Protein AF-A0A2U3KFC3-F1 (afdb_monomer_lite)

Secondary structure (DSSP, 8-state):
-B-TTT--B--S-SB-TTT--B---PPPPP----------------------------------------------HHHHHHHHHHHHHHHHHHHHHHHHHHHTT-TTHHHHHHHHHHHHHHHHHHHHH-HHHHTTS-HHHHHHHHHHHHHHHHHHHTTSTTTTTSS--BTTB-HHHHHHHHHHHHHHHHHHHHHH-TTS-HHHHHHHHHHHHHHHHHHHHHHHTT--TTGGGTT-SS-TTS-GGGSHHHIIIIIIHHHHHHHHHHHHHTT--TTTHHHHHHHHHHHHHHHHHHHHHHHS-GGGTS-GGGGTS-GGGGS--PPP-TTHHHHHHHHHHHHHHHHHHHHHHTTS-GGGT-HHHHHHHH-S-HHHHHHHHHHHSEE---SSBSSHHHHHHHHTEE-HHHHHHHHHHHHHHTT--EEEEEEEPPHHHHHHHHHHTTSPPPPPP-SS--HHHHHHHHHHHHT--HHHHHHHHHHHHHHHHHHHHHHHHHHHHHHHHHHHHHHHHT--------HHHHHHHHHEEEEEEEE-TTS-EEEE-TTSTT--TTB-SS--SEEE-TT---GGGB-EEEEEEEEEEEEEETTEEEEEEEEEEEEEEEEGGGGTT--EEEEEEEESPP-TTSTT--HHHHHTT--EEEEEEEETTEEEEEEEEETT--EESSTTGGGHHHHGGG--GGGGGGTTTSS-TTS--PPPP-PPPEEEEEEEEEEEEEE--STTSPPEEEEEEEEEE-SEEEEEEETTTEEEEEE----HHHHHHHHS-EEEEEEE-S-PPTTHHHHHHHHHHHHTHHHHHHHHHHHTTPPPSS--PPPPP--HHHHHHHHHHHHHHHHHHTTT-TTEEEE-SS-EEEEEEES--S-TT-----EEEEEEE--PEEEESSSS--HHHHHHHHHHHHHHHHHHHHHHHHHHHHSSTT-STT---EEHHHHHHHHHHTT--EEEE-SSHHHHHHGGGSBS-HHHHHHHHHHHHTT-EEEEESB-EEETTEEE--EEEE-TTT--EEEE-TTS-SEE--S---S-TTHHHHHHHHHHHHHHHTT-HHHHHHHHHHHHHHHHHTT--SSSS-S---HHHHHHHHHHHHHHHHTT--

Radius of gyration: 38.44 Å; chains: 1; bounding box: 122×110×101 Å

Sequence (1106 aa):
MRCPSCGREVSDQSFCEWCGKPLKAEKAPPAELKAVAPSGDKALSPAPSSEGSGAAPQATPSARTKEKPDNASSQPRWYGVVWAALAIVLYLAIADAAVETFLRESPLRWWISGAAVLYLALCAAVWRLMPKLWQRLNWANQAALSLLVLLALMSSTAWMPGGLEQGLNLLGQPTSIVLAVLSAVVVALSGIFLARLHFVPLAGKIVAGLLALYGVAGFLLAVSAGTPYPSLFHGASQWTRLPFWLQGATVGGLFLVPLALLLEIVTGLRRITRDKISDFAFRVIALGMSLVITVAAVRIPADTGYDSGAIGTLPWFSENHEKPLEGEAGYKRASRRLSRIMAGVDVLQSKIDRSLFEIDALAERLGSDPATLFHFVRDEIRYEPYTGVLRGALGTLLCRGGNSLDRSLLLATLLQKAGFSTRIASGQLSPQQAQVLVSRLFEPVKPMPEGLPSFAELAPELGRAIGVDPAKLLQAADEAQKSGDEQQKDLANYVDDETGLLSNLLNKAGVDAGAITPNDQLLAEAAEHYWVQYQDSAGQWVDLDSAFVDAEPGKAVVQATNTLAPDSVPEELYHHLHITMALRVAQISDGKDGPTTDTALLDQELRVADQQNVDIILANQATPMPDLTKPGTSFSKALAAVRGFQAILQVGDRSTTGKYFDLTGQVSDKLGGPVGDVVTNAGGVGGAMGGLGGGIGNALGGAPSQGAASRIVGEWVDYSLTSPRPKGQSPTGHTYHRDIIPPVTVTSWSASGTAQTTLTKVSEDALRQRLMWYAELYPVSGSIIPGYAGYLQMQSLRAGASHLDSLLKSAYGLLPDQPVSMPPRRPIANTLLASEAAYLTNKLTDGRFAEVRNYFGTPGLISYETGGMGPPETSGFPQGYDIVTYAPRVAASQSSSSAIARQQAASLHIAYGTLATRLEWQLMASSGAAQGDDAPVVNATKVFAVAQQLSIPISVLKPGARSVQEVAGISVADPVKSELAEGLLAQQVLVVPSKSIRIDGQLQTAWWRLDRSSGELIGVGPGGRGQNLTEYIEAAENVNAVICVLGAGKEIANDHLTVGLLSGLMCVMSRVVGANGEPGERGMTWLGIMIHMVMVVADIANQGDE

InterPro domains:
  IPR038765 Papain-like cysteine peptidase superfamily [SSF54001] (372-548)

Organism: NCBI:txid2042962

Structure (mmCIF, N/CA/C/O backbone):
data_AF-A0A2U3KFC3-F1
#
_entry.id   AF-A0A2U3KFC3-F1
#
loop_
_atom_site.group_PDB
_atom_site.id
_atom_site.type_symbol
_atom_site.label_atom_id
_atom_site.label_alt_id
_atom_site.label_comp_id
_atom_site.label_asym_id
_atom_site.label_entity_id
_atom_site.label_seq_id
_atom_site.pdbx_PDB_ins_code
_atom_site.Cartn_x
_atom_site.Cartn_y
_atom_site.Cartn_z
_atom_site.occupancy
_atom_site.B_iso_or_equiv
_atom_site.auth_seq_id
_atom_site.auth_comp_id
_atom_site.auth_asym_id
_atom_site.auth_atom_id
_atom_site.pdbx_PDB_model_num
ATOM 1 N N . MET A 1 1 ? 20.402 -38.870 16.017 1.00 68.94 1 MET A N 1
ATOM 2 C CA . MET A 1 1 ? 19.992 -40.134 16.695 1.00 68.94 1 MET A CA 1
ATOM 3 C C . MET A 1 1 ? 18.851 -40.801 15.916 1.00 68.94 1 MET A C 1
ATOM 5 O O . MET A 1 1 ? 18.410 -40.220 14.934 1.00 68.94 1 MET A O 1
ATOM 9 N N . ARG A 1 2 ? 18.350 -41.983 16.322 1.00 66.31 2 ARG A N 1
ATOM 10 C CA . ARG A 1 2 ? 17.022 -42.488 15.899 1.00 66.31 2 ARG A CA 1
ATOM 11 C C . ARG A 1 2 ? 16.026 -42.350 17.045 1.00 66.31 2 ARG A C 1
ATOM 13 O O . ARG A 1 2 ? 16.358 -42.683 18.179 1.00 66.31 2 ARG A O 1
ATOM 20 N N . CYS A 1 3 ? 14.820 -41.863 16.764 1.00 72.81 3 CYS A N 1
ATOM 21 C CA . CYS A 1 3 ? 13.795 -41.691 17.789 1.00 72.81 3 CYS A CA 1
ATOM 22 C C . CYS A 1 3 ? 13.189 -43.050 18.198 1.00 72.81 3 CYS A C 1
ATOM 24 O O . CYS A 1 3 ? 12.638 -43.741 17.337 1.00 72.81 3 CYS A O 1
ATOM 26 N N . PRO A 1 4 ? 13.174 -43.419 19.494 1.00 67.56 4 PRO A N 1
ATOM 27 C CA . PRO A 1 4 ? 12.594 -44.686 19.946 1.00 67.56 4 PRO A CA 1
ATOM 28 C C . PRO A 1 4 ? 11.058 -44.750 19.833 1.00 67.56 4 PRO A C 1
ATOM 30 O O . PRO A 1 4 ? 10.491 -45.823 19.996 1.00 67.56 4 PRO A O 1
ATOM 33 N N . SER A 1 5 ? 10.369 -43.631 19.559 1.00 75.75 5 SER A N 1
ATOM 34 C CA . SER A 1 5 ? 8.906 -43.603 19.365 1.00 75.75 5 SER A CA 1
ATOM 35 C C . SER A 1 5 ? 8.447 -43.738 17.908 1.00 75.75 5 SER A C 1
ATOM 37 O O . SER A 1 5 ? 7.306 -44.133 17.693 1.00 75.75 5 SER A O 1
ATOM 39 N N . CYS A 1 6 ? 9.280 -43.398 16.916 1.00 80.38 6 CYS A N 1
ATOM 40 C CA . CYS A 1 6 ? 8.883 -43.407 15.496 1.00 80.38 6 CYS A CA 1
ATOM 41 C C . CYS A 1 6 ? 9.934 -43.994 14.534 1.00 80.38 6 CYS A C 1
ATOM 43 O O . CYS A 1 6 ? 9.710 -44.028 13.327 1.00 80.38 6 CYS A O 1
ATOM 45 N N . GLY A 1 7 ? 11.095 -44.431 15.035 1.00 68.69 7 GLY A N 1
ATOM 46 C CA . GLY A 1 7 ? 12.163 -45.075 14.259 1.00 68.69 7 GLY A CA 1
ATOM 47 C C . GLY A 1 7 ? 12.959 -44.161 13.316 1.00 68.69 7 GLY A C 1
ATOM 48 O O . GLY A 1 7 ? 14.044 -44.553 12.886 1.00 68.69 7 GLY A O 1
ATOM 49 N N . ARG A 1 8 ? 12.460 -42.954 13.012 1.00 75.38 8 ARG A N 1
ATOM 50 C CA . ARG A 1 8 ? 13.114 -41.981 12.123 1.00 75.38 8 ARG A CA 1
ATOM 51 C C . ARG A 1 8 ? 14.395 -41.411 12.723 1.00 75.38 8 ARG A C 1
ATOM 53 O O . ARG A 1 8 ? 14.553 -41.325 13.944 1.00 75.38 8 ARG A O 1
ATOM 60 N N . GLU A 1 9 ? 15.294 -41.000 11.838 1.00 78.38 9 GLU A N 1
ATOM 61 C CA . GLU A 1 9 ? 16.495 -40.250 12.193 1.00 78.38 9 GLU A CA 1
ATOM 62 C C . GLU A 1 9 ? 16.145 -38.788 12.502 1.00 78.38 9 GLU A C 1
ATOM 64 O O . GLU A 1 9 ? 15.212 -38.218 11.934 1.00 78.38 9 GLU A O 1
ATOM 69 N N . VAL A 1 10 ? 16.854 -38.233 13.483 1.00 78.88 10 VAL A N 1
ATOM 70 C CA . VAL A 1 10 ? 16.615 -36.925 14.111 1.00 78.88 10 VAL A CA 1
ATOM 71 C C . VAL A 1 10 ? 17.942 -36.253 14.445 1.00 78.88 10 VAL A C 1
ATOM 73 O O . VAL A 1 10 ? 18.934 -36.943 14.728 1.00 78.88 10 VAL A O 1
ATOM 76 N N . SER A 1 11 ? 17.942 -34.921 14.445 1.00 64.12 11 SER A N 1
ATOM 77 C CA . SER A 1 11 ? 19.076 -34.099 14.880 1.00 64.12 11 SER A CA 1
ATOM 78 C C . SER A 1 11 ? 19.319 -34.206 16.401 1.00 64.12 11 SER A C 1
ATOM 80 O O . SER A 1 11 ? 18.657 -34.984 17.093 1.00 64.12 11 SER A O 1
ATOM 82 N N . ASP A 1 12 ? 20.312 -33.487 16.935 1.00 58.81 12 ASP A N 1
ATOM 83 C CA . ASP A 1 12 ? 20.675 -33.518 18.365 1.00 58.81 12 ASP A CA 1
ATOM 84 C C . ASP A 1 12 ? 19.799 -32.567 19.210 1.00 58.81 12 ASP A C 1
ATOM 86 O O . ASP A 1 12 ? 20.279 -31.727 19.969 1.00 58.81 12 ASP A O 1
ATOM 90 N N . GLN A 1 13 ? 18.480 -32.658 19.013 1.00 66.38 13 GLN A N 1
ATOM 91 C CA . GLN A 1 13 ? 17.469 -31.881 19.734 1.00 66.38 13 GLN A CA 1
ATOM 92 C C . GLN A 1 13 ? 16.899 -32.666 20.925 1.00 66.38 13 GLN A C 1
ATOM 94 O O . GLN A 1 13 ? 16.961 -33.893 20.991 1.00 66.38 13 GLN A O 1
ATOM 99 N N . SER A 1 14 ? 16.291 -31.957 21.878 1.00 72.06 14 SER A N 1
ATOM 100 C CA . SER A 1 14 ? 15.671 -32.556 23.072 1.00 72.06 14 SER A CA 1
ATOM 101 C C . SER A 1 14 ? 14.324 -33.247 22.797 1.00 72.06 14 SER A C 1
ATOM 103 O O . SER A 1 14 ? 13.810 -33.973 23.654 1.00 72.06 14 SER A O 1
ATOM 105 N N . PHE A 1 15 ? 13.759 -33.073 21.601 1.00 72.94 15 PHE A N 1
ATOM 106 C CA . PHE A 1 15 ? 12.494 -33.653 21.152 1.00 72.94 15 PHE A CA 1
ATOM 107 C C . PHE A 1 15 ? 12.588 -34.151 19.707 1.00 72.94 15 PHE A C 1
ATOM 109 O O . PHE A 1 15 ? 13.416 -33.704 18.919 1.00 72.94 15 PHE A O 1
ATOM 116 N N . CYS A 1 16 ? 11.738 -35.115 19.355 1.00 72.00 16 CYS A N 1
ATOM 117 C CA . CYS A 1 16 ? 11.663 -35.647 18.003 1.00 72.00 16 CYS A CA 1
ATOM 118 C C . CYS A 1 16 ? 10.783 -34.762 17.117 1.00 72.00 16 CYS A C 1
ATOM 120 O O . CYS A 1 16 ? 9.558 -34.797 17.225 1.00 72.00 16 CYS A O 1
ATOM 122 N N . GLU A 1 17 ? 11.434 -34.061 16.192 1.00 76.31 17 GLU A N 1
ATOM 123 C CA . GLU A 1 17 ? 10.857 -33.241 15.115 1.00 76.31 17 GLU A CA 1
ATOM 124 C C . GLU A 1 17 ? 9.649 -33.923 14.426 1.00 76.31 17 GLU A C 1
ATOM 126 O O . GLU A 1 17 ? 8.624 -33.297 14.186 1.00 76.31 17 GLU A O 1
ATOM 131 N N . TRP A 1 18 ? 9.719 -35.242 14.200 1.00 71.06 18 TRP A N 1
ATOM 132 C CA . TRP A 1 18 ? 8.685 -36.027 13.510 1.00 71.06 18 TRP A CA 1
ATOM 133 C C . TRP A 1 18 ? 7.470 -36.453 14.352 1.00 71.06 18 TRP A C 1
ATOM 135 O O . TRP A 1 18 ? 6.530 -37.017 13.790 1.00 71.06 18 TRP A O 1
ATOM 145 N N . CYS A 1 19 ? 7.491 -36.317 15.684 1.00 80.56 19 CYS A N 1
ATOM 146 C CA . CYS A 1 19 ? 6.382 -36.803 16.526 1.00 80.56 19 CYS A CA 1
ATOM 147 C C . CYS A 1 19 ? 6.212 -36.103 17.889 1.00 80.56 19 CYS A C 1
ATOM 149 O O . CYS A 1 19 ? 5.536 -36.645 18.765 1.00 80.56 19 CYS A O 1
ATOM 151 N N . GLY A 1 20 ? 6.876 -34.966 18.124 1.00 70.38 20 GLY A N 1
ATOM 152 C CA . GLY A 1 20 ? 6.760 -34.136 19.333 1.00 70.38 20 GLY A CA 1
ATOM 153 C C . GLY A 1 20 ? 7.243 -34.764 20.652 1.00 70.38 20 GLY A C 1
ATOM 154 O O . GLY A 1 20 ? 7.189 -34.121 21.696 1.00 70.38 20 GLY A O 1
ATOM 155 N N . LYS A 1 21 ? 7.709 -36.021 20.653 1.00 75.44 21 LYS A N 1
ATOM 156 C CA . LYS A 1 21 ? 8.067 -36.743 21.887 1.00 75.44 21 LYS A CA 1
ATOM 157 C C . LYS A 1 21 ? 9.511 -36.461 22.327 1.00 75.44 21 LYS A C 1
ATOM 159 O O . LYS A 1 21 ? 10.402 -36.469 21.475 1.00 75.44 21 LYS A O 1
ATOM 164 N N . PRO A 1 22 ? 9.770 -36.267 23.636 1.00 70.88 22 PRO A N 1
ATOM 165 C CA . PRO A 1 22 ? 11.103 -35.962 24.151 1.00 70.88 22 PRO A CA 1
ATOM 166 C C . PRO A 1 22 ? 12.075 -37.134 23.968 1.00 70.88 22 PRO A C 1
ATOM 168 O O . PRO A 1 22 ? 11.739 -38.295 24.223 1.00 70.88 22 PRO A O 1
ATOM 171 N N . LEU A 1 23 ? 13.302 -36.820 23.561 1.00 70.62 23 LEU A N 1
ATOM 172 C CA . LEU A 1 23 ? 14.376 -37.783 23.334 1.00 70.62 23 LEU A CA 1
ATOM 173 C C . LEU A 1 23 ? 15.154 -37.995 24.641 1.00 70.62 23 LEU A C 1
ATOM 175 O O . LEU A 1 23 ? 16.080 -37.258 24.970 1.00 70.62 23 LEU A O 1
ATOM 179 N N . LYS A 1 24 ? 14.753 -39.005 25.424 1.00 54.47 24 LYS A N 1
ATOM 180 C CA . LYS A 1 24 ? 15.451 -39.373 26.667 1.00 54.47 24 LYS A CA 1
ATOM 181 C C . LYS A 1 24 ? 16.846 -39.931 26.362 1.00 54.47 24 LYS A C 1
ATOM 183 O O . LYS A 1 24 ? 16.966 -41.048 25.868 1.00 54.47 24 LYS A O 1
ATOM 188 N N . ALA A 1 25 ? 17.882 -39.173 26.709 1.00 45.22 25 ALA A N 1
ATOM 189 C CA . ALA A 1 25 ? 19.268 -39.618 26.626 1.00 45.22 25 ALA A CA 1
ATOM 190 C C . ALA A 1 25 ? 19.633 -40.537 27.809 1.00 45.22 25 ALA A C 1
ATOM 192 O O . ALA A 1 25 ? 19.763 -40.077 28.945 1.00 45.22 25 ALA A O 1
ATOM 193 N N . GLU A 1 26 ? 19.841 -41.829 27.545 1.00 36.47 26 GLU A N 1
ATOM 194 C CA . GLU A 1 26 ? 20.514 -42.735 28.484 1.00 36.47 26 GLU A CA 1
ATOM 195 C C . GLU A 1 26 ? 22.034 -42.706 28.262 1.00 36.47 26 GLU A C 1
ATOM 197 O O . GLU A 1 26 ? 22.520 -42.693 27.131 1.00 36.47 26 GLU A O 1
ATOM 202 N N . LYS A 1 27 ? 22.806 -42.672 29.356 1.00 33.81 27 LYS A N 1
ATOM 203 C CA . LYS A 1 27 ? 24.273 -42.604 29.304 1.00 33.81 27 LYS A CA 1
ATOM 204 C C . LYS A 1 27 ? 24.888 -43.977 29.029 1.00 33.81 27 LYS A C 1
ATOM 206 O O . LYS A 1 27 ? 24.773 -44.874 29.860 1.00 33.81 27 LYS A O 1
ATOM 211 N N . ALA A 1 28 ? 25.654 -44.089 27.947 1.00 29.72 28 ALA A N 1
ATOM 212 C CA . ALA A 1 28 ? 26.642 -45.156 27.791 1.00 29.72 28 ALA A CA 1
ATOM 213 C C . ALA A 1 28 ? 27.926 -44.846 28.607 1.00 29.72 28 ALA A C 1
ATOM 215 O O . ALA A 1 28 ? 28.291 -43.673 28.741 1.00 29.72 28 ALA A O 1
ATOM 216 N N . PRO A 1 29 ? 28.619 -45.859 29.165 1.00 32.91 29 PRO A N 1
ATOM 217 C CA . PRO A 1 29 ? 29.875 -45.679 29.898 1.00 32.91 29 PRO A CA 1
ATOM 218 C C . PRO A 1 29 ? 31.091 -45.487 28.959 1.00 32.91 29 PRO A C 1
ATOM 220 O O . PRO A 1 29 ? 31.032 -45.878 27.793 1.00 32.91 29 PRO A O 1
ATOM 223 N N . PRO A 1 30 ? 32.206 -44.904 29.445 1.00 39.75 30 PRO A N 1
ATOM 224 C CA . PRO A 1 30 ? 33.361 -44.560 28.613 1.00 39.75 30 PRO A CA 1
ATOM 225 C C . PRO A 1 30 ? 34.338 -45.729 28.399 1.00 39.75 30 PRO A C 1
ATOM 227 O O . PRO A 1 30 ? 34.595 -46.505 29.318 1.00 39.75 30 PRO A O 1
ATOM 230 N N . ALA A 1 31 ? 34.967 -45.784 27.217 1.00 30.14 31 ALA A N 1
ATOM 231 C CA . ALA A 1 31 ? 36.112 -46.652 26.937 1.00 30.14 31 ALA A CA 1
ATOM 232 C C . ALA A 1 31 ? 37.169 -45.957 26.047 1.00 30.14 31 ALA A C 1
ATOM 234 O O . ALA A 1 31 ? 36.885 -45.477 24.957 1.00 30.14 31 ALA A O 1
ATOM 235 N N . GLU A 1 32 ? 38.379 -45.923 26.599 1.00 31.17 32 GLU A N 1
ATOM 236 C CA . GLU A 1 32 ? 39.693 -45.425 26.162 1.00 31.17 32 GLU A CA 1
ATOM 237 C C . GLU A 1 32 ? 40.042 -45.222 24.667 1.00 31.17 32 GLU A C 1
ATOM 239 O O . GLU A 1 32 ? 39.784 -46.048 23.794 1.00 31.17 32 GLU A O 1
ATOM 244 N N . LEU A 1 33 ? 40.843 -44.173 24.430 1.00 36.62 33 LEU A N 1
ATOM 245 C CA . LEU A 1 33 ? 41.668 -43.961 23.233 1.00 36.62 33 LEU A CA 1
ATOM 246 C C . LEU A 1 33 ? 42.930 -44.842 23.243 1.00 36.62 33 LEU A C 1
ATOM 248 O O . LEU A 1 33 ? 43.727 -44.745 24.177 1.00 36.62 33 LEU A O 1
ATOM 252 N N . LYS A 1 34 ? 43.212 -45.556 22.142 1.00 29.58 34 LYS A N 1
ATOM 253 C CA . LYS A 1 34 ? 44.583 -45.960 21.762 1.00 29.58 34 LYS A CA 1
ATOM 254 C C . LYS A 1 34 ? 44.810 -45.797 20.259 1.00 29.58 34 LYS A C 1
ATOM 256 O O . LYS A 1 34 ? 44.041 -46.303 19.450 1.00 29.58 34 LYS A O 1
ATOM 261 N N . ALA A 1 35 ? 45.892 -45.111 19.904 1.00 39.41 35 ALA A N 1
ATOM 262 C CA . ALA A 1 35 ? 46.439 -45.069 18.549 1.00 39.41 35 ALA A CA 1
ATOM 263 C C . ALA A 1 35 ? 47.561 -46.111 18.397 1.00 39.41 35 ALA A C 1
ATOM 265 O O . ALA A 1 35 ? 48.182 -46.463 19.397 1.00 39.41 35 ALA A O 1
ATOM 266 N N . VAL A 1 36 ? 47.855 -46.547 17.164 1.00 29.88 36 VAL A N 1
ATOM 267 C CA . VAL A 1 36 ? 49.178 -47.028 16.702 1.00 29.88 36 VAL A CA 1
ATOM 268 C C . VAL A 1 36 ? 49.143 -47.279 15.184 1.00 29.88 36 VAL A C 1
ATOM 270 O O . VAL A 1 36 ? 48.094 -47.567 14.614 1.00 29.88 36 VAL A O 1
ATOM 273 N N . ALA A 1 37 ? 50.306 -47.178 14.542 1.00 30.58 37 ALA A N 1
ATOM 274 C CA . ALA A 1 37 ? 50.600 -47.557 13.156 1.00 30.58 37 ALA A CA 1
ATOM 275 C C . ALA A 1 37 ? 52.092 -47.979 13.078 1.00 30.58 37 ALA A C 1
ATOM 277 O O . ALA A 1 37 ? 52.815 -47.717 14.043 1.00 30.58 37 ALA A O 1
ATOM 278 N N . PRO A 1 38 ? 52.636 -48.478 11.948 1.00 58.97 38 PRO A N 1
ATOM 279 C CA . PRO A 1 38 ? 52.072 -49.369 10.923 1.00 58.97 38 PRO A CA 1
ATOM 280 C C . PRO A 1 38 ? 52.957 -50.623 10.654 1.00 58.97 38 PRO A C 1
ATOM 282 O O . PRO A 1 38 ? 54.147 -50.633 10.960 1.00 58.97 38 PRO A O 1
ATOM 285 N N . SER A 1 39 ? 52.417 -51.641 9.973 1.00 28.00 39 SER A N 1
ATOM 286 C CA . SER A 1 39 ? 53.164 -52.719 9.277 1.00 28.00 39 SER A CA 1
ATOM 287 C C . SER A 1 39 ? 52.203 -53.541 8.388 1.00 28.00 39 SER A C 1
ATOM 289 O O . SER A 1 39 ? 50.993 -53.460 8.576 1.00 28.00 39 SER A O 1
ATOM 291 N N . GLY A 1 40 ? 52.625 -54.321 7.383 1.00 28.77 40 GLY A N 1
ATOM 292 C CA . GLY A 1 40 ? 53.956 -54.469 6.774 1.00 28.77 40 GLY A CA 1
ATOM 293 C C . GLY A 1 40 ? 54.347 -55.937 6.531 1.00 28.77 40 GLY A C 1
ATOM 294 O O . GLY A 1 40 ? 54.509 -56.659 7.507 1.00 28.77 40 GLY A O 1
ATOM 295 N N . ASP A 1 41 ? 54.594 -56.318 5.261 1.00 32.25 41 ASP A N 1
ATOM 296 C CA . ASP A 1 41 ? 55.198 -57.604 4.820 1.00 32.25 41 ASP A CA 1
ATOM 297 C C . ASP A 1 41 ? 54.405 -58.902 5.155 1.00 32.25 41 ASP A C 1
ATOM 299 O O . ASP A 1 41 ? 53.462 -58.866 5.934 1.00 32.25 41 ASP A O 1
ATOM 303 N N . LYS A 1 42 ? 54.657 -60.117 4.625 1.00 32.41 42 LYS A N 1
ATOM 304 C CA . LYS A 1 42 ? 55.403 -60.722 3.476 1.00 32.41 42 LYS A CA 1
ATOM 305 C C . LYS A 1 42 ? 54.817 -62.154 3.308 1.00 32.41 42 LYS A C 1
ATOM 307 O O . LYS A 1 42 ? 54.224 -62.651 4.257 1.00 32.41 42 LYS A O 1
ATOM 312 N N . ALA A 1 43 ? 55.018 -62.970 2.268 1.00 30.34 43 ALA A N 1
ATOM 313 C CA . ALA A 1 43 ? 55.322 -62.903 0.821 1.00 30.34 43 ALA A CA 1
ATOM 314 C C . ALA A 1 43 ? 55.506 -64.381 0.352 1.00 30.34 43 ALA A C 1
ATOM 316 O O . ALA A 1 43 ? 55.404 -65.260 1.205 1.00 30.34 43 ALA A O 1
ATOM 317 N N . LEU A 1 44 ? 55.819 -64.679 -0.928 1.00 28.81 44 LEU A N 1
ATOM 318 C CA . LEU A 1 44 ? 56.791 -65.735 -1.332 1.00 28.81 44 LEU A CA 1
ATOM 319 C C . LEU A 1 44 ? 57.025 -65.825 -2.862 1.00 28.81 44 LEU A C 1
ATOM 321 O O . LEU A 1 44 ? 56.202 -65.381 -3.658 1.00 28.81 44 LEU A O 1
ATOM 325 N N . SER A 1 45 ? 58.187 -66.375 -3.236 1.00 30.25 45 SER A N 1
ATOM 326 C CA . SER A 1 45 ? 58.800 -66.401 -4.590 1.00 30.25 45 SER A CA 1
ATOM 327 C C . SER A 1 45 ? 58.894 -67.871 -5.122 1.00 30.25 45 SER A C 1
ATOM 329 O O . SER A 1 45 ? 58.131 -68.667 -4.570 1.00 30.25 45 SER A O 1
ATOM 331 N N . PRO A 1 46 ? 59.738 -68.329 -6.107 1.00 47.38 46 PRO A N 1
ATOM 332 C CA . PRO A 1 46 ? 61.028 -67.816 -6.634 1.00 47.38 46 PRO A CA 1
ATOM 333 C C . PRO A 1 46 ? 61.242 -67.856 -8.183 1.00 47.38 46 PRO A C 1
ATOM 335 O O . PRO A 1 46 ? 60.323 -68.107 -8.952 1.00 47.38 46 PRO A O 1
ATOM 338 N N . ALA A 1 47 ? 62.482 -67.545 -8.609 1.00 29.64 47 ALA A N 1
ATOM 339 C CA . ALA A 1 47 ? 62.999 -67.440 -9.995 1.00 29.64 47 ALA A CA 1
ATOM 340 C C . ALA A 1 47 ? 63.804 -68.718 -10.422 1.00 29.64 47 ALA A C 1
ATOM 342 O O . ALA A 1 47 ? 63.463 -69.759 -9.852 1.00 29.64 47 ALA A O 1
ATOM 343 N N . PRO A 1 48 ? 64.821 -68.761 -11.345 1.00 47.78 48 PRO A N 1
ATOM 344 C CA . PRO A 1 48 ? 65.706 -67.743 -11.983 1.00 47.78 48 PRO A CA 1
ATOM 345 C C . PRO A 1 48 ? 65.225 -67.387 -13.429 1.00 47.78 48 PRO A C 1
ATOM 347 O O . PRO A 1 48 ? 64.013 -67.271 -13.574 1.00 47.78 48 PRO A O 1
ATOM 350 N N . SER A 1 49 ? 65.964 -67.112 -14.530 1.00 29.39 49 SER A N 1
ATOM 351 C CA . SER A 1 49 ? 67.401 -67.119 -14.953 1.00 29.39 49 SER A CA 1
ATOM 352 C C . SER A 1 49 ? 67.542 -66.337 -16.299 1.00 29.39 49 SER A C 1
ATOM 354 O O . SER A 1 49 ? 66.520 -66.107 -16.939 1.00 29.39 49 SER A O 1
ATOM 356 N N . SER A 1 50 ? 68.700 -65.974 -16.888 1.00 28.98 50 SER A N 1
ATOM 357 C CA . SER A 1 50 ? 70.069 -65.646 -16.410 1.00 28.98 50 SER A CA 1
ATOM 358 C C . SER A 1 50 ? 70.995 -65.246 -17.597 1.00 28.98 50 SER A C 1
ATOM 360 O O . SER A 1 50 ? 71.128 -66.043 -18.519 1.00 28.98 50 SER A O 1
ATOM 362 N N . GLU A 1 51 ? 71.701 -64.103 -17.508 1.00 29.42 51 GLU A N 1
ATOM 363 C CA . GLU A 1 51 ? 72.891 -63.692 -18.319 1.00 29.42 51 GLU A CA 1
ATOM 364 C C . GLU A 1 51 ? 72.760 -63.520 -19.864 1.00 29.42 51 GLU A C 1
ATOM 366 O O . GLU A 1 51 ? 71.768 -63.909 -20.470 1.00 29.42 51 GLU A O 1
ATOM 371 N N . GLY A 1 52 ? 73.779 -62.914 -20.515 1.00 28.00 52 GLY A N 1
ATOM 372 C CA . GLY A 1 52 ? 73.981 -62.984 -21.984 1.00 28.00 52 GLY A CA 1
ATOM 373 C C . GLY A 1 52 ? 74.419 -61.695 -22.714 1.00 28.00 52 GLY A C 1
ATOM 374 O O . GLY A 1 52 ? 73.587 -60.933 -23.195 1.00 28.00 52 GLY A O 1
ATOM 375 N N . SER A 1 53 ? 75.728 -61.468 -22.861 1.00 27.66 53 SER A N 1
ATOM 376 C CA . SER A 1 53 ? 76.350 -60.381 -23.650 1.00 27.66 53 SER A CA 1
ATOM 377 C C . SER A 1 53 ? 76.342 -60.617 -25.180 1.00 27.66 53 SER A C 1
ATOM 379 O O . SER A 1 53 ? 76.225 -61.753 -25.630 1.00 27.66 53 SER A O 1
ATOM 381 N N . GLY A 1 54 ? 76.544 -59.572 -26.009 1.00 27.14 54 GLY A N 1
ATOM 382 C CA . GLY A 1 54 ? 76.721 -59.743 -27.469 1.00 27.14 54 GLY A CA 1
ATOM 383 C C . GLY A 1 54 ? 77.083 -58.471 -28.262 1.00 27.14 54 GLY A C 1
ATOM 384 O O . GLY A 1 54 ? 76.294 -57.538 -28.341 1.00 27.14 54 GLY A O 1
ATOM 385 N N . ALA A 1 55 ? 78.283 -58.437 -28.847 1.00 28.83 55 ALA A N 1
ATOM 386 C CA . ALA A 1 55 ? 78.916 -57.279 -29.496 1.00 28.83 55 ALA A CA 1
ATOM 387 C C . ALA A 1 55 ? 78.400 -56.886 -30.909 1.00 28.83 55 ALA A C 1
ATOM 389 O O . ALA A 1 55 ? 77.723 -57.647 -31.594 1.00 28.83 55 ALA A O 1
ATOM 390 N N . ALA A 1 56 ? 78.816 -55.695 -31.363 1.00 32.62 56 ALA A N 1
ATOM 391 C CA . ALA A 1 56 ? 78.879 -55.253 -32.773 1.00 32.62 56 ALA A CA 1
ATOM 392 C C . ALA A 1 56 ? 80.202 -55.770 -33.442 1.00 32.62 56 ALA A C 1
ATOM 394 O O . ALA A 1 56 ? 80.938 -56.459 -32.730 1.00 32.62 56 ALA A O 1
ATOM 395 N N . PRO A 1 57 ? 80.607 -55.442 -34.707 1.00 48.25 57 PRO A N 1
ATOM 396 C CA . PRO A 1 57 ? 80.062 -54.454 -35.660 1.00 48.25 57 PRO A CA 1
ATOM 397 C C . PRO A 1 57 ? 80.084 -54.845 -37.177 1.00 48.25 57 PRO A C 1
ATOM 399 O O . PRO A 1 57 ? 80.439 -55.953 -37.542 1.00 48.25 57 PRO A O 1
ATOM 402 N N . GLN A 1 58 ? 79.741 -53.869 -38.043 1.00 30.67 58 GLN A N 1
ATOM 403 C CA . GLN A 1 58 ? 80.171 -53.655 -39.454 1.00 30.67 58 GLN A CA 1
ATOM 404 C C . GLN A 1 58 ? 80.214 -54.822 -40.478 1.00 30.67 58 GLN A C 1
ATOM 406 O O . GLN A 1 58 ? 81.071 -55.690 -40.392 1.00 30.67 58 GLN A O 1
ATOM 411 N N . ALA A 1 59 ? 79.476 -54.674 -41.596 1.00 28.84 59 ALA A N 1
ATOM 412 C CA . ALA A 1 59 ? 80.055 -54.551 -42.957 1.00 28.84 59 ALA A CA 1
ATOM 413 C C . ALA A 1 59 ? 78.990 -54.324 -44.063 1.00 28.84 59 ALA A C 1
ATOM 415 O O . ALA A 1 59 ? 77.928 -54.939 -44.069 1.00 28.84 59 ALA A O 1
ATOM 416 N N . THR A 1 60 ? 79.318 -53.486 -45.049 1.00 34.94 60 THR A N 1
ATOM 417 C CA . THR A 1 60 ? 78.691 -53.379 -46.388 1.00 34.94 60 THR A CA 1
ATOM 418 C C . THR A 1 60 ? 79.745 -53.806 -47.430 1.00 34.94 60 THR A C 1
ATOM 420 O O . THR A 1 60 ? 80.925 -53.572 -47.160 1.00 34.94 60 THR A O 1
ATOM 423 N N . PRO A 1 61 ? 79.400 -54.419 -48.596 1.00 38.84 61 PRO A N 1
ATOM 424 C CA . PRO A 1 61 ? 78.723 -53.668 -49.668 1.00 38.84 61 PRO A CA 1
ATOM 425 C C . PRO A 1 61 ? 77.816 -54.430 -50.676 1.00 38.84 61 PRO A C 1
ATOM 427 O O . PRO A 1 61 ? 77.962 -55.612 -50.950 1.00 38.84 61 PRO A O 1
ATOM 430 N N . SER A 1 62 ? 76.935 -53.648 -51.313 1.00 29.06 62 SER A N 1
ATOM 431 C CA . SER A 1 62 ? 76.484 -53.710 -52.722 1.00 29.06 62 SER A CA 1
ATOM 432 C C . SER A 1 62 ? 76.502 -55.040 -53.511 1.00 29.06 62 SER A C 1
ATOM 434 O O . SER A 1 62 ? 77.523 -55.417 -54.084 1.00 29.06 62 SER A O 1
ATOM 436 N N . ALA A 1 63 ? 75.303 -55.547 -53.826 1.00 29.22 63 ALA A N 1
ATOM 437 C CA . ALA A 1 63 ? 74.999 -56.187 -55.114 1.00 29.22 63 ALA A CA 1
ATOM 438 C C . ALA A 1 63 ? 73.574 -55.810 -55.579 1.00 29.22 63 ALA A C 1
ATOM 440 O O . ALA A 1 63 ? 72.709 -55.517 -54.756 1.00 29.22 63 ALA A O 1
ATOM 441 N N . ARG A 1 64 ? 73.325 -55.783 -56.898 1.00 31.80 64 ARG A N 1
ATOM 442 C CA . ARG A 1 64 ? 71.997 -55.511 -57.487 1.00 31.80 64 ARG A CA 1
ATOM 443 C C . ARG A 1 64 ? 71.307 -56.806 -57.915 1.00 31.80 64 ARG A C 1
ATOM 445 O O . ARG A 1 64 ? 71.874 -57.540 -58.718 1.00 31.80 64 ARG A O 1
ATOM 452 N N . THR A 1 65 ? 70.021 -56.922 -57.601 1.00 29.67 65 THR A N 1
ATOM 453 C CA . THR A 1 65 ? 69.052 -57.665 -58.425 1.00 29.67 65 THR A CA 1
ATOM 454 C C . THR A 1 65 ? 67.701 -56.946 -58.385 1.00 29.67 65 THR A C 1
ATOM 456 O O . THR A 1 65 ? 67.368 -56.298 -57.393 1.00 29.67 65 THR A O 1
ATOM 459 N N . LYS A 1 66 ? 66.949 -56.987 -59.490 1.00 34.75 66 LYS A N 1
ATOM 460 C CA . LYS A 1 66 ? 65.613 -56.383 -59.625 1.00 34.75 66 LYS A CA 1
ATOM 461 C C . LYS A 1 66 ? 64.588 -57.489 -59.834 1.00 34.75 66 LYS A C 1
ATOM 463 O O . LYS A 1 66 ? 64.741 -58.218 -60.800 1.00 34.75 66 LYS A O 1
ATOM 468 N N . GLU A 1 67 ? 63.570 -57.512 -58.978 1.00 30.80 67 GLU A N 1
ATOM 469 C CA . GLU A 1 67 ? 62.213 -58.094 -59.092 1.00 30.80 67 GLU A CA 1
ATOM 470 C C . GLU A 1 67 ? 61.725 -58.322 -57.646 1.00 30.80 67 GLU A C 1
ATOM 472 O O . GLU A 1 67 ? 62.541 -58.599 -56.774 1.00 30.80 67 GLU A O 1
ATOM 477 N N . LYS A 1 68 ? 60.457 -58.150 -57.263 1.00 25.33 68 LYS A N 1
ATOM 478 C CA . LYS A 1 68 ? 59.213 -57.755 -57.954 1.00 25.33 68 LYS A CA 1
ATOM 479 C C . LYS A 1 68 ? 58.329 -57.029 -56.904 1.00 25.33 68 LYS A C 1
ATOM 481 O O . LYS A 1 68 ? 58.463 -57.345 -55.724 1.00 25.33 68 LYS A O 1
ATOM 486 N N . PRO A 1 69 ? 57.481 -56.041 -57.255 1.00 34.16 69 PRO A N 1
ATOM 487 C CA . PRO A 1 69 ? 56.748 -55.265 -56.249 1.00 34.16 69 PRO A CA 1
ATOM 488 C C . PRO A 1 69 ? 55.446 -55.953 -55.814 1.00 34.16 69 PRO A C 1
ATOM 490 O O . PRO A 1 69 ? 54.510 -56.032 -56.605 1.00 34.16 69 PRO A O 1
ATOM 493 N N . ASP A 1 70 ? 55.360 -56.351 -54.544 1.00 31.89 70 ASP A N 1
ATOM 494 C CA . ASP A 1 70 ? 54.115 -56.797 -53.907 1.00 31.89 70 ASP A CA 1
ATOM 495 C C . ASP A 1 70 ? 53.675 -55.834 -52.788 1.00 31.89 70 ASP A C 1
ATOM 497 O O . ASP A 1 70 ? 54.491 -55.248 -52.077 1.00 31.89 70 ASP A O 1
ATOM 501 N N . ASN A 1 71 ? 52.355 -55.710 -52.622 1.00 32.12 71 ASN A N 1
ATOM 502 C CA . ASN A 1 71 ? 51.662 -55.119 -51.470 1.00 32.12 71 ASN A CA 1
ATOM 503 C C . ASN A 1 71 ? 51.956 -53.643 -51.133 1.00 32.12 71 ASN A C 1
ATOM 505 O O . ASN A 1 71 ? 52.302 -53.286 -50.006 1.00 32.12 71 ASN A O 1
ATOM 509 N N . ALA A 1 72 ? 51.623 -52.752 -52.073 1.00 36.19 72 ALA A N 1
ATOM 510 C CA . ALA A 1 72 ? 51.085 -51.449 -51.679 1.00 36.19 72 ALA A CA 1
ATOM 511 C C . ALA A 1 72 ? 49.784 -51.652 -50.872 1.00 36.19 72 ALA A C 1
ATOM 513 O O . ALA A 1 72 ? 48.937 -52.462 -51.253 1.00 36.19 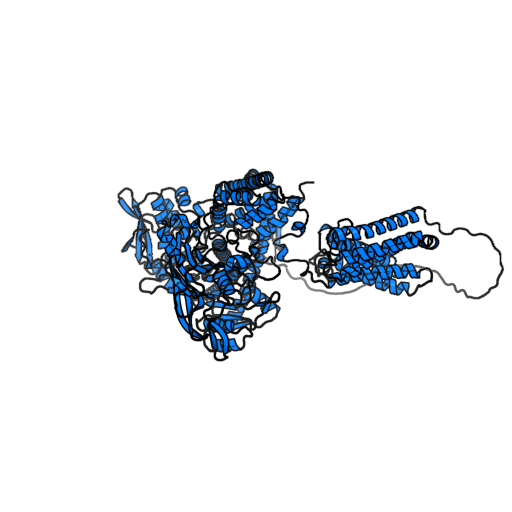72 ALA A O 1
ATOM 514 N N . SER A 1 73 ? 49.602 -50.920 -49.770 1.00 39.53 73 SER A N 1
ATOM 515 C CA . SER A 1 73 ? 48.432 -51.053 -48.895 1.00 39.53 73 SER A CA 1
ATOM 516 C C . SER A 1 73 ? 47.161 -50.513 -49.562 1.00 39.53 73 SER A C 1
ATOM 518 O O . SER A 1 73 ? 46.860 -49.319 -49.522 1.00 39.53 73 SER A O 1
ATOM 520 N N . SER A 1 74 ? 46.390 -51.409 -50.179 1.00 42.09 74 SER A N 1
ATOM 521 C CA . SER A 1 74 ? 45.136 -51.082 -50.857 1.00 42.09 74 SER A CA 1
ATOM 522 C C . SER A 1 74 ? 44.079 -50.580 -49.866 1.00 42.09 74 SER A C 1
ATOM 524 O O . SER A 1 74 ? 43.408 -51.378 -49.205 1.00 42.09 74 SER A O 1
ATOM 526 N N . GLN A 1 75 ? 43.896 -49.260 -49.777 1.00 56.06 75 GLN A N 1
ATOM 527 C CA . GLN A 1 75 ? 42.740 -48.695 -49.082 1.00 56.06 75 GLN A CA 1
ATOM 528 C C . GLN A 1 75 ? 41.442 -49.198 -49.748 1.00 56.06 75 GLN A C 1
ATOM 530 O O . GLN A 1 75 ? 41.364 -49.214 -50.981 1.00 56.06 75 GLN A O 1
ATOM 535 N N . PRO A 1 76 ? 40.420 -49.617 -48.976 1.00 61.25 76 PRO A N 1
ATOM 536 C CA . PRO A 1 76 ? 39.178 -50.135 -49.542 1.00 61.25 76 PRO A CA 1
ATOM 537 C C . PRO A 1 76 ? 38.492 -49.128 -50.469 1.00 61.25 76 PRO A C 1
ATOM 539 O O . PRO A 1 76 ? 38.458 -47.935 -50.176 1.00 61.25 76 PRO A O 1
ATOM 542 N N . ARG A 1 77 ? 37.857 -49.600 -51.552 1.00 59.56 77 ARG A N 1
ATOM 543 C CA . ARG A 1 77 ? 37.173 -48.716 -52.522 1.00 59.56 77 ARG A CA 1
ATOM 544 C C . ARG A 1 77 ? 36.076 -47.848 -51.883 1.00 59.56 77 ARG A C 1
ATOM 546 O O . ARG A 1 77 ? 35.836 -46.749 -52.371 1.00 59.56 77 ARG A O 1
ATOM 553 N N . TRP A 1 78 ? 35.472 -48.289 -50.772 1.00 67.75 78 TRP A N 1
ATOM 554 C CA . TRP A 1 78 ? 34.504 -47.489 -50.009 1.00 67.75 78 TRP A CA 1
ATOM 555 C C . TRP A 1 78 ? 35.119 -46.236 -49.367 1.00 67.75 78 TRP A C 1
ATOM 557 O O . TRP A 1 78 ? 34.428 -45.232 -49.236 1.00 67.75 78 TRP A O 1
ATOM 567 N N . TYR A 1 79 ? 36.413 -46.242 -49.027 1.00 71.88 79 TYR A N 1
ATOM 568 C CA . TYR A 1 79 ? 37.087 -45.110 -48.381 1.00 71.88 79 TYR A CA 1
ATOM 569 C C . TYR A 1 79 ? 37.050 -43.859 -49.271 1.00 71.88 79 TYR A C 1
ATOM 571 O O . TYR A 1 79 ? 36.671 -42.782 -48.820 1.00 71.88 79 TYR A O 1
ATOM 579 N N . GLY A 1 80 ? 37.350 -44.014 -50.566 1.00 70.88 80 GLY A N 1
ATOM 580 C CA . GLY A 1 80 ? 37.254 -42.921 -51.539 1.00 70.88 80 GLY A CA 1
ATOM 581 C C . GLY A 1 80 ? 35.825 -42.406 -51.745 1.00 70.88 80 GLY A C 1
ATOM 582 O O . GLY A 1 80 ? 35.642 -41.212 -51.958 1.00 70.88 80 GLY A O 1
ATOM 583 N N . VAL A 1 81 ? 34.817 -43.280 -51.631 1.00 76.38 81 VAL A N 1
ATOM 584 C CA . VAL A 1 81 ? 33.394 -42.907 -51.738 1.00 76.38 81 VAL A CA 1
ATOM 585 C C . VAL A 1 81 ? 32.942 -42.104 -50.516 1.00 76.38 81 VAL A C 1
ATOM 587 O O . VAL A 1 81 ? 32.294 -41.077 -50.684 1.00 76.38 81 VAL A O 1
ATOM 590 N N . VAL A 1 82 ? 33.335 -42.510 -49.303 1.00 75.62 82 VAL A N 1
ATOM 591 C CA . VAL A 1 82 ? 33.017 -41.781 -48.060 1.00 75.62 82 VAL A CA 1
ATOM 592 C C . VAL A 1 82 ? 33.613 -40.370 -48.073 1.00 75.62 82 VAL A C 1
ATOM 594 O O . VAL A 1 82 ? 32.908 -39.410 -47.772 1.00 75.62 82 VAL A O 1
ATOM 597 N N . TRP A 1 83 ? 34.875 -40.210 -48.486 1.00 78.31 83 TRP A N 1
ATOM 598 C CA . TRP A 1 83 ? 35.483 -38.876 -48.588 1.00 78.31 83 TRP A CA 1
ATOM 599 C C . TRP A 1 83 ? 34.890 -38.021 -49.715 1.00 78.31 83 TRP A C 1
ATOM 601 O O . TRP A 1 83 ? 34.806 -36.806 -49.553 1.00 78.31 83 TRP A O 1
ATOM 611 N N . ALA A 1 84 ? 34.452 -38.624 -50.826 1.00 78.00 84 ALA A N 1
ATOM 612 C CA . ALA A 1 84 ? 33.740 -37.900 -51.880 1.00 78.00 84 ALA A CA 1
ATOM 613 C C . ALA A 1 84 ? 32.368 -37.404 -51.396 1.00 78.00 84 ALA A C 1
ATOM 615 O O . ALA A 1 84 ? 32.041 -36.235 -51.583 1.00 78.00 84 ALA A O 1
ATOM 616 N N . ALA A 1 85 ? 31.603 -38.260 -50.710 1.00 78.38 85 ALA A N 1
ATOM 617 C CA . ALA A 1 85 ? 30.327 -37.886 -50.107 1.00 78.38 85 ALA A CA 1
ATOM 618 C C . ALA A 1 85 ? 30.497 -36.762 -49.071 1.00 78.38 85 ALA A C 1
ATOM 620 O O . ALA A 1 85 ? 29.776 -35.771 -49.132 1.00 78.38 85 ALA A O 1
ATOM 621 N N . LEU A 1 86 ? 31.494 -36.857 -48.182 1.00 81.44 86 LEU A N 1
ATOM 622 C CA . LEU A 1 86 ? 31.772 -35.814 -47.189 1.00 81.44 86 LEU A CA 1
ATOM 623 C C . LEU A 1 86 ? 32.193 -34.482 -47.831 1.00 81.44 86 LEU A C 1
ATOM 625 O O . LEU A 1 86 ? 31.751 -33.429 -47.381 1.00 81.44 86 LEU A O 1
ATOM 629 N N . ALA A 1 87 ? 33.005 -34.505 -48.894 1.00 80.94 87 ALA A N 1
ATOM 630 C CA . ALA A 1 87 ? 33.351 -33.291 -49.636 1.00 80.94 87 ALA A CA 1
ATOM 631 C C . ALA A 1 87 ? 32.108 -32.644 -50.273 1.00 80.94 87 ALA A C 1
ATOM 633 O O . ALA A 1 87 ? 31.923 -31.438 -50.155 1.00 80.94 87 ALA A O 1
ATOM 634 N N . ILE A 1 88 ? 31.227 -33.441 -50.891 1.00 83.00 88 ILE A N 1
ATOM 635 C CA . ILE A 1 88 ? 29.967 -32.959 -51.480 1.00 83.00 88 ILE A CA 1
ATOM 636 C C . ILE A 1 88 ? 29.049 -32.363 -50.403 1.00 83.00 88 ILE A C 1
ATOM 638 O O . ILE A 1 88 ? 28.537 -31.265 -50.598 1.00 83.00 88 ILE A O 1
ATOM 642 N N . VAL A 1 89 ? 28.893 -33.027 -49.252 1.00 84.69 89 VAL A N 1
ATOM 643 C CA . VAL A 1 89 ? 28.110 -32.507 -48.116 1.00 84.69 89 VAL A CA 1
ATOM 644 C C . VAL A 1 89 ? 28.687 -31.189 -47.595 1.00 84.69 89 VAL A C 1
ATOM 646 O O . VAL A 1 89 ? 27.923 -30.269 -47.332 1.00 84.69 89 VAL A O 1
ATOM 649 N N . LEU A 1 90 ? 30.013 -31.043 -47.504 1.00 84.44 90 LEU A N 1
ATOM 650 C CA . LEU A 1 90 ? 30.640 -29.787 -47.073 1.00 84.44 90 LEU A CA 1
ATOM 651 C C . LEU A 1 90 ? 30.521 -28.664 -48.120 1.00 84.44 90 LEU A C 1
ATOM 653 O O . LEU A 1 90 ? 30.349 -27.509 -47.739 1.00 84.44 90 LEU A O 1
ATOM 657 N N . TYR A 1 91 ? 30.552 -28.972 -49.421 1.00 85.62 91 TYR A N 1
ATOM 658 C CA . TYR A 1 91 ? 30.256 -27.982 -50.465 1.00 85.62 91 TYR A CA 1
ATOM 659 C C . TYR A 1 91 ? 28.794 -27.528 -50.429 1.00 85.62 91 TYR A C 1
ATOM 661 O O . TYR A 1 91 ? 28.532 -26.332 -50.557 1.00 85.62 91 TYR A O 1
ATOM 669 N N . LEU A 1 92 ? 27.858 -28.459 -50.216 1.00 86.12 92 LEU A N 1
ATOM 670 C CA . LEU A 1 92 ? 26.445 -28.138 -50.023 1.00 86.12 92 LEU A CA 1
ATOM 671 C C . LEU A 1 92 ? 26.243 -27.310 -48.751 1.00 86.12 92 LEU A C 1
ATOM 673 O O . LEU A 1 92 ? 25.578 -26.291 -48.830 1.00 86.12 92 LEU A O 1
ATOM 677 N N . ALA A 1 93 ? 26.888 -27.655 -47.634 1.00 83.31 93 ALA A N 1
ATOM 678 C CA . ALA A 1 93 ? 26.825 -26.885 -46.391 1.00 83.31 93 ALA A CA 1
ATOM 679 C C . ALA A 1 93 ? 27.358 -25.447 -46.545 1.00 83.31 93 ALA A C 1
ATOM 681 O O . ALA A 1 93 ? 26.767 -24.518 -46.013 1.00 83.31 93 ALA A O 1
ATOM 682 N N . ILE A 1 94 ? 28.442 -25.224 -47.298 1.00 85.88 94 ILE A N 1
ATOM 683 C CA . ILE A 1 94 ? 28.960 -23.863 -47.545 1.00 85.88 94 ILE A CA 1
ATOM 684 C C . ILE A 1 94 ? 28.020 -23.054 -48.458 1.00 85.88 94 ILE A C 1
ATOM 686 O O . ILE A 1 94 ? 27.891 -21.844 -48.282 1.00 85.88 94 ILE A O 1
ATOM 690 N N . ALA A 1 95 ? 27.359 -23.701 -49.424 1.00 84.56 95 ALA A N 1
ATOM 691 C CA . ALA A 1 95 ? 26.371 -23.049 -50.286 1.00 84.56 95 ALA A CA 1
ATOM 692 C C . ALA A 1 95 ? 25.060 -22.744 -49.537 1.00 84.56 95 ALA A C 1
ATOM 694 O O . ALA A 1 95 ? 24.545 -21.633 -49.632 1.00 84.56 95 ALA A O 1
ATOM 695 N N . ASP A 1 96 ? 24.564 -23.710 -48.767 1.00 87.12 96 ASP A N 1
ATOM 696 C CA . ASP A 1 96 ? 23.394 -23.610 -47.895 1.00 87.12 96 ASP A CA 1
ATOM 697 C C . ASP A 1 96 ? 23.589 -22.517 -46.841 1.00 87.12 96 ASP A C 1
ATOM 699 O O . ASP A 1 96 ? 22.780 -21.600 -46.771 1.00 87.12 96 ASP A O 1
ATOM 703 N N . ALA A 1 97 ? 24.728 -22.504 -46.140 1.00 82.75 97 ALA A N 1
ATOM 704 C CA . ALA A 1 97 ? 25.037 -21.462 -45.166 1.00 82.75 97 ALA A CA 1
ATOM 705 C C . ALA A 1 97 ? 25.071 -20.054 -45.778 1.00 82.75 97 ALA A C 1
ATOM 707 O O . ALA A 1 97 ? 24.661 -19.094 -45.128 1.00 82.75 97 ALA A O 1
ATOM 708 N N . ALA A 1 98 ? 25.527 -19.906 -47.027 1.00 83.94 98 ALA A N 1
ATOM 709 C CA . ALA A 1 98 ? 25.469 -18.627 -47.730 1.00 83.94 98 ALA A CA 1
ATOM 710 C C . ALA A 1 98 ? 24.024 -18.214 -48.059 1.00 83.94 98 ALA A C 1
ATOM 712 O O . ALA A 1 98 ? 23.669 -17.053 -47.871 1.00 83.94 98 ALA A O 1
ATOM 713 N N . VAL A 1 99 ? 23.190 -19.153 -48.517 1.00 83.38 99 VAL A N 1
ATOM 714 C CA . VAL A 1 99 ? 21.779 -18.900 -48.850 1.00 83.38 99 VAL A CA 1
ATOM 715 C C . VAL A 1 99 ? 20.956 -18.613 -47.592 1.00 83.38 99 VAL A C 1
ATOM 717 O O . VAL A 1 99 ? 20.319 -17.568 -47.522 1.00 83.38 99 VAL A O 1
ATOM 720 N N . GLU A 1 100 ? 21.013 -19.473 -46.579 1.00 80.56 100 GLU A N 1
ATOM 721 C CA . GLU A 1 100 ? 20.220 -19.366 -45.348 1.00 80.56 100 GLU A CA 1
ATOM 722 C C . GLU A 1 100 ? 20.597 -18.124 -44.530 1.00 80.56 100 GLU A C 1
ATOM 724 O O . GLU A 1 100 ? 19.730 -17.398 -44.045 1.00 80.56 100 GLU A O 1
ATOM 729 N N . THR A 1 101 ? 21.891 -17.799 -44.444 1.00 80.25 101 THR A N 1
ATOM 730 C CA . THR A 1 101 ? 22.353 -16.563 -43.788 1.00 80.25 101 THR A CA 1
ATOM 731 C C . THR A 1 101 ? 21.922 -15.302 -44.554 1.00 80.25 101 THR A C 1
ATOM 733 O O . THR A 1 101 ? 21.736 -14.245 -43.948 1.00 80.25 101 THR A O 1
ATOM 736 N N . PHE A 1 102 ? 21.731 -15.389 -45.877 1.00 81.12 102 PHE A N 1
ATOM 737 C CA . PHE A 1 102 ? 21.208 -14.286 -46.687 1.00 81.12 102 PHE A CA 1
ATOM 738 C C . PHE A 1 102 ? 19.681 -14.154 -46.580 1.00 81.12 102 PHE A C 1
ATOM 740 O O . PHE A 1 102 ? 19.187 -13.036 -46.448 1.00 81.12 102 PHE A O 1
ATOM 747 N N . LEU A 1 103 ? 18.947 -15.273 -46.591 1.00 81.25 103 LEU A N 1
ATOM 748 C CA . LEU A 1 103 ? 17.488 -15.317 -46.439 1.00 81.25 103 LEU A CA 1
ATOM 749 C C . LEU A 1 103 ? 17.034 -14.878 -45.040 1.00 81.25 103 LEU A C 1
ATOM 751 O O . LEU A 1 103 ? 16.060 -14.140 -44.932 1.00 81.25 103 LEU A O 1
ATOM 755 N N . ARG A 1 104 ? 17.770 -15.248 -43.983 1.00 71.69 104 ARG A N 1
ATOM 756 C CA . ARG A 1 104 ? 17.538 -14.785 -42.599 1.00 71.69 104 ARG A CA 1
ATOM 757 C C . ARG A 1 104 ? 18.118 -13.393 -42.298 1.00 71.69 104 ARG A C 1
ATOM 759 O O . ARG A 1 104 ? 18.326 -13.059 -41.139 1.00 71.69 104 ARG A O 1
ATOM 766 N N . GLU A 1 105 ? 18.424 -12.593 -43.323 1.00 76.75 105 GLU A N 1
ATOM 767 C CA . GLU A 1 105 ? 18.820 -11.179 -43.200 1.00 76.75 105 GLU A CA 1
ATOM 768 C C . GLU A 1 105 ? 19.993 -10.872 -42.229 1.00 76.75 105 GLU A C 1
ATOM 770 O O . GLU A 1 105 ? 20.164 -9.723 -41.824 1.00 76.75 105 GLU A O 1
ATOM 775 N N . SER A 1 106 ? 20.881 -11.830 -41.924 1.00 76.62 106 SER A N 1
ATOM 776 C CA . SER A 1 106 ? 21.991 -11.645 -40.966 1.00 76.62 106 SER A CA 1
ATOM 777 C C . SER A 1 106 ? 22.811 -10.364 -41.218 1.00 76.62 106 SER A C 1
ATOM 779 O O . SER A 1 106 ? 23.156 -10.083 -42.372 1.00 76.62 106 SER A O 1
ATOM 781 N N . PRO A 1 107 ? 23.248 -9.620 -40.180 1.00 77.06 107 PRO A N 1
ATOM 782 C CA . PRO A 1 107 ? 24.143 -8.470 -40.359 1.00 77.06 107 PRO A CA 1
ATOM 783 C C . PRO A 1 107 ? 25.469 -8.836 -41.057 1.00 77.06 107 PRO A C 1
ATOM 785 O O . PRO A 1 107 ? 26.114 -7.978 -41.663 1.00 77.06 107 PRO A O 1
ATOM 788 N N . LEU A 1 108 ? 25.864 -10.115 -41.040 1.00 80.62 108 LEU A N 1
ATOM 789 C CA . LEU A 1 108 ? 27.079 -10.628 -41.681 1.00 80.62 108 LEU A CA 1
ATOM 790 C C . LEU A 1 108 ? 26.826 -11.251 -43.070 1.00 80.62 108 LEU A C 1
ATOM 792 O O . LEU A 1 108 ? 27.770 -11.739 -43.703 1.00 80.62 108 LEU A O 1
ATOM 796 N N . ARG A 1 109 ? 25.588 -11.187 -43.592 1.00 82.44 109 ARG A N 1
ATOM 797 C CA . ARG A 1 109 ? 25.153 -11.843 -44.843 1.00 82.44 109 ARG A CA 1
ATOM 798 C C . ARG A 1 109 ? 26.056 -11.582 -46.044 1.00 82.44 109 ARG A C 1
ATOM 800 O O . ARG A 1 109 ? 26.373 -12.516 -46.779 1.00 82.44 109 ARG A O 1
ATOM 807 N N . TRP A 1 110 ? 26.531 -10.349 -46.219 1.00 82.81 110 TRP A N 1
ATOM 808 C CA . TRP A 1 110 ? 27.418 -9.979 -47.329 1.00 82.81 110 TRP A CA 1
ATOM 809 C C . TRP A 1 110 ? 28.833 -10.558 -47.202 1.00 82.81 110 TRP A C 1
ATOM 811 O O . TRP A 1 110 ? 29.416 -10.958 -48.211 1.00 82.81 110 TRP A O 1
ATOM 821 N N . TRP A 1 111 ? 29.371 -10.658 -45.982 1.00 82.62 111 TRP A N 1
ATOM 822 C CA . TRP A 1 111 ? 30.694 -11.239 -45.727 1.00 82.62 111 TRP A CA 1
ATOM 823 C C . TRP A 1 111 ? 30.689 -12.752 -45.951 1.00 82.62 111 TRP A C 1
ATOM 825 O O . TRP A 1 111 ? 31.522 -13.269 -46.699 1.00 82.62 111 TRP A O 1
ATOM 835 N N . ILE A 1 112 ? 29.714 -13.448 -45.356 1.00 84.19 112 ILE A N 1
ATOM 836 C CA . ILE A 1 112 ? 29.575 -14.906 -45.459 1.00 84.19 112 ILE A CA 1
ATOM 837 C C . ILE A 1 112 ? 29.271 -15.307 -46.910 1.00 84.19 112 ILE A C 1
ATOM 839 O O . ILE A 1 112 ? 29.984 -16.140 -47.473 1.00 84.19 112 ILE A O 1
ATOM 843 N N . SER A 1 113 ? 28.303 -14.648 -47.562 1.00 83.38 113 SER A N 1
ATOM 844 C CA . SER A 1 113 ? 27.964 -14.924 -48.968 1.00 83.38 113 SER A CA 1
ATOM 845 C C . SER A 1 113 ? 29.126 -14.622 -49.914 1.00 83.38 113 SER A C 1
ATOM 847 O O . SER A 1 113 ? 29.443 -15.439 -50.776 1.00 83.38 113 SER A O 1
ATOM 849 N N . GLY A 1 114 ? 29.800 -13.477 -49.749 1.00 83.12 114 GLY A N 1
ATOM 850 C CA . GLY A 1 114 ? 30.922 -13.085 -50.605 1.00 83.12 114 GLY A CA 1
ATOM 851 C C . GLY A 1 114 ? 32.090 -14.072 -50.534 1.00 83.12 114 GLY A C 1
ATOM 852 O O . GLY A 1 114 ? 32.625 -14.477 -51.568 1.00 83.12 114 GLY A O 1
ATOM 853 N N . ALA A 1 115 ? 32.448 -14.517 -49.327 1.00 85.06 115 ALA A N 1
ATOM 854 C CA . ALA A 1 115 ? 33.520 -15.487 -49.121 1.00 85.06 115 ALA A CA 1
ATOM 855 C C . ALA A 1 115 ? 33.144 -16.905 -49.600 1.00 85.06 115 ALA A C 1
ATOM 857 O O . ALA A 1 115 ? 33.967 -17.569 -50.237 1.00 85.06 115 ALA A O 1
ATOM 858 N N . ALA A 1 116 ? 31.904 -17.352 -49.372 1.00 86.50 116 ALA A N 1
ATOM 859 C CA . ALA A 1 116 ? 31.410 -18.640 -49.862 1.00 86.50 116 ALA A CA 1
ATOM 860 C C . ALA A 1 116 ? 31.352 -18.692 -51.401 1.00 86.50 116 ALA A C 1
ATOM 862 O O . ALA A 1 116 ? 31.869 -19.633 -52.009 1.00 86.50 116 ALA A O 1
ATOM 863 N N . VAL A 1 117 ? 30.809 -17.652 -52.047 1.00 86.75 117 VAL A N 1
ATOM 864 C CA . VAL A 1 117 ? 30.772 -17.532 -53.516 1.00 86.75 117 VAL A CA 1
ATOM 865 C C . VAL A 1 117 ? 32.187 -17.499 -54.097 1.00 86.75 117 VAL A C 1
ATOM 867 O O . VAL A 1 117 ? 32.457 -18.210 -55.066 1.00 86.75 117 VAL A O 1
ATOM 870 N N . LEU A 1 118 ? 33.116 -16.752 -53.488 1.00 89.38 118 LEU A N 1
ATOM 871 C CA . LEU A 1 118 ? 34.521 -16.723 -53.909 1.00 89.38 118 LEU A CA 1
ATOM 872 C C . LEU A 1 118 ? 35.181 -18.110 -53.812 1.00 89.38 118 LEU A C 1
ATOM 874 O O . LEU A 1 118 ? 35.873 -18.526 -54.743 1.00 89.38 118 LEU A O 1
ATOM 878 N N . TYR A 1 119 ? 34.945 -18.850 -52.724 1.00 90.25 119 TYR A N 1
ATOM 879 C CA . TYR A 1 119 ? 35.483 -20.200 -52.541 1.00 90.25 119 TYR A CA 1
ATOM 880 C C . TYR A 1 119 ? 34.930 -21.205 -53.563 1.00 90.25 119 TYR A C 1
ATOM 882 O O . TYR A 1 119 ? 35.697 -21.944 -54.190 1.00 90.25 119 TYR A O 1
ATOM 890 N N . LEU A 1 120 ? 33.611 -21.214 -53.773 1.00 87.31 120 LEU A N 1
ATOM 891 C CA . LEU A 1 120 ? 32.957 -22.112 -54.727 1.00 87.31 120 LEU A CA 1
ATOM 892 C C . LEU A 1 120 ? 33.350 -21.773 -56.177 1.00 87.31 120 LEU A C 1
ATOM 894 O O . LEU A 1 120 ? 33.629 -22.681 -56.964 1.00 87.31 120 LEU A O 1
ATOM 898 N N . ALA A 1 121 ? 33.486 -20.485 -56.513 1.00 85.25 121 ALA A N 1
ATOM 899 C CA . ALA A 1 121 ? 34.002 -20.034 -57.806 1.00 85.25 121 ALA A CA 1
ATOM 900 C C . ALA A 1 121 ? 35.466 -20.456 -58.029 1.00 85.25 121 ALA A C 1
ATOM 902 O O . ALA A 1 121 ? 35.804 -20.928 -59.117 1.00 85.25 121 ALA A O 1
ATOM 903 N N . LEU A 1 122 ? 36.325 -20.362 -57.006 1.00 85.19 122 LEU A N 1
ATOM 904 C CA . LEU A 1 122 ? 37.703 -20.865 -57.060 1.00 85.19 122 LEU A CA 1
ATOM 905 C C . LEU A 1 122 ? 37.745 -22.386 -57.266 1.00 85.19 122 LEU A C 1
ATOM 907 O O . LEU A 1 122 ? 38.503 -22.860 -58.114 1.00 85.19 122 LEU A O 1
ATOM 911 N N . CYS A 1 123 ? 36.905 -23.155 -56.566 1.00 84.44 123 CYS A N 1
ATOM 912 C CA . CYS A 1 123 ? 36.808 -24.603 -56.771 1.00 84.44 123 CYS A CA 1
ATOM 913 C C . CYS A 1 123 ? 36.373 -24.945 -58.206 1.00 84.44 123 CYS A C 1
ATOM 915 O O . CYS A 1 123 ? 37.045 -25.728 -58.881 1.00 84.44 123 CYS A O 1
ATOM 917 N N . ALA A 1 124 ? 35.320 -24.298 -58.717 1.00 83.44 124 ALA A N 1
ATOM 918 C CA . ALA A 1 124 ? 34.854 -24.478 -60.092 1.00 83.44 124 ALA A CA 1
ATOM 919 C C . ALA A 1 124 ? 35.919 -24.078 -61.135 1.00 83.44 124 ALA A C 1
ATOM 921 O O . ALA A 1 124 ? 36.089 -24.767 -62.146 1.00 83.44 124 ALA A O 1
ATOM 922 N N . ALA A 1 125 ? 36.679 -23.007 -60.883 1.00 83.69 125 ALA A N 1
ATOM 923 C CA . ALA A 1 125 ? 37.773 -22.567 -61.746 1.00 83.69 125 ALA A CA 1
ATOM 924 C C . ALA A 1 125 ? 38.940 -23.569 -61.762 1.00 83.69 125 ALA A C 1
ATOM 926 O O . ALA A 1 125 ? 39.419 -23.919 -62.840 1.00 83.69 125 ALA A O 1
ATOM 927 N N . VAL A 1 126 ? 39.374 -24.092 -60.607 1.00 83.38 126 VAL A N 1
ATOM 928 C CA . VAL A 1 126 ? 40.438 -25.115 -60.542 1.00 83.38 126 VAL A CA 1
ATOM 929 C C . VAL A 1 126 ? 39.987 -26.419 -61.206 1.00 83.38 126 VAL A C 1
ATOM 931 O O . VAL A 1 126 ? 40.759 -27.008 -61.964 1.00 83.38 126 VAL A O 1
ATOM 934 N N . TRP A 1 127 ? 38.738 -26.844 -60.991 1.00 82.31 127 TRP A N 1
ATOM 935 C CA . TRP A 1 127 ? 38.154 -28.019 -61.647 1.00 82.31 127 TRP A CA 1
ATOM 936 C C . TRP A 1 127 ? 38.147 -27.885 -63.178 1.00 82.31 127 TRP A C 1
ATOM 938 O O . TRP A 1 127 ? 38.603 -28.791 -63.880 1.00 82.31 127 TRP A O 1
ATOM 948 N N . ARG A 1 128 ? 37.696 -26.734 -63.698 1.00 82.69 128 ARG A N 1
ATOM 949 C CA . ARG A 1 128 ? 37.532 -26.479 -65.139 1.00 82.69 128 ARG A CA 1
ATOM 950 C C . ARG A 1 128 ? 38.837 -26.148 -65.871 1.00 82.69 128 ARG A C 1
ATOM 952 O O . ARG A 1 128 ? 39.003 -26.564 -67.014 1.00 82.69 128 ARG A O 1
ATOM 959 N N . LEU A 1 129 ? 39.745 -25.393 -65.248 1.00 80.44 129 LEU A N 1
ATOM 960 C CA . LEU A 1 129 ? 40.977 -24.895 -65.882 1.00 80.44 129 LEU A CA 1
ATOM 961 C C . LEU A 1 129 ? 42.206 -25.765 -65.577 1.00 80.44 129 LEU A C 1
ATOM 963 O O . LEU A 1 129 ? 43.154 -25.783 -66.360 1.00 80.44 129 LEU A O 1
ATOM 967 N N . MET A 1 130 ? 42.212 -26.495 -64.457 1.00 80.44 130 MET A N 1
ATOM 968 C CA . MET A 1 130 ? 43.361 -27.286 -64.000 1.00 80.44 130 MET A CA 1
ATOM 969 C C . MET A 1 130 ? 42.965 -28.714 -63.566 1.00 80.44 130 MET A C 1
ATOM 971 O O . MET A 1 130 ? 43.286 -29.134 -62.451 1.00 80.44 130 MET A O 1
ATOM 975 N N . PRO A 1 131 ? 42.352 -29.537 -64.443 1.00 74.31 131 PRO A N 1
ATOM 976 C CA . PRO A 1 131 ? 41.878 -30.879 -64.080 1.00 74.31 131 PRO A CA 1
ATOM 977 C C . PRO A 1 131 ? 42.991 -31.811 -63.564 1.00 74.31 131 PRO A C 1
ATOM 979 O O . PRO A 1 131 ? 42.752 -32.622 -62.673 1.00 74.31 131 PRO A O 1
ATOM 982 N N . LYS A 1 132 ? 44.238 -31.654 -64.039 1.00 73.31 132 LYS A N 1
ATOM 983 C CA . LYS A 1 132 ? 45.414 -32.393 -63.523 1.00 73.31 132 LYS A CA 1
ATOM 984 C C . LYS A 1 132 ? 45.820 -31.990 -62.095 1.00 73.31 132 LYS A C 1
ATOM 986 O O . LYS A 1 132 ? 46.523 -32.751 -61.433 1.00 73.31 132 LYS A O 1
ATOM 991 N N . LEU A 1 133 ? 45.415 -30.806 -61.630 1.00 74.81 133 LEU A N 1
ATOM 992 C CA . LEU A 1 133 ? 45.590 -30.353 -60.248 1.00 74.81 133 LEU A CA 1
ATOM 993 C C . LEU A 1 133 ? 44.411 -30.819 -59.384 1.00 74.81 133 LEU A C 1
ATOM 995 O O . LEU A 1 133 ? 44.634 -31.367 -58.307 1.00 74.81 133 LEU A O 1
ATOM 999 N N . TRP A 1 134 ? 43.180 -30.714 -59.899 1.00 76.25 134 TRP A N 1
ATOM 1000 C CA . TRP A 1 134 ? 41.976 -31.246 -59.247 1.00 76.25 134 TRP A CA 1
ATOM 1001 C C . TRP A 1 134 ? 42.093 -32.750 -58.950 1.00 76.25 134 TRP A C 1
ATOM 1003 O O . TRP A 1 134 ? 41.824 -33.184 -57.839 1.00 76.25 134 TRP A O 1
ATOM 1013 N N . GLN A 1 135 ? 42.613 -33.544 -59.894 1.00 67.94 135 GLN A N 1
ATOM 1014 C CA . GLN A 1 135 ? 42.878 -34.979 -59.696 1.00 67.94 135 GLN A CA 1
ATOM 1015 C C . GLN A 1 135 ? 44.003 -35.289 -58.687 1.00 67.94 135 GLN A C 1
ATOM 1017 O O . GLN A 1 135 ? 44.091 -36.419 -58.210 1.00 67.94 135 GLN A O 1
ATOM 1022 N N . ARG A 1 136 ? 44.868 -34.321 -58.346 1.00 67.06 136 ARG A N 1
ATOM 1023 C CA . ARG A 1 136 ? 45.871 -34.456 -57.267 1.00 67.06 136 ARG A CA 1
ATOM 1024 C C . ARG A 1 136 ? 45.303 -34.076 -55.898 1.00 67.06 136 ARG A C 1
ATOM 1026 O O . ARG A 1 136 ? 45.751 -34.607 -54.884 1.00 67.06 136 ARG A O 1
ATOM 1033 N N . LEU A 1 137 ? 44.301 -33.201 -55.865 1.00 65.50 137 LEU A N 1
ATOM 1034 C CA . LEU A 1 137 ? 43.452 -32.954 -54.702 1.00 65.50 137 LEU A CA 1
ATOM 1035 C C . LEU A 1 137 ? 42.474 -34.127 -54.535 1.00 65.50 137 LEU A C 1
ATOM 1037 O O . LEU A 1 137 ? 41.300 -34.028 -54.874 1.00 65.50 137 LEU A O 1
ATOM 1041 N N . ASN A 1 138 ? 42.971 -35.255 -54.016 1.00 74.19 138 ASN A N 1
ATOM 1042 C CA . ASN A 1 138 ? 42.137 -36.402 -53.643 1.00 74.19 138 ASN A CA 1
ATOM 1043 C C . ASN A 1 138 ? 41.003 -35.960 -52.693 1.00 74.19 138 ASN A C 1
ATOM 1045 O O . ASN A 1 138 ? 41.200 -35.043 -51.896 1.00 74.19 138 ASN A O 1
ATOM 1049 N N . TRP A 1 139 ? 39.842 -36.619 -52.736 1.00 77.62 139 TRP A N 1
ATOM 1050 C CA . TRP A 1 139 ? 38.609 -36.182 -52.061 1.00 77.62 139 TRP A CA 1
ATOM 1051 C C . TRP A 1 139 ? 38.769 -35.864 -50.566 1.00 77.62 139 TRP A C 1
ATOM 1053 O O . TRP A 1 139 ? 38.178 -34.903 -50.085 1.00 77.62 139 TRP A O 1
ATOM 1063 N N . ALA A 1 140 ? 39.628 -36.592 -49.844 1.00 75.00 140 ALA A N 1
ATOM 1064 C CA . ALA A 1 140 ? 39.939 -36.295 -48.443 1.00 75.00 140 ALA A CA 1
ATOM 1065 C C . ALA A 1 140 ? 40.543 -34.888 -48.245 1.00 75.00 140 ALA A C 1
ATOM 1067 O O . ALA A 1 140 ? 40.194 -34.194 -47.295 1.00 75.00 140 ALA A O 1
ATOM 1068 N N . ASN A 1 141 ? 41.388 -34.427 -49.175 1.00 77.75 141 ASN A N 1
ATOM 1069 C CA . ASN A 1 141 ? 41.957 -33.077 -49.155 1.00 77.75 141 ASN A CA 1
ATOM 1070 C C . ASN A 1 141 ? 40.910 -32.014 -49.533 1.00 77.75 141 ASN A C 1
ATOM 1072 O O . ASN A 1 141 ? 41.000 -30.887 -49.056 1.00 77.75 141 ASN A O 1
ATOM 1076 N N . GLN A 1 142 ? 39.924 -32.357 -50.372 1.00 79.81 142 GLN A N 1
ATOM 1077 C CA . GLN A 1 142 ? 38.819 -31.456 -50.729 1.00 79.81 142 GLN A CA 1
ATOM 1078 C C . GLN A 1 142 ? 37.866 -31.256 -49.542 1.00 79.81 142 GLN A C 1
ATOM 1080 O O . GLN A 1 142 ? 37.555 -30.119 -49.189 1.00 79.81 142 GLN A O 1
ATOM 1085 N N . ALA A 1 143 ? 37.491 -32.344 -48.858 1.00 78.75 143 ALA A N 1
ATOM 1086 C CA . ALA A 1 143 ? 36.730 -32.295 -47.609 1.00 78.75 143 ALA A CA 1
ATOM 1087 C C . ALA A 1 143 ? 37.484 -31.518 -46.513 1.00 78.75 143 ALA A C 1
ATOM 1089 O O . ALA A 1 143 ? 36.917 -30.621 -45.896 1.00 78.75 143 ALA A O 1
ATOM 1090 N N . ALA A 1 144 ? 38.780 -31.794 -46.317 1.00 78.31 144 ALA A N 1
ATOM 1091 C CA . ALA A 1 144 ? 39.614 -31.078 -45.351 1.00 78.31 144 ALA A CA 1
ATOM 1092 C C . ALA A 1 144 ? 39.700 -29.567 -45.645 1.00 78.31 144 ALA A C 1
ATOM 1094 O O . ALA A 1 144 ? 39.557 -28.757 -44.732 1.00 78.31 144 ALA A O 1
ATOM 1095 N N . LEU A 1 145 ? 39.880 -29.175 -46.913 1.00 81.94 145 LEU A N 1
ATOM 1096 C CA . LEU A 1 145 ? 39.900 -27.765 -47.312 1.00 81.94 145 LEU A CA 1
ATOM 1097 C C . LEU A 1 145 ? 38.538 -27.088 -47.091 1.00 81.94 145 LEU A C 1
ATOM 1099 O O . LEU A 1 145 ? 38.500 -25.963 -46.604 1.00 81.94 145 LEU A O 1
ATOM 1103 N N . SER A 1 146 ? 37.438 -27.777 -47.405 1.00 82.31 146 SER A N 1
ATOM 1104 C CA . SER A 1 146 ? 36.077 -27.258 -47.203 1.00 82.31 146 SER A CA 1
ATOM 1105 C C . SER A 1 146 ? 35.778 -27.054 -45.714 1.00 82.31 146 SER A C 1
ATOM 1107 O O . SER A 1 146 ? 35.293 -25.998 -45.319 1.00 82.31 146 SER A O 1
ATOM 1109 N N . LEU A 1 147 ? 36.158 -28.015 -44.863 1.00 82.62 147 LEU A N 1
ATOM 1110 C CA . LEU A 1 147 ? 36.021 -27.893 -43.410 1.00 82.62 147 LEU A CA 1
ATOM 1111 C C . LEU A 1 147 ? 36.878 -26.749 -42.842 1.00 82.62 147 LEU A C 1
ATOM 1113 O O . LEU A 1 147 ? 36.403 -26.018 -41.978 1.00 82.62 147 LEU A O 1
ATOM 1117 N N . LEU A 1 148 ? 38.104 -26.542 -43.344 1.00 82.81 148 LEU A N 1
ATOM 1118 C CA . LEU A 1 148 ? 38.911 -25.376 -42.961 1.00 82.81 148 LEU A CA 1
ATOM 1119 C C . LEU A 1 148 ? 38.270 -24.050 -43.385 1.00 82.81 148 LEU A C 1
ATOM 1121 O O . LEU A 1 148 ? 38.383 -23.083 -42.640 1.00 82.81 148 LEU A O 1
ATOM 1125 N N . VAL A 1 149 ? 37.600 -23.987 -44.540 1.00 84.88 149 VAL A N 1
ATOM 1126 C CA . VAL A 1 149 ? 36.883 -22.776 -44.973 1.00 84.88 149 VAL A CA 1
ATOM 1127 C C . VAL A 1 149 ? 35.662 -22.516 -44.094 1.00 84.88 149 VAL A C 1
ATOM 1129 O O . VAL A 1 149 ? 35.490 -21.386 -43.651 1.00 84.88 149 VAL A O 1
ATOM 1132 N N . LEU A 1 150 ? 34.874 -23.541 -43.755 1.00 82.75 150 LEU A N 1
ATOM 1133 C CA . LEU A 1 150 ? 33.752 -23.397 -42.819 1.00 82.75 150 LEU A CA 1
ATOM 1134 C C . LEU A 1 150 ? 34.230 -22.928 -41.430 1.00 82.75 150 LEU A C 1
ATOM 1136 O O . LEU A 1 150 ? 33.702 -21.959 -40.891 1.00 82.75 150 LEU A O 1
ATOM 1140 N N . LEU A 1 151 ? 35.295 -23.537 -40.895 1.00 83.38 151 LEU A N 1
ATOM 1141 C CA . LEU A 1 151 ? 35.936 -23.110 -39.643 1.00 83.38 151 LEU A CA 1
ATOM 1142 C C . LEU A 1 151 ? 36.495 -21.680 -39.721 1.00 83.38 151 LEU A C 1
ATOM 1144 O O . LEU A 1 151 ? 36.396 -20.930 -38.750 1.00 83.38 151 LEU A O 1
ATOM 1148 N N . ALA A 1 152 ? 37.080 -21.282 -40.854 1.00 84.31 152 ALA A N 1
ATOM 1149 C CA . ALA A 1 152 ? 37.599 -19.931 -41.059 1.00 84.31 152 ALA A CA 1
ATOM 1150 C C . ALA A 1 152 ? 36.476 -18.888 -41.123 1.00 84.31 152 ALA A C 1
ATOM 1152 O O . ALA A 1 152 ? 36.609 -17.831 -40.512 1.00 84.31 152 ALA A O 1
ATOM 1153 N N . LEU A 1 153 ? 35.358 -19.197 -41.792 1.00 84.44 153 LEU A N 1
ATOM 1154 C CA . LEU A 1 153 ? 34.161 -18.356 -41.783 1.00 84.44 153 LEU A CA 1
ATOM 1155 C C . LEU A 1 153 ? 33.679 -18.163 -40.342 1.00 84.44 153 LEU A C 1
ATOM 1157 O O . LEU A 1 153 ? 33.738 -17.042 -39.844 1.00 84.44 153 LEU A O 1
ATOM 1161 N N . MET A 1 154 ? 33.335 -19.250 -39.644 1.00 82.44 154 MET A N 1
ATOM 1162 C CA . MET A 1 154 ? 32.784 -19.189 -38.283 1.00 82.44 154 MET A CA 1
ATOM 1163 C C . MET A 1 154 ? 33.729 -18.521 -37.271 1.00 82.44 154 MET A C 1
ATOM 1165 O O . MET A 1 154 ? 33.277 -17.740 -36.440 1.00 82.44 154 MET A O 1
ATOM 1169 N N . SER A 1 155 ? 35.043 -18.766 -37.346 1.00 85.25 155 SER A N 1
ATOM 1170 C CA . SER A 1 155 ? 36.020 -18.101 -36.465 1.00 85.25 155 SER A CA 1
ATOM 1171 C C . SER A 1 155 ? 36.243 -16.627 -36.805 1.00 85.25 155 SER A C 1
ATOM 1173 O O . SER A 1 155 ? 36.501 -15.841 -35.897 1.00 85.25 155 SER A O 1
ATOM 1175 N N . SER A 1 156 ? 36.110 -16.223 -38.075 1.00 81.62 156 SER A N 1
ATOM 1176 C CA . SER A 1 156 ? 36.173 -14.808 -38.458 1.00 81.62 156 SER A CA 1
ATOM 1177 C C . SER A 1 156 ? 34.920 -14.038 -38.037 1.00 81.62 156 SER A C 1
ATOM 1179 O O . SER A 1 156 ? 35.034 -12.906 -37.571 1.00 81.62 156 SER A O 1
ATOM 1181 N N . THR A 1 157 ? 33.736 -14.653 -38.135 1.00 82.38 157 THR A N 1
ATOM 1182 C CA . THR A 1 157 ? 32.469 -14.022 -37.744 1.00 82.38 157 THR A CA 1
ATOM 1183 C C . THR A 1 157 ? 32.275 -13.992 -36.235 1.00 82.38 157 THR A C 1
ATOM 1185 O O . THR A 1 157 ? 31.772 -12.998 -35.732 1.00 82.38 157 THR A O 1
ATOM 1188 N N . ALA A 1 158 ? 32.755 -15.000 -35.499 1.00 81.44 158 ALA A N 1
ATOM 1189 C CA . ALA A 1 158 ? 32.686 -15.070 -34.035 1.00 81.44 158 ALA A CA 1
ATOM 1190 C C . ALA A 1 158 ? 33.279 -13.850 -33.294 1.00 81.44 158 ALA A C 1
ATOM 1192 O O . ALA A 1 158 ? 32.950 -13.625 -32.135 1.00 81.44 158 ALA A O 1
ATOM 1193 N N . TRP A 1 159 ? 34.150 -13.070 -33.944 1.00 79.62 159 TRP A N 1
ATOM 1194 C CA . TRP A 1 159 ? 34.764 -11.855 -33.385 1.00 79.62 159 TRP A CA 1
ATOM 1195 C C . TRP A 1 159 ? 34.103 -10.548 -33.867 1.00 79.62 159 TRP A C 1
ATOM 1197 O O . TRP A 1 159 ? 34.600 -9.462 -33.561 1.00 79.62 159 TRP A O 1
ATOM 1207 N N . MET A 1 160 ? 32.997 -10.633 -34.613 1.00 80.38 160 MET A N 1
ATOM 1208 C CA . MET A 1 160 ? 32.185 -9.497 -35.064 1.00 80.38 160 MET A CA 1
ATOM 1209 C C . MET A 1 160 ? 30.915 -9.358 -34.198 1.00 80.38 160 MET A C 1
ATOM 1211 O O . MET A 1 160 ? 30.430 -10.367 -33.682 1.00 80.38 160 MET A O 1
ATOM 1215 N N . PRO A 1 161 ? 30.334 -8.148 -34.051 1.00 68.19 161 PRO A N 1
ATOM 1216 C CA . PRO A 1 161 ? 29.065 -7.958 -33.341 1.00 68.19 161 PRO A CA 1
ATOM 1217 C C . PRO A 1 161 ? 27.958 -8.886 -33.867 1.00 68.19 161 PRO A C 1
ATOM 1219 O O . PRO A 1 161 ? 27.808 -9.045 -35.079 1.00 68.19 161 PRO A O 1
ATOM 1222 N N . GLY A 1 162 ? 27.225 -9.535 -32.956 1.00 65.06 162 GLY A N 1
ATOM 1223 C CA . GLY A 1 162 ? 26.188 -10.532 -33.266 1.00 65.06 162 GLY A CA 1
ATOM 1224 C C . GLY A 1 162 ? 26.694 -11.867 -33.843 1.00 65.06 162 GLY A C 1
ATOM 1225 O O . GLY A 1 162 ? 25.912 -12.799 -34.005 1.00 65.06 162 GLY A O 1
ATOM 1226 N N . GLY A 1 163 ? 27.987 -12.019 -34.144 1.00 75.25 163 GLY A N 1
ATOM 1227 C CA . GLY A 1 163 ? 28.498 -13.113 -34.979 1.00 75.25 163 GLY A CA 1
ATOM 1228 C C . GLY A 1 163 ? 28.577 -14.515 -34.353 1.00 75.25 163 GLY A C 1
ATOM 1229 O O . GLY A 1 163 ? 28.943 -15.456 -35.060 1.00 75.25 163 GLY A O 1
ATOM 1230 N N . LEU A 1 164 ? 28.227 -14.670 -33.069 1.00 78.50 164 LEU A N 1
ATOM 1231 C CA . LEU A 1 164 ? 28.052 -15.965 -32.383 1.00 78.50 164 LEU A CA 1
ATOM 1232 C C . LEU A 1 164 ? 26.575 -16.414 -32.291 1.00 78.50 164 LEU A C 1
ATOM 1234 O O . LEU A 1 164 ? 26.295 -17.560 -31.933 1.00 78.50 164 LEU A O 1
ATOM 1238 N N . GLU A 1 165 ? 25.630 -15.537 -32.634 1.00 69.44 165 GLU A N 1
ATOM 1239 C CA . GLU A 1 165 ? 24.189 -15.733 -32.400 1.00 69.44 165 GLU A CA 1
ATOM 1240 C C . GLU A 1 165 ? 23.383 -15.499 -33.686 1.00 69.44 165 GLU A C 1
ATOM 1242 O O . GLU A 1 165 ? 22.655 -16.383 -34.130 1.00 69.44 165 GLU A O 1
ATOM 1247 N N . GLN A 1 166 ? 23.624 -14.367 -34.351 1.00 67.19 166 GLN A N 1
ATOM 1248 C CA . GLN A 1 166 ? 23.058 -13.954 -35.644 1.00 67.19 166 GLN A CA 1
ATOM 1249 C C . GLN A 1 166 ? 24.067 -14.118 -36.807 1.00 67.19 166 GLN A C 1
ATOM 1251 O O . GLN A 1 166 ? 23.970 -13.444 -37.836 1.00 67.19 166 GLN A O 1
ATOM 1256 N N . GLY A 1 167 ? 25.092 -14.955 -36.622 1.00 72.38 167 GLY A N 1
ATOM 1257 C CA . GLY A 1 167 ? 26.240 -15.115 -37.519 1.00 72.38 167 GLY A CA 1
ATOM 1258 C C . GLY A 1 167 ? 25.985 -16.019 -38.730 1.00 72.38 167 GLY A C 1
ATOM 1259 O O . GLY A 1 167 ? 25.312 -15.625 -39.678 1.00 72.38 167 GLY A O 1
ATOM 1260 N N . LEU A 1 168 ? 26.611 -17.201 -38.738 1.00 79.81 168 LEU A N 1
ATOM 1261 C CA . LEU A 1 168 ? 26.492 -18.198 -39.806 1.00 79.81 168 LEU A CA 1
ATOM 1262 C C . LEU A 1 168 ? 25.431 -19.240 -39.435 1.00 79.81 168 LEU A C 1
ATOM 1264 O O . LEU A 1 168 ? 25.665 -20.091 -38.575 1.00 79.81 168 LEU A O 1
ATOM 1268 N N . ASN A 1 169 ? 24.296 -19.192 -40.129 1.00 79.81 169 ASN A N 1
ATOM 1269 C CA . ASN A 1 169 ? 23.233 -20.192 -40.028 1.00 79.81 169 ASN A CA 1
ATOM 1270 C C . ASN A 1 169 ? 23.467 -21.307 -41.062 1.00 79.81 169 ASN A C 1
ATOM 1272 O O . ASN A 1 169 ? 24.097 -21.068 -42.094 1.00 79.81 169 ASN A O 1
ATOM 1276 N N . LEU A 1 170 ? 23.011 -22.529 -40.778 1.00 78.94 170 LEU A N 1
ATOM 1277 C CA . LEU A 1 170 ? 23.266 -23.717 -41.608 1.00 78.94 170 LEU A CA 1
ATOM 1278 C C . LEU A 1 170 ? 22.159 -24.761 -41.403 1.00 78.94 170 LEU A C 1
ATOM 1280 O O . LEU A 1 170 ? 21.833 -25.081 -40.263 1.00 78.94 170 LEU A O 1
ATOM 1284 N N . LEU A 1 171 ? 21.617 -25.328 -42.485 1.00 78.75 171 LEU A N 1
ATOM 1285 C CA . LEU A 1 171 ? 20.549 -26.340 -42.484 1.00 78.75 171 LEU A CA 1
ATOM 1286 C C . LEU A 1 171 ? 19.318 -25.915 -41.658 1.00 78.75 171 LEU A C 1
ATOM 1288 O O . LEU A 1 171 ? 18.749 -26.706 -40.904 1.00 78.75 171 LEU A O 1
ATOM 1292 N N . GLY A 1 172 ? 18.948 -24.635 -41.753 1.00 72.44 172 GLY A N 1
ATOM 1293 C CA . GLY A 1 172 ? 17.864 -24.031 -40.974 1.00 72.44 172 GLY A CA 1
ATOM 1294 C C . GLY A 1 172 ? 18.157 -23.835 -39.481 1.00 72.44 172 GLY A C 1
ATOM 1295 O O . GLY A 1 172 ? 17.280 -23.370 -38.762 1.00 72.44 172 GLY A O 1
ATOM 1296 N N . GLN A 1 173 ? 19.355 -24.182 -38.996 1.00 82.38 173 GLN A N 1
ATOM 1297 C CA . GLN A 1 173 ? 19.725 -24.073 -37.582 1.00 82.38 173 GLN A CA 1
ATOM 1298 C C . GLN A 1 173 ? 20.408 -22.730 -37.260 1.00 82.38 173 GLN A C 1
ATOM 1300 O O . GLN A 1 173 ? 21.229 -22.254 -38.057 1.00 82.38 173 GLN A O 1
ATOM 1305 N N . PRO A 1 174 ? 20.126 -22.139 -36.080 1.00 80.75 174 PRO A N 1
ATOM 1306 C CA . PRO A 1 174 ? 20.740 -20.894 -35.633 1.00 80.75 174 PRO A CA 1
ATOM 1307 C C . PRO A 1 174 ? 22.224 -21.075 -35.296 1.00 80.75 174 PRO A C 1
ATOM 1309 O O . PRO A 1 174 ? 22.665 -22.142 -34.856 1.00 80.75 174 PRO A O 1
ATOM 1312 N N . THR A 1 175 ? 22.992 -19.993 -35.439 1.00 82.31 175 THR A N 1
ATOM 1313 C CA . THR A 1 175 ? 24.462 -19.981 -35.320 1.00 82.31 175 THR A CA 1
ATOM 1314 C C . THR A 1 175 ? 24.977 -20.671 -34.045 1.00 82.31 175 THR A C 1
ATOM 1316 O O . THR A 1 175 ? 25.915 -21.466 -34.120 1.00 82.31 175 THR A O 1
ATOM 1319 N N . SER A 1 176 ? 24.340 -20.453 -32.887 1.00 81.81 176 SER A N 1
ATOM 1320 C CA . SER A 1 176 ? 24.739 -21.090 -31.618 1.00 81.81 176 SER A CA 1
ATOM 1321 C C . SER A 1 176 ? 24.636 -22.625 -31.627 1.00 81.81 176 SER A C 1
ATOM 1323 O O . SER A 1 176 ? 25.534 -23.290 -31.106 1.00 81.81 176 SER A O 1
ATOM 1325 N N . ILE A 1 177 ? 23.619 -23.211 -32.274 1.00 83.25 177 ILE A N 1
ATOM 1326 C CA . ILE A 1 177 ? 23.499 -24.675 -32.413 1.00 83.25 177 ILE A CA 1
ATOM 1327 C C . ILE A 1 177 ? 24.604 -25.213 -33.330 1.00 83.25 177 ILE A C 1
ATOM 1329 O O . ILE A 1 177 ? 25.264 -26.199 -32.991 1.00 83.25 177 ILE A O 1
ATOM 1333 N N . VAL A 1 178 ? 24.875 -24.534 -34.451 1.00 84.50 178 VAL A N 1
ATOM 1334 C CA . VAL A 1 178 ? 25.943 -24.926 -35.388 1.00 84.50 178 VAL A CA 1
ATOM 1335 C C . VAL A 1 178 ? 27.317 -24.894 -34.697 1.00 84.50 178 VAL A C 1
ATOM 1337 O O . VAL A 1 178 ? 28.108 -25.830 -34.837 1.00 84.50 178 VAL A O 1
ATOM 1340 N N . LEU A 1 179 ? 27.584 -23.858 -33.892 1.00 86.88 179 LEU A N 1
ATOM 1341 C CA . LEU A 1 179 ? 28.805 -23.716 -33.089 1.00 86.88 179 LEU A CA 1
ATOM 1342 C C . LEU A 1 179 ? 28.933 -24.798 -32.005 1.00 86.88 179 LEU A C 1
ATOM 1344 O O . LEU A 1 179 ? 30.023 -25.354 -31.824 1.00 86.88 179 LEU A O 1
ATOM 1348 N N . ALA A 1 180 ? 27.842 -25.125 -31.307 1.00 87.88 180 ALA A N 1
ATOM 1349 C CA . ALA A 1 180 ? 27.823 -26.159 -30.275 1.00 87.88 180 ALA A CA 1
ATOM 1350 C C . ALA A 1 180 ? 28.090 -27.555 -30.865 1.00 87.88 180 ALA A C 1
ATOM 1352 O O . ALA A 1 180 ? 29.015 -28.238 -30.417 1.00 87.88 180 ALA A O 1
ATOM 1353 N N . VAL A 1 181 ? 27.374 -27.953 -31.926 1.00 86.88 181 VAL A N 1
ATOM 1354 C CA . VAL A 1 181 ? 27.595 -29.241 -32.616 1.00 86.88 181 VAL A CA 1
ATOM 1355 C C . VAL A 1 181 ? 29.032 -29.351 -33.137 1.00 86.88 181 VAL A C 1
ATOM 1357 O O . VAL A 1 181 ? 29.694 -30.373 -32.932 1.00 86.88 181 VAL A O 1
ATOM 1360 N N . LEU A 1 182 ? 29.559 -28.291 -33.758 1.00 85.19 182 LEU A N 1
ATOM 1361 C CA . LEU A 1 182 ? 30.934 -28.272 -34.255 1.00 85.19 182 LEU A CA 1
ATOM 1362 C C . LEU A 1 182 ? 31.962 -28.376 -33.113 1.00 85.19 182 LEU A C 1
ATOM 1364 O O . LEU A 1 182 ? 32.927 -29.136 -33.222 1.00 85.19 182 LEU A O 1
ATOM 1368 N N . SER A 1 183 ? 31.731 -27.691 -31.991 1.00 88.50 183 SER A N 1
ATOM 1369 C CA . SER A 1 183 ? 32.595 -27.775 -30.805 1.00 88.50 183 SER A CA 1
ATOM 1370 C C . SER A 1 183 ? 32.565 -29.166 -30.170 1.00 88.50 183 SER A C 1
ATOM 1372 O O . SER A 1 183 ? 33.622 -29.691 -29.814 1.00 88.50 183 SER A O 1
ATOM 1374 N N . ALA A 1 184 ? 31.401 -29.825 -30.118 1.00 89.12 184 ALA A N 1
ATOM 1375 C CA . ALA A 1 184 ? 31.284 -31.218 -29.685 1.00 89.12 184 ALA A CA 1
ATOM 1376 C C . ALA A 1 184 ? 32.170 -32.146 -30.538 1.00 89.12 184 ALA A C 1
ATOM 1378 O O . ALA A 1 184 ? 32.935 -32.952 -30.000 1.00 89.12 184 ALA A O 1
ATOM 1379 N N . VAL A 1 185 ? 32.137 -31.993 -31.868 1.00 87.00 185 VAL A N 1
ATOM 1380 C CA . VAL A 1 185 ? 32.982 -32.771 -32.793 1.00 87.00 185 VAL A CA 1
ATOM 1381 C C . VAL A 1 185 ? 34.473 -32.514 -32.543 1.00 87.00 185 VAL A C 1
ATOM 1383 O O . VAL A 1 185 ? 35.257 -33.466 -32.500 1.00 87.00 185 VAL A O 1
ATOM 1386 N N . VAL A 1 186 ? 34.889 -31.263 -32.320 1.00 87.00 186 VAL A N 1
ATOM 1387 C CA . VAL A 1 186 ? 36.304 -30.939 -32.054 1.00 87.00 186 VAL A CA 1
ATOM 1388 C C . VAL A 1 186 ? 36.776 -31.474 -30.694 1.00 87.00 186 VAL A C 1
ATOM 1390 O O . VAL A 1 186 ? 37.888 -32.006 -30.603 1.00 87.00 186 VAL A O 1
ATOM 1393 N N . VAL A 1 187 ? 35.940 -31.424 -29.652 1.00 89.75 187 VAL A N 1
ATOM 1394 C CA . VAL A 1 187 ? 36.230 -32.028 -28.337 1.00 89.75 187 VAL A CA 1
ATOM 1395 C C . VAL A 1 187 ? 36.350 -33.554 -28.448 1.00 89.75 187 VAL A C 1
ATOM 1397 O O . VAL A 1 187 ? 37.310 -34.132 -27.931 1.00 89.75 187 VAL A O 1
ATOM 1400 N N . ALA A 1 188 ? 35.453 -34.213 -29.190 1.00 89.12 188 ALA A N 1
ATOM 1401 C CA . ALA A 1 188 ? 35.523 -35.654 -29.442 1.00 89.12 188 ALA A CA 1
ATOM 1402 C C . ALA A 1 188 ? 36.819 -36.052 -30.176 1.00 89.12 188 ALA A C 1
ATOM 1404 O O . ALA A 1 188 ? 37.527 -36.971 -29.750 1.00 89.12 188 ALA A O 1
ATOM 1405 N N . LEU A 1 189 ? 37.177 -35.333 -31.247 1.00 85.31 189 LEU A N 1
ATOM 1406 C CA . LEU A 1 189 ? 38.416 -35.560 -32.001 1.00 85.31 189 LEU A CA 1
ATOM 1407 C C . LEU A 1 189 ? 39.667 -35.316 -31.144 1.00 85.31 189 LEU A C 1
ATOM 1409 O O . LEU A 1 189 ? 40.621 -36.094 -31.221 1.00 85.31 189 LEU A O 1
ATOM 1413 N N . SER A 1 190 ? 39.640 -34.298 -30.282 1.00 87.00 190 SER A N 1
ATOM 1414 C CA . SER A 1 190 ? 40.708 -33.999 -29.319 1.00 87.00 190 SER A CA 1
ATOM 1415 C C . SER A 1 190 ? 40.898 -35.140 -28.313 1.00 87.00 190 SER A C 1
ATOM 1417 O O . SER A 1 190 ? 42.024 -35.594 -28.101 1.00 87.00 190 SER A O 1
ATOM 1419 N N . GLY A 1 191 ? 39.809 -35.691 -27.765 1.00 87.19 191 GLY A N 1
ATOM 1420 C CA . GLY A 1 191 ? 39.854 -36.870 -26.891 1.00 87.19 191 GLY A CA 1
ATOM 1421 C C . GLY A 1 191 ? 40.428 -38.106 -27.591 1.00 87.19 191 GLY A C 1
ATOM 1422 O O . GLY A 1 191 ? 41.299 -38.790 -27.047 1.00 87.19 191 GLY A O 1
ATOM 1423 N N . ILE A 1 192 ? 40.010 -38.355 -28.838 1.00 85.38 192 ILE A N 1
ATOM 1424 C CA . ILE A 1 192 ? 40.522 -39.455 -29.673 1.00 85.38 192 ILE A CA 1
ATOM 1425 C C . ILE A 1 192 ? 42.021 -39.282 -29.973 1.00 85.38 192 ILE A C 1
ATOM 1427 O O . ILE A 1 192 ? 42.759 -40.273 -29.974 1.00 85.38 192 ILE A O 1
ATOM 1431 N N . PHE A 1 193 ? 42.500 -38.055 -30.201 1.00 85.12 193 PHE A N 1
ATOM 1432 C CA . PHE A 1 193 ? 43.929 -37.773 -30.361 1.00 85.12 193 PHE A CA 1
ATOM 1433 C C . PHE A 1 193 ? 44.711 -38.068 -29.073 1.00 85.12 193 PHE A C 1
ATOM 1435 O O . PHE A 1 193 ? 45.667 -38.849 -29.108 1.00 85.12 193 PHE A O 1
ATOM 1442 N N . LEU A 1 194 ? 44.271 -37.528 -27.931 1.00 83.81 194 LEU A N 1
ATOM 1443 C CA . LEU A 1 194 ? 44.918 -37.736 -26.630 1.00 83.81 194 LEU A CA 1
ATOM 1444 C C . LEU A 1 194 ? 44.988 -39.231 -26.259 1.00 83.81 194 LEU A C 1
ATOM 1446 O O . LEU A 1 194 ? 46.039 -39.717 -25.837 1.00 83.81 194 LEU A O 1
ATOM 1450 N N . ALA A 1 195 ? 43.925 -39.999 -26.522 1.00 82.06 195 ALA A N 1
ATOM 1451 C CA . ALA A 1 195 ? 43.902 -41.451 -26.323 1.00 82.06 195 ALA A CA 1
ATOM 1452 C C . ALA A 1 195 ? 44.896 -42.220 -27.228 1.00 82.06 195 ALA A C 1
ATOM 1454 O O . ALA A 1 195 ? 45.390 -43.291 -26.854 1.00 82.06 195 ALA A O 1
ATOM 1455 N N . ARG A 1 196 ? 45.241 -41.680 -28.405 1.00 82.75 196 ARG A N 1
ATOM 1456 C CA . ARG A 1 196 ? 46.212 -42.271 -29.350 1.00 82.75 196 ARG A CA 1
ATOM 1457 C C . ARG A 1 196 ? 47.671 -41.933 -29.026 1.00 82.75 196 ARG A C 1
ATOM 1459 O O . ARG A 1 196 ? 48.574 -42.564 -29.586 1.00 82.75 196 ARG A O 1
ATOM 1466 N N . LEU A 1 197 ? 47.947 -41.008 -28.105 1.00 82.94 197 LEU A N 1
ATOM 1467 C CA . LEU A 1 197 ? 49.315 -40.690 -27.691 1.00 82.94 197 LEU A CA 1
ATOM 1468 C C . LEU A 1 197 ? 49.979 -41.902 -27.012 1.00 82.94 197 LEU A C 1
ATOM 1470 O O . LEU A 1 197 ? 49.452 -42.500 -26.075 1.00 82.94 197 LEU A O 1
ATOM 1474 N N . HIS A 1 198 ? 51.147 -42.309 -27.511 1.00 78.81 198 HIS A N 1
ATOM 1475 C CA . HIS A 1 198 ? 51.790 -43.565 -27.093 1.00 78.81 198 HIS A CA 1
ATOM 1476 C C . HIS A 1 198 ? 52.511 -43.470 -25.737 1.00 78.81 198 HIS A C 1
ATOM 1478 O O . HIS A 1 198 ? 52.747 -44.495 -25.111 1.00 78.81 198 HIS A O 1
ATOM 1484 N N . PHE A 1 199 ? 52.843 -42.259 -25.279 1.00 82.56 199 PHE A N 1
ATOM 1485 C CA . PHE A 1 199 ? 53.512 -42.013 -23.994 1.00 82.56 199 PHE A CA 1
ATOM 1486 C C . PHE A 1 199 ? 52.537 -41.784 -22.825 1.00 82.56 199 PHE A C 1
ATOM 1488 O O . PHE A 1 199 ? 52.968 -41.699 -21.680 1.00 82.56 199 PHE A O 1
ATOM 1495 N N . VAL A 1 200 ? 51.232 -41.664 -23.097 1.00 80.75 200 VAL A N 1
ATOM 1496 C CA . VAL A 1 200 ? 50.209 -41.480 -22.059 1.00 80.75 200 VAL A CA 1
ATOM 1497 C C . VAL A 1 200 ? 49.844 -42.857 -21.479 1.00 80.75 200 VAL A C 1
ATOM 1499 O O . VAL A 1 200 ? 49.497 -43.755 -22.254 1.00 80.75 200 VAL A O 1
ATOM 1502 N N . PRO A 1 201 ? 49.906 -43.065 -20.149 1.00 86.75 201 PRO A N 1
ATOM 1503 C CA . PRO A 1 201 ? 49.536 -44.337 -19.529 1.00 86.75 201 PRO A CA 1
ATOM 1504 C C . PRO A 1 201 ? 48.028 -44.599 -19.646 1.00 86.75 201 PRO A C 1
ATOM 1506 O O . PRO A 1 201 ? 47.239 -43.673 -19.834 1.00 86.75 201 PRO A O 1
ATOM 1509 N N . LEU A 1 202 ? 47.608 -45.861 -19.488 1.00 84.12 202 LEU A N 1
ATOM 1510 C CA . LEU A 1 202 ? 46.210 -46.280 -19.671 1.00 84.12 202 LEU A CA 1
ATOM 1511 C C . LEU A 1 202 ? 45.215 -45.438 -18.849 1.00 84.12 202 LEU A C 1
ATOM 1513 O O . LEU A 1 202 ? 44.208 -44.993 -19.390 1.00 84.12 202 LEU A O 1
ATOM 1517 N N . ALA A 1 203 ? 45.538 -45.138 -17.587 1.00 80.75 203 ALA A N 1
ATOM 1518 C CA . ALA A 1 203 ? 44.720 -44.273 -16.733 1.00 80.75 203 ALA A CA 1
ATOM 1519 C C . ALA A 1 203 ? 44.530 -42.860 -17.321 1.00 80.75 203 ALA A C 1
ATOM 1521 O O . ALA A 1 203 ? 43.413 -42.355 -17.358 1.00 80.75 203 ALA A O 1
ATOM 1522 N N . GLY A 1 204 ? 45.590 -42.249 -17.865 1.00 82.19 204 GLY A N 1
ATOM 1523 C CA . GLY A 1 204 ? 45.508 -40.934 -18.514 1.00 82.19 204 GLY A CA 1
ATOM 1524 C C . GLY A 1 204 ? 44.653 -40.944 -19.785 1.00 82.19 204 GLY A C 1
ATOM 1525 O O . GLY A 1 204 ? 43.973 -39.965 -20.075 1.00 82.19 204 GLY A O 1
ATOM 1526 N N . LYS A 1 205 ? 44.622 -42.069 -20.512 1.00 85.19 205 LYS A N 1
ATOM 1527 C CA . LYS A 1 205 ? 43.746 -42.257 -21.683 1.00 85.19 205 LYS A CA 1
ATOM 1528 C C . LYS A 1 205 ? 42.279 -42.397 -21.291 1.00 85.19 205 LYS A C 1
ATOM 1530 O O . LYS A 1 205 ? 41.425 -41.827 -21.961 1.00 85.19 205 LYS A O 1
ATOM 1535 N N . ILE A 1 206 ? 41.999 -43.111 -20.199 1.00 85.12 206 ILE A N 1
ATOM 1536 C CA . ILE A 1 206 ? 40.649 -43.229 -19.631 1.00 85.12 206 ILE A CA 1
ATOM 1537 C C . ILE A 1 206 ? 40.161 -41.852 -19.161 1.00 85.12 206 ILE A C 1
ATOM 1539 O O . ILE A 1 206 ? 39.074 -41.437 -19.549 1.00 85.12 206 ILE A O 1
ATOM 1543 N N . VAL A 1 207 ? 40.985 -41.100 -18.421 1.00 85.88 207 VAL A N 1
ATOM 1544 C CA . VAL A 1 207 ? 40.653 -39.733 -17.979 1.00 85.88 207 VAL A CA 1
ATOM 1545 C C . VAL A 1 207 ? 40.411 -38.799 -19.170 1.00 85.88 207 VAL A C 1
ATOM 1547 O O . VAL A 1 207 ? 39.386 -38.127 -19.201 1.00 85.88 207 VAL A O 1
ATOM 1550 N N . ALA A 1 208 ? 41.278 -38.796 -20.188 1.00 84.50 208 ALA A N 1
ATOM 1551 C CA . ALA A 1 208 ? 41.067 -37.984 -21.392 1.00 84.50 208 ALA A CA 1
ATOM 1552 C C . ALA A 1 208 ? 39.782 -38.368 -22.153 1.00 84.50 208 ALA A C 1
ATOM 1554 O O . ALA A 1 208 ? 39.090 -37.489 -22.661 1.00 84.50 208 ALA A O 1
ATOM 1555 N N . GLY A 1 209 ? 39.435 -39.660 -22.201 1.00 87.62 209 GLY A N 1
ATOM 1556 C CA . GLY A 1 209 ? 38.180 -40.139 -22.787 1.00 87.62 209 GLY A CA 1
ATOM 1557 C C . GLY A 1 209 ? 36.941 -39.700 -22.001 1.00 87.62 209 GLY A C 1
ATOM 1558 O O . GLY A 1 209 ? 35.972 -39.249 -22.605 1.00 87.62 209 GLY A O 1
ATOM 1559 N N . LEU A 1 210 ? 36.983 -39.770 -20.667 1.00 89.81 210 LEU A N 1
ATOM 1560 C CA . LEU A 1 210 ? 35.892 -39.324 -19.792 1.00 89.81 210 LEU A CA 1
ATOM 1561 C C . LEU A 1 210 ? 35.695 -37.802 -19.845 1.00 89.81 210 LEU A C 1
ATOM 1563 O O . LEU A 1 210 ? 34.562 -37.344 -19.960 1.00 89.81 210 LEU A O 1
ATOM 1567 N N . LEU A 1 211 ? 36.780 -37.019 -19.833 1.00 90.38 211 LEU A N 1
ATOM 1568 C CA . LEU A 1 211 ? 36.718 -35.558 -19.974 1.00 90.38 211 LEU A CA 1
ATOM 1569 C C . LEU A 1 211 ? 36.204 -35.141 -21.360 1.00 90.38 211 LEU A C 1
ATOM 1571 O O . LEU A 1 211 ? 35.417 -34.203 -21.460 1.00 90.38 211 LEU A O 1
ATOM 1575 N N . ALA A 1 212 ? 36.589 -35.854 -22.423 1.00 91.69 212 ALA A N 1
ATOM 1576 C CA . ALA A 1 212 ? 36.053 -35.609 -23.760 1.00 91.69 212 ALA A CA 1
ATOM 1577 C C . ALA A 1 212 ? 34.563 -35.973 -23.856 1.00 91.69 212 ALA A C 1
ATOM 1579 O O . ALA A 1 212 ? 33.796 -35.198 -24.417 1.00 91.69 212 ALA A O 1
ATOM 1580 N N . LEU A 1 213 ? 34.127 -37.094 -23.269 1.00 93.00 213 LEU A N 1
ATOM 1581 C CA . LEU A 1 213 ? 32.709 -37.473 -23.213 1.00 93.00 213 LEU A CA 1
ATOM 1582 C C . LEU A 1 213 ? 31.876 -36.447 -22.426 1.00 93.00 213 LEU A C 1
ATOM 1584 O O . LEU A 1 213 ? 30.799 -36.060 -22.871 1.00 93.00 213 LEU A O 1
ATOM 1588 N N . TYR A 1 214 ? 32.397 -35.961 -21.297 1.00 92.81 214 TYR A N 1
ATOM 1589 C CA . TYR A 1 214 ? 31.770 -34.915 -20.486 1.00 92.81 214 TYR A CA 1
ATOM 1590 C C . TYR A 1 214 ? 31.680 -33.570 -21.228 1.00 92.81 214 TYR A C 1
ATOM 1592 O O . TYR A 1 214 ? 30.648 -32.901 -21.170 1.00 92.81 214 TYR A O 1
ATOM 1600 N N . GLY A 1 215 ? 32.715 -33.201 -21.990 1.00 91.50 215 GLY A N 1
ATOM 1601 C CA . GLY A 1 215 ? 32.692 -32.009 -22.839 1.00 91.50 215 GLY A CA 1
ATOM 1602 C C . GLY A 1 215 ? 31.765 -32.127 -24.050 1.00 91.50 215 GLY A C 1
ATOM 1603 O O . GLY A 1 215 ? 31.074 -31.169 -24.382 1.00 91.50 215 GLY A O 1
ATOM 1604 N N . VAL A 1 216 ? 31.676 -33.310 -24.665 1.00 93.75 216 VAL A N 1
ATOM 1605 C CA . VAL A 1 216 ? 30.701 -33.609 -25.729 1.00 93.75 216 VAL A CA 1
ATOM 1606 C C . VAL A 1 216 ? 29.271 -33.522 -25.193 1.00 93.75 216 VAL A C 1
ATOM 1608 O O . VAL A 1 216 ? 28.445 -32.864 -25.816 1.00 93.75 216 VAL A O 1
ATOM 1611 N N . ALA A 1 217 ? 28.989 -34.096 -24.018 1.00 90.44 217 ALA A N 1
ATOM 1612 C CA . ALA A 1 217 ? 27.707 -33.905 -23.337 1.00 90.44 217 ALA A CA 1
ATOM 1613 C C . ALA A 1 217 ? 27.433 -32.414 -23.061 1.00 90.44 217 ALA A C 1
ATOM 1615 O O . ALA A 1 217 ? 26.321 -31.961 -23.306 1.00 90.44 217 ALA A O 1
ATOM 1616 N N . GLY A 1 218 ? 28.478 -31.657 -22.687 1.00 89.94 218 GLY A N 1
ATOM 1617 C CA . GLY A 1 218 ? 28.488 -30.193 -22.547 1.00 89.94 218 GLY A CA 1
ATOM 1618 C C . GLY A 1 218 ? 27.782 -29.453 -23.676 1.00 89.94 218 GLY A C 1
ATOM 1619 O O . GLY A 1 218 ? 26.899 -28.639 -23.428 1.00 89.94 218 GLY A O 1
ATOM 1620 N N . PHE A 1 219 ? 28.176 -29.751 -24.912 1.00 91.12 219 PHE A N 1
ATOM 1621 C CA . PHE A 1 219 ? 27.644 -29.086 -26.100 1.00 91.12 219 PHE A CA 1
ATOM 1622 C C . PHE A 1 219 ? 26.395 -29.763 -26.681 1.00 91.12 219 PHE A C 1
ATOM 1624 O O . PHE A 1 219 ? 25.570 -29.080 -27.275 1.00 91.12 219 PHE A O 1
ATOM 1631 N N . LEU A 1 220 ? 26.219 -31.080 -26.523 1.00 89.44 220 LEU A N 1
ATOM 1632 C CA . LEU A 1 220 ? 25.028 -31.765 -27.045 1.00 89.44 220 LEU A CA 1
ATOM 1633 C C . LEU A 1 220 ? 23.781 -31.522 -26.185 1.00 89.44 220 LEU A C 1
ATOM 1635 O O . LEU A 1 220 ? 22.702 -31.344 -26.743 1.00 89.44 220 LEU A O 1
ATOM 1639 N N . LEU A 1 221 ? 23.921 -31.448 -24.856 1.00 81.25 221 LEU A N 1
ATOM 1640 C CA . LEU A 1 221 ? 22.805 -31.089 -23.973 1.00 81.25 221 LEU A CA 1
ATOM 1641 C C . LEU A 1 221 ? 22.382 -29.627 -24.170 1.00 81.25 221 LEU A C 1
ATOM 1643 O O . LEU A 1 221 ? 21.189 -29.338 -24.161 1.00 81.25 221 LEU A O 1
ATOM 1647 N N . ALA A 1 222 ? 23.340 -28.735 -24.443 1.00 81.12 222 ALA A N 1
ATOM 1648 C CA . ALA A 1 222 ? 23.073 -27.351 -24.831 1.00 81.12 222 ALA A CA 1
ATOM 1649 C C . ALA A 1 222 ? 22.219 -27.243 -26.104 1.00 81.12 222 ALA A C 1
ATOM 1651 O O . ALA A 1 222 ? 21.278 -26.457 -26.143 1.00 81.12 222 ALA A O 1
ATOM 1652 N N . VAL A 1 223 ? 22.508 -28.065 -27.123 1.00 81.81 223 VAL A N 1
ATOM 1653 C CA . VAL A 1 223 ? 21.722 -28.116 -28.369 1.00 81.81 223 VAL A CA 1
ATOM 1654 C C . VAL A 1 223 ? 20.289 -28.579 -28.102 1.00 81.81 223 VAL A C 1
ATOM 1656 O O . VAL A 1 223 ? 19.362 -27.960 -28.610 1.00 81.81 223 VAL A O 1
ATOM 1659 N N . SER A 1 224 ? 20.083 -29.609 -27.272 1.00 74.44 224 SER A N 1
ATOM 1660 C CA . SER A 1 224 ? 18.726 -30.041 -26.891 1.00 74.44 224 SER A CA 1
ATOM 1661 C C . SER A 1 224 ? 17.983 -29.055 -25.981 1.00 74.44 224 SER A C 1
ATOM 1663 O O . SER A 1 224 ? 16.763 -29.118 -25.909 1.00 74.44 224 SER A O 1
ATOM 1665 N N . ALA A 1 225 ? 18.698 -28.162 -25.292 1.00 70.56 225 ALA A N 1
ATOM 1666 C CA . ALA A 1 225 ? 18.140 -27.169 -24.371 1.00 70.56 225 ALA A CA 1
ATOM 1667 C C . ALA A 1 225 ? 18.149 -25.735 -24.943 1.00 70.56 225 ALA A C 1
ATOM 1669 O O . ALA A 1 225 ? 18.051 -24.774 -24.181 1.00 70.56 225 ALA A O 1
ATOM 1670 N N . GLY A 1 226 ? 18.344 -25.572 -26.261 1.00 73.50 226 GLY A N 1
ATOM 1671 C CA . GLY A 1 226 ? 18.345 -24.271 -26.948 1.00 73.50 226 GLY A CA 1
ATOM 1672 C C . GLY A 1 226 ? 19.363 -23.247 -26.422 1.00 73.50 226 GLY A C 1
ATOM 1673 O O . GLY A 1 226 ? 19.208 -22.052 -26.656 1.00 73.50 226 GLY A O 1
ATOM 1674 N N . THR A 1 227 ? 20.382 -23.678 -25.674 1.00 78.31 227 THR A N 1
ATOM 1675 C CA . THR A 1 227 ? 21.210 -22.777 -24.860 1.00 78.31 227 THR A CA 1
ATOM 1676 C C . THR A 1 227 ? 22.183 -21.964 -25.728 1.00 78.31 227 THR A C 1
ATOM 1678 O O . THR A 1 227 ? 22.933 -22.571 -26.503 1.00 78.31 227 THR A O 1
ATOM 1681 N N . PRO A 1 228 ? 22.251 -20.621 -25.589 1.00 83.81 228 PRO A N 1
ATOM 1682 C CA . PRO A 1 228 ? 23.190 -19.794 -26.346 1.00 83.81 228 PRO A CA 1
ATOM 1683 C C . PRO A 1 228 ? 24.648 -20.204 -26.119 1.00 83.81 228 PRO A C 1
ATOM 1685 O O . PRO A 1 228 ? 25.072 -20.499 -24.997 1.00 83.81 228 PRO A O 1
ATOM 1688 N N . TYR A 1 229 ? 25.442 -20.202 -27.191 1.00 86.00 229 TYR A N 1
ATOM 1689 C CA . TYR A 1 229 ? 26.827 -20.678 -27.163 1.00 86.00 229 TYR A CA 1
ATOM 1690 C C . TYR A 1 229 ? 27.741 -19.910 -26.173 1.00 86.00 229 TYR A C 1
ATOM 1692 O O . TYR A 1 229 ? 28.557 -20.571 -25.523 1.00 86.00 229 TYR A O 1
ATOM 1700 N N . PRO A 1 230 ? 27.614 -18.577 -25.966 1.00 86.12 230 PRO A N 1
ATOM 1701 C CA . PRO A 1 230 ? 28.374 -17.853 -24.934 1.00 86.12 230 PRO A CA 1
ATOM 1702 C C . PRO A 1 230 ? 28.051 -18.282 -23.493 1.00 86.12 230 PRO A C 1
ATOM 1704 O O . PRO A 1 230 ? 28.955 -18.420 -22.661 1.00 86.12 230 PRO A O 1
ATOM 1707 N N . SER A 1 231 ? 26.779 -18.556 -23.188 1.00 80.94 231 SER A N 1
ATOM 1708 C CA . SER A 1 231 ? 26.302 -18.888 -21.835 1.00 80.94 231 SER A CA 1
ATOM 1709 C C . SER A 1 231 ? 26.908 -20.192 -21.294 1.00 80.94 231 SER A C 1
ATOM 1711 O O . SER A 1 231 ? 27.103 -20.345 -20.083 1.00 80.94 231 SER A O 1
ATOM 1713 N N . LEU A 1 232 ? 27.283 -21.115 -22.187 1.00 84.06 232 LEU A N 1
ATOM 1714 C CA . LEU A 1 232 ? 27.918 -22.397 -21.850 1.00 84.06 232 LEU A CA 1
ATOM 1715 C C . LEU A 1 232 ? 29.263 -22.257 -21.134 1.00 84.06 232 LEU A C 1
ATOM 1717 O O . LEU A 1 232 ? 29.651 -23.163 -20.398 1.00 84.06 232 LEU A O 1
ATOM 1721 N N . PHE A 1 233 ? 29.955 -21.133 -21.325 1.00 88.06 233 PHE A N 1
ATOM 1722 C CA . PHE A 1 233 ? 31.239 -20.845 -20.680 1.00 88.06 233 PHE A CA 1
ATOM 1723 C C . PHE A 1 233 ? 31.105 -19.971 -19.429 1.00 88.06 233 PHE A C 1
ATOM 1725 O O . PHE A 1 233 ? 32.098 -19.747 -18.741 1.00 88.06 233 PHE A O 1
ATOM 1732 N N . HIS A 1 234 ? 29.889 -19.518 -19.116 1.00 81.44 234 HIS A N 1
ATOM 1733 C CA . HIS A 1 234 ? 29.597 -18.603 -18.010 1.00 81.44 234 HIS A CA 1
ATOM 1734 C C . HIS A 1 234 ? 28.752 -19.224 -16.890 1.00 81.44 234 HIS A C 1
ATOM 1736 O O . HIS A 1 234 ? 28.640 -18.639 -15.817 1.00 81.44 234 HIS A O 1
ATOM 1742 N N . GLY A 1 235 ? 28.206 -20.427 -17.092 1.00 77.44 235 GLY A N 1
ATOM 1743 C CA . GLY A 1 235 ? 27.515 -21.172 -16.035 1.00 77.44 235 GLY A CA 1
ATOM 1744 C C . GLY A 1 235 ? 26.355 -22.056 -16.493 1.00 77.44 235 GLY A C 1
ATOM 1745 O O . GLY A 1 235 ? 25.843 -22.813 -15.669 1.00 77.44 235 GLY A O 1
ATOM 1746 N N . ALA A 1 236 ? 25.953 -21.984 -17.768 1.00 78.06 236 ALA A N 1
ATOM 1747 C CA . ALA A 1 236 ? 24.792 -22.698 -18.310 1.00 78.06 236 ALA A CA 1
ATOM 1748 C C . ALA A 1 236 ? 25.103 -24.095 -18.896 1.00 78.06 236 ALA A C 1
ATOM 1750 O O . ALA A 1 236 ? 24.234 -24.711 -19.509 1.00 78.06 236 ALA A O 1
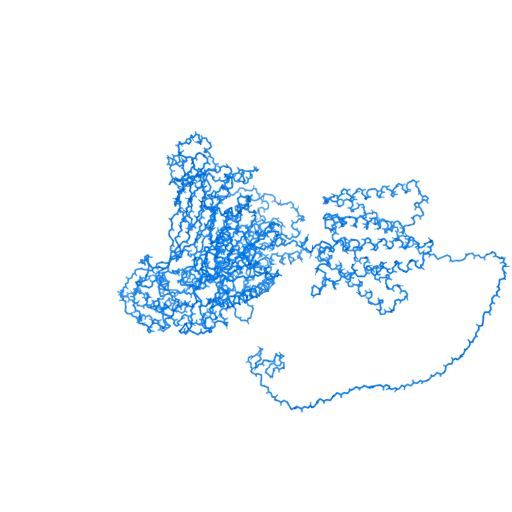ATOM 1751 N N . SER A 1 237 ? 26.322 -24.624 -18.734 1.00 81.38 237 SER A N 1
ATOM 1752 C CA . SER A 1 237 ? 26.636 -26.016 -19.095 1.00 81.38 237 SER A CA 1
ATOM 1753 C C . SER A 1 237 ? 26.284 -26.972 -17.937 1.00 81.38 237 SER A C 1
ATOM 1755 O O . SER A 1 237 ? 26.087 -26.535 -16.802 1.00 81.38 237 SER A O 1
ATOM 1757 N N . GLN A 1 238 ? 26.140 -28.284 -18.196 1.00 76.44 238 GLN A N 1
ATOM 1758 C CA . GLN A 1 238 ? 25.524 -29.184 -17.209 1.00 76.44 238 GLN A CA 1
ATOM 1759 C C . GLN A 1 238 ? 26.235 -29.223 -15.847 1.00 76.44 238 GLN A C 1
ATOM 1761 O O . GLN A 1 238 ? 27.457 -29.095 -15.739 1.00 76.44 238 GLN A O 1
ATOM 1766 N N . TRP A 1 239 ? 25.430 -29.527 -14.824 1.00 70.56 239 TRP A N 1
ATOM 1767 C CA . TRP A 1 239 ? 25.791 -29.496 -13.405 1.00 70.56 239 TRP A CA 1
ATOM 1768 C C . TRP A 1 239 ? 26.136 -28.079 -12.929 1.00 70.56 239 TRP A C 1
ATOM 1770 O O . TRP A 1 239 ? 27.190 -27.845 -12.349 1.00 70.56 239 TRP A O 1
ATOM 1780 N N . THR A 1 240 ? 25.185 -27.157 -13.106 1.00 70.31 240 THR A N 1
ATOM 1781 C CA . THR A 1 240 ? 25.243 -25.733 -12.714 1.00 70.31 240 THR A CA 1
ATOM 1782 C C . THR A 1 240 ? 25.628 -25.468 -11.250 1.00 70.31 240 THR A C 1
ATOM 1784 O O . THR A 1 240 ? 26.117 -24.392 -10.927 1.00 70.31 240 THR A O 1
ATOM 1787 N N . ARG A 1 241 ? 25.484 -26.462 -10.359 1.00 71.44 241 ARG A N 1
ATOM 1788 C CA . ARG A 1 241 ? 26.002 -26.433 -8.973 1.00 71.44 241 ARG A CA 1
ATOM 1789 C C . ARG A 1 241 ? 27.537 -26.458 -8.878 1.00 71.44 241 ARG A C 1
ATOM 1791 O O . ARG A 1 241 ? 28.076 -26.235 -7.797 1.00 71.44 241 ARG A O 1
ATOM 1798 N N . LEU A 1 242 ? 28.242 -26.773 -9.965 1.00 76.44 242 LEU A N 1
ATOM 1799 C CA . LEU A 1 242 ? 29.694 -26.657 -10.075 1.00 76.44 242 LEU A CA 1
ATOM 1800 C C . LEU A 1 242 ? 30.071 -25.270 -10.624 1.00 76.44 242 LEU A C 1
ATOM 1802 O O . LEU A 1 242 ? 29.411 -24.791 -11.551 1.00 76.44 242 LEU A O 1
ATOM 1806 N N . PRO A 1 243 ? 31.171 -24.658 -10.137 1.00 81.44 243 PRO A N 1
ATOM 1807 C CA . PRO A 1 243 ? 31.755 -23.467 -10.751 1.00 81.44 243 PRO A CA 1
ATOM 1808 C C . PRO A 1 243 ? 31.931 -23.629 -12.266 1.00 81.44 243 PRO A C 1
ATOM 1810 O O . PRO A 1 243 ? 32.356 -24.692 -12.719 1.00 81.44 243 PRO A O 1
ATOM 1813 N N . PHE A 1 244 ? 31.663 -22.574 -13.043 1.00 81.56 244 PHE A N 1
ATOM 1814 C CA . PHE A 1 244 ? 31.606 -22.616 -14.516 1.00 81.56 244 PHE A CA 1
ATOM 1815 C C . PHE A 1 244 ? 32.830 -23.274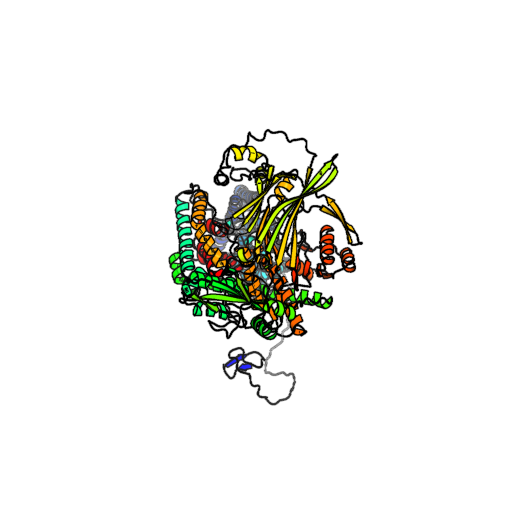 -15.190 1.00 81.56 244 PHE A C 1
ATOM 1817 O O . PHE A 1 244 ? 32.698 -23.951 -16.209 1.00 81.56 244 PHE A O 1
ATOM 1824 N N . TRP A 1 245 ? 34.023 -23.139 -14.599 1.00 82.56 245 TRP A N 1
ATOM 1825 C CA . TRP A 1 245 ? 35.276 -23.718 -15.098 1.00 82.56 245 TRP A CA 1
ATOM 1826 C C . TRP A 1 245 ? 35.389 -25.246 -14.939 1.00 82.56 245 TRP A C 1
ATOM 1828 O O . TRP A 1 245 ? 36.248 -25.855 -15.574 1.00 82.56 245 TRP A O 1
ATOM 1838 N N . LEU A 1 246 ? 34.518 -25.868 -14.136 1.00 86.38 246 LEU A N 1
ATOM 1839 C CA . LEU A 1 246 ? 34.365 -27.322 -14.009 1.00 86.38 246 LEU A CA 1
ATOM 1840 C C . LEU A 1 246 ? 33.219 -27.893 -14.855 1.00 86.38 246 LEU A C 1
ATOM 1842 O O . LEU A 1 246 ? 33.086 -29.112 -14.905 1.00 86.38 246 LEU A O 1
ATOM 1846 N N . GLN A 1 247 ? 32.405 -27.059 -15.508 1.00 90.94 247 GLN A N 1
ATOM 1847 C CA . GLN A 1 247 ? 31.283 -27.525 -16.325 1.00 90.94 247 GLN A CA 1
ATOM 1848 C C . GLN A 1 247 ? 31.751 -28.092 -17.677 1.00 90.94 247 GLN A C 1
ATOM 1850 O O . GLN A 1 247 ? 32.824 -27.750 -18.182 1.00 90.94 247 GLN A O 1
ATOM 1855 N N . GLY A 1 248 ? 30.938 -28.965 -18.280 1.00 89.88 248 GLY A N 1
ATOM 1856 C CA . GLY A 1 248 ? 31.331 -29.790 -19.428 1.00 89.88 248 GLY A CA 1
ATOM 1857 C C . GLY A 1 248 ? 31.869 -29.002 -20.621 1.00 89.88 248 GLY A C 1
ATOM 1858 O O . GLY A 1 248 ? 32.981 -29.272 -21.079 1.00 89.88 248 GLY A O 1
ATOM 1859 N N . ALA A 1 249 ? 31.114 -28.014 -21.107 1.00 90.38 249 ALA A N 1
ATOM 1860 C CA . ALA A 1 249 ? 31.503 -27.210 -22.267 1.00 90.38 249 ALA A CA 1
ATOM 1861 C C . ALA A 1 249 ? 32.851 -26.500 -22.042 1.00 90.38 249 ALA A C 1
ATOM 1863 O O . ALA A 1 249 ? 33.736 -26.561 -22.899 1.00 90.38 249 ALA A O 1
ATOM 1864 N N . THR A 1 250 ? 33.054 -25.924 -20.855 1.00 91.12 250 THR A N 1
ATOM 1865 C CA . THR A 1 250 ? 34.300 -25.264 -20.445 1.00 91.12 250 THR A CA 1
ATOM 1866 C C . THR A 1 250 ? 35.470 -26.246 -20.356 1.00 91.12 250 THR A C 1
ATOM 1868 O O . THR A 1 250 ? 36.538 -25.989 -20.916 1.00 91.12 250 THR A O 1
ATOM 1871 N N . VAL A 1 251 ? 35.268 -27.414 -19.735 1.00 91.56 251 VAL A N 1
ATOM 1872 C CA . VAL A 1 251 ? 36.272 -28.493 -19.630 1.00 91.56 251 VAL A CA 1
ATOM 1873 C C . VAL A 1 251 ? 36.683 -29.020 -21.012 1.00 91.56 251 VAL A C 1
ATOM 1875 O O . VAL A 1 251 ? 37.872 -29.229 -21.271 1.00 91.56 251 VAL A O 1
ATOM 1878 N N . GLY A 1 252 ? 35.730 -29.179 -21.932 1.00 89.62 252 GLY A N 1
ATOM 1879 C CA . GLY A 1 252 ? 36.005 -29.545 -23.320 1.00 89.62 252 GLY A CA 1
ATOM 1880 C C . GLY A 1 252 ? 36.759 -28.447 -24.079 1.00 89.62 252 GLY A C 1
ATOM 1881 O O . GLY A 1 252 ? 37.867 -28.673 -24.570 1.00 89.62 252 GLY A O 1
ATOM 1882 N N . GLY A 1 253 ? 36.162 -27.258 -24.170 1.00 87.94 253 GLY A N 1
ATOM 1883 C CA . GLY A 1 253 ? 36.616 -26.172 -25.039 1.00 87.94 253 GLY A CA 1
ATOM 1884 C C . GLY A 1 253 ? 37.870 -25.432 -24.565 1.00 87.94 253 GLY A C 1
ATOM 1885 O O . GLY A 1 253 ? 38.701 -25.083 -25.402 1.00 87.94 253 GLY A O 1
ATOM 1886 N N . LEU A 1 254 ? 38.038 -25.203 -23.256 1.00 90.56 254 LEU A N 1
ATOM 1887 C CA . LEU A 1 254 ? 39.137 -24.388 -22.704 1.00 90.56 254 LEU A CA 1
ATOM 1888 C C . LEU A 1 254 ? 40.265 -25.190 -22.051 1.00 90.56 254 LEU A C 1
ATOM 1890 O O . LEU A 1 254 ? 41.341 -24.638 -21.830 1.00 90.56 254 LEU A O 1
ATOM 1894 N N . PHE A 1 255 ? 40.068 -26.481 -21.776 1.00 89.94 255 PHE A N 1
ATOM 1895 C CA . PHE A 1 255 ? 41.123 -27.330 -21.212 1.00 89.94 255 PHE A CA 1
ATOM 1896 C C . PHE A 1 255 ? 41.517 -28.465 -22.162 1.00 89.94 255 PHE A C 1
ATOM 1898 O O . PHE A 1 255 ? 42.696 -28.603 -22.496 1.00 89.94 255 PHE A O 1
ATOM 1905 N N . LEU A 1 256 ? 40.556 -29.256 -22.652 1.00 91.00 256 LEU A N 1
ATOM 1906 C CA . LEU A 1 256 ? 40.863 -30.437 -23.464 1.00 91.00 256 LEU A CA 1
ATOM 1907 C C . LEU A 1 256 ? 41.331 -30.089 -24.893 1.00 91.00 256 LEU A C 1
ATOM 1909 O O . LEU A 1 256 ? 42.306 -30.679 -25.366 1.00 91.00 256 LEU A O 1
ATOM 1913 N N . VAL A 1 257 ? 40.706 -29.109 -25.559 1.00 91.06 257 VAL A N 1
ATOM 1914 C CA . VAL A 1 257 ? 41.121 -28.647 -26.902 1.00 91.06 257 VAL A CA 1
ATOM 1915 C C . VAL A 1 257 ? 42.503 -27.957 -26.889 1.00 91.06 257 VAL A C 1
ATOM 1917 O O . VAL A 1 257 ? 43.357 -28.371 -27.679 1.00 91.06 257 VAL A O 1
ATOM 1920 N N . PRO A 1 258 ? 42.821 -27.002 -25.984 1.00 91.69 258 PRO A N 1
ATOM 1921 C CA . PRO A 1 258 ? 44.171 -26.430 -25.887 1.00 91.69 258 PRO A CA 1
ATOM 1922 C C . PRO A 1 258 ? 45.257 -27.454 -25.549 1.00 91.69 258 PRO A C 1
ATOM 1924 O O . PRO A 1 258 ? 46.355 -27.387 -26.104 1.00 91.69 258 PRO A O 1
ATOM 1927 N N . LEU A 1 259 ? 44.958 -28.434 -24.687 1.00 89.88 259 LEU A N 1
ATOM 1928 C CA . LEU A 1 259 ? 45.891 -29.516 -24.367 1.00 89.88 259 LEU A CA 1
ATOM 1929 C C . LEU A 1 259 ? 46.173 -30.402 -25.591 1.00 89.88 259 LEU A C 1
ATOM 1931 O O . LEU A 1 259 ? 47.329 -30.749 -25.842 1.00 89.88 259 LEU A O 1
ATOM 1935 N N . ALA A 1 260 ? 45.146 -30.736 -26.378 1.00 88.31 260 ALA A N 1
ATOM 1936 C CA . ALA A 1 260 ? 45.313 -31.471 -27.631 1.00 88.31 260 ALA A CA 1
ATOM 1937 C C . ALA A 1 260 ? 46.126 -30.668 -28.663 1.00 88.31 260 ALA A C 1
ATOM 1939 O O . ALA A 1 260 ? 47.075 -31.209 -29.230 1.00 88.31 260 ALA A O 1
ATOM 1940 N N . LEU A 1 261 ? 45.826 -29.376 -28.842 1.00 90.19 261 LEU A N 1
ATOM 1941 C CA . LEU A 1 261 ? 46.559 -28.464 -29.730 1.00 90.19 261 LEU A CA 1
ATOM 1942 C C . LEU A 1 261 ? 48.048 -28.375 -29.354 1.00 90.19 261 LEU A C 1
ATOM 1944 O O . LEU A 1 261 ? 48.916 -28.579 -30.205 1.00 90.19 261 LEU A O 1
ATOM 1948 N N . LEU A 1 262 ? 48.355 -28.137 -28.075 1.00 87.31 262 LEU A N 1
ATOM 1949 C CA . LEU A 1 262 ? 49.729 -28.053 -27.572 1.00 87.31 262 LEU A CA 1
ATOM 1950 C C . LEU A 1 262 ? 50.483 -29.376 -27.772 1.00 87.31 262 LEU A C 1
ATOM 1952 O O . LEU A 1 262 ? 51.642 -29.369 -28.194 1.00 87.31 262 LEU A O 1
ATOM 1956 N N . LEU A 1 263 ? 49.841 -30.519 -27.515 1.00 85.12 263 LEU A N 1
ATOM 1957 C CA . LEU A 1 263 ? 50.477 -31.829 -27.668 1.00 85.12 263 LEU A CA 1
ATOM 1958 C C . LEU A 1 263 ? 50.629 -32.263 -29.135 1.00 85.12 263 LEU A C 1
ATOM 1960 O O . LEU A 1 263 ? 51.653 -32.868 -29.461 1.00 85.12 263 LEU A O 1
ATOM 1964 N N . GLU A 1 264 ? 49.702 -31.930 -30.040 1.00 84.38 264 GLU A N 1
ATOM 1965 C CA . GLU A 1 264 ? 49.892 -32.131 -31.488 1.00 84.38 264 GLU A CA 1
ATOM 1966 C C . GLU A 1 264 ? 51.066 -31.261 -31.976 1.00 84.38 264 GLU A C 1
ATOM 1968 O O . GLU A 1 264 ? 51.970 -31.794 -32.616 1.00 84.38 264 GLU A O 1
ATOM 1973 N N . ILE A 1 265 ? 51.166 -29.984 -31.569 1.00 83.12 265 ILE A N 1
ATOM 1974 C CA . ILE A 1 265 ? 52.320 -29.111 -31.880 1.00 83.12 265 ILE A CA 1
ATOM 1975 C C . ILE A 1 265 ? 53.643 -29.722 -31.381 1.00 83.12 265 ILE A C 1
ATOM 1977 O O . ILE A 1 265 ? 54.568 -29.928 -32.172 1.00 83.12 265 ILE A O 1
ATOM 1981 N N . VAL A 1 266 ? 53.744 -30.061 -30.090 1.00 81.38 266 VAL A N 1
ATOM 1982 C CA . VAL A 1 266 ? 54.990 -30.563 -29.471 1.00 81.38 266 VAL A CA 1
ATOM 1983 C C . VAL A 1 266 ? 55.413 -31.931 -30.023 1.00 81.38 266 VAL A C 1
ATOM 1985 O O . VAL A 1 266 ? 56.612 -32.191 -30.173 1.00 81.38 266 VAL A O 1
ATOM 1988 N N . THR A 1 267 ? 54.466 -32.818 -30.339 1.00 79.00 267 THR A N 1
ATOM 1989 C CA . THR A 1 267 ? 54.778 -34.153 -30.889 1.00 79.00 267 THR A CA 1
ATOM 1990 C C . THR A 1 267 ? 54.983 -34.141 -32.404 1.00 79.00 267 THR A C 1
ATOM 1992 O O . THR A 1 267 ? 55.832 -34.886 -32.903 1.00 79.00 267 THR A O 1
ATOM 1995 N N . GLY A 1 268 ? 54.270 -33.273 -33.125 1.00 71.25 268 GLY A N 1
ATOM 1996 C CA . GLY A 1 268 ? 54.367 -33.077 -34.569 1.00 71.25 268 GLY A CA 1
ATOM 1997 C C . GLY A 1 268 ? 55.680 -32.421 -34.982 1.00 71.25 268 GLY A C 1
ATOM 1998 O O . GLY A 1 268 ? 56.375 -32.972 -35.836 1.00 71.25 268 GLY A O 1
ATOM 1999 N N . LEU A 1 269 ? 56.099 -31.341 -34.304 1.00 69.31 269 LEU A N 1
ATOM 2000 C CA . LEU A 1 269 ? 57.397 -30.676 -34.529 1.00 69.31 269 LEU A CA 1
ATOM 2001 C C . LEU A 1 269 ? 58.587 -31.649 -34.444 1.00 69.31 269 LEU A C 1
ATOM 2003 O O . LEU A 1 269 ? 59.538 -31.539 -35.213 1.00 69.31 269 LEU A O 1
ATOM 2007 N N . ARG A 1 270 ? 58.514 -32.651 -33.558 1.00 67.38 270 ARG A N 1
ATOM 2008 C CA . ARG A 1 270 ? 59.549 -33.689 -33.383 1.00 67.38 270 ARG A CA 1
ATOM 2009 C C . ARG A 1 270 ? 59.505 -34.812 -34.433 1.00 67.38 270 ARG A C 1
ATOM 2011 O O . ARG A 1 270 ? 60.320 -35.729 -34.365 1.00 67.38 270 ARG A O 1
ATOM 2018 N N . ARG A 1 271 ? 58.538 -34.798 -35.358 1.00 63.44 271 ARG A N 1
ATOM 2019 C CA . ARG A 1 271 ? 58.270 -35.880 -36.330 1.00 63.44 271 ARG A CA 1
ATOM 2020 C C . ARG A 1 271 ? 58.007 -35.381 -37.760 1.00 63.44 271 ARG A C 1
ATOM 2022 O O . ARG A 1 271 ? 57.556 -36.167 -38.600 1.00 63.44 271 ARG A O 1
ATOM 2029 N N . ILE A 1 272 ? 58.289 -34.106 -38.054 1.00 59.59 272 ILE A N 1
ATOM 2030 C CA . ILE A 1 272 ? 58.040 -33.517 -39.376 1.00 59.59 272 ILE A CA 1
ATOM 2031 C C . ILE A 1 272 ? 58.821 -34.278 -40.452 1.00 59.59 272 ILE A C 1
ATOM 2033 O O . ILE A 1 272 ? 60.048 -34.321 -40.477 1.00 59.59 272 ILE A O 1
ATOM 2037 N N . THR A 1 273 ? 58.063 -34.856 -41.375 1.00 62.22 273 THR A N 1
ATOM 2038 C CA . THR A 1 273 ? 58.525 -35.484 -42.614 1.00 62.22 273 THR A CA 1
ATOM 2039 C C . THR A 1 273 ? 57.728 -34.874 -43.761 1.00 62.22 273 THR A C 1
ATOM 2041 O O . THR A 1 273 ? 56.583 -34.456 -43.566 1.00 62.22 273 THR A O 1
ATOM 2044 N N . ARG A 1 274 ? 58.336 -34.770 -44.950 1.00 56.12 274 ARG A N 1
ATOM 2045 C CA . ARG A 1 274 ? 57.823 -33.926 -46.049 1.00 56.12 274 ARG A CA 1
ATOM 2046 C C . ARG A 1 274 ? 56.391 -34.278 -46.475 1.00 56.12 274 ARG A C 1
ATOM 2048 O O . ARG A 1 274 ? 55.637 -33.381 -46.830 1.00 56.12 274 ARG A O 1
ATOM 2055 N N . ASP A 1 275 ? 56.011 -35.547 -46.339 1.00 59.28 275 ASP A N 1
ATOM 2056 C CA . ASP A 1 275 ? 54.697 -36.076 -46.729 1.00 59.28 275 ASP A CA 1
ATOM 2057 C C . ASP A 1 275 ? 53.632 -36.001 -45.615 1.00 59.28 275 ASP A C 1
ATOM 2059 O O . ASP A 1 275 ? 52.467 -36.306 -45.858 1.00 59.28 275 ASP A O 1
ATOM 2063 N N . LYS A 1 276 ? 54.007 -35.604 -44.388 1.00 64.75 276 LYS A N 1
ATOM 2064 C CA . LYS A 1 276 ? 53.099 -35.487 -43.224 1.00 64.75 276 LYS A CA 1
ATOM 2065 C C . LYS A 1 276 ? 52.847 -34.050 -42.768 1.00 64.75 276 LYS A C 1
ATOM 2067 O O . LYS A 1 276 ? 52.021 -33.823 -41.888 1.00 64.75 276 LYS A O 1
ATOM 2072 N N . ILE A 1 277 ? 53.545 -33.079 -43.357 1.00 71.06 277 ILE A N 1
ATOM 2073 C CA . ILE A 1 277 ? 53.459 -31.669 -42.958 1.00 71.06 277 ILE A CA 1
ATOM 2074 C C . ILE A 1 277 ? 52.065 -31.062 -43.205 1.00 71.06 277 ILE A C 1
ATOM 2076 O O . ILE A 1 277 ? 51.653 -30.178 -42.464 1.00 71.06 277 ILE A O 1
ATOM 2080 N N . SER A 1 278 ? 51.318 -31.569 -44.192 1.00 66.75 278 SER A N 1
ATOM 2081 C CA . SER A 1 278 ? 49.952 -31.138 -44.519 1.00 66.75 278 SER A CA 1
ATOM 2082 C C . SER A 1 278 ? 48.903 -31.619 -43.511 1.00 66.75 278 SER A C 1
ATOM 2084 O O . SER A 1 278 ? 48.102 -30.811 -43.060 1.00 66.75 278 SER A O 1
ATOM 2086 N N . ASP A 1 279 ? 48.927 -32.900 -43.124 1.00 70.62 279 ASP A N 1
ATOM 2087 C CA . ASP A 1 279 ? 48.055 -33.466 -42.076 1.00 70.62 279 ASP A CA 1
ATOM 2088 C C . ASP A 1 279 ? 48.328 -32.789 -40.721 1.00 70.62 279 ASP A C 1
ATOM 2090 O O . ASP A 1 279 ? 47.406 -32.336 -40.048 1.00 70.62 279 ASP A O 1
ATOM 2094 N N . PHE A 1 280 ? 49.606 -32.596 -40.374 1.00 76.69 280 PHE A N 1
ATOM 2095 C CA . PHE A 1 280 ? 49.999 -31.832 -39.188 1.00 76.69 280 PHE A CA 1
ATOM 2096 C C . PHE A 1 280 ? 49.462 -30.388 -39.211 1.00 76.69 280 PHE A C 1
ATOM 2098 O O . PHE A 1 280 ? 48.804 -29.965 -38.261 1.00 76.69 280 PHE A O 1
ATOM 2105 N N . ALA A 1 281 ? 49.689 -29.644 -40.301 1.00 74.56 281 ALA A N 1
ATOM 2106 C CA . ALA A 1 281 ? 49.215 -28.265 -40.424 1.00 74.56 281 ALA A CA 1
ATOM 2107 C C . ALA A 1 281 ? 47.681 -28.169 -40.384 1.00 74.56 281 ALA A C 1
ATOM 2109 O O . ALA A 1 281 ? 47.149 -27.315 -39.679 1.00 74.56 281 ALA A O 1
ATOM 2110 N N . PHE A 1 282 ? 46.968 -29.066 -41.076 1.00 78.12 282 PHE A N 1
ATOM 2111 C CA . PHE A 1 282 ? 45.503 -29.122 -41.075 1.00 78.12 282 PHE A CA 1
ATOM 2112 C C . PHE A 1 282 ? 44.935 -29.228 -39.655 1.00 78.12 282 PHE A C 1
ATOM 2114 O O . PHE A 1 282 ? 44.065 -28.441 -39.289 1.00 78.12 282 PHE A O 1
ATOM 2121 N N . ARG A 1 283 ? 45.457 -30.146 -38.831 1.00 79.88 283 ARG A N 1
ATOM 2122 C CA . ARG A 1 283 ? 44.970 -30.342 -37.456 1.00 79.88 283 ARG A CA 1
ATOM 2123 C C . ARG A 1 283 ? 45.273 -29.161 -36.547 1.00 79.88 283 ARG A C 1
ATOM 2125 O O . ARG A 1 283 ? 44.396 -28.741 -35.800 1.00 79.88 283 ARG A O 1
ATOM 2132 N N . VAL A 1 284 ? 46.489 -28.615 -36.623 1.00 82.69 284 VAL A N 1
ATOM 2133 C CA . VAL A 1 284 ? 46.889 -27.445 -35.825 1.00 82.69 284 VAL A CA 1
ATOM 2134 C C . VAL A 1 284 ? 46.024 -26.230 -36.173 1.00 82.69 284 VAL A C 1
ATOM 2136 O O . VAL A 1 284 ? 45.579 -25.530 -35.268 1.00 82.69 284 VAL A O 1
ATOM 2139 N N . ILE A 1 285 ? 45.712 -26.018 -37.458 1.00 80.88 285 ILE A N 1
ATOM 2140 C CA . ILE A 1 285 ? 44.805 -24.947 -37.891 1.00 80.88 285 ILE A CA 1
ATOM 2141 C C . ILE A 1 285 ? 43.368 -25.231 -37.428 1.00 80.88 285 ILE A C 1
ATOM 2143 O O . ILE A 1 285 ? 42.746 -24.343 -36.859 1.00 80.88 285 ILE A O 1
ATOM 2147 N N . ALA A 1 286 ? 42.840 -26.446 -37.607 1.00 78.75 286 ALA A N 1
ATOM 2148 C CA . ALA A 1 286 ? 41.460 -26.771 -37.230 1.00 78.75 286 ALA A CA 1
ATOM 2149 C C . ALA A 1 286 ? 41.208 -26.655 -35.712 1.00 78.75 286 ALA A C 1
ATOM 2151 O O . ALA A 1 286 ? 40.230 -26.032 -35.294 1.00 78.75 286 ALA A O 1
ATOM 2152 N N . LEU A 1 287 ? 42.118 -27.189 -34.888 1.00 83.94 287 LEU A N 1
ATOM 2153 C CA . LEU A 1 287 ? 42.082 -27.038 -33.428 1.00 83.94 287 LEU A CA 1
ATOM 2154 C C . LEU A 1 287 ? 42.265 -25.569 -33.010 1.00 83.94 287 LEU A C 1
ATOM 2156 O O . LEU A 1 287 ? 41.586 -25.104 -32.098 1.00 83.94 287 LEU A O 1
ATOM 2160 N N . GLY A 1 288 ? 43.137 -24.826 -33.702 1.00 84.94 288 GLY A N 1
ATOM 2161 C CA . GLY A 1 288 ? 43.332 -23.391 -33.489 1.00 84.94 288 GLY A CA 1
ATOM 2162 C C . GLY A 1 288 ? 42.073 -22.565 -33.770 1.00 84.94 288 GLY A C 1
ATOM 2163 O O . GLY A 1 288 ? 41.664 -21.788 -32.914 1.00 84.94 288 GLY A O 1
ATOM 2164 N N . MET A 1 289 ? 41.416 -22.768 -34.917 1.00 84.06 289 MET A N 1
ATOM 2165 C CA . MET A 1 289 ? 40.179 -22.056 -35.274 1.00 84.06 289 MET A CA 1
ATOM 2166 C C . MET A 1 289 ? 39.034 -22.363 -34.302 1.00 84.06 289 MET A C 1
ATOM 2168 O O . MET A 1 289 ? 38.315 -21.453 -33.896 1.00 84.06 289 MET A O 1
ATOM 2172 N N . SER A 1 290 ? 38.893 -23.622 -33.872 1.00 83.38 290 SER A N 1
ATOM 2173 C CA . SER A 1 290 ? 37.902 -23.984 -32.851 1.00 83.38 290 SER A CA 1
ATOM 2174 C C . SER A 1 290 ? 38.195 -23.324 -31.504 1.00 83.38 290 SER A C 1
ATOM 2176 O O . SER A 1 290 ? 37.263 -22.881 -30.847 1.00 83.38 290 SER A O 1
ATOM 2178 N N . LEU A 1 291 ? 39.464 -23.204 -31.101 1.00 86.94 291 LEU A N 1
ATOM 2179 C CA . LEU A 1 291 ? 39.824 -22.479 -29.882 1.00 86.94 291 LEU A CA 1
ATOM 2180 C C . LEU A 1 291 ? 39.560 -20.969 -30.008 1.00 86.94 291 LEU A C 1
ATOM 2182 O O . LEU A 1 291 ? 39.104 -20.355 -29.051 1.00 86.94 291 LEU A O 1
ATOM 2186 N N . VAL A 1 292 ? 39.793 -20.372 -31.181 1.00 86.56 292 VAL A N 1
ATOM 2187 C CA . VAL A 1 292 ? 39.479 -18.957 -31.465 1.00 86.56 292 VAL A CA 1
ATOM 2188 C C . VAL A 1 292 ? 37.973 -18.676 -31.360 1.00 86.56 292 VAL A C 1
ATOM 2190 O O . VAL A 1 292 ? 37.598 -17.614 -30.865 1.00 86.56 292 VAL A O 1
ATOM 2193 N N . ILE A 1 293 ? 37.123 -19.629 -31.756 1.00 84.31 293 ILE A N 1
ATOM 2194 C CA . ILE A 1 293 ? 35.665 -19.587 -31.548 1.00 84.31 293 ILE A CA 1
ATOM 2195 C C . ILE A 1 293 ? 35.324 -19.653 -30.050 1.00 84.31 293 ILE A C 1
ATOM 2197 O O . ILE A 1 293 ? 34.621 -18.783 -29.539 1.00 84.31 293 ILE A O 1
ATOM 2201 N N . THR A 1 294 ? 35.870 -20.634 -29.324 1.00 85.94 294 THR A N 1
ATOM 2202 C CA . THR A 1 294 ? 35.629 -20.802 -27.879 1.00 85.94 294 THR A CA 1
ATOM 2203 C C . THR A 1 294 ? 36.071 -19.571 -27.076 1.00 85.94 294 THR A C 1
ATOM 2205 O O . THR A 1 294 ? 35.369 -19.129 -26.173 1.00 85.94 294 THR A O 1
ATOM 2208 N N . VAL A 1 295 ? 37.220 -18.974 -27.410 1.00 84.81 295 VAL A N 1
ATOM 2209 C CA . VAL A 1 295 ? 37.750 -17.782 -26.722 1.00 84.81 295 VAL A CA 1
ATOM 2210 C C . VAL A 1 295 ? 36.917 -16.527 -27.006 1.00 84.81 295 VAL A C 1
ATOM 2212 O O . VAL A 1 295 ? 36.821 -15.671 -26.128 1.00 84.81 295 VAL A O 1
ATOM 2215 N N . ALA A 1 296 ? 36.272 -16.418 -28.174 1.00 83.50 296 ALA A N 1
ATOM 2216 C CA . ALA A 1 296 ? 35.308 -15.345 -28.429 1.00 83.50 296 ALA A CA 1
ATOM 2217 C C . ALA A 1 296 ? 34.110 -15.440 -27.471 1.00 83.50 296 ALA A C 1
ATOM 2219 O O . ALA A 1 296 ? 33.757 -14.461 -26.817 1.00 83.50 296 ALA A O 1
ATOM 2220 N N . ALA A 1 297 ? 33.552 -16.645 -27.329 1.00 80.81 297 ALA A N 1
ATOM 2221 C CA . ALA A 1 297 ? 32.391 -16.929 -26.487 1.00 80.81 297 ALA A CA 1
ATOM 2222 C C . ALA A 1 297 ? 32.640 -16.704 -24.982 1.00 80.81 297 ALA A C 1
ATOM 2224 O O . ALA A 1 297 ? 31.715 -16.366 -24.256 1.00 80.81 297 ALA A O 1
ATOM 2225 N N . VAL A 1 298 ? 33.889 -16.822 -24.516 1.00 83.25 298 VAL A N 1
ATOM 2226 C CA . VAL A 1 298 ? 34.308 -16.488 -23.135 1.00 83.25 298 VAL A CA 1
ATOM 2227 C C . VAL A 1 298 ? 34.428 -14.976 -22.897 1.00 83.25 298 VAL A C 1
ATOM 2229 O O . VAL A 1 298 ? 34.448 -14.528 -21.755 1.00 83.25 298 VAL A O 1
ATOM 2232 N N . ARG A 1 299 ? 34.557 -14.168 -23.955 1.00 75.62 299 ARG A N 1
ATOM 2233 C CA . ARG A 1 299 ? 34.769 -12.716 -23.838 1.00 75.62 299 ARG A CA 1
ATOM 2234 C C . ARG A 1 299 ? 33.461 -11.918 -23.773 1.00 75.62 299 ARG A C 1
ATOM 2236 O O . ARG A 1 299 ? 33.487 -10.761 -23.360 1.00 75.62 299 ARG A O 1
ATOM 2243 N N . ILE A 1 300 ? 32.359 -12.521 -24.205 1.00 61.31 300 ILE A N 1
ATOM 2244 C CA . ILE A 1 300 ? 31.006 -11.959 -24.183 1.00 61.31 300 ILE A CA 1
ATOM 2245 C C . ILE A 1 300 ? 30.341 -12.404 -22.872 1.00 61.31 300 ILE A C 1
ATOM 2247 O O . ILE A 1 300 ? 30.135 -13.608 -22.725 1.00 61.31 300 ILE A O 1
ATOM 2251 N N . PRO A 1 301 ? 30.041 -11.502 -21.914 1.00 54.91 301 PRO A N 1
ATOM 2252 C CA . PRO A 1 301 ? 29.383 -11.876 -20.662 1.00 54.91 301 PRO A CA 1
ATOM 2253 C C . PRO A 1 301 ? 28.056 -12.601 -20.906 1.00 54.91 301 PRO A C 1
ATOM 2255 O O . PRO A 1 301 ? 27.348 -12.279 -21.862 1.00 54.91 301 PRO A O 1
ATOM 2258 N N . ALA A 1 302 ? 27.671 -13.517 -20.007 1.00 47.47 302 ALA A N 1
ATOM 2259 C CA . ALA A 1 302 ? 26.328 -14.118 -20.028 1.00 47.47 302 ALA A CA 1
ATOM 2260 C C . ALA A 1 302 ? 25.231 -13.046 -20.111 1.00 47.47 302 ALA A C 1
ATOM 2262 O O . ALA A 1 302 ? 24.281 -13.188 -20.873 1.00 47.47 302 ALA A O 1
ATOM 2263 N N . ASP A 1 303 ? 25.446 -11.943 -19.401 1.00 40.41 303 ASP A N 1
ATOM 2264 C CA . ASP A 1 303 ? 24.587 -10.765 -19.265 1.00 40.41 303 ASP A CA 1
ATOM 2265 C C . ASP A 1 303 ? 24.454 -9.927 -20.563 1.00 40.41 303 ASP A C 1
ATOM 2267 O O . ASP A 1 303 ? 23.924 -8.824 -20.540 1.00 40.41 303 ASP A O 1
ATOM 2271 N N . THR A 1 304 ? 24.960 -10.422 -21.702 1.00 39.06 304 THR A N 1
ATOM 2272 C CA . THR A 1 304 ? 24.760 -9.833 -23.046 1.00 39.06 304 THR A CA 1
ATOM 2273 C C . THR A 1 304 ? 24.071 -10.788 -24.032 1.00 39.06 304 THR A C 1
ATOM 2275 O O . THR A 1 304 ? 24.084 -10.552 -25.235 1.00 39.06 304 THR A O 1
ATOM 2278 N N . GLY A 1 305 ? 23.462 -11.858 -23.508 1.00 32.84 305 GLY A N 1
ATOM 2279 C CA . GLY A 1 305 ? 22.610 -12.804 -24.245 1.00 32.84 305 GLY A CA 1
ATOM 2280 C C . GLY A 1 305 ? 21.568 -13.509 -23.360 1.00 32.84 305 GLY A C 1
ATOM 2281 O O . GLY A 1 305 ? 20.556 -13.991 -23.861 1.00 32.84 305 GLY A O 1
ATOM 2282 N N . TYR A 1 306 ? 21.760 -13.521 -22.035 1.00 29.53 306 TYR A N 1
ATOM 2283 C CA . TYR A 1 306 ? 20.676 -13.693 -21.069 1.00 29.53 306 TYR A CA 1
ATOM 2284 C C . TYR A 1 306 ? 20.012 -12.335 -20.816 1.00 29.53 306 TYR A C 1
ATOM 2286 O O . TYR A 1 306 ? 20.267 -11.666 -19.816 1.00 29.53 306 TYR A O 1
ATOM 2294 N N . ASP A 1 307 ? 19.188 -11.932 -21.776 1.00 28.16 307 ASP A N 1
ATOM 2295 C CA . ASP A 1 307 ? 18.287 -10.791 -21.669 1.00 28.16 307 ASP A CA 1
ATOM 2296 C C . ASP A 1 307 ? 17.358 -10.967 -20.449 1.00 28.16 307 ASP A C 1
ATOM 2298 O O . ASP A 1 307 ? 16.514 -11.864 -20.415 1.00 28.16 307 ASP A O 1
ATOM 2302 N N . SER A 1 308 ? 17.508 -10.127 -19.419 1.00 27.47 308 SER A N 1
ATOM 2303 C CA . SER A 1 308 ? 16.603 -10.135 -18.258 1.00 27.47 308 SER A CA 1
ATOM 2304 C C . SER A 1 308 ? 15.219 -9.534 -18.554 1.00 27.47 308 SER A C 1
ATOM 2306 O O . SER A 1 308 ? 14.290 -9.744 -17.770 1.00 27.47 308 SER A O 1
ATOM 2308 N N . GLY A 1 309 ? 15.050 -8.863 -19.697 1.00 28.22 309 GLY A N 1
ATOM 2309 C CA . GLY A 1 309 ? 13.765 -8.509 -20.301 1.00 28.22 309 GLY A CA 1
ATOM 2310 C C . GLY A 1 309 ? 13.008 -9.713 -20.882 1.00 28.22 309 GLY A C 1
ATOM 2311 O O . GLY A 1 309 ? 11.778 -9.667 -20.971 1.00 28.22 309 GLY A O 1
ATOM 2312 N N . ALA A 1 310 ? 13.671 -10.855 -21.127 1.00 25.09 310 ALA A N 1
ATOM 2313 C CA . ALA A 1 310 ? 13.044 -12.101 -21.601 1.00 25.09 310 ALA A CA 1
ATOM 2314 C C . ALA A 1 310 ? 12.093 -12.778 -20.582 1.00 25.09 310 ALA A C 1
ATOM 2316 O O . ALA A 1 310 ? 11.589 -13.876 -20.817 1.00 25.09 310 ALA A O 1
ATOM 2317 N N . ILE A 1 311 ? 11.794 -12.107 -19.464 1.00 30.86 311 ILE A N 1
ATOM 2318 C CA . ILE A 1 311 ? 10.663 -12.402 -18.570 1.00 30.86 311 ILE A CA 1
ATOM 2319 C C . ILE A 1 311 ? 9.324 -11.872 -19.159 1.00 30.86 311 ILE A C 1
ATOM 2321 O O . ILE A 1 311 ? 8.253 -12.208 -18.654 1.00 30.86 311 ILE A O 1
ATOM 2325 N N . GLY A 1 312 ? 9.362 -11.079 -20.242 1.00 30.16 312 GLY A N 1
ATOM 2326 C CA . GLY A 1 312 ? 8.189 -10.530 -20.951 1.00 30.16 312 GLY A CA 1
ATOM 2327 C C . GLY A 1 312 ? 7.915 -11.106 -22.339 1.00 30.16 312 GLY A C 1
ATOM 2328 O O . GLY A 1 312 ? 6.759 -11.277 -22.727 1.00 30.16 312 GLY A O 1
ATOM 2329 N N . THR A 1 313 ? 8.967 -11.443 -23.085 1.00 25.28 313 THR A N 1
ATOM 2330 C CA . THR A 1 313 ? 8.872 -12.164 -24.362 1.00 25.28 313 THR A CA 1
ATOM 2331 C C . THR A 1 313 ? 9.919 -13.262 -24.415 1.00 25.28 313 THR A C 1
ATOM 2333 O O . THR A 1 313 ? 11.116 -12.989 -24.458 1.00 25.28 313 THR A O 1
ATOM 2336 N N . LEU A 1 314 ? 9.459 -14.512 -24.447 1.00 26.14 314 LEU A N 1
ATOM 2337 C CA . LEU A 1 314 ? 10.317 -15.679 -24.645 1.00 26.14 314 LEU A CA 1
ATOM 2338 C C . LEU A 1 314 ? 10.942 -15.663 -26.058 1.00 26.14 314 LEU A C 1
ATOM 2340 O O . LEU A 1 314 ? 10.294 -15.179 -26.988 1.00 26.14 314 LEU A O 1
ATOM 2344 N N . PRO A 1 315 ? 12.143 -16.240 -26.278 1.00 23.05 315 PRO A N 1
ATOM 2345 C CA . PRO A 1 315 ? 12.866 -16.124 -27.556 1.00 23.05 315 PRO A CA 1
ATOM 2346 C C . PRO A 1 315 ? 12.101 -16.587 -28.812 1.00 23.05 315 PRO A C 1
ATOM 2348 O O . PRO A 1 315 ? 12.380 -16.123 -29.919 1.00 23.05 315 PRO A O 1
ATOM 2351 N N . TRP A 1 316 ? 11.108 -17.468 -28.652 1.00 30.81 316 TRP A N 1
ATOM 2352 C CA . TRP A 1 316 ? 10.253 -17.958 -29.736 1.00 30.81 316 TRP A CA 1
ATOM 2353 C C . TRP A 1 316 ? 9.150 -16.980 -30.181 1.00 30.81 316 TRP A C 1
ATOM 2355 O O . TRP A 1 316 ? 8.550 -17.208 -31.226 1.00 30.81 316 TRP A O 1
ATOM 2365 N N . PHE A 1 317 ? 8.942 -15.839 -29.506 1.00 24.22 317 PHE A N 1
ATOM 2366 C CA . PHE A 1 317 ? 8.036 -14.767 -29.971 1.00 24.22 317 PHE A CA 1
ATOM 2367 C C . PHE A 1 317 ? 8.441 -14.125 -31.318 1.00 24.22 317 PHE A C 1
ATOM 2369 O O . PHE A 1 317 ? 7.727 -13.250 -31.813 1.00 24.22 317 PHE A O 1
ATOM 2376 N N . SER A 1 318 ? 9.578 -14.528 -31.899 1.00 27.88 318 SER A N 1
ATOM 2377 C CA . SER A 1 318 ? 10.121 -14.013 -33.161 1.00 27.88 318 SER A CA 1
ATOM 2378 C C . SER A 1 318 ? 10.039 -14.978 -34.357 1.00 27.88 318 SER A C 1
ATOM 2380 O O . SER A 1 318 ? 10.280 -14.539 -35.482 1.00 27.88 318 SER A O 1
ATOM 2382 N N . GLU A 1 319 ? 9.664 -16.252 -34.170 1.00 29.94 319 GLU A N 1
ATOM 2383 C CA . GLU A 1 319 ? 9.480 -17.203 -35.281 1.00 29.94 319 GLU A CA 1
ATOM 2384 C C . GLU A 1 319 ? 7.999 -17.560 -35.505 1.00 29.94 319 GLU A C 1
ATOM 2386 O O . GLU A 1 319 ? 7.213 -17.706 -34.576 1.00 29.94 319 GLU A O 1
ATOM 2391 N N . ASN A 1 320 ? 7.630 -17.709 -36.782 1.00 30.36 320 ASN A N 1
ATOM 2392 C CA . ASN A 1 320 ? 6.306 -18.108 -37.278 1.00 30.36 320 ASN A CA 1
ATOM 2393 C C . ASN A 1 320 ? 5.117 -17.195 -36.922 1.00 30.36 320 ASN A C 1
ATOM 2395 O O . ASN A 1 320 ? 4.111 -17.619 -36.355 1.00 30.36 320 ASN A O 1
ATOM 2399 N N . HIS A 1 321 ? 5.135 -15.982 -37.484 1.00 33.47 321 HIS A N 1
ATOM 2400 C CA . HIS A 1 321 ? 3.892 -15.373 -37.962 1.00 33.47 321 HIS A CA 1
ATOM 2401 C C . HIS A 1 321 ? 3.277 -16.218 -39.100 1.00 33.47 321 HIS A C 1
ATOM 2403 O O . HIS A 1 321 ? 3.403 -15.877 -40.282 1.00 33.47 321 HIS A O 1
ATOM 2409 N N . GLU A 1 322 ? 2.536 -17.281 -38.765 1.00 39.78 322 GLU A N 1
ATOM 2410 C CA . GLU A 1 322 ? 1.360 -17.583 -39.587 1.00 39.78 322 GLU A CA 1
ATOM 2411 C C . GLU A 1 322 ? 0.478 -16.329 -39.605 1.00 39.78 322 GLU A C 1
ATOM 2413 O O . GLU A 1 322 ? 0.354 -15.623 -38.600 1.00 39.78 322 GLU A O 1
ATOM 2418 N N . LYS A 1 323 ? -0.097 -15.991 -40.765 1.00 37.78 323 LYS A N 1
ATOM 2419 C CA . LYS A 1 323 ? -0.882 -14.757 -40.874 1.00 37.78 323 LYS A CA 1
ATOM 2420 C C . LYS A 1 323 ? -2.069 -14.827 -39.907 1.00 37.78 323 LYS A C 1
ATOM 2422 O O . LYS A 1 323 ? -2.875 -15.751 -40.053 1.00 37.78 323 LYS A O 1
ATOM 2427 N N . PRO A 1 324 ? -2.232 -13.861 -38.980 1.00 44.50 324 PRO A N 1
ATOM 2428 C CA . PRO A 1 324 ? -3.402 -13.836 -38.118 1.00 44.50 324 PRO A CA 1
ATOM 2429 C C . PRO A 1 324 ? -4.660 -13.790 -38.988 1.00 44.50 324 PRO A C 1
ATOM 2431 O O . PRO A 1 324 ? -4.689 -13.148 -40.039 1.00 44.50 324 PRO A O 1
ATOM 2434 N N . LEU A 1 325 ? -5.700 -14.510 -38.569 1.00 48.78 325 LEU A N 1
ATOM 2435 C CA . LEU A 1 325 ? -6.951 -14.612 -39.322 1.00 48.78 325 LEU A CA 1
ATOM 2436 C C . LEU A 1 325 ? -7.713 -13.281 -39.270 1.00 48.78 325 LEU A C 1
ATOM 2438 O O . LEU A 1 325 ? -8.569 -13.087 -38.413 1.00 48.78 325 LEU A O 1
ATOM 2442 N N . GLU A 1 326 ? -7.403 -12.365 -40.181 1.00 55.94 326 GLU A N 1
ATOM 2443 C CA . GLU A 1 326 ? -8.042 -11.049 -40.265 1.00 55.94 326 GLU A CA 1
ATOM 2444 C C . GLU A 1 326 ? -9.579 -11.151 -40.378 1.00 55.94 326 GLU A C 1
ATOM 2446 O O . GLU A 1 326 ? -10.135 -12.049 -41.023 1.00 55.94 326 GLU A O 1
ATOM 2451 N N . GLY A 1 327 ? -10.283 -10.210 -39.742 1.00 69.69 327 GLY A N 1
ATOM 2452 C CA . GLY A 1 327 ? -11.738 -10.122 -39.783 1.00 69.69 327 GLY A CA 1
ATOM 2453 C C . GLY A 1 327 ? -12.486 -11.217 -39.014 1.00 69.69 327 GLY A C 1
ATOM 2454 O O . GLY A 1 327 ? -12.038 -11.790 -38.018 1.00 69.69 327 GLY A O 1
ATOM 2455 N N . GLU A 1 328 ? -13.691 -11.494 -39.509 1.00 78.56 328 GLU A N 1
ATOM 2456 C CA . GLU A 1 328 ? -14.741 -12.281 -38.852 1.00 78.56 328 GLU A CA 1
ATOM 2457 C C . GLU A 1 328 ? -14.317 -13.700 -38.427 1.00 78.56 328 GLU A C 1
ATOM 2459 O O . GLU A 1 328 ? -14.846 -14.249 -37.457 1.00 78.56 328 GLU A O 1
ATOM 2464 N N . ALA A 1 329 ? -13.358 -14.311 -39.130 1.00 76.12 329 ALA A N 1
ATOM 2465 C CA . ALA A 1 329 ? -12.883 -15.662 -38.835 1.00 76.12 329 ALA A CA 1
ATOM 2466 C C . ALA A 1 329 ? -11.976 -15.714 -37.592 1.00 76.12 329 ALA A C 1
ATOM 2468 O O . ALA A 1 329 ? -12.158 -16.595 -36.743 1.00 76.12 329 ALA A O 1
ATOM 2469 N N . GLY A 1 330 ? -11.033 -14.774 -37.457 1.00 70.31 330 GLY A N 1
ATOM 2470 C CA . GLY A 1 330 ? -10.181 -14.659 -36.271 1.00 70.31 330 GLY A CA 1
ATOM 2471 C C . GLY A 1 330 ? -10.953 -14.145 -35.070 1.00 70.31 330 GLY A C 1
ATOM 2472 O O . GLY A 1 330 ? -10.881 -14.763 -34.009 1.00 70.31 330 GLY A O 1
ATOM 2473 N N . TYR A 1 331 ? -11.811 -13.136 -35.255 1.00 75.12 331 TYR A N 1
ATOM 2474 C CA . TYR A 1 331 ? -12.720 -12.688 -34.198 1.00 75.12 331 TYR A CA 1
ATOM 2475 C C . TYR A 1 331 ? -13.574 -13.849 -33.653 1.00 75.12 331 TYR A C 1
ATOM 2477 O O . TYR A 1 331 ? -13.580 -14.091 -32.447 1.00 75.12 331 TYR A O 1
ATOM 2485 N N . LYS A 1 332 ? -14.212 -14.667 -34.507 1.00 79.69 332 LYS A N 1
ATOM 2486 C CA . LYS A 1 332 ? -14.972 -15.849 -34.045 1.00 79.69 332 LYS A CA 1
ATOM 2487 C C . LYS A 1 332 ? -14.104 -16.926 -33.388 1.00 79.69 332 LYS A C 1
ATOM 2489 O O . LYS A 1 332 ? -14.608 -17.668 -32.542 1.00 79.69 332 LYS A O 1
ATOM 2494 N N . ARG A 1 333 ? -12.821 -17.051 -33.747 1.00 73.12 333 ARG A N 1
ATOM 2495 C CA . ARG A 1 333 ? -11.868 -17.931 -33.044 1.00 73.12 333 ARG A CA 1
ATOM 2496 C C . ARG A 1 333 ? -11.567 -17.384 -31.645 1.00 73.12 333 ARG A C 1
ATOM 2498 O O . ARG A 1 333 ? -11.655 -18.144 -30.683 1.00 73.12 333 ARG A O 1
ATOM 2505 N N . ALA A 1 334 ? -11.273 -16.093 -31.537 1.00 63.25 334 ALA A N 1
ATOM 2506 C CA . ALA A 1 334 ? -10.859 -15.426 -30.310 1.00 63.25 334 ALA A CA 1
ATOM 2507 C C . ALA A 1 334 ? -12.015 -15.173 -29.323 1.00 63.25 334 ALA A C 1
ATOM 2509 O O . ALA A 1 334 ? -11.865 -15.437 -28.133 1.00 63.25 334 ALA A O 1
ATOM 2510 N N . SER A 1 335 ? -13.200 -14.772 -29.792 1.00 75.31 335 SER A N 1
ATOM 2511 C CA . SER A 1 335 ? -14.381 -14.567 -28.938 1.00 75.31 335 SER A CA 1
ATOM 2512 C C . SER A 1 335 ? -14.805 -15.885 -28.267 1.00 75.31 335 SER A C 1
ATOM 2514 O O . SER A 1 335 ? -14.976 -15.926 -27.054 1.00 75.31 335 SER A O 1
ATOM 2516 N N . ARG A 1 336 ? -14.757 -17.032 -28.975 1.00 76.44 336 ARG A N 1
ATOM 2517 C CA . ARG A 1 336 ? -14.926 -18.384 -28.375 1.00 76.44 336 ARG A CA 1
ATOM 2518 C C . ARG A 1 336 ? -13.818 -18.809 -27.391 1.00 76.44 336 ARG A C 1
ATOM 2520 O O . ARG A 1 336 ? -13.940 -19.858 -26.749 1.00 76.44 336 ARG A O 1
ATOM 2527 N N . ARG A 1 337 ? -12.713 -18.065 -27.307 1.00 63.81 337 ARG A N 1
ATOM 2528 C CA . ARG A 1 337 ? -11.654 -18.245 -26.298 1.00 63.81 337 ARG A CA 1
ATOM 2529 C C . ARG A 1 337 ? -11.965 -17.358 -25.088 1.00 63.81 337 ARG A C 1
ATOM 2531 O O . ARG A 1 337 ? -12.058 -17.889 -23.984 1.00 63.81 337 ARG A O 1
ATOM 2538 N N . LEU A 1 338 ? -12.311 -16.087 -25.312 1.00 68.00 338 LEU A N 1
ATOM 2539 C CA . LEU A 1 338 ? -12.840 -15.175 -24.287 1.00 68.00 338 LEU A CA 1
ATOM 2540 C C . LEU A 1 338 ? -14.067 -15.760 -23.560 1.00 68.00 338 LEU A C 1
ATOM 2542 O O . LEU A 1 338 ? -14.081 -15.780 -22.334 1.00 68.00 338 LEU A O 1
ATOM 2546 N N . SER A 1 339 ? -15.045 -16.341 -24.272 1.00 76.69 339 SER A N 1
ATOM 2547 C CA . SER A 1 339 ? -16.220 -16.982 -23.651 1.00 76.69 339 SER A CA 1
ATOM 2548 C C . SER A 1 339 ? -15.854 -18.119 -22.690 1.00 76.69 339 SER A C 1
ATOM 2550 O O . SER A 1 339 ? -16.565 -18.336 -21.715 1.00 76.69 339 SER A O 1
ATOM 2552 N N . ARG A 1 340 ? -14.755 -18.846 -22.941 1.00 73.25 340 ARG A N 1
ATOM 2553 C CA . ARG A 1 340 ? -14.285 -19.929 -22.060 1.00 73.25 340 ARG A CA 1
ATOM 2554 C C . ARG A 1 340 ? -13.516 -19.406 -20.851 1.00 73.25 340 ARG A C 1
ATOM 2556 O O . ARG A 1 340 ? -13.661 -19.969 -19.773 1.00 73.25 340 ARG A O 1
ATOM 2563 N N . ILE A 1 341 ? -12.786 -18.297 -20.995 1.00 66.19 341 ILE A N 1
ATOM 2564 C CA . ILE A 1 341 ? -12.208 -17.579 -19.847 1.00 66.19 341 ILE A CA 1
ATOM 2565 C C . ILE A 1 341 ? -13.344 -17.064 -18.953 1.00 66.19 341 ILE A C 1
ATOM 2567 O O . ILE A 1 341 ? -13.328 -17.310 -17.751 1.00 66.19 341 ILE A O 1
ATOM 2571 N N . MET A 1 342 ? -14.370 -16.431 -19.534 1.00 74.56 342 MET A N 1
ATOM 2572 C CA . MET A 1 342 ? -15.536 -15.936 -18.790 1.00 74.56 342 MET A CA 1
ATOM 2573 C C . MET A 1 342 ? -16.330 -17.068 -18.124 1.00 74.56 342 MET A C 1
ATOM 2575 O O . MET A 1 342 ? -16.655 -16.944 -16.951 1.00 74.56 342 MET A O 1
ATOM 2579 N N . ALA A 1 343 ? -16.545 -18.205 -18.798 1.00 78.88 343 ALA A N 1
ATOM 2580 C CA . ALA A 1 343 ? -17.159 -19.384 -18.178 1.00 78.88 343 ALA A CA 1
ATOM 2581 C C . ALA A 1 343 ? -16.329 -19.932 -16.999 1.00 78.88 343 ALA A C 1
ATOM 2583 O O . ALA A 1 343 ? -16.892 -20.384 -16.004 1.00 78.88 343 ALA A O 1
ATOM 2584 N N . GLY A 1 344 ? -14.995 -19.853 -17.078 1.00 72.38 344 GLY A N 1
ATOM 2585 C CA . GLY A 1 344 ? -14.113 -20.113 -15.942 1.00 72.38 344 GLY A CA 1
ATOM 2586 C C . GLY A 1 344 ? -14.340 -19.120 -14.799 1.00 72.38 344 GLY A C 1
ATOM 2587 O O . GLY A 1 344 ? -14.588 -19.546 -13.677 1.00 72.38 344 GLY A O 1
ATOM 2588 N N . VAL A 1 345 ? -14.332 -17.811 -15.077 1.00 73.00 345 VAL A N 1
ATOM 2589 C CA . VAL A 1 345 ? -14.590 -16.754 -14.077 1.00 73.00 345 VAL A CA 1
ATOM 2590 C C . VAL A 1 345 ? -15.972 -16.908 -13.426 1.00 73.00 345 VAL A C 1
ATOM 2592 O O . VAL A 1 345 ? -16.078 -16.753 -12.212 1.00 73.00 345 VAL A O 1
ATOM 2595 N N . ASP A 1 346 ? -17.008 -17.280 -14.184 1.00 80.62 346 ASP A N 1
ATOM 2596 C CA . ASP A 1 346 ? -18.347 -17.588 -13.662 1.00 80.62 346 ASP A CA 1
ATOM 2597 C C . ASP A 1 346 ? -18.330 -18.804 -12.717 1.00 80.62 346 ASP A C 1
ATOM 2599 O O . ASP A 1 346 ? -18.934 -18.744 -11.641 1.00 80.62 346 ASP A O 1
ATOM 2603 N N . VAL A 1 347 ? -17.607 -19.884 -13.064 1.00 80.62 347 VAL A N 1
ATOM 2604 C CA . VAL A 1 347 ? -17.396 -21.021 -12.147 1.00 80.62 347 VAL A CA 1
ATOM 2605 C C . VAL A 1 347 ? -16.731 -20.534 -10.868 1.00 80.62 347 VAL A C 1
ATOM 2607 O O . VAL A 1 347 ? -17.257 -20.816 -9.797 1.00 80.62 347 VAL A O 1
ATOM 2610 N N . LEU A 1 348 ? -15.639 -19.771 -10.948 1.00 72.62 348 LEU A N 1
ATOM 2611 C CA . LEU A 1 348 ? -14.927 -19.310 -9.754 1.00 72.62 348 LEU A CA 1
ATOM 2612 C C . LEU A 1 348 ? -15.807 -18.411 -8.886 1.00 72.62 348 LEU A C 1
ATOM 2614 O O . LEU A 1 348 ? -15.970 -18.693 -7.701 1.00 72.62 348 LEU A O 1
ATOM 2618 N N . GLN A 1 349 ? -16.473 -17.414 -9.476 1.00 78.06 349 GLN A N 1
ATOM 2619 C CA . GLN A 1 349 ? -17.365 -16.513 -8.746 1.00 78.06 349 GLN A CA 1
ATOM 2620 C C . GLN A 1 349 ? -18.554 -17.241 -8.095 1.00 78.06 349 GLN A C 1
ATOM 2622 O O . GLN A 1 349 ? -19.050 -16.779 -7.069 1.00 78.06 349 GLN A O 1
ATOM 2627 N N . SER A 1 350 ? -18.981 -18.394 -8.623 1.00 84.06 350 SER A N 1
ATOM 2628 C CA . SER A 1 350 ? -20.028 -19.225 -8.003 1.00 84.06 350 SER A CA 1
ATOM 2629 C C . SER A 1 350 ? -19.596 -19.961 -6.724 1.00 84.06 350 SER A C 1
ATOM 2631 O O . SER A 1 350 ? -20.459 -20.483 -6.019 1.00 84.06 350 SER A O 1
ATOM 2633 N N . LYS A 1 351 ? -18.289 -20.031 -6.425 1.00 83.50 351 LYS A N 1
ATOM 2634 C CA . LYS A 1 351 ? -17.729 -20.782 -5.282 1.00 83.50 351 LYS A CA 1
ATOM 2635 C C . LYS A 1 351 ? -17.158 -19.895 -4.175 1.00 83.50 351 LYS A C 1
ATOM 2637 O O . LYS A 1 351 ? -16.830 -20.419 -3.116 1.00 83.50 351 LYS A O 1
ATOM 2642 N N . ILE A 1 352 ? -17.007 -18.591 -4.416 1.00 82.88 352 ILE A N 1
ATOM 2643 C CA . ILE A 1 352 ? -16.465 -17.649 -3.426 1.00 82.88 352 ILE A CA 1
ATOM 2644 C C . ILE A 1 352 ? -17.481 -17.455 -2.304 1.00 82.88 352 ILE A C 1
ATOM 2646 O O . ILE A 1 352 ? -18.635 -17.114 -2.581 1.00 82.88 352 ILE A O 1
ATOM 2650 N N . ASP A 1 353 ? -17.046 -17.535 -1.046 1.00 86.88 353 ASP A N 1
ATOM 2651 C CA . ASP A 1 353 ? -17.855 -17.000 0.050 1.00 86.88 353 ASP A CA 1
ATOM 2652 C C . ASP A 1 353 ? -17.838 -15.461 0.022 1.00 86.88 353 ASP A C 1
ATOM 2654 O O . ASP A 1 353 ? -16.996 -14.790 0.626 1.00 86.88 353 ASP A O 1
ATOM 2658 N N . ARG A 1 354 ? -18.814 -14.883 -0.689 1.00 90.12 354 ARG A N 1
ATOM 2659 C CA . ARG A 1 354 ? -19.033 -13.429 -0.760 1.00 90.12 354 ARG A CA 1
ATOM 2660 C C . ARG A 1 354 ? -19.219 -12.787 0.618 1.00 90.12 354 ARG A C 1
ATOM 2662 O O . ARG A 1 354 ? -18.914 -11.605 0.757 1.00 90.12 354 ARG A O 1
ATOM 2669 N N . SER A 1 355 ? -19.651 -13.526 1.645 1.00 92.12 355 SER A N 1
ATOM 2670 C CA . SER A 1 355 ? -19.797 -12.990 3.008 1.00 92.12 355 SER A CA 1
ATOM 2671 C C . SER A 1 355 ? -18.467 -12.622 3.672 1.00 92.12 355 SER A C 1
ATOM 2673 O O . SER A 1 355 ? -18.457 -11.957 4.712 1.00 92.12 355 SER A O 1
ATOM 2675 N N . LEU A 1 356 ? -17.334 -13.028 3.086 1.00 88.56 356 LEU A N 1
ATOM 2676 C CA . LEU A 1 356 ? -16.030 -12.554 3.531 1.00 88.56 356 LEU A CA 1
ATOM 2677 C C . LEU A 1 356 ? -15.782 -11.089 3.159 1.00 88.56 356 LEU A C 1
ATOM 2679 O O . LEU A 1 356 ? -15.091 -10.395 3.906 1.00 88.56 356 LEU A O 1
ATOM 2683 N N . PHE A 1 357 ? -16.380 -10.632 2.054 1.00 89.81 357 PHE A N 1
ATOM 2684 C CA . PHE A 1 357 ? -16.056 -9.376 1.371 1.00 89.81 357 PHE A CA 1
ATOM 2685 C C . PHE A 1 357 ? -17.230 -8.385 1.278 1.00 89.81 357 PHE A C 1
ATOM 2687 O O . PHE A 1 357 ? -17.004 -7.197 1.060 1.00 89.81 357 PHE A O 1
ATOM 2694 N N . GLU A 1 358 ? -18.478 -8.849 1.416 1.00 92.81 358 GLU A N 1
ATOM 2695 C CA . GLU A 1 358 ? -19.693 -8.053 1.203 1.00 92.81 358 GLU A CA 1
ATOM 2696 C C . GLU A 1 358 ? -20.679 -8.189 2.373 1.00 92.81 358 GLU A C 1
ATOM 2698 O O . GLU A 1 358 ? -21.092 -9.290 2.740 1.00 92.81 358 GLU A O 1
ATOM 2703 N N . ILE A 1 359 ? -21.110 -7.049 2.927 1.00 95.69 359 ILE A N 1
ATOM 2704 C CA . ILE A 1 359 ? -22.016 -6.998 4.090 1.00 95.69 359 ILE A CA 1
ATOM 2705 C C . ILE A 1 359 ? -23.403 -7.574 3.753 1.00 95.69 359 ILE A C 1
ATOM 2707 O O . ILE A 1 359 ? -24.040 -8.177 4.611 1.00 95.69 359 ILE A O 1
ATOM 2711 N N . ASP A 1 360 ? -23.870 -7.430 2.510 1.00 95.81 360 ASP A N 1
ATOM 2712 C CA . ASP A 1 360 ? -25.132 -8.020 2.045 1.00 95.81 360 ASP A CA 1
ATOM 2713 C C . ASP A 1 360 ? -25.091 -9.552 2.060 1.00 95.81 360 ASP A C 1
ATOM 2715 O O . ASP A 1 360 ? -25.914 -10.174 2.726 1.00 95.81 360 ASP A O 1
ATOM 2719 N N . ALA A 1 361 ? -24.073 -10.164 1.446 1.00 95.06 361 ALA A N 1
ATOM 2720 C CA . ALA A 1 361 ? -23.886 -11.617 1.479 1.00 95.06 361 ALA A CA 1
ATOM 2721 C C . ALA A 1 361 ? -23.645 -12.153 2.907 1.00 95.06 361 ALA A C 1
ATOM 2723 O O . ALA A 1 361 ? -23.972 -13.298 3.218 1.00 95.06 361 ALA A O 1
ATOM 2724 N N . LEU A 1 362 ? -23.094 -11.326 3.802 1.00 96.44 362 LEU A N 1
ATOM 2725 C CA . LEU A 1 362 ? -22.957 -11.644 5.222 1.00 96.44 362 LEU A CA 1
ATOM 2726 C C . LEU A 1 362 ? -24.289 -11.602 5.978 1.00 96.44 362 LEU A C 1
ATOM 2728 O O . LEU A 1 362 ? -24.558 -12.515 6.757 1.00 96.44 362 LEU A O 1
ATOM 2732 N N . ALA A 1 363 ? -25.136 -10.603 5.731 1.00 96.62 363 ALA A N 1
ATOM 2733 C CA . ALA A 1 363 ? -26.490 -10.560 6.281 1.00 96.62 363 ALA A CA 1
ATOM 2734 C C . ALA A 1 363 ? -27.338 -11.737 5.760 1.00 96.62 363 ALA A C 1
ATOM 2736 O O . ALA A 1 363 ? -28.029 -12.385 6.543 1.00 96.62 363 ALA A O 1
ATOM 2737 N N . GLU A 1 364 ? -27.219 -12.081 4.472 1.00 95.69 364 GLU A N 1
ATOM 2738 C CA . GLU A 1 364 ? -27.850 -13.272 3.881 1.00 95.69 364 GLU A CA 1
ATOM 2739 C C . GLU A 1 364 ? -27.376 -14.575 4.552 1.00 95.69 364 GLU A C 1
ATOM 2741 O O . GLU A 1 364 ? -28.206 -15.425 4.878 1.00 95.69 364 GLU A O 1
ATOM 2746 N N . ARG A 1 365 ? -26.065 -14.737 4.808 1.00 95.06 365 ARG A N 1
ATOM 2747 C CA . ARG A 1 365 ? -25.511 -15.950 5.443 1.00 95.06 365 ARG A CA 1
ATOM 2748 C C . ARG A 1 365 ? -25.869 -16.082 6.926 1.00 95.06 365 ARG A C 1
ATOM 2750 O O . ARG A 1 365 ? -26.051 -17.203 7.399 1.00 95.06 365 ARG A O 1
ATOM 2757 N N . LEU A 1 366 ? -25.913 -14.978 7.672 1.00 96.44 366 LEU A N 1
ATOM 2758 C CA . LEU A 1 366 ? -26.209 -14.989 9.113 1.00 96.44 366 LEU A CA 1
ATOM 2759 C C . LEU A 1 366 ? -27.717 -14.967 9.420 1.00 96.44 366 LEU A C 1
ATOM 2761 O O . LEU A 1 366 ? -28.126 -15.401 10.496 1.00 96.44 366 LEU A O 1
ATOM 2765 N N . GLY A 1 367 ? -28.543 -14.490 8.486 1.00 94.81 367 GLY A N 1
ATOM 2766 C CA . GLY A 1 367 ? -29.984 -14.351 8.670 1.00 94.81 367 GLY A CA 1
ATOM 2767 C C . GLY A 1 367 ? -30.376 -13.179 9.577 1.00 94.81 367 GLY A C 1
ATOM 2768 O O . GLY A 1 367 ? -29.590 -12.279 9.865 1.00 94.81 367 GLY A O 1
ATOM 2769 N N . SER A 1 368 ? -31.637 -13.178 10.017 1.00 94.81 368 SER A N 1
ATOM 2770 C CA . SER A 1 368 ? -32.275 -12.037 10.688 1.00 94.81 368 SER A CA 1
ATOM 2771 C C . SER A 1 368 ? -32.379 -12.157 12.217 1.00 94.81 368 SER A C 1
ATOM 2773 O O . SER A 1 368 ? -33.266 -11.547 12.812 1.00 94.81 368 SER A O 1
ATOM 2775 N N . ASP A 1 369 ? -31.537 -12.967 12.865 1.00 96.38 369 ASP A N 1
ATOM 2776 C CA . ASP A 1 369 ? -31.501 -13.085 14.331 1.00 96.38 369 ASP A CA 1
ATOM 2777 C C . ASP A 1 369 ? -30.485 -12.096 14.945 1.00 96.38 369 ASP A C 1
ATOM 2779 O O . ASP A 1 369 ? -29.279 -12.251 14.715 1.00 96.38 369 ASP A O 1
ATOM 2783 N N . PRO A 1 370 ? -30.918 -11.121 15.772 1.00 96.81 370 PRO A N 1
ATOM 2784 C CA . PRO A 1 370 ? -30.017 -10.184 16.438 1.00 96.81 370 PRO A CA 1
ATOM 2785 C C . PRO A 1 370 ? -28.914 -10.849 17.264 1.00 96.81 370 PRO A C 1
ATOM 2787 O O . PRO A 1 370 ? -27.812 -10.307 17.321 1.00 96.81 370 PRO A O 1
ATOM 2790 N N . ALA A 1 371 ? -29.172 -12.007 17.886 1.00 96.25 371 ALA A N 1
ATOM 2791 C CA . ALA A 1 371 ? -28.166 -12.691 18.699 1.00 96.25 371 ALA A CA 1
ATOM 2792 C C . ALA A 1 371 ? -27.050 -13.297 17.830 1.00 96.25 371 ALA A C 1
ATOM 2794 O O . ALA A 1 371 ? -25.873 -13.135 18.145 1.00 96.25 371 ALA A O 1
ATOM 2795 N N . THR A 1 372 ? -27.393 -13.923 16.703 1.00 97.62 372 THR A N 1
ATOM 2796 C CA . THR A 1 372 ? -26.436 -14.447 15.714 1.00 97.62 372 THR A CA 1
ATOM 2797 C C . THR A 1 372 ? -25.598 -13.330 15.083 1.00 97.62 372 THR A C 1
ATOM 2799 O O . THR A 1 372 ? -24.374 -13.462 14.997 1.00 97.62 372 THR A O 1
ATOM 2802 N N . LEU A 1 373 ? -26.215 -12.200 14.713 1.00 98.00 373 LEU A N 1
ATOM 2803 C CA . LEU A 1 373 ? -25.496 -11.027 14.193 1.00 98.00 373 LEU A CA 1
ATOM 2804 C C . LEU A 1 373 ? -24.539 -10.430 15.239 1.00 98.00 373 LEU A C 1
ATOM 2806 O O . LEU A 1 373 ? -23.386 -10.122 14.931 1.00 98.00 373 LEU A O 1
ATOM 2810 N N . PHE A 1 374 ? -24.995 -10.319 16.489 1.00 98.25 374 PHE A N 1
ATOM 2811 C CA . PHE A 1 374 ? -24.189 -9.865 17.621 1.00 98.25 374 PHE A CA 1
ATOM 2812 C C . PHE A 1 374 ? -22.997 -10.788 17.899 1.00 98.25 374 PHE A C 1
ATOM 2814 O O . PHE A 1 374 ? -21.874 -10.299 18.012 1.00 98.25 374 PHE A O 1
ATOM 2821 N N . HIS A 1 375 ? -23.215 -12.106 17.965 1.00 97.25 375 HIS A N 1
ATOM 2822 C CA . HIS A 1 375 ? -22.151 -13.083 18.201 1.00 97.25 375 HIS A CA 1
ATOM 2823 C C . HIS A 1 375 ? -21.093 -13.050 17.095 1.00 97.25 375 HIS A C 1
ATOM 2825 O O . HIS A 1 375 ? -19.906 -13.019 17.407 1.00 97.25 375 HIS A O 1
ATOM 2831 N N . PHE A 1 376 ? -21.491 -12.940 15.820 1.00 96.44 376 PHE A N 1
ATOM 2832 C CA . PHE A 1 376 ? -20.527 -12.776 14.728 1.00 96.44 376 PHE A CA 1
ATOM 2833 C C . PHE A 1 376 ? -19.606 -11.565 14.951 1.00 96.44 376 PHE A C 1
ATOM 2835 O O . PHE A 1 376 ? -18.391 -11.695 14.827 1.00 96.44 376 PHE A O 1
ATOM 2842 N N . VAL A 1 377 ? -20.140 -10.398 15.332 1.00 97.25 377 VAL A N 1
ATOM 2843 C CA . VAL A 1 377 ? -19.293 -9.215 15.574 1.00 97.25 377 VAL A CA 1
ATOM 2844 C C . VAL A 1 377 ? -18.488 -9.339 16.874 1.00 97.25 377 VAL A C 1
ATOM 2846 O O . VAL A 1 377 ? -17.323 -8.945 16.897 1.00 97.25 377 VAL A O 1
ATOM 2849 N N . ARG A 1 378 ? -19.051 -9.921 17.943 1.00 96.00 378 ARG A N 1
ATOM 2850 C CA . ARG A 1 378 ? -18.337 -10.165 19.212 1.00 96.00 378 ARG A CA 1
ATOM 2851 C C . ARG A 1 378 ? -17.116 -11.072 19.017 1.00 96.00 378 ARG A C 1
ATOM 2853 O O . ARG A 1 378 ? -16.053 -10.771 19.569 1.00 96.00 378 ARG A O 1
ATOM 2860 N N . ASP A 1 379 ? -17.280 -12.124 18.212 1.00 93.69 379 ASP A N 1
ATOM 2861 C CA . ASP A 1 379 ? -16.372 -13.271 18.154 1.00 93.69 379 ASP A CA 1
ATOM 2862 C C . ASP A 1 379 ? -15.480 -13.307 16.898 1.00 93.69 379 ASP A C 1
ATOM 2864 O O . ASP A 1 379 ? -14.325 -13.712 17.008 1.00 93.69 379 ASP A O 1
ATOM 2868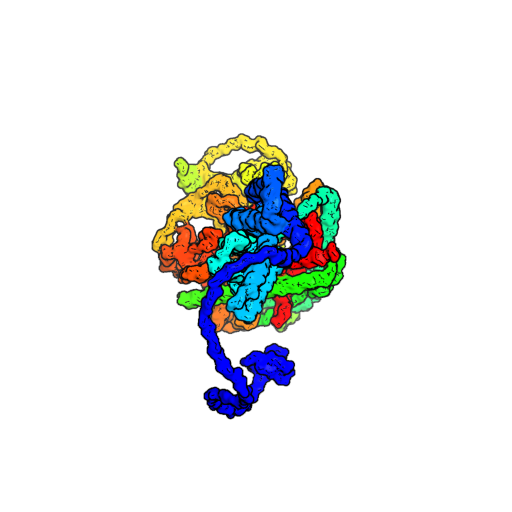 N N . GLU A 1 380 ? -15.972 -12.925 15.713 1.00 92.81 380 GLU A N 1
ATOM 2869 C CA . GLU A 1 380 ? -15.256 -13.050 14.419 1.00 92.81 380 GLU A CA 1
ATOM 2870 C C . GLU A 1 380 ? -14.600 -11.745 13.933 1.00 92.81 380 GLU A C 1
ATOM 2872 O O . GLU A 1 380 ? -14.009 -11.695 12.851 1.00 92.81 380 GLU A O 1
ATOM 2877 N N . ILE A 1 381 ? -14.692 -10.686 14.740 1.00 94.00 381 ILE A N 1
ATOM 2878 C CA . ILE A 1 381 ? -14.007 -9.406 14.549 1.00 94.00 381 ILE A CA 1
ATOM 2879 C C . ILE A 1 381 ? -13.143 -9.159 15.795 1.00 94.00 381 ILE A C 1
ATOM 2881 O O . ILE A 1 381 ? -13.626 -9.291 16.922 1.00 94.00 381 ILE A O 1
ATOM 2885 N N . ARG A 1 382 ? -11.882 -8.753 15.623 1.00 92.62 382 ARG A N 1
ATOM 2886 C CA . ARG A 1 382 ? -10.955 -8.358 16.700 1.00 92.62 382 ARG A CA 1
ATOM 2887 C C . ARG A 1 382 ? -11.293 -6.969 17.261 1.00 92.62 382 ARG A C 1
ATOM 2889 O O . ARG A 1 382 ? -11.842 -6.121 16.554 1.00 92.62 382 ARG A O 1
ATOM 2896 N N . TYR A 1 383 ? -10.975 -6.724 18.531 1.00 94.81 383 TYR A N 1
ATOM 2897 C CA . TYR A 1 383 ? -11.001 -5.375 19.103 1.00 94.81 383 TYR A CA 1
ATOM 2898 C C . TYR A 1 383 ? -9.632 -4.698 18.938 1.00 94.81 383 TYR A C 1
ATOM 2900 O O . TYR A 1 383 ? -8.611 -5.256 19.337 1.00 94.81 383 TYR A O 1
ATOM 2908 N N . GLU A 1 384 ? -9.617 -3.493 18.369 1.00 94.94 384 GLU A N 1
ATOM 2909 C CA . GLU A 1 384 ? -8.411 -2.691 18.132 1.00 94.94 384 GLU A CA 1
ATOM 2910 C C . GLU A 1 384 ? -8.630 -1.260 18.661 1.00 94.94 384 GLU A C 1
ATOM 2912 O O . GLU A 1 384 ? -9.539 -0.586 18.181 1.00 94.94 384 GLU A O 1
ATOM 2917 N N . PRO A 1 385 ? -7.858 -0.775 19.653 1.00 95.00 385 PRO A N 1
ATOM 2918 C CA . PRO A 1 385 ? -8.088 0.534 20.268 1.00 95.00 385 PRO A CA 1
ATOM 2919 C C . PRO A 1 385 ? -7.571 1.695 19.402 1.00 95.00 385 PRO A C 1
ATOM 2921 O O . PRO A 1 385 ? -6.391 1.780 19.077 1.00 95.00 385 PRO A O 1
ATOM 2924 N N . TYR A 1 386 ? -8.471 2.608 19.052 1.00 95.81 386 TYR A N 1
ATOM 2925 C CA . TYR A 1 386 ? -8.210 3.931 18.473 1.00 95.81 386 TYR A CA 1
ATOM 2926 C C . TYR A 1 386 ? -9.477 4.783 18.651 1.00 95.81 386 TYR A C 1
ATOM 2928 O O . TYR A 1 386 ? -10.562 4.230 18.839 1.00 95.81 386 TYR A O 1
ATOM 2936 N N . THR A 1 387 ? -9.378 6.111 18.594 1.00 96.06 387 THR A N 1
ATOM 2937 C CA . THR A 1 387 ? -10.562 6.994 18.585 1.00 96.06 387 THR A CA 1
ATOM 2938 C C . THR A 1 387 ? -11.173 7.052 17.183 1.00 96.06 387 THR A C 1
ATOM 2940 O O . THR A 1 387 ? -10.431 7.097 16.212 1.00 96.06 387 THR A O 1
ATOM 2943 N N . GLY A 1 388 ? -12.504 7.126 17.070 1.00 96.31 388 GLY A N 1
ATOM 2944 C CA . GLY A 1 388 ? -13.185 7.508 15.822 1.00 96.31 388 GLY A CA 1
ATOM 2945 C C . GLY A 1 388 ? -13.525 6.376 14.843 1.00 96.31 388 GLY A C 1
ATOM 2946 O O . GLY A 1 388 ? -13.538 5.203 15.204 1.00 96.31 388 GLY A O 1
ATOM 2947 N N . VAL A 1 389 ? -13.859 6.751 13.608 1.00 97.88 389 VAL A N 1
ATOM 2948 C CA . VAL A 1 389 ? -14.271 5.886 12.492 1.00 97.88 389 VAL A CA 1
ATOM 2949 C C . VAL A 1 389 ? -13.140 5.860 11.465 1.00 97.88 389 VAL A C 1
ATOM 2951 O O . VAL A 1 389 ? -12.979 6.798 10.678 1.00 97.88 389 VAL A O 1
ATOM 2954 N N . LEU A 1 390 ? -12.326 4.803 11.494 1.00 97.44 390 LEU A N 1
ATOM 2955 C CA . LEU A 1 390 ? -11.209 4.615 10.557 1.00 97.44 390 LEU A CA 1
ATOM 2956 C C . LEU A 1 390 ? -11.596 3.667 9.421 1.00 97.44 390 LEU A C 1
ATOM 2958 O O . LEU A 1 390 ? -11.180 3.860 8.281 1.00 97.44 390 LEU A O 1
ATOM 2962 N N . ARG A 1 391 ? -12.377 2.631 9.739 1.00 95.94 391 ARG A N 1
ATOM 2963 C CA . ARG A 1 391 ? -12.674 1.510 8.837 1.00 95.94 391 ARG A CA 1
ATOM 2964 C C . ARG A 1 391 ? -14.110 1.526 8.312 1.00 95.94 391 ARG A C 1
ATOM 2966 O O . ARG A 1 391 ? -14.362 1.011 7.225 1.00 95.94 391 ARG A O 1
ATOM 2973 N N . GLY A 1 392 ? -15.057 2.062 9.081 1.00 96.56 392 GLY A N 1
ATOM 2974 C CA . GLY A 1 392 ? -16.485 1.928 8.809 1.00 96.56 392 GLY A CA 1
ATOM 2975 C C . GLY A 1 392 ? -16.946 0.466 8.822 1.00 96.56 392 GLY A C 1
ATOM 2976 O O . GLY A 1 392 ? -16.186 -0.462 9.117 1.00 96.56 392 GLY A O 1
ATOM 2977 N N . ALA A 1 393 ? -18.210 0.230 8.466 1.00 97.06 393 ALA A N 1
ATOM 2978 C CA . ALA A 1 393 ? -18.775 -1.120 8.463 1.00 97.06 393 ALA A CA 1
ATOM 2979 C C . ALA A 1 393 ? -18.032 -2.077 7.504 1.00 97.06 393 ALA A C 1
ATOM 2981 O O . ALA A 1 393 ? -17.736 -3.215 7.873 1.00 97.06 393 ALA A O 1
ATOM 2982 N N . LEU A 1 394 ? -17.684 -1.613 6.295 1.00 95.81 394 LEU A N 1
ATOM 2983 C CA . LEU A 1 394 ? -17.016 -2.443 5.285 1.00 95.81 394 LEU A CA 1
ATOM 2984 C C . LEU A 1 394 ? -15.549 -2.712 5.641 1.00 95.81 394 LEU A C 1
ATOM 2986 O O . LEU A 1 394 ? -15.139 -3.870 5.653 1.00 95.81 394 LEU A O 1
ATOM 2990 N N . GLY A 1 395 ? -14.771 -1.686 5.999 1.00 94.94 395 GLY A N 1
ATOM 2991 C CA . GLY A 1 395 ? -13.381 -1.878 6.414 1.00 94.94 395 GLY A CA 1
ATOM 2992 C C . GLY A 1 395 ? -13.259 -2.745 7.669 1.00 94.94 395 GLY A C 1
ATOM 2993 O O . GLY A 1 395 ? -12.302 -3.494 7.796 1.00 94.94 395 GLY A O 1
ATOM 2994 N N . THR A 1 396 ? -14.239 -2.726 8.580 1.00 96.69 396 THR A N 1
ATOM 2995 C CA . THR A 1 396 ? -14.231 -3.600 9.770 1.00 96.69 396 THR A CA 1
ATOM 2996 C C . THR A 1 396 ? -14.368 -5.074 9.388 1.00 96.69 396 THR A C 1
ATOM 2998 O O . THR A 1 396 ? -13.659 -5.926 9.928 1.00 96.69 396 THR A O 1
ATOM 3001 N N . LEU A 1 397 ? -15.233 -5.380 8.413 1.00 95.56 397 LEU A N 1
ATOM 3002 C CA . LEU A 1 397 ? -15.376 -6.724 7.852 1.00 95.56 397 LEU A CA 1
ATOM 3003 C C . LEU A 1 397 ? -14.115 -7.160 7.085 1.00 95.56 397 LEU A C 1
ATOM 3005 O O . LEU A 1 397 ? -13.645 -8.288 7.261 1.00 95.56 397 LEU A O 1
ATOM 3009 N N . LEU A 1 398 ? -13.558 -6.258 6.270 1.00 91.56 398 LEU A N 1
ATOM 3010 C CA . LEU A 1 398 ? -12.377 -6.506 5.439 1.00 91.56 398 LEU A CA 1
ATOM 3011 C C . LEU A 1 398 ? -11.066 -6.566 6.229 1.00 91.56 398 LEU A C 1
ATOM 3013 O O . LEU A 1 398 ? -10.152 -7.243 5.783 1.00 91.56 398 LEU A O 1
ATOM 3017 N N . CYS A 1 399 ? -10.956 -5.909 7.384 1.00 90.75 399 CYS A N 1
ATOM 3018 C CA . CYS A 1 399 ? -9.781 -5.983 8.261 1.00 90.75 399 CYS A CA 1
ATOM 3019 C C . CYS A 1 399 ? -9.918 -7.043 9.366 1.00 90.75 399 CYS A C 1
ATOM 3021 O O . CYS A 1 399 ? -8.962 -7.285 10.099 1.00 90.75 399 CYS A O 1
ATOM 3023 N N . ARG A 1 400 ? -11.118 -7.619 9.550 1.00 92.25 400 ARG A N 1
ATOM 3024 C CA . ARG A 1 400 ? -11.480 -8.493 10.688 1.00 92.25 400 ARG A CA 1
ATOM 3025 C C . ARG A 1 400 ? -11.140 -7.890 12.055 1.00 92.25 400 ARG A C 1
ATOM 3027 O O . ARG A 1 400 ? -10.895 -8.612 13.016 1.00 92.25 400 ARG A O 1
ATOM 3034 N N . GLY A 1 401 ? -11.169 -6.565 12.162 1.00 93.12 401 GLY A N 1
ATOM 3035 C CA . GLY A 1 401 ? -10.783 -5.828 13.359 1.00 93.12 401 GLY A CA 1
ATOM 3036 C C . GLY A 1 401 ? -11.267 -4.384 13.319 1.00 93.12 401 GLY A C 1
ATOM 3037 O O . GLY A 1 401 ? -11.457 -3.824 12.240 1.00 93.12 401 GLY A O 1
ATOM 3038 N N . GLY A 1 402 ? -11.480 -3.792 14.494 1.00 95.88 402 GLY A N 1
ATOM 3039 C CA . GLY A 1 402 ? -11.854 -2.386 14.652 1.00 95.88 402 GLY A CA 1
ATOM 3040 C C . GLY A 1 402 ? -12.094 -2.000 16.114 1.00 95.88 402 GLY A C 1
ATOM 3041 O O . GLY A 1 402 ? -12.133 -2.866 16.994 1.00 95.88 402 GLY A O 1
ATOM 3042 N N . ASN A 1 403 ? -12.264 -0.706 16.382 1.00 97.44 403 ASN A N 1
ATOM 3043 C CA . ASN A 1 403 ? -12.606 -0.201 17.715 1.00 97.44 403 ASN A CA 1
ATOM 3044 C C . ASN A 1 403 ? -14.095 -0.422 18.050 1.00 97.44 403 ASN A C 1
ATOM 3046 O O . ASN A 1 403 ? -14.866 -0.972 17.263 1.00 97.44 403 ASN A O 1
ATOM 3050 N N . SER A 1 404 ? -14.516 0.018 19.235 1.00 97.75 404 SER A N 1
ATOM 3051 C CA . SER A 1 404 ? -15.905 -0.057 19.710 1.00 97.75 404 SER A CA 1
ATOM 3052 C C . SER A 1 404 ? -16.915 0.564 18.727 1.00 97.75 404 SER A C 1
ATOM 3054 O O . SER A 1 404 ? -17.974 -0.018 18.486 1.00 97.75 404 SER A O 1
ATOM 3056 N N . LEU A 1 405 ? -16.578 1.699 18.106 1.00 98.12 405 LEU A N 1
ATOM 3057 C CA . LEU A 1 405 ? -17.449 2.415 17.171 1.00 98.12 405 LEU A CA 1
ATOM 3058 C C . LEU A 1 405 ? -17.538 1.726 15.800 1.00 98.12 405 LEU A C 1
ATOM 3060 O O . LEU A 1 405 ? -18.640 1.433 15.348 1.00 98.12 405 LEU A O 1
ATOM 3064 N N . ASP A 1 406 ? -16.410 1.393 15.175 1.00 98.56 406 ASP A N 1
ATOM 3065 C CA . ASP A 1 406 ? -16.338 0.707 13.876 1.00 98.56 406 ASP A CA 1
ATOM 3066 C C . ASP A 1 406 ? -17.021 -0.682 13.926 1.00 98.56 406 ASP A C 1
ATOM 3068 O O . ASP A 1 406 ? -17.826 -1.024 13.051 1.00 98.56 406 ASP A O 1
ATOM 3072 N N . ARG A 1 407 ? -16.829 -1.439 15.021 1.00 98.38 407 ARG A N 1
ATOM 3073 C CA . ARG A 1 407 ? -17.583 -2.680 15.312 1.00 98.38 407 ARG A CA 1
ATOM 3074 C C . ARG A 1 407 ? -19.087 -2.433 15.412 1.00 98.38 407 ARG A C 1
ATOM 3076 O O . ARG A 1 407 ? -19.882 -3.226 14.903 1.00 98.38 407 ARG A O 1
ATOM 3083 N N . SER A 1 408 ? -19.484 -1.336 16.053 1.00 98.56 408 SER A N 1
ATOM 3084 C CA . SER A 1 408 ? -20.893 -0.969 16.211 1.00 98.56 408 SER A CA 1
ATOM 3085 C C . SER A 1 408 ? -21.530 -0.523 14.896 1.00 98.56 408 SER A C 1
ATOM 3087 O O . SER A 1 408 ? -22.689 -0.844 14.656 1.00 98.56 408 SER A O 1
ATOM 3089 N N . LEU A 1 409 ? -20.785 0.131 14.002 1.00 98.56 409 LEU A N 1
ATOM 3090 C CA . LEU A 1 409 ? -21.257 0.457 12.654 1.00 98.56 409 LEU A CA 1
ATOM 3091 C C . LEU A 1 409 ? -21.476 -0.810 11.813 1.00 98.56 409 LEU A C 1
ATOM 3093 O O . LEU A 1 409 ? -22.511 -0.922 11.153 1.00 98.56 409 LEU A O 1
ATOM 3097 N N . LEU A 1 410 ? -20.578 -1.802 11.888 1.00 98.62 410 LEU A N 1
ATOM 3098 C CA . LEU A 1 410 ? -20.789 -3.107 11.243 1.00 98.62 410 LEU A CA 1
ATOM 3099 C C . LEU A 1 410 ? -22.036 -3.819 11.796 1.00 98.62 410 LEU A C 1
ATOM 3101 O O . LEU A 1 410 ? -22.907 -4.218 11.021 1.00 98.62 410 LEU A O 1
ATOM 3105 N N . LEU A 1 411 ? -22.162 -3.932 13.122 1.00 98.69 411 LEU A N 1
ATOM 3106 C CA . LEU A 1 411 ? -23.309 -4.590 13.755 1.00 98.69 411 LEU A CA 1
ATOM 3107 C C . LEU A 1 411 ? -24.634 -3.866 13.453 1.00 98.69 411 LEU A C 1
ATOM 3109 O O . LEU A 1 411 ? -25.623 -4.517 13.119 1.00 98.69 411 LEU A O 1
ATOM 3113 N N . ALA A 1 412 ? -24.657 -2.531 13.501 1.00 98.62 412 ALA A N 1
ATOM 3114 C CA . ALA A 1 412 ? -25.837 -1.745 13.153 1.00 98.62 412 ALA A CA 1
ATOM 3115 C C . ALA A 1 412 ? -26.231 -1.927 11.679 1.00 98.62 412 ALA A C 1
ATOM 3117 O O . ALA A 1 412 ? -27.409 -2.116 11.390 1.00 98.62 412 ALA A O 1
ATOM 3118 N N . THR A 1 413 ? -25.261 -1.961 10.757 1.00 98.38 413 THR A N 1
ATOM 3119 C CA . THR A 1 413 ? -25.522 -2.204 9.325 1.00 98.38 413 THR A CA 1
ATOM 3120 C C . THR A 1 413 ? -26.142 -3.587 9.090 1.00 98.38 413 THR A C 1
ATOM 3122 O O . THR A 1 413 ? -27.091 -3.720 8.317 1.00 98.38 413 THR A O 1
ATOM 3125 N N . LEU A 1 414 ? -25.648 -4.622 9.779 1.00 98.62 414 LEU A N 1
ATOM 3126 C CA . LEU A 1 414 ? -26.208 -5.976 9.708 1.00 98.62 414 LEU A CA 1
ATOM 3127 C C . LEU A 1 414 ? -27.648 -6.032 10.250 1.00 98.62 414 LEU A C 1
ATOM 3129 O O . LEU A 1 414 ? -28.531 -6.592 9.603 1.00 98.62 414 LEU A O 1
ATOM 3133 N N . LEU A 1 415 ? -27.906 -5.403 11.400 1.00 98.19 415 LEU A N 1
ATOM 3134 C CA . LEU A 1 415 ? -29.239 -5.332 12.013 1.00 98.19 415 LEU A CA 1
ATOM 3135 C C . LEU A 1 415 ? -30.241 -4.538 11.157 1.00 98.19 415 LEU A C 1
ATOM 3137 O O . LEU A 1 415 ? -31.394 -4.948 11.036 1.00 98.19 415 LEU A O 1
ATOM 3141 N N . GLN A 1 416 ? -29.805 -3.458 10.503 1.00 97.75 416 GLN A N 1
ATOM 3142 C CA . GLN A 1 416 ? -30.625 -2.709 9.544 1.00 97.75 416 GLN A CA 1
ATOM 3143 C C . GLN A 1 416 ? -30.993 -3.555 8.319 1.00 97.75 416 GLN A C 1
ATOM 3145 O O . GLN A 1 416 ? -32.151 -3.549 7.904 1.00 97.75 416 GLN A O 1
ATOM 3150 N N . LYS A 1 417 ? -30.051 -4.339 7.771 1.00 97.12 417 LYS A N 1
ATOM 3151 C CA . LYS A 1 417 ? -30.337 -5.297 6.684 1.00 97.12 417 LYS A CA 1
ATOM 3152 C C . LYS A 1 417 ? -31.291 -6.416 7.124 1.00 97.12 417 LYS A C 1
ATOM 3154 O O . LYS A 1 417 ? -32.095 -6.874 6.319 1.00 97.12 417 LYS A O 1
ATOM 3159 N N . ALA A 1 418 ? -31.269 -6.792 8.403 1.00 96.06 418 ALA A N 1
ATOM 3160 C CA . ALA A 1 418 ? -32.255 -7.681 9.023 1.00 96.06 418 ALA A CA 1
ATOM 3161 C C . ALA A 1 418 ? -33.603 -7.001 9.372 1.00 96.06 418 ALA A C 1
ATOM 3163 O O . ALA A 1 418 ? -34.506 -7.670 9.872 1.00 96.06 418 ALA A O 1
ATOM 3164 N N . GLY A 1 419 ? -33.768 -5.702 9.091 1.00 96.12 419 GLY A N 1
ATOM 3165 C CA . GLY A 1 419 ? -35.023 -4.959 9.251 1.00 96.12 419 GLY A CA 1
ATOM 3166 C C . GLY A 1 419 ? -35.225 -4.261 10.603 1.00 96.12 419 GLY A C 1
ATOM 3167 O O . GLY A 1 419 ? -36.316 -3.749 10.852 1.00 96.12 419 GLY A O 1
ATOM 3168 N N . PHE A 1 420 ? -34.213 -4.216 11.474 1.00 97.44 420 PHE A N 1
ATOM 3169 C CA . PHE A 1 420 ? -34.311 -3.567 12.786 1.00 97.44 420 PHE A CA 1
ATOM 3170 C C . PHE A 1 420 ? -33.923 -2.083 12.739 1.00 97.44 420 PHE A C 1
ATOM 3172 O O . PHE A 1 420 ? -32.912 -1.703 12.147 1.00 97.44 420 PHE A O 1
ATOM 3179 N N . SER A 1 421 ? -34.672 -1.243 13.459 1.00 97.69 421 SER A N 1
ATOM 3180 C CA . SER A 1 421 ? -34.236 0.119 13.790 1.00 97.69 421 SER A CA 1
ATOM 3181 C C . SER A 1 421 ? -33.057 0.063 14.762 1.00 97.69 421 SER A C 1
ATOM 3183 O O . SER A 1 421 ? -33.127 -0.620 15.783 1.00 97.69 421 SER A O 1
ATOM 3185 N N . THR A 1 422 ? -31.989 0.811 14.488 1.00 98.31 422 THR A N 1
ATOM 3186 C CA . THR A 1 422 ? -30.751 0.803 15.288 1.00 98.31 422 THR A CA 1
ATOM 3187 C C . THR A 1 422 ? -30.288 2.209 15.643 1.00 98.31 422 THR A C 1
ATOM 3189 O O . THR A 1 422 ? -30.427 3.127 14.834 1.00 98.31 422 THR A O 1
ATOM 3192 N N . ARG A 1 423 ? -29.615 2.352 16.782 1.00 98.25 423 ARG A N 1
ATOM 3193 C CA . ARG A 1 423 ? -28.838 3.541 17.154 1.00 98.25 423 ARG A CA 1
ATOM 3194 C C . ARG A 1 423 ? -27.523 3.126 17.808 1.00 98.25 423 ARG A C 1
ATOM 3196 O O . ARG A 1 423 ? -27.456 2.068 18.431 1.00 98.25 423 ARG A O 1
ATOM 3203 N N . ILE A 1 424 ? -26.495 3.954 17.685 1.00 98.44 424 ILE A N 1
ATOM 3204 C CA . ILE A 1 424 ? -25.251 3.792 18.438 1.00 98.44 424 ILE A CA 1
ATOM 3205 C C . ILE A 1 424 ? -25.442 4.482 19.791 1.00 98.44 424 ILE A C 1
ATOM 3207 O O . ILE A 1 424 ? -25.872 5.635 19.843 1.00 98.44 424 ILE A O 1
ATOM 3211 N N . ALA A 1 425 ? -25.146 3.784 20.880 1.00 98.25 425 ALA A N 1
ATOM 3212 C CA . ALA A 1 425 ? -25.075 4.328 22.231 1.00 98.25 425 ALA A CA 1
ATOM 3213 C C . ALA A 1 425 ? -23.607 4.502 22.641 1.00 98.25 425 ALA A C 1
ATOM 3215 O O . ALA A 1 425 ? -22.742 3.777 22.149 1.00 98.25 425 ALA A O 1
ATOM 3216 N N . SER A 1 426 ? -23.315 5.459 23.526 1.00 97.25 426 SER A N 1
ATOM 3217 C CA . SER A 1 426 ? -21.952 5.664 24.031 1.00 97.25 426 SER A CA 1
ATOM 3218 C C . SER A 1 426 ? -21.873 6.039 25.510 1.00 97.25 426 SER A C 1
ATOM 3220 O O . SER A 1 426 ? -22.810 6.593 26.101 1.00 97.25 426 SER A O 1
ATOM 3222 N N . GLY A 1 427 ? -20.731 5.737 26.124 1.00 96.25 427 GLY A N 1
ATOM 3223 C CA . GLY A 1 427 ? -20.458 5.941 27.546 1.00 96.25 427 GLY A CA 1
ATOM 3224 C C . GLY A 1 427 ? -18.967 5.846 27.869 1.00 96.25 427 GLY A C 1
ATOM 3225 O O . GLY A 1 427 ? -18.160 5.441 27.036 1.00 96.25 427 GLY A O 1
ATOM 3226 N N . GLN A 1 428 ? -18.600 6.236 29.091 1.00 96.38 428 GLN A N 1
ATOM 3227 C CA . GLN A 1 428 ? -17.210 6.220 29.549 1.00 96.38 428 GLN A CA 1
ATOM 3228 C C . GLN A 1 428 ? -16.935 4.969 30.388 1.00 96.38 428 GLN A C 1
ATOM 3230 O O . GLN A 1 428 ? -17.605 4.756 31.400 1.00 96.38 428 GLN A O 1
ATOM 3235 N N . LEU A 1 429 ? -15.934 4.172 30.015 1.00 97.12 429 LEU A N 1
ATOM 3236 C CA . LEU A 1 429 ? -15.462 3.061 30.846 1.00 97.12 429 LEU A CA 1
ATOM 3237 C C . LEU A 1 429 ? -14.611 3.556 32.022 1.00 97.12 429 LEU A C 1
ATOM 3239 O O . LEU A 1 429 ? -13.880 4.543 31.920 1.00 97.12 429 LEU A O 1
ATOM 3243 N N . SER A 1 430 ? -14.639 2.812 33.130 1.00 96.31 430 SER A N 1
ATOM 3244 C CA . SER A 1 430 ? -13.599 2.919 34.160 1.00 96.31 430 SER A CA 1
ATOM 3245 C C . SER A 1 430 ? -12.237 2.441 33.623 1.00 96.31 430 SER A C 1
ATOM 3247 O O . SER A 1 430 ? -12.204 1.602 32.719 1.00 96.31 430 SER A O 1
ATOM 3249 N N . PRO A 1 431 ? -11.100 2.879 34.202 1.00 94.06 431 PRO A N 1
ATOM 3250 C CA . PRO A 1 431 ? -9.774 2.401 33.798 1.00 94.06 431 PRO A CA 1
ATOM 3251 C C . PRO A 1 431 ? -9.629 0.872 33.844 1.00 94.06 431 PRO A C 1
ATOM 3253 O O . PRO A 1 431 ? -8.917 0.294 33.031 1.00 94.06 431 PRO A O 1
ATOM 3256 N N . GLN A 1 432 ? -10.333 0.203 34.762 1.00 94.56 432 GLN A N 1
ATOM 3257 C CA . GLN A 1 432 ? -10.358 -1.254 34.880 1.00 94.56 432 GLN A CA 1
ATOM 3258 C C . GLN A 1 432 ? -11.090 -1.910 33.698 1.00 94.56 432 GLN A C 1
ATOM 3260 O O . GLN A 1 432 ? -10.578 -2.863 33.119 1.00 94.56 432 GLN A O 1
ATOM 3265 N N . GLN A 1 433 ? -12.253 -1.381 33.305 1.00 95.69 433 GLN A N 1
ATOM 3266 C CA . GLN A 1 433 ? -13.009 -1.862 32.140 1.00 95.69 433 GLN A CA 1
ATOM 3267 C C . GLN A 1 433 ? -12.266 -1.569 30.825 1.00 95.69 433 GLN A C 1
ATOM 3269 O O . GLN A 1 433 ? -12.185 -2.439 29.960 1.00 95.69 433 GLN A O 1
ATOM 3274 N N . ALA A 1 434 ? -11.651 -0.388 30.698 1.00 95.69 434 ALA A N 1
ATOM 3275 C CA . ALA A 1 434 ? -10.799 -0.050 29.557 1.00 95.69 434 ALA A CA 1
ATOM 3276 C C . ALA A 1 434 ? -9.579 -0.988 29.462 1.00 95.69 434 ALA A C 1
ATOM 3278 O O . ALA A 1 434 ? -9.237 -1.434 28.371 1.00 95.69 434 ALA A O 1
ATOM 3279 N N . GLN A 1 435 ? -8.963 -1.370 30.590 1.00 94.19 435 GLN A N 1
ATOM 3280 C CA . GLN A 1 435 ? -7.831 -2.306 30.590 1.00 94.19 435 GLN A CA 1
ATOM 3281 C C . GLN A 1 435 ? -8.223 -3.720 30.132 1.00 94.19 435 GLN A C 1
ATOM 3283 O O . GLN A 1 435 ? -7.398 -4.391 29.507 1.00 94.19 435 GLN A O 1
ATOM 3288 N N . VAL A 1 436 ? -9.467 -4.153 30.380 1.00 93.75 436 VAL A N 1
ATOM 3289 C CA . VAL A 1 436 ? -10.013 -5.407 29.828 1.00 93.75 436 VAL A CA 1
ATOM 3290 C C . VAL A 1 436 ? -10.127 -5.315 28.303 1.00 93.75 436 VAL A C 1
ATOM 3292 O O . VAL A 1 436 ? -9.630 -6.209 27.620 1.00 93.75 436 VAL A O 1
ATOM 3295 N N . LEU A 1 437 ? -10.662 -4.218 27.750 1.00 93.38 437 LEU A N 1
ATOM 3296 C CA . LEU A 1 437 ? -10.701 -4.021 26.292 1.00 93.38 437 LEU A CA 1
ATOM 3297 C C . LEU A 1 437 ? -9.300 -3.951 25.673 1.00 93.38 437 LEU A C 1
ATOM 3299 O O . LEU A 1 437 ? -9.040 -4.629 24.683 1.00 93.38 437 LEU A O 1
ATOM 3303 N N . VAL A 1 438 ? -8.360 -3.223 26.284 1.00 92.94 438 VAL A N 1
ATOM 3304 C CA . VAL A 1 438 ? -6.963 -3.185 25.815 1.00 92.94 438 VAL A CA 1
ATOM 3305 C C . VAL A 1 438 ? -6.312 -4.574 25.860 1.00 92.94 438 VAL A C 1
ATOM 3307 O O . VAL A 1 438 ? -5.541 -4.901 24.961 1.00 92.94 438 VAL A O 1
ATOM 3310 N N . SER A 1 439 ? -6.653 -5.440 26.826 1.00 90.62 439 SER A N 1
ATOM 3311 C CA . SER A 1 439 ? -6.125 -6.816 26.834 1.00 90.62 439 SER A CA 1
ATOM 3312 C C . SER A 1 439 ? -6.623 -7.679 25.665 1.00 90.62 439 SER A C 1
ATOM 3314 O O . SER A 1 439 ? -5.884 -8.562 25.226 1.00 90.62 439 SER A O 1
ATOM 3316 N N . ARG A 1 440 ? -7.798 -7.376 25.084 1.00 90.06 440 ARG A N 1
ATOM 3317 C CA . ARG A 1 440 ? -8.323 -8.092 23.906 1.00 90.06 440 ARG A CA 1
ATOM 3318 C C . ARG A 1 440 ? -7.445 -7.949 22.665 1.00 90.06 440 ARG A C 1
ATOM 3320 O O . ARG A 1 440 ? -7.422 -8.853 21.837 1.00 90.06 440 ARG A O 1
ATOM 3327 N N . LEU A 1 441 ? -6.676 -6.861 22.547 1.00 89.06 441 LEU A N 1
ATOM 3328 C CA . LEU A 1 441 ? -5.737 -6.654 21.434 1.00 89.06 441 LEU A CA 1
ATOM 3329 C C . LEU A 1 441 ? -4.697 -7.788 21.323 1.00 89.06 441 LEU A C 1
ATOM 3331 O O . LEU A 1 441 ? -4.181 -8.054 20.239 1.00 89.06 441 LEU A O 1
ATOM 3335 N N . PHE A 1 442 ? -4.398 -8.460 22.440 1.00 85.88 442 PHE A N 1
ATOM 3336 C CA . PHE A 1 442 ? -3.391 -9.517 22.536 1.00 85.88 442 PHE A CA 1
ATOM 3337 C C . PHE A 1 442 ? -3.967 -10.935 22.407 1.00 85.88 442 PHE A C 1
ATOM 3339 O O . PHE A 1 442 ? -3.185 -11.892 22.399 1.00 85.88 442 PHE A O 1
ATOM 3346 N N . GLU A 1 443 ? -5.289 -11.079 22.245 1.00 84.38 443 GLU A N 1
ATOM 3347 C CA . GLU A 1 443 ? -5.930 -12.348 21.875 1.00 84.38 443 GLU A CA 1
ATOM 3348 C C . GLU A 1 443 ? -5.275 -12.930 20.600 1.00 84.38 443 GLU A C 1
ATOM 3350 O O . GLU A 1 443 ? -4.866 -12.169 19.714 1.00 84.38 443 GLU A O 1
ATOM 3355 N N . PRO A 1 444 ? -5.128 -14.266 20.487 1.00 77.50 444 PRO A N 1
ATOM 3356 C CA . PRO A 1 444 ? -4.643 -14.891 19.260 1.00 77.50 444 PRO A CA 1
ATOM 3357 C C . PRO A 1 444 ? -5.536 -14.540 18.068 1.00 77.50 444 PRO A C 1
ATOM 3359 O O . PRO A 1 444 ? -6.763 -14.527 18.184 1.00 77.50 444 PRO A O 1
ATOM 3362 N N . VAL A 1 445 ? -4.927 -14.290 16.908 1.00 73.88 445 VAL A N 1
ATOM 3363 C CA . VAL A 1 445 ? -5.678 -14.064 15.670 1.00 73.88 445 VAL A CA 1
ATOM 3364 C C . VAL A 1 445 ? -6.399 -15.361 15.298 1.00 73.88 445 VAL A C 1
ATOM 3366 O O . VAL A 1 445 ? -5.783 -16.425 15.237 1.00 73.88 445 VAL A O 1
ATOM 3369 N N . LYS A 1 446 ? -7.713 -15.293 15.061 1.00 76.88 446 LYS A N 1
ATOM 3370 C CA . LYS A 1 446 ? -8.461 -16.440 14.536 1.00 76.88 446 LYS A CA 1
ATOM 3371 C C . LYS A 1 446 ? -7.983 -16.761 13.113 1.00 76.88 446 LYS A C 1
ATOM 3373 O O . LYS A 1 446 ? -7.917 -15.837 12.300 1.00 76.88 446 LYS A O 1
ATOM 3378 N N . PRO A 1 447 ? -7.713 -18.039 12.779 1.00 70.62 447 PRO A N 1
ATOM 3379 C CA . PRO A 1 447 ? -7.537 -18.461 11.394 1.00 70.62 447 PRO A CA 1
ATOM 3380 C C . PRO A 1 447 ? -8.736 -18.035 10.545 1.00 70.62 447 PRO A C 1
ATOM 3382 O O . PRO A 1 447 ? -9.879 -18.064 11.007 1.00 70.62 447 PRO A O 1
ATOM 3385 N N . MET A 1 448 ? -8.478 -17.625 9.307 1.00 66.38 448 MET A N 1
ATOM 3386 C CA . MET A 1 448 ? -9.520 -17.104 8.430 1.00 66.38 448 MET A CA 1
ATOM 3387 C C . MET A 1 448 ? -10.404 -18.243 7.900 1.00 66.38 448 MET A C 1
ATOM 3389 O O . MET A 1 448 ? -9.893 -19.334 7.646 1.00 66.38 448 MET A O 1
ATOM 3393 N N . PRO A 1 449 ? -11.712 -18.038 7.674 1.00 67.06 449 PRO A N 1
ATOM 3394 C CA . PRO A 1 449 ? -12.502 -18.995 6.904 1.00 67.06 449 PRO A CA 1
ATOM 3395 C C . PRO A 1 449 ? -11.952 -19.129 5.475 1.00 67.06 449 PRO A C 1
ATOM 3397 O O . PRO A 1 449 ? -11.494 -18.148 4.889 1.00 67.06 449 PRO A O 1
ATOM 3400 N N . GLU A 1 450 ? -12.004 -20.332 4.902 1.00 60.56 450 GLU A N 1
ATOM 3401 C CA . GLU A 1 450 ? -11.575 -20.572 3.518 1.00 60.56 450 GLU A CA 1
ATOM 3402 C C . GLU A 1 450 ? -12.534 -19.880 2.533 1.00 60.56 450 GLU A C 1
ATOM 3404 O O . GLU A 1 450 ? -13.709 -20.230 2.441 1.00 60.56 450 GLU A O 1
ATOM 3409 N N . GLY A 1 451 ? -12.040 -18.871 1.806 1.00 61.41 451 GLY A N 1
ATOM 3410 C CA . GLY A 1 451 ? -12.850 -18.064 0.881 1.00 61.41 451 GLY A CA 1
ATOM 3411 C C . GLY A 1 451 ? -13.167 -18.724 -0.463 1.00 61.41 451 GLY A C 1
ATOM 3412 O O . GLY A 1 451 ? -14.028 -18.233 -1.192 1.00 61.41 451 GLY A O 1
ATOM 3413 N N . LEU A 1 452 ? -12.492 -19.831 -0.777 1.00 64.88 452 LEU A N 1
ATOM 3414 C CA . LEU A 1 452 ? -12.746 -20.728 -1.903 1.00 64.88 452 LEU A CA 1
ATOM 3415 C C . LEU A 1 452 ? -12.451 -22.174 -1.466 1.00 64.88 452 LEU A C 1
ATOM 3417 O O . LEU A 1 452 ? -11.571 -22.371 -0.627 1.00 64.88 452 LEU A O 1
ATOM 3421 N N . PRO A 1 453 ? -13.097 -23.184 -2.085 1.00 67.94 453 PRO A N 1
ATOM 3422 C CA . PRO A 1 453 ? -12.647 -24.574 -2.013 1.00 67.94 453 PRO A CA 1
ATOM 3423 C C . PRO A 1 453 ? -11.212 -24.738 -2.530 1.00 67.94 453 PRO A C 1
ATOM 3425 O O . PRO A 1 453 ? -10.690 -23.882 -3.254 1.00 67.94 453 PRO A O 1
ATOM 3428 N N . SER A 1 454 ? -10.578 -25.869 -2.225 1.00 69.25 454 SER A N 1
ATOM 3429 C CA . SER A 1 454 ? -9.219 -26.133 -2.698 1.00 69.25 454 SER A CA 1
ATOM 3430 C C . SER A 1 454 ? -9.156 -26.209 -4.229 1.00 69.25 454 SER A C 1
ATOM 3432 O O . SER A 1 454 ? -10.106 -26.617 -4.904 1.00 69.25 454 SER A O 1
ATOM 3434 N N . PHE A 1 455 ? -7.997 -25.880 -4.808 1.00 67.31 455 PHE A N 1
ATOM 3435 C CA . PHE A 1 455 ? -7.802 -25.977 -6.259 1.00 67.31 455 PHE A CA 1
ATOM 3436 C C . PHE A 1 455 ? -8.079 -27.406 -6.787 1.00 67.31 455 PHE A C 1
ATOM 3438 O O . PHE A 1 455 ? -8.598 -27.564 -7.890 1.00 67.31 455 PHE A O 1
ATOM 3445 N N . ALA A 1 456 ? -7.828 -28.441 -5.974 1.00 74.25 456 ALA A N 1
ATOM 3446 C CA . ALA A 1 456 ? -8.151 -29.839 -6.273 1.00 74.25 456 ALA A CA 1
ATOM 3447 C C . ALA A 1 456 ? -9.655 -30.112 -6.451 1.00 74.25 456 ALA A C 1
ATOM 3449 O O . ALA A 1 456 ? -10.038 -30.904 -7.312 1.00 74.25 456 ALA A O 1
ATOM 3450 N N . GLU A 1 457 ? -10.511 -29.439 -5.683 1.00 79.25 457 GLU A N 1
ATOM 3451 C CA . GLU A 1 457 ? -11.971 -29.555 -5.792 1.00 79.25 457 GLU A CA 1
ATOM 3452 C C . GLU A 1 457 ? -12.526 -28.721 -6.954 1.00 79.25 457 GLU A C 1
ATOM 3454 O O . GLU A 1 457 ? -13.531 -29.088 -7.566 1.00 79.25 457 GLU A O 1
ATOM 3459 N N . LEU A 1 458 ? -11.852 -27.619 -7.294 1.00 75.44 458 LEU A N 1
ATOM 3460 C CA . LEU A 1 458 ? -12.260 -26.705 -8.360 1.00 75.44 458 LEU A CA 1
ATOM 3461 C C . LEU A 1 458 ? -11.813 -27.164 -9.758 1.00 75.44 458 LEU A C 1
ATOM 3463 O O . LEU A 1 458 ? -12.565 -26.989 -10.720 1.00 75.44 458 LEU A O 1
ATOM 3467 N N . ALA A 1 459 ? -10.634 -27.782 -9.894 1.00 74.69 459 ALA A N 1
ATOM 3468 C CA . ALA A 1 459 ? -10.058 -28.184 -11.183 1.00 74.69 459 ALA A CA 1
ATOM 3469 C C . ALA A 1 459 ? -10.992 -29.043 -12.072 1.00 74.69 459 ALA A C 1
ATOM 3471 O O . ALA A 1 459 ? -11.035 -28.786 -13.278 1.00 74.69 459 ALA A O 1
ATOM 3472 N N . PRO A 1 460 ? -11.800 -29.997 -11.553 1.00 87.50 460 PRO A N 1
ATOM 3473 C CA . PRO A 1 460 ? -12.743 -30.768 -12.369 1.00 87.50 460 PRO A CA 1
ATOM 3474 C C . PRO A 1 460 ? -13.914 -29.955 -12.935 1.00 87.50 460 PRO A C 1
ATOM 3476 O O . PRO A 1 460 ? -14.492 -30.342 -13.950 1.00 87.50 460 PRO A O 1
ATOM 3479 N N . GLU A 1 461 ? -14.326 -28.862 -12.290 1.00 83.50 461 GLU A N 1
ATOM 3480 C CA . GLU A 1 461 ? -15.394 -27.978 -12.784 1.00 83.50 461 GLU A CA 1
ATOM 3481 C C . GLU A 1 461 ? -14.827 -26.878 -13.681 1.00 83.50 461 GLU A C 1
ATOM 3483 O O . GLU A 1 461 ? -15.324 -26.678 -14.792 1.00 83.50 461 GLU A O 1
ATOM 3488 N N . LEU A 1 462 ? -13.715 -26.274 -13.259 1.00 72.69 462 LEU A N 1
ATOM 3489 C CA . LEU A 1 462 ? -12.961 -25.294 -14.030 1.00 72.69 462 LEU A CA 1
ATOM 3490 C C . LEU A 1 462 ? -12.512 -25.880 -15.377 1.00 72.69 462 LEU A C 1
ATOM 3492 O O . LEU A 1 462 ? -12.858 -25.332 -16.419 1.00 72.69 462 LEU A O 1
ATOM 3496 N N . GLY A 1 463 ? -11.852 -27.044 -15.382 1.00 73.62 463 GLY A N 1
ATOM 3497 C CA . GLY A 1 463 ? -11.387 -27.725 -16.599 1.00 73.62 463 GLY A CA 1
ATOM 3498 C C . GLY A 1 463 ? -12.492 -27.970 -17.630 1.00 73.62 463 GLY A C 1
ATOM 3499 O O . GLY A 1 463 ? -12.301 -27.720 -18.822 1.00 73.62 463 GLY A O 1
ATOM 3500 N N . ARG A 1 464 ? -13.694 -28.353 -17.170 1.00 85.62 464 ARG A N 1
ATOM 3501 C CA . ARG A 1 464 ? -14.879 -28.525 -18.030 1.00 85.62 464 ARG A CA 1
ATOM 3502 C C . ARG A 1 464 ? -15.388 -27.207 -18.618 1.00 85.62 464 ARG A C 1
ATOM 3504 O O . ARG A 1 464 ? -15.759 -27.194 -19.787 1.00 85.62 464 ARG A O 1
ATOM 3511 N N . ALA A 1 465 ? -15.407 -26.121 -17.844 1.00 75.69 465 ALA A N 1
ATOM 3512 C CA . ALA A 1 465 ? -15.847 -24.810 -18.330 1.00 75.69 465 ALA A CA 1
ATOM 3513 C C . ALA A 1 465 ? -14.868 -24.195 -19.348 1.00 75.69 465 ALA A C 1
ATOM 3515 O O . ALA A 1 465 ? -15.287 -23.521 -20.291 1.00 75.69 465 ALA A O 1
ATOM 3516 N N . ILE A 1 466 ? -13.567 -24.454 -19.180 1.00 71.81 466 ILE A N 1
ATOM 3517 C CA . ILE A 1 466 ? -12.500 -23.763 -19.921 1.00 71.81 466 ILE A CA 1
ATOM 3518 C C . ILE A 1 466 ? -11.968 -24.595 -21.105 1.00 71.81 466 ILE A C 1
ATOM 3520 O O . ILE A 1 466 ? -11.397 -24.052 -22.057 1.00 71.81 466 ILE A O 1
ATOM 3524 N N . GLY A 1 467 ? -12.220 -25.908 -21.090 1.00 74.19 467 GLY A N 1
ATOM 3525 C CA . GLY A 1 467 ? -11.781 -26.865 -22.106 1.00 74.19 467 GLY A CA 1
ATOM 3526 C C . GLY A 1 467 ? -10.336 -27.332 -21.915 1.00 74.19 467 GLY A C 1
ATOM 3527 O O . GLY A 1 467 ? -9.600 -27.405 -22.895 1.00 74.19 467 GLY A O 1
ATOM 3528 N N . VAL A 1 468 ? -9.928 -27.600 -20.671 1.00 72.00 468 VAL A N 1
ATOM 3529 C CA . VAL A 1 468 ? -8.577 -28.060 -20.298 1.00 72.00 468 VAL A CA 1
ATOM 3530 C C . VAL A 1 468 ? -8.678 -29.252 -19.342 1.00 72.00 468 VAL A C 1
ATOM 3532 O O . VAL A 1 468 ? -9.594 -29.328 -18.526 1.00 72.00 468 VAL A O 1
ATOM 3535 N N . ASP A 1 469 ? -7.729 -30.183 -19.441 1.00 75.69 469 ASP A N 1
ATOM 3536 C CA . ASP A 1 469 ? -7.616 -31.339 -18.549 1.00 75.69 469 ASP A CA 1
ATOM 3537 C C . ASP A 1 469 ? -7.394 -30.904 -17.078 1.00 75.69 469 ASP A C 1
ATOM 3539 O O . ASP A 1 469 ? -6.416 -30.198 -16.797 1.00 75.69 469 ASP A O 1
ATOM 3543 N N . PRO A 1 470 ? -8.245 -31.334 -16.123 1.00 76.12 470 PRO A N 1
ATOM 3544 C CA . PRO A 1 470 ? -8.031 -31.127 -14.691 1.00 76.12 470 PRO A CA 1
ATOM 3545 C C . PRO A 1 470 ? -6.654 -31.583 -14.183 1.00 76.12 470 PRO A C 1
ATOM 3547 O O . PRO A 1 470 ? -6.134 -30.972 -13.254 1.00 76.12 470 PRO A O 1
ATOM 3550 N N . ALA A 1 471 ? -6.031 -32.600 -14.788 1.00 76.38 471 ALA A N 1
ATOM 3551 C CA . ALA A 1 471 ? -4.684 -33.037 -14.420 1.00 76.38 471 ALA A CA 1
ATOM 3552 C C . ALA A 1 471 ? -3.610 -32.001 -14.800 1.00 76.38 471 ALA A C 1
ATOM 3554 O O . ALA A 1 471 ? -2.737 -31.712 -13.984 1.00 76.38 471 ALA A O 1
ATOM 3555 N N . LYS A 1 472 ? -3.708 -31.379 -15.988 1.00 66.94 472 LYS A N 1
ATOM 3556 C CA . LYS A 1 472 ? -2.803 -30.286 -16.399 1.00 66.94 472 LYS A CA 1
ATOM 3557 C C . LYS A 1 472 ? -3.024 -29.022 -15.562 1.00 66.94 472 LYS A C 1
ATOM 3559 O O . LYS A 1 472 ? -2.061 -28.352 -15.209 1.00 66.94 472 LYS A O 1
ATOM 3564 N N . LEU A 1 473 ? -4.278 -28.727 -15.199 1.00 60.19 473 LEU A N 1
ATOM 3565 C CA . LEU A 1 473 ? -4.617 -27.677 -14.229 1.00 60.19 473 LEU A CA 1
ATOM 3566 C C . LEU A 1 473 ? -3.930 -27.915 -12.873 1.00 60.19 473 LEU A C 1
ATOM 3568 O O . LEU A 1 473 ? -3.353 -26.984 -12.318 1.00 60.19 473 LEU A O 1
ATOM 3572 N N . LEU A 1 474 ? -3.983 -29.145 -12.350 1.00 67.81 474 LEU A N 1
ATOM 3573 C CA . LEU A 1 474 ? -3.403 -29.498 -11.050 1.00 67.81 474 LEU A CA 1
ATOM 3574 C C . LEU A 1 474 ? -1.875 -29.486 -11.057 1.00 67.81 474 LEU A C 1
ATOM 3576 O O . LEU A 1 474 ? -1.289 -28.867 -10.176 1.00 67.81 474 LEU A O 1
ATOM 3580 N N . GLN A 1 475 ? -1.241 -30.090 -12.068 1.00 69.12 475 GLN A N 1
ATOM 3581 C CA . GLN A 1 475 ? 0.214 -30.032 -12.234 1.00 69.12 475 GLN A CA 1
ATOM 3582 C C . GLN A 1 475 ? 0.698 -28.579 -12.242 1.00 69.12 475 GLN A C 1
ATOM 3584 O O . GLN A 1 475 ? 1.591 -28.227 -11.473 1.00 69.12 475 GLN A O 1
ATOM 3589 N N . ALA A 1 476 ? 0.062 -27.732 -13.059 1.00 54.12 476 ALA A N 1
ATOM 3590 C CA . ALA A 1 476 ? 0.411 -26.325 -13.118 1.00 54.12 476 ALA A CA 1
ATOM 3591 C C . ALA A 1 476 ? 0.245 -25.666 -11.737 1.00 54.12 476 ALA A C 1
ATOM 3593 O O . ALA A 1 476 ? 1.144 -24.955 -11.309 1.00 54.12 476 ALA A O 1
ATOM 3594 N N . ALA A 1 477 ? -0.850 -25.929 -11.011 1.00 55.22 477 ALA A N 1
ATOM 3595 C CA . ALA A 1 477 ? -1.092 -25.379 -9.672 1.00 55.22 477 ALA A CA 1
ATOM 3596 C C . ALA A 1 477 ? -0.085 -25.837 -8.590 1.00 55.22 477 ALA A C 1
ATOM 3598 O O . ALA A 1 477 ? 0.199 -25.063 -7.673 1.00 55.22 477 ALA A O 1
ATOM 3599 N N . ASP A 1 478 ? 0.494 -27.035 -8.706 1.00 61.16 478 ASP A N 1
ATOM 3600 C CA . ASP A 1 478 ? 1.559 -27.519 -7.812 1.00 61.16 478 ASP A CA 1
ATOM 3601 C C . ASP A 1 478 ? 2.933 -26.907 -8.171 1.00 61.16 478 ASP A C 1
ATOM 3603 O O . ASP A 1 478 ? 3.660 -26.436 -7.290 1.00 61.16 478 ASP A O 1
ATOM 3607 N N . GLU A 1 479 ? 3.277 -26.851 -9.465 1.00 55.06 479 GLU A N 1
ATOM 3608 C CA . GLU A 1 479 ? 4.480 -26.170 -9.989 1.00 55.06 479 GLU A CA 1
ATOM 3609 C C . GLU A 1 479 ? 4.475 -24.681 -9.630 1.00 55.06 479 GLU A C 1
ATOM 3611 O O . GLU A 1 479 ? 5.492 -24.116 -9.213 1.00 55.06 479 GLU A O 1
ATOM 3616 N N . ALA A 1 480 ? 3.289 -24.079 -9.722 1.00 48.41 480 ALA A N 1
ATOM 3617 C CA . ALA A 1 480 ? 2.958 -22.791 -9.158 1.00 48.41 480 ALA A CA 1
ATOM 3618 C C . ALA A 1 480 ? 3.309 -22.727 -7.683 1.00 48.41 480 ALA A C 1
ATOM 3620 O O . ALA A 1 480 ? 4.223 -21.979 -7.341 1.00 48.41 480 ALA A O 1
ATOM 3621 N N . GLN A 1 481 ? 2.607 -23.480 -6.823 1.00 51.94 481 GLN A N 1
ATOM 3622 C CA . GLN A 1 481 ? 2.729 -23.345 -5.370 1.00 51.94 481 GLN A CA 1
ATOM 3623 C C . GLN A 1 481 ? 4.205 -23.325 -4.952 1.00 51.94 481 GLN A C 1
ATOM 3625 O O . GLN A 1 481 ? 4.658 -22.357 -4.344 1.00 51.94 481 GLN A O 1
ATOM 3630 N N . LYS A 1 482 ? 4.976 -24.297 -5.453 1.00 56.09 482 LYS A N 1
ATOM 3631 C CA . LYS A 1 482 ? 6.419 -24.412 -5.241 1.00 56.09 482 LYS A CA 1
ATOM 3632 C C . LYS A 1 482 ? 7.214 -23.158 -5.648 1.00 56.09 482 LYS A C 1
ATOM 3634 O O . LYS A 1 482 ? 8.088 -22.733 -4.900 1.00 56.09 482 LYS A O 1
ATOM 3639 N N . SER A 1 483 ? 6.948 -22.572 -6.818 1.00 49.84 483 SER A N 1
ATOM 3640 C CA . SER A 1 483 ? 7.651 -21.365 -7.290 1.00 49.84 483 SER A CA 1
ATOM 3641 C C . SER A 1 483 ? 7.348 -20.135 -6.422 1.00 49.84 483 SER A C 1
ATOM 3643 O O . SER A 1 483 ? 8.230 -19.310 -6.180 1.00 49.84 483 SER A O 1
ATOM 3645 N N . GLY A 1 484 ? 6.120 -20.019 -5.908 1.00 50.06 484 GLY A N 1
ATOM 3646 C CA . GLY A 1 484 ? 5.761 -18.953 -4.969 1.00 50.06 484 GLY A CA 1
ATOM 3647 C C . GLY A 1 484 ? 6.331 -19.179 -3.572 1.00 50.06 484 GLY A C 1
ATOM 3648 O O . GLY A 1 484 ? 6.848 -18.229 -2.998 1.00 50.06 484 GLY A O 1
ATOM 3649 N N . ASP A 1 485 ? 6.328 -20.418 -3.074 1.00 54.06 485 ASP A N 1
ATOM 3650 C CA . ASP A 1 485 ? 6.941 -20.785 -1.791 1.00 54.06 485 ASP A CA 1
ATOM 3651 C C . ASP A 1 485 ? 8.472 -20.521 -1.816 1.00 54.06 485 ASP A C 1
ATOM 3653 O O . ASP A 1 485 ? 9.044 -20.014 -0.847 1.00 54.06 485 ASP A O 1
ATOM 3657 N N . GLU A 1 486 ? 9.141 -20.765 -2.955 1.00 56.66 486 GLU A N 1
ATOM 3658 C CA . GLU A 1 486 ? 10.548 -20.392 -3.188 1.00 56.66 486 GLU A CA 1
ATOM 3659 C C . GLU A 1 486 ? 10.753 -18.860 -3.186 1.00 56.66 486 GLU A C 1
ATOM 3661 O O . GLU A 1 486 ? 11.631 -18.362 -2.480 1.00 56.66 486 GLU A O 1
ATOM 3666 N N . GLN A 1 487 ? 9.911 -18.087 -3.884 1.00 55.50 487 GLN A N 1
ATOM 3667 C CA . GLN A 1 487 ? 10.020 -16.618 -3.891 1.00 55.50 487 GLN A CA 1
ATOM 3668 C C . GLN A 1 487 ? 9.636 -15.960 -2.557 1.00 55.50 487 GLN A C 1
ATOM 3670 O O . GLN A 1 487 ? 10.245 -14.957 -2.182 1.00 55.50 487 GLN A O 1
ATOM 3675 N N . GLN A 1 488 ? 8.663 -16.503 -1.819 1.00 58.88 488 GLN A N 1
ATOM 3676 C CA . GLN A 1 488 ? 8.311 -16.022 -0.481 1.00 58.88 488 GLN A CA 1
ATOM 3677 C C . GLN A 1 488 ? 9.492 -16.215 0.471 1.00 58.88 488 GLN A C 1
ATOM 3679 O O . GLN A 1 488 ? 9.796 -15.326 1.264 1.00 58.88 488 GLN A O 1
ATOM 3684 N N . LYS A 1 489 ? 10.186 -17.353 0.369 1.00 65.69 489 LYS A N 1
ATOM 3685 C CA . LYS A 1 489 ? 11.393 -17.628 1.147 1.00 65.69 489 LYS A CA 1
ATOM 3686 C C . LYS A 1 489 ? 12.515 -16.643 0.823 1.00 65.69 489 LYS A C 1
ATOM 3688 O O . LYS A 1 489 ? 13.121 -16.114 1.749 1.00 65.69 489 LYS A O 1
ATOM 3693 N N . ASP A 1 490 ? 12.761 -16.349 -0.452 1.00 66.69 490 ASP A N 1
ATOM 3694 C CA . ASP A 1 490 ? 13.777 -15.365 -0.847 1.00 66.69 490 ASP A CA 1
ATOM 3695 C C . ASP A 1 490 ? 13.406 -13.934 -0.422 1.00 66.69 490 ASP A C 1
ATOM 3697 O O . ASP A 1 490 ? 14.274 -13.191 0.041 1.00 66.69 490 ASP A O 1
ATOM 3701 N N . LEU A 1 491 ? 12.122 -13.560 -0.478 1.00 69.81 491 LEU A N 1
ATOM 3702 C CA . LEU A 1 491 ? 11.620 -12.293 0.066 1.00 69.81 491 LEU A CA 1
ATOM 3703 C C . LEU A 1 491 ? 11.788 -12.217 1.594 1.00 69.81 491 LEU A C 1
ATOM 3705 O O . LEU A 1 491 ? 12.238 -11.192 2.103 1.00 69.81 491 LEU A O 1
ATOM 3709 N N . ALA A 1 492 ? 11.470 -13.290 2.321 1.00 72.00 492 ALA A N 1
ATOM 3710 C CA . ALA A 1 492 ? 11.622 -13.356 3.773 1.00 72.00 492 ALA A CA 1
ATOM 3711 C C . ALA A 1 492 ? 13.097 -13.277 4.197 1.00 72.00 492 ALA A C 1
ATOM 3713 O O . ALA A 1 492 ? 13.429 -12.476 5.067 1.00 72.00 492 ALA A O 1
ATOM 3714 N N . ASN A 1 493 ? 13.987 -14.025 3.528 1.00 79.06 493 ASN A N 1
ATOM 3715 C CA . ASN A 1 493 ? 15.438 -13.931 3.725 1.00 79.06 493 ASN A CA 1
ATOM 3716 C C . ASN A 1 493 ? 15.925 -12.488 3.499 1.00 79.06 493 ASN A C 1
ATOM 3718 O O . ASN A 1 493 ? 16.642 -11.942 4.332 1.00 79.06 493 ASN A O 1
ATOM 3722 N N . TYR A 1 494 ? 15.487 -11.850 2.405 1.00 79.12 494 TYR A N 1
ATOM 3723 C CA . TYR A 1 494 ? 15.850 -10.470 2.075 1.00 79.12 494 TYR A CA 1
ATOM 3724 C C . TYR A 1 494 ? 15.408 -9.473 3.159 1.00 79.12 494 TYR A C 1
ATOM 3726 O O . TYR A 1 494 ? 16.176 -8.595 3.556 1.00 79.12 494 TYR A O 1
ATOM 3734 N N . VAL A 1 495 ? 14.164 -9.600 3.634 1.00 81.44 495 VAL A N 1
ATOM 3735 C CA . VAL A 1 495 ? 13.603 -8.744 4.689 1.00 81.44 495 VAL A CA 1
ATOM 3736 C C . VAL A 1 495 ? 14.333 -8.959 6.014 1.00 81.44 495 VAL A C 1
ATOM 3738 O O . VAL A 1 495 ? 14.643 -7.973 6.680 1.00 81.44 495 VAL A O 1
ATOM 3741 N N . ASP A 1 496 ? 14.670 -10.199 6.380 1.00 84.00 496 ASP A N 1
ATOM 3742 C CA . ASP A 1 496 ? 15.443 -10.496 7.593 1.00 84.00 496 ASP A CA 1
ATOM 3743 C C . ASP A 1 496 ? 16.894 -9.979 7.517 1.00 84.00 496 ASP A C 1
ATOM 3745 O O . ASP A 1 496 ? 17.380 -9.405 8.496 1.00 84.00 496 ASP A O 1
ATOM 3749 N N . ASP A 1 497 ? 17.568 -10.093 6.366 1.00 86.56 497 ASP A N 1
ATOM 3750 C CA . ASP A 1 497 ? 18.938 -9.590 6.167 1.00 86.56 497 ASP A CA 1
ATOM 3751 C C . ASP A 1 497 ? 19.006 -8.049 6.214 1.00 86.56 497 ASP A C 1
ATOM 3753 O O . ASP A 1 497 ? 19.824 -7.485 6.951 1.00 86.56 497 ASP A O 1
ATOM 3757 N N . GLU A 1 498 ? 18.128 -7.341 5.491 1.00 87.75 498 GLU A N 1
ATOM 3758 C CA . GLU A 1 498 ? 18.088 -5.867 5.505 1.00 87.75 498 GLU A CA 1
ATOM 3759 C C . GLU A 1 498 ? 17.567 -5.340 6.859 1.00 87.75 498 GLU A C 1
ATOM 3761 O O . GLU A 1 498 ? 18.101 -4.365 7.397 1.00 87.75 498 GLU A O 1
ATOM 3766 N N . THR A 1 499 ? 16.615 -6.032 7.499 1.00 89.69 499 THR A N 1
ATOM 3767 C CA . THR A 1 499 ? 16.213 -5.731 8.888 1.00 89.69 499 THR A CA 1
ATOM 3768 C C . THR A 1 499 ? 17.378 -5.919 9.853 1.00 89.69 499 THR A C 1
ATOM 3770 O O . THR A 1 499 ? 17.586 -5.088 10.745 1.00 89.69 499 THR A O 1
ATOM 3773 N N . GLY A 1 500 ? 18.183 -6.966 9.657 1.00 91.06 500 GLY A N 1
ATOM 3774 C CA . GLY A 1 500 ? 19.420 -7.216 10.386 1.00 91.06 500 GLY A CA 1
ATOM 3775 C C . GLY A 1 500 ? 20.437 -6.088 10.208 1.00 91.06 500 GLY A C 1
ATOM 3776 O O . GLY A 1 500 ? 20.985 -5.606 11.205 1.00 91.06 500 GLY A O 1
ATOM 3777 N N . LEU A 1 501 ? 20.661 -5.613 8.977 1.00 92.25 501 LEU A N 1
ATOM 3778 C CA . LEU A 1 501 ? 21.518 -4.456 8.691 1.00 92.25 501 LEU A CA 1
ATOM 3779 C C . LEU A 1 501 ? 21.036 -3.212 9.445 1.00 92.25 501 LEU A C 1
ATOM 3781 O O . LEU A 1 501 ? 21.794 -2.626 10.225 1.00 92.25 501 LEU A O 1
ATOM 3785 N N . LEU A 1 502 ? 19.792 -2.798 9.205 1.00 94.75 502 LEU A N 1
ATOM 3786 C CA . LEU A 1 502 ? 19.271 -1.513 9.669 1.00 94.75 502 LEU A CA 1
ATOM 3787 C C . LEU A 1 502 ? 19.125 -1.493 11.192 1.00 94.75 502 LEU A C 1
ATOM 3789 O O . LEU A 1 502 ? 19.546 -0.524 11.827 1.00 94.75 502 LEU A O 1
ATOM 3793 N N . SER A 1 503 ? 18.689 -2.604 11.798 1.00 92.94 503 SER A N 1
ATOM 3794 C CA . SER A 1 503 ? 18.717 -2.786 13.257 1.00 92.94 503 SER A CA 1
ATOM 3795 C C . SER A 1 503 ? 20.133 -2.618 13.812 1.00 92.94 503 SER A C 1
ATOM 3797 O O . SER A 1 503 ? 20.332 -1.929 14.812 1.00 92.94 503 SER A O 1
ATOM 3799 N N . ASN A 1 504 ? 21.147 -3.211 13.174 1.00 93.69 504 ASN A N 1
ATOM 3800 C CA . ASN A 1 504 ? 22.536 -3.077 13.619 1.00 93.69 504 ASN A CA 1
ATOM 3801 C C . ASN A 1 504 ? 23.077 -1.647 13.457 1.00 93.69 504 ASN A C 1
ATOM 3803 O O . ASN A 1 504 ? 23.823 -1.188 14.324 1.00 93.69 504 ASN A O 1
ATOM 3807 N N . LEU A 1 505 ? 22.724 -0.937 12.381 1.00 95.19 505 LEU A N 1
ATOM 3808 C CA . LEU A 1 505 ? 23.137 0.453 12.154 1.00 95.19 505 LEU A CA 1
ATOM 3809 C C . LEU A 1 505 ? 22.493 1.408 13.170 1.00 95.19 505 LEU A C 1
ATOM 3811 O O . LEU A 1 505 ? 23.206 2.173 13.824 1.00 95.19 505 LEU A O 1
ATOM 3815 N N . LEU A 1 506 ? 21.174 1.321 13.359 1.00 95.25 506 LEU A N 1
ATOM 3816 C CA . LEU A 1 506 ? 20.418 2.158 14.298 1.00 95.25 506 LEU A CA 1
ATOM 3817 C C . LEU A 1 506 ? 20.860 1.915 15.752 1.00 95.25 506 LEU A C 1
ATOM 3819 O O . LEU A 1 506 ? 21.148 2.874 16.472 1.00 95.25 506 LEU A O 1
ATOM 3823 N N . ASN A 1 507 ? 21.044 0.651 16.157 1.00 92.38 507 ASN A N 1
ATOM 3824 C CA . ASN A 1 507 ? 21.556 0.313 17.489 1.00 92.38 507 ASN A CA 1
ATOM 3825 C C . ASN A 1 507 ? 22.988 0.834 17.716 1.00 92.38 507 ASN A C 1
ATOM 3827 O O . ASN A 1 507 ? 23.254 1.438 18.755 1.00 92.38 507 ASN A O 1
ATOM 3831 N N . LYS A 1 508 ? 23.904 0.681 16.744 1.00 94.81 508 LYS A N 1
ATOM 3832 C CA . LYS A 1 508 ? 25.274 1.238 16.829 1.00 94.81 508 LYS A CA 1
ATOM 3833 C C . LYS A 1 508 ? 25.282 2.764 16.915 1.00 94.81 508 LYS A C 1
ATOM 3835 O O . LYS A 1 508 ? 26.123 3.330 17.609 1.00 94.81 508 LYS A O 1
ATOM 3840 N N . ALA A 1 509 ? 24.346 3.428 16.239 1.00 93.94 509 ALA A N 1
ATOM 3841 C CA . ALA A 1 509 ? 24.168 4.871 16.336 1.00 93.94 509 ALA A CA 1
ATOM 3842 C C . ALA A 1 509 ? 23.525 5.310 17.666 1.00 93.94 509 ALA A C 1
ATOM 3844 O O . ALA A 1 509 ? 23.564 6.496 17.994 1.00 93.94 509 ALA A O 1
ATOM 3845 N N . GLY A 1 510 ? 22.916 4.402 18.435 1.00 93.31 510 GLY A N 1
ATOM 3846 C CA . GLY A 1 510 ? 22.097 4.744 19.599 1.00 93.31 510 GLY A CA 1
ATOM 3847 C C . GLY A 1 510 ? 20.807 5.459 19.189 1.00 93.31 510 GLY A C 1
ATOM 3848 O O . GLY A 1 510 ? 20.535 6.570 19.656 1.00 93.31 510 GLY A O 1
ATOM 3849 N N . VAL A 1 511 ? 20.065 4.870 18.251 1.00 93.00 511 VAL A N 1
ATOM 3850 C CA . VAL A 1 511 ? 18.700 5.257 17.874 1.00 93.00 511 VAL A CA 1
ATOM 3851 C C . VAL A 1 511 ? 17.762 4.127 18.291 1.00 93.00 511 VAL A C 1
ATOM 3853 O O . VAL A 1 511 ? 17.908 3.003 17.823 1.00 93.00 511 VAL A O 1
ATOM 3856 N N . ASP A 1 512 ? 16.807 4.435 19.168 1.00 88.38 512 ASP A N 1
ATOM 3857 C CA . ASP A 1 512 ? 15.712 3.525 19.516 1.00 88.38 512 ASP A CA 1
ATOM 3858 C C . ASP A 1 512 ? 14.618 3.649 18.441 1.00 88.38 512 ASP A C 1
ATOM 3860 O O . ASP A 1 512 ? 14.075 4.741 18.246 1.00 88.38 512 ASP A O 1
ATOM 3864 N N . ALA A 1 513 ? 14.351 2.551 17.729 1.00 86.44 513 ALA A N 1
ATOM 3865 C CA . ALA A 1 513 ? 13.241 2.401 16.782 1.00 86.44 513 ALA A CA 1
ATOM 3866 C C . ALA A 1 513 ? 12.052 1.634 17.401 1.00 86.44 513 ALA A C 1
ATOM 3868 O O . ALA A 1 513 ? 11.052 1.391 16.735 1.00 86.44 513 ALA A O 1
ATOM 3869 N N . GLY A 1 514 ? 12.143 1.245 18.679 1.00 84.69 514 GLY A N 1
ATOM 3870 C CA . GLY A 1 514 ? 11.119 0.507 19.417 1.00 84.69 514 GLY A CA 1
ATOM 3871 C C . GLY A 1 514 ? 9.964 1.390 19.878 1.00 84.69 514 GLY A C 1
ATOM 3872 O O . GLY A 1 514 ? 9.640 1.403 21.067 1.00 84.69 514 GLY A O 1
ATOM 3873 N N . ALA A 1 515 ? 9.360 2.141 18.954 1.00 88.31 515 ALA A N 1
ATOM 3874 C CA . ALA A 1 515 ? 8.177 2.948 19.219 1.00 88.31 515 ALA A CA 1
ATOM 3875 C C . ALA A 1 515 ? 6.999 2.032 19.594 1.00 88.31 515 ALA A C 1
ATOM 3877 O O . ALA A 1 515 ? 6.495 1.266 18.773 1.00 88.31 515 ALA A O 1
ATOM 3878 N N . ILE A 1 516 ? 6.582 2.098 20.859 1.00 89.88 516 ILE A N 1
ATOM 3879 C CA . ILE A 1 516 ? 5.445 1.353 21.406 1.00 89.88 516 ILE A CA 1
ATOM 3880 C C . ILE A 1 516 ? 4.377 2.363 21.809 1.00 89.88 516 ILE A C 1
ATOM 3882 O O . ILE A 1 516 ? 4.659 3.298 22.559 1.00 89.88 516 ILE A O 1
ATOM 3886 N N . THR A 1 517 ? 3.148 2.132 21.355 1.00 89.38 517 THR A N 1
ATOM 3887 C CA . THR A 1 517 ? 1.966 2.912 21.734 1.00 89.38 517 THR A CA 1
ATOM 3888 C C . THR A 1 517 ? 1.784 2.844 23.258 1.00 89.38 517 THR A C 1
ATOM 3890 O O . THR A 1 517 ? 1.629 1.738 23.787 1.00 89.38 517 THR A O 1
ATOM 3893 N N . PRO A 1 518 ? 1.825 3.974 23.990 1.00 88.25 518 PRO A N 1
ATOM 3894 C CA . PRO A 1 518 ? 1.748 3.963 25.450 1.00 88.25 518 PRO A CA 1
ATOM 3895 C C . PRO A 1 518 ? 0.422 3.386 25.962 1.00 88.25 518 PRO A C 1
ATOM 3897 O O . PRO A 1 518 ? -0.640 3.680 25.414 1.00 88.25 518 PRO A O 1
ATOM 3900 N N . ASN A 1 519 ? 0.460 2.579 27.029 1.00 88.00 519 ASN A N 1
ATOM 3901 C CA . ASN A 1 519 ? -0.750 1.925 27.549 1.00 88.00 519 ASN A CA 1
ATOM 3902 C C . ASN A 1 519 ? -1.786 2.937 28.071 1.00 88.00 519 ASN A C 1
ATOM 3904 O O . ASN A 1 519 ? -2.978 2.679 27.996 1.00 88.00 519 ASN A O 1
ATOM 3908 N N . ASP A 1 520 ? -1.360 4.108 28.543 1.00 89.75 520 ASP A N 1
ATOM 3909 C CA . ASP A 1 520 ? -2.239 5.225 28.899 1.00 89.75 520 ASP A CA 1
ATOM 3910 C C . ASP A 1 520 ? -2.952 5.844 27.682 1.00 89.75 520 ASP A C 1
ATOM 3912 O O . ASP A 1 520 ? -4.122 6.205 27.800 1.00 89.75 520 ASP A O 1
ATOM 3916 N N . GLN A 1 521 ? -2.322 5.875 26.498 1.00 90.19 521 GLN A N 1
ATOM 3917 C CA . GLN A 1 521 ? -3.023 6.217 25.254 1.00 90.19 521 GLN A CA 1
ATOM 3918 C C . GLN A 1 521 ? -4.037 5.127 24.881 1.00 90.19 521 GLN A C 1
ATOM 3920 O O . GLN A 1 521 ? -5.190 5.458 24.616 1.00 90.19 521 GLN A O 1
ATOM 3925 N N . LEU A 1 522 ? -3.640 3.847 24.909 1.00 92.69 522 LEU A N 1
ATOM 3926 C CA . LEU A 1 522 ? -4.540 2.726 24.591 1.00 92.69 522 LEU A CA 1
ATOM 3927 C C . LEU A 1 522 ? -5.762 2.705 25.527 1.00 92.69 522 LEU A C 1
ATOM 3929 O O . LEU A 1 522 ? -6.882 2.481 25.078 1.00 92.69 522 LEU A O 1
ATOM 3933 N N . LEU A 1 523 ? -5.560 2.987 26.819 1.00 94.00 523 LEU A N 1
ATOM 3934 C CA . LEU A 1 523 ? -6.628 3.116 27.811 1.00 94.00 523 LEU A CA 1
ATOM 3935 C C . LEU A 1 523 ? -7.523 4.334 27.558 1.00 94.00 523 LEU A C 1
ATOM 3937 O O . LEU A 1 523 ? -8.730 4.223 27.740 1.00 94.00 523 LEU A O 1
ATOM 3941 N N . ALA A 1 524 ? -6.969 5.479 27.150 1.00 93.75 524 ALA A N 1
ATOM 3942 C CA . ALA A 1 524 ? -7.761 6.667 26.826 1.00 93.75 524 ALA A CA 1
ATOM 3943 C C . ALA A 1 524 ? -8.618 6.461 25.565 1.00 93.75 524 ALA A C 1
ATOM 3945 O O . ALA A 1 524 ? -9.792 6.820 25.564 1.00 93.75 524 ALA A O 1
ATOM 3946 N N . GLU A 1 525 ? -8.054 5.837 24.528 1.00 95.12 525 GLU A N 1
ATOM 3947 C CA . GLU A 1 525 ? -8.763 5.468 23.295 1.00 95.12 525 GLU A CA 1
ATOM 3948 C C . GLU A 1 525 ? -9.832 4.390 23.556 1.00 95.12 525 GLU A C 1
ATOM 3950 O O . GLU A 1 525 ? -10.929 4.475 23.013 1.00 95.12 525 GLU A O 1
ATOM 3955 N N . ALA A 1 526 ? -9.565 3.416 24.436 1.00 96.06 526 ALA A N 1
ATOM 3956 C CA . ALA A 1 526 ? -10.531 2.379 24.808 1.00 96.06 526 ALA A CA 1
ATOM 3957 C C . ALA A 1 526 ? -11.599 2.835 25.820 1.00 96.06 526 ALA A C 1
ATOM 3959 O O . ALA A 1 526 ? -12.645 2.194 25.929 1.00 96.06 526 ALA A O 1
ATOM 3960 N N . ALA A 1 527 ? -11.361 3.908 26.582 1.00 95.94 527 ALA A N 1
ATOM 3961 C CA . ALA A 1 527 ? -12.315 4.388 27.582 1.00 95.94 527 ALA A CA 1
ATOM 3962 C C . ALA A 1 527 ? -13.529 5.106 26.970 1.00 95.94 527 ALA A C 1
ATOM 3964 O O . ALA A 1 527 ? -14.555 5.221 27.644 1.00 95.94 527 ALA A O 1
ATOM 3965 N N . GLU A 1 528 ? -13.423 5.576 25.725 1.00 93.88 528 GLU A N 1
ATOM 3966 C CA . GLU A 1 528 ? -14.535 6.105 24.933 1.00 93.88 528 GLU A CA 1
ATOM 3967 C C . GLU A 1 528 ? -15.252 4.951 24.230 1.00 93.88 528 GLU A C 1
ATOM 3969 O O . GLU A 1 528 ? -14.846 4.471 23.170 1.00 93.88 528 GLU A O 1
ATOM 3974 N N . HIS A 1 529 ? -16.314 4.456 24.863 1.00 97.19 529 HIS A N 1
ATOM 3975 C CA . HIS A 1 529 ? -16.951 3.210 24.459 1.00 97.19 529 HIS A CA 1
ATOM 3976 C C . HIS A 1 529 ? -18.285 3.433 23.751 1.00 97.19 529 HIS A C 1
ATOM 3978 O O . HIS A 1 529 ? -19.071 4.309 24.118 1.00 97.19 529 HIS A O 1
ATOM 3984 N N . TYR A 1 530 ? -18.519 2.608 22.734 1.00 97.88 530 TYR A N 1
ATOM 3985 C CA . TYR A 1 530 ? -19.635 2.673 21.799 1.00 97.88 530 TYR A CA 1
ATOM 3986 C C . TYR A 1 530 ? -20.192 1.264 21.579 1.00 97.88 530 TYR A C 1
ATOM 3988 O O . TYR A 1 530 ? -19.431 0.307 21.425 1.00 97.88 530 TYR A O 1
ATOM 3996 N N . TRP A 1 531 ? -21.515 1.140 21.548 1.00 98.44 531 TRP A N 1
ATOM 3997 C CA . TRP A 1 531 ? -22.215 -0.114 21.270 1.00 98.44 531 TRP A CA 1
ATOM 3998 C C . TRP A 1 531 ? -23.505 0.133 20.486 1.00 98.44 531 TRP A C 1
ATOM 4000 O O . TRP A 1 531 ? -23.956 1.272 20.343 1.00 98.44 531 TRP A O 1
ATOM 4010 N N . VAL A 1 532 ? -24.124 -0.931 19.972 1.00 98.31 532 VAL A N 1
ATOM 4011 C CA . VAL A 1 532 ? -25.414 -0.830 19.277 1.00 98.31 532 VAL A CA 1
ATOM 4012 C C . VAL A 1 532 ? -26.557 -1.020 20.265 1.00 98.31 532 VAL A C 1
ATOM 4014 O O . VAL A 1 532 ? -26.514 -1.899 21.123 1.00 98.31 532 VAL A O 1
ATOM 4017 N N . GLN A 1 533 ? -27.615 -0.236 20.097 1.00 98.50 533 GLN A N 1
ATOM 4018 C CA . GLN A 1 533 ? -28.948 -0.561 20.584 1.00 98.50 533 GLN A CA 1
ATOM 4019 C C . GLN A 1 533 ? -29.865 -0.785 19.380 1.00 98.50 533 GLN A C 1
ATOM 4021 O O . GLN A 1 533 ? -29.905 0.050 18.472 1.00 98.50 533 GLN A O 1
ATOM 4026 N N . TYR A 1 534 ? -30.616 -1.885 19.376 1.00 98.00 534 TYR A N 1
ATOM 4027 C CA . TYR A 1 534 ? -31.666 -2.136 18.381 1.00 98.00 534 TYR A CA 1
ATOM 4028 C C . TYR A 1 534 ? -33.049 -2.057 19.024 1.00 98.00 534 TYR A C 1
ATOM 4030 O O . TYR A 1 534 ? -33.176 -2.218 20.239 1.00 98.00 534 TYR A O 1
ATOM 4038 N N . GLN A 1 535 ? -34.072 -1.774 18.222 1.00 97.75 535 GLN A N 1
ATOM 4039 C CA . GLN A 1 535 ? -35.454 -1.742 18.682 1.00 97.75 535 GLN A CA 1
ATOM 4040 C C . GLN A 1 535 ? -36.119 -3.110 18.487 1.00 97.75 535 GLN A C 1
ATOM 4042 O O . GLN A 1 535 ? -36.137 -3.636 17.373 1.00 97.75 535 GLN A O 1
ATOM 4047 N N . ASP A 1 536 ? -36.666 -3.679 19.561 1.00 94.75 536 ASP A N 1
ATOM 4048 C CA . ASP A 1 536 ? -37.360 -4.968 19.537 1.00 94.75 536 ASP A CA 1
ATOM 4049 C C . ASP A 1 536 ? -38.820 -4.862 19.042 1.00 94.75 536 ASP A C 1
ATOM 4051 O O . ASP A 1 536 ? -39.348 -3.782 18.759 1.00 94.75 536 ASP A O 1
ATOM 4055 N N . SER A 1 537 ? -39.508 -6.005 18.959 1.00 91.56 537 SER A N 1
ATOM 4056 C CA . SER A 1 537 ? -40.916 -6.082 18.540 1.00 91.56 537 SER A CA 1
ATOM 4057 C C . SER A 1 537 ? -41.916 -5.460 19.531 1.00 91.56 537 SER A C 1
ATOM 4059 O O . SER A 1 537 ? -43.080 -5.270 19.174 1.00 91.56 537 SER A O 1
ATOM 4061 N N . ALA A 1 538 ? -41.482 -5.111 20.746 1.00 93.25 538 ALA A N 1
ATOM 4062 C CA . ALA A 1 538 ? -42.236 -4.353 21.745 1.00 93.25 538 ALA A CA 1
ATOM 4063 C C . ALA A 1 538 ? -41.843 -2.857 21.771 1.00 93.25 538 ALA A C 1
ATOM 4065 O O . ALA A 1 538 ? -42.269 -2.108 22.660 1.00 93.25 538 ALA A O 1
ATOM 4066 N N . GLY A 1 539 ? -41.037 -2.403 20.805 1.00 93.44 539 GLY A N 1
ATOM 4067 C CA . GLY A 1 539 ? -40.573 -1.023 20.685 1.00 93.44 539 GLY A CA 1
ATOM 4068 C C . GLY A 1 539 ? -39.484 -0.626 21.688 1.00 93.44 539 GLY A C 1
ATOM 4069 O O . GLY A 1 539 ? -39.155 0.562 21.761 1.00 93.44 539 GLY A O 1
ATOM 4070 N N . GLN A 1 540 ? -38.937 -1.569 22.459 1.00 95.62 540 GLN A N 1
ATOM 4071 C CA . GLN A 1 540 ? -37.909 -1.325 23.472 1.00 95.62 540 GLN A CA 1
ATOM 4072 C C . GLN A 1 540 ? -36.511 -1.331 22.853 1.00 95.62 540 GLN A C 1
ATOM 4074 O O . GLN A 1 540 ? -36.251 -2.049 21.892 1.00 95.62 540 GLN A O 1
ATOM 4079 N N . TRP A 1 541 ? -35.600 -0.540 23.419 1.00 97.44 541 TRP A N 1
ATOM 4080 C CA . TRP A 1 541 ? -34.196 -0.532 23.008 1.00 97.44 541 TRP A CA 1
ATOM 4081 C C . TRP A 1 541 ? -33.413 -1.590 23.784 1.00 97.44 541 TRP A C 1
ATOM 4083 O O . TRP A 1 541 ? -33.397 -1.561 25.013 1.00 97.44 541 TRP A O 1
ATOM 4093 N N . VAL A 1 542 ? -32.758 -2.499 23.062 1.00 97.88 542 VAL A N 1
ATOM 4094 C CA . VAL A 1 542 ? -31.986 -3.620 23.612 1.00 97.88 542 VAL A CA 1
ATOM 4095 C C . VAL A 1 542 ? -30.504 -3.424 23.292 1.00 97.88 542 VAL A C 1
ATOM 4097 O O . VAL A 1 542 ? -30.134 -3.259 22.128 1.00 97.88 542 VAL A O 1
ATOM 4100 N N . ASP A 1 543 ? -29.664 -3.437 24.328 1.00 98.25 543 ASP A N 1
ATOM 4101 C CA . ASP A 1 543 ? -28.210 -3.275 24.228 1.00 98.25 543 ASP A CA 1
ATOM 4102 C C . ASP A 1 543 ? -27.508 -4.488 23.596 1.00 98.25 543 ASP A C 1
ATOM 4104 O O . ASP A 1 543 ? -27.815 -5.637 23.918 1.00 98.25 543 ASP A O 1
ATOM 4108 N N . LEU A 1 544 ? -26.528 -4.223 22.729 1.00 98.06 544 LEU A N 1
ATOM 4109 C CA . LEU A 1 544 ? -25.660 -5.203 22.073 1.00 98.06 544 LEU A CA 1
ATOM 4110 C C . LEU A 1 544 ? -24.191 -4.730 22.120 1.00 98.06 544 LEU A C 1
ATOM 4112 O O . LEU A 1 544 ? -23.622 -4.262 21.128 1.00 98.06 544 LEU A O 1
ATOM 4116 N N . ASP A 1 545 ? -23.569 -4.839 23.296 1.00 97.25 545 ASP A N 1
ATOM 4117 C CA . ASP A 1 545 ? -22.175 -4.444 23.547 1.00 97.25 545 ASP A CA 1
ATOM 4118 C C . ASP A 1 545 ? -21.167 -5.494 23.054 1.00 97.25 545 ASP A C 1
ATOM 4120 O O . ASP A 1 545 ? -20.711 -6.360 23.794 1.00 97.25 545 ASP A O 1
ATOM 4124 N N . SER A 1 546 ? -20.833 -5.451 21.761 1.00 95.94 546 SER A N 1
ATOM 4125 C CA . SER A 1 546 ? -19.977 -6.473 21.135 1.00 95.94 546 SER A CA 1
ATOM 4126 C C . SER A 1 546 ? -18.499 -6.425 21.553 1.00 95.94 546 SER A C 1
ATOM 4128 O O . SER A 1 546 ? -17.717 -7.243 21.071 1.00 95.94 546 SER A O 1
ATOM 4130 N N . ALA A 1 547 ? -18.056 -5.467 22.376 1.00 94.81 547 ALA A N 1
ATOM 4131 C CA . ALA A 1 547 ? -16.626 -5.261 22.618 1.00 94.81 547 ALA A CA 1
ATOM 4132 C C . ALA A 1 547 ? -16.000 -6.288 23.581 1.00 94.81 547 ALA A C 1
ATOM 4134 O O . ALA A 1 547 ? -14.807 -6.570 23.464 1.00 94.81 547 ALA A O 1
ATOM 4135 N N . PHE A 1 548 ? -16.778 -6.900 24.478 1.00 93.56 548 PHE A N 1
ATOM 4136 C CA . PHE A 1 548 ? -16.283 -7.812 25.520 1.00 93.56 548 PHE A CA 1
ATOM 4137 C C . PHE A 1 548 ? -16.539 -9.290 25.169 1.00 93.56 548 PHE A C 1
ATOM 4139 O O . PHE A 1 548 ? -17.516 -9.614 24.498 1.00 93.56 548 PHE A O 1
ATOM 4146 N N . VAL A 1 549 ? -15.658 -10.194 25.617 1.00 88.62 549 VAL A N 1
ATOM 4147 C CA . VAL A 1 549 ? -15.724 -11.643 25.308 1.00 88.62 549 VAL A CA 1
ATOM 4148 C C . VAL A 1 549 ? -16.958 -12.301 25.936 1.00 88.62 549 VAL A C 1
ATOM 4150 O O . VAL A 1 549 ? -17.603 -13.147 25.326 1.00 88.62 549 VAL A O 1
ATOM 4153 N N . ASP A 1 550 ? -17.293 -11.893 27.157 1.00 89.69 550 ASP A N 1
ATOM 4154 C CA . ASP A 1 550 ? -18.398 -12.384 27.981 1.00 89.69 550 ASP A CA 1
ATOM 4155 C C . ASP A 1 550 ? -19.698 -11.577 27.804 1.00 89.69 550 ASP A C 1
ATOM 4157 O O . ASP A 1 550 ? -20.646 -11.738 28.573 1.00 89.69 550 ASP A O 1
ATOM 4161 N N . ALA A 1 551 ? -19.769 -10.711 26.788 1.00 92.31 551 ALA A N 1
ATOM 4162 C CA . ALA A 1 551 ? -20.960 -9.919 26.519 1.00 92.31 551 ALA A CA 1
ATOM 4163 C C . ALA A 1 551 ? -22.137 -10.779 26.027 1.00 92.31 551 ALA A C 1
ATOM 4165 O O . ALA A 1 551 ? -21.988 -11.648 25.163 1.00 92.31 551 ALA A O 1
ATOM 4166 N N . GLU A 1 552 ? -23.333 -10.470 26.528 1.00 94.38 552 GLU A N 1
ATOM 4167 C CA . GLU A 1 552 ? -24.602 -11.118 26.179 1.00 94.38 552 GLU A CA 1
ATOM 4168 C C . GLU A 1 552 ? -25.612 -10.075 25.663 1.00 94.38 552 GLU A C 1
ATOM 4170 O O . GLU A 1 552 ? -25.589 -8.931 26.130 1.00 94.38 552 GLU A O 1
ATOM 4175 N N . PRO A 1 553 ? -26.545 -10.445 24.764 1.00 95.38 553 PRO A N 1
ATOM 4176 C CA . PRO A 1 553 ? -27.622 -9.555 24.339 1.00 95.38 553 PRO A CA 1
ATOM 4177 C C . PRO A 1 553 ? -28.467 -9.029 25.508 1.00 95.38 553 PRO A C 1
ATOM 4179 O O . PRO A 1 553 ? -28.827 -9.774 26.420 1.00 95.38 553 PRO A O 1
ATOM 4182 N N . GLY A 1 554 ? -28.815 -7.742 25.467 1.00 95.12 554 GLY A N 1
ATOM 4183 C CA . GLY A 1 554 ? -29.534 -7.051 26.541 1.00 95.12 554 GLY A CA 1
ATOM 4184 C C . GLY A 1 554 ? -28.648 -6.586 27.702 1.00 95.12 554 GLY A C 1
ATOM 4185 O O . GLY A 1 554 ? -29.179 -6.193 28.741 1.00 95.12 554 GLY A O 1
ATOM 4186 N N . LYS A 1 555 ? -27.317 -6.620 27.550 1.00 94.12 555 LYS A N 1
ATOM 4187 C CA . LYS A 1 555 ? -26.352 -6.072 28.513 1.00 94.12 555 LYS A CA 1
ATOM 4188 C C . LYS A 1 555 ? -25.369 -5.121 27.823 1.00 94.12 555 LYS A C 1
ATOM 4190 O O . LYS A 1 555 ? -24.924 -5.369 26.705 1.00 94.12 555 LYS A O 1
ATOM 4195 N N . ALA A 1 556 ? -24.992 -4.069 28.544 1.00 94.50 556 ALA A N 1
ATOM 4196 C CA . ALA A 1 556 ? -23.866 -3.192 28.234 1.00 94.50 556 ALA A CA 1
ATOM 4197 C C . ALA A 1 556 ? -22.998 -3.021 29.485 1.00 94.50 556 ALA A C 1
ATOM 4199 O O . ALA A 1 556 ? -23.504 -3.079 30.610 1.00 94.50 556 ALA A O 1
ATOM 4200 N N . VAL A 1 557 ? -21.692 -2.809 29.305 1.00 93.88 557 VAL A N 1
ATOM 4201 C CA . VAL A 1 557 ? -20.742 -2.714 30.431 1.00 93.88 557 VAL A CA 1
ATOM 4202 C C . VAL A 1 557 ? -20.838 -1.372 31.179 1.00 93.88 557 VAL A C 1
ATOM 4204 O O . VAL A 1 557 ? -20.435 -1.273 32.342 1.00 93.88 557 VAL A O 1
ATOM 4207 N N . VAL A 1 558 ? -21.431 -0.351 30.554 1.00 95.25 558 VAL A N 1
ATOM 4208 C CA . VAL A 1 558 ? -21.759 0.957 31.149 1.00 95.25 558 VAL A CA 1
ATOM 4209 C C . VAL A 1 558 ? -23.125 1.452 30.660 1.00 95.25 558 VAL A C 1
ATOM 4211 O O . VAL A 1 558 ? -23.645 0.979 29.655 1.00 95.25 558 VAL A O 1
ATOM 4214 N N . GLN A 1 559 ? -23.726 2.408 31.373 1.00 94.38 559 GLN A N 1
ATOM 4215 C CA . GLN A 1 559 ? -24.995 3.016 30.956 1.00 94.38 559 GLN A CA 1
ATOM 4216 C C . GLN A 1 559 ? -24.795 3.992 29.787 1.00 94.38 559 GLN A C 1
ATOM 4218 O O . GLN A 1 559 ? -23.809 4.730 29.745 1.00 94.38 559 GLN A O 1
ATOM 4223 N N . ALA A 1 560 ? -25.762 4.029 28.865 1.00 96.19 560 ALA A N 1
ATOM 4224 C CA . ALA A 1 560 ? -25.771 4.972 27.750 1.00 96.19 560 ALA A CA 1
ATOM 4225 C C . ALA A 1 560 ? -25.857 6.421 28.258 1.00 96.19 560 ALA A C 1
ATOM 4227 O O . ALA A 1 560 ? -26.812 6.801 28.936 1.00 96.19 560 ALA A O 1
ATOM 4228 N N . THR A 1 561 ? -24.862 7.231 27.904 1.00 96.50 561 THR A N 1
ATOM 4229 C CA . THR A 1 561 ? -24.809 8.672 28.207 1.00 96.50 561 THR A CA 1
ATOM 4230 C C . THR A 1 561 ? -25.320 9.521 27.047 1.00 96.50 561 THR A C 1
ATOM 4232 O O . THR A 1 561 ? -25.902 10.579 27.265 1.00 96.50 561 THR A O 1
ATOM 4235 N N . ASN A 1 562 ? -25.112 9.045 25.816 1.00 95.75 562 ASN A N 1
ATOM 4236 C CA . ASN A 1 562 ? -25.530 9.674 24.569 1.00 95.75 562 ASN A CA 1
ATOM 4237 C C . ASN A 1 562 ? -25.987 8.583 23.587 1.00 95.75 562 ASN A C 1
ATOM 4239 O O . ASN A 1 562 ? -25.590 7.422 23.718 1.00 95.75 562 ASN A O 1
ATOM 4243 N N . THR A 1 563 ? -26.795 8.956 22.591 1.00 97.06 563 THR A N 1
ATOM 4244 C CA . THR A 1 563 ? -27.177 8.074 21.476 1.00 97.06 563 THR A CA 1
ATOM 4245 C C . THR A 1 563 ? -27.248 8.852 20.166 1.00 97.06 563 THR A C 1
ATOM 4247 O O . THR A 1 563 ? -27.792 9.956 20.160 1.00 97.06 563 THR A O 1
ATOM 4250 N N . LEU A 1 564 ? -26.784 8.257 19.068 1.00 96.38 564 LEU A N 1
ATOM 4251 C CA . LEU A 1 564 ? -26.806 8.819 17.711 1.00 96.38 564 LEU A CA 1
ATOM 4252 C C . LEU A 1 564 ? -27.294 7.777 16.691 1.00 96.38 564 LEU A C 1
ATOM 4254 O O . LEU A 1 564 ? -27.207 6.573 16.939 1.00 96.38 564 LEU A O 1
ATOM 4258 N N . ALA A 1 565 ? -27.831 8.216 15.552 1.00 96.50 565 ALA A N 1
ATOM 4259 C CA . ALA A 1 565 ? -28.158 7.306 14.452 1.00 96.50 565 ALA A CA 1
ATOM 4260 C C . ALA A 1 565 ? -26.867 6.901 13.700 1.00 96.50 565 ALA A C 1
ATOM 4262 O O . ALA A 1 565 ? -25.955 7.724 13.622 1.00 96.50 565 ALA A O 1
ATOM 4263 N N . PRO A 1 566 ? -26.732 5.667 13.168 1.00 94.38 566 PRO A N 1
ATOM 4264 C CA . PRO A 1 566 ? -25.454 5.187 12.614 1.00 94.38 566 PRO A CA 1
ATOM 4265 C C . PRO A 1 566 ? -24.969 5.927 11.357 1.00 94.38 566 PRO A C 1
ATOM 4267 O O . PRO A 1 566 ? -23.782 5.905 11.058 1.00 94.38 566 PRO A O 1
ATOM 4270 N N . ASP A 1 567 ? -25.878 6.587 10.641 1.00 93.00 567 ASP A N 1
ATOM 4271 C CA . ASP A 1 567 ? -25.614 7.489 9.509 1.00 93.00 567 ASP A CA 1
ATOM 4272 C C . ASP A 1 567 ? -25.240 8.922 9.942 1.00 93.00 567 ASP A C 1
ATOM 4274 O O . ASP A 1 567 ? -24.798 9.732 9.131 1.00 93.00 567 ASP A O 1
ATOM 4278 N N . SER A 1 568 ? -25.419 9.223 11.228 1.00 94.81 568 SER A N 1
ATOM 4279 C CA . SER A 1 568 ? -25.345 10.548 11.844 1.00 94.81 568 SER A CA 1
ATOM 4280 C C . SER A 1 568 ? -24.201 10.634 12.865 1.00 94.81 568 SER A C 1
ATOM 4282 O O . SER A 1 568 ? -24.316 11.301 13.897 1.00 94.81 568 SER A O 1
ATOM 4284 N N . VAL A 1 569 ? -23.098 9.923 12.606 1.00 95.69 569 VAL A N 1
ATOM 4285 C CA . VAL A 1 569 ? -21.848 10.064 13.368 1.00 95.69 569 VAL A CA 1
ATOM 4286 C C . VAL A 1 569 ? -21.249 11.457 13.089 1.00 95.69 569 VAL A C 1
ATOM 4288 O O . VAL A 1 569 ? -21.168 11.840 11.921 1.00 95.69 569 VAL A O 1
ATOM 4291 N N . PRO A 1 570 ? -20.835 12.225 14.118 1.00 95.19 570 PRO A N 1
ATOM 4292 C CA . PRO A 1 570 ? -20.205 13.533 13.937 1.00 95.19 570 PRO A CA 1
ATOM 4293 C C . PRO A 1 570 ? -18.925 13.493 13.088 1.00 95.19 570 PRO A C 1
ATOM 4295 O O . PRO A 1 570 ? -18.142 12.546 13.169 1.00 95.19 570 PRO A O 1
ATOM 4298 N N . GLU A 1 571 ? -18.699 14.547 12.301 1.00 94.44 571 GLU A N 1
ATOM 4299 C CA . GLU A 1 571 ? -17.585 14.641 11.346 1.00 94.44 571 GLU A CA 1
ATOM 4300 C C . GLU A 1 571 ? -16.216 14.606 12.040 1.00 94.44 571 GLU A C 1
ATOM 4302 O O . GLU A 1 571 ? -15.271 13.993 11.546 1.00 94.44 571 GLU A O 1
ATOM 4307 N N . GLU A 1 572 ? -16.131 15.187 13.239 1.00 93.44 572 GLU A N 1
ATOM 4308 C CA . GLU A 1 572 ? -14.932 15.211 14.079 1.00 93.44 572 GLU A CA 1
ATOM 4309 C C . GLU A 1 572 ? -14.519 13.835 14.634 1.00 93.44 572 GLU A C 1
ATOM 4311 O O . GLU A 1 572 ? -13.482 13.732 15.290 1.00 93.44 572 GLU A O 1
ATOM 4316 N N . LEU A 1 573 ? -15.312 12.784 14.391 1.00 95.44 573 LEU A N 1
ATOM 4317 C CA . LEU A 1 573 ? -14.957 11.399 14.702 1.00 95.44 573 LEU A CA 1
ATOM 4318 C C . LEU A 1 573 ? -14.430 10.619 13.490 1.00 95.44 573 LEU A C 1
ATOM 4320 O O . LEU A 1 573 ? -13.981 9.494 13.686 1.00 95.44 573 LEU A O 1
ATOM 4324 N N . TYR A 1 574 ? -14.447 11.152 12.268 1.00 97.62 574 TYR A N 1
ATOM 4325 C CA . TYR A 1 574 ? -13.878 10.457 11.107 1.00 97.62 574 TYR A CA 1
ATOM 4326 C C . TYR A 1 574 ? -12.370 10.706 10.969 1.00 97.62 574 TYR A C 1
ATOM 4328 O O . TYR A 1 574 ? -11.860 11.778 11.294 1.00 97.62 574 TYR A O 1
ATOM 4336 N N . HIS A 1 575 ? -11.647 9.707 10.457 1.00 97.94 575 HIS A N 1
ATOM 4337 C CA . HIS A 1 575 ? -10.307 9.926 9.908 1.00 97.94 575 HIS A CA 1
ATOM 4338 C C . HIS A 1 575 ? -10.429 10.438 8.467 1.00 97.94 575 HIS A C 1
ATOM 4340 O O . HIS A 1 575 ? -11.226 9.910 7.686 1.00 97.94 575 HIS A O 1
ATOM 4346 N N . HIS A 1 576 ? -9.614 11.428 8.106 1.00 97.75 576 HIS A N 1
ATOM 4347 C CA . HIS A 1 576 ? -9.732 12.176 6.851 1.00 97.75 576 HIS A CA 1
ATOM 4348 C C . HIS A 1 576 ? -8.445 12.154 6.030 1.00 97.75 576 HIS A C 1
ATOM 4350 O O . HIS A 1 576 ? -7.347 12.252 6.581 1.00 97.75 576 HIS A O 1
ATOM 4356 N N . LEU A 1 577 ? -8.606 12.071 4.710 1.00 97.75 577 LEU A N 1
ATOM 4357 C CA . LEU A 1 577 ? -7.609 12.426 3.706 1.00 97.75 577 LEU A CA 1
ATOM 4358 C C . LEU A 1 577 ? -8.050 13.738 3.050 1.00 97.75 577 LEU A C 1
ATOM 4360 O O . LEU A 1 577 ? -9.018 13.769 2.292 1.00 97.75 577 LEU A O 1
ATOM 4364 N N . HIS A 1 578 ? -7.324 14.813 3.330 1.00 97.75 578 HIS A N 1
ATOM 4365 C CA . HIS A 1 578 ? -7.472 16.104 2.668 1.00 97.75 578 HIS A CA 1
ATOM 4366 C C . HIS A 1 578 ? -6.422 16.231 1.557 1.00 97.75 578 HIS A C 1
ATOM 4368 O O . HIS A 1 578 ? -5.239 15.979 1.775 1.00 97.75 578 HIS A O 1
ATOM 4374 N N . ILE A 1 579 ? -6.869 16.562 0.347 1.00 97.88 579 ILE A N 1
ATOM 4375 C CA . ILE A 1 579 ? -6.075 16.621 -0.882 1.00 97.88 579 ILE A CA 1
ATOM 4376 C C . ILE A 1 579 ? -6.099 18.065 -1.377 1.00 97.88 579 ILE A C 1
ATOM 4378 O O . ILE A 1 579 ? -7.138 18.550 -1.832 1.00 97.88 579 ILE A O 1
ATOM 4382 N N . THR A 1 580 ? -4.950 18.739 -1.326 1.00 97.75 580 THR A N 1
ATOM 4383 C CA . THR A 1 580 ? -4.764 20.061 -1.943 1.00 97.75 580 THR A CA 1
ATOM 4384 C C . THR A 1 580 ? -3.798 19.944 -3.113 1.00 97.75 580 THR A C 1
ATOM 4386 O O . THR A 1 580 ? -2.684 19.464 -2.946 1.00 97.75 580 THR A O 1
ATOM 4389 N N . MET A 1 581 ? -4.199 20.404 -4.295 1.00 96.94 581 MET A N 1
ATOM 4390 C CA . MET A 1 581 ? -3.347 20.488 -5.484 1.00 96.94 581 MET A CA 1
ATOM 4391 C C . MET A 1 581 ? -3.171 21.958 -5.856 1.00 96.94 581 MET A C 1
ATOM 4393 O O . MET A 1 581 ? -4.165 22.673 -6.017 1.00 96.94 581 MET A O 1
ATOM 4397 N N . ALA A 1 582 ? -1.930 22.428 -5.978 1.00 97.50 582 ALA A N 1
ATOM 4398 C CA . ALA A 1 582 ? -1.628 23.853 -6.090 1.00 97.50 582 ALA A CA 1
ATOM 4399 C C . ALA A 1 582 ? -0.599 24.171 -7.182 1.00 97.50 582 ALA A C 1
ATOM 4401 O O . ALA A 1 582 ? 0.363 23.439 -7.403 1.00 97.50 582 ALA A O 1
ATOM 4402 N N . LEU A 1 583 ? -0.808 25.314 -7.839 1.00 97.38 583 LEU A N 1
ATOM 4403 C CA . LEU A 1 583 ? 0.022 25.846 -8.916 1.00 97.38 583 LEU A CA 1
ATOM 4404 C C . LEU A 1 583 ? 0.736 27.118 -8.450 1.00 97.38 583 LEU A C 1
ATOM 4406 O O . LEU A 1 583 ? 0.081 28.049 -7.976 1.00 97.38 583 LEU A O 1
ATOM 4410 N N . ARG A 1 584 ? 2.057 27.200 -8.645 1.00 96.56 584 ARG A N 1
ATOM 4411 C CA . ARG A 1 584 ? 2.843 28.429 -8.449 1.00 96.56 584 ARG A CA 1
ATOM 4412 C C . ARG A 1 584 ? 3.232 29.035 -9.790 1.00 96.56 584 ARG A C 1
ATOM 4414 O O . ARG A 1 584 ? 3.902 28.410 -10.616 1.00 96.56 584 ARG A O 1
ATOM 4421 N N . VAL A 1 585 ? 2.852 30.295 -9.968 1.00 95.12 585 VAL A N 1
ATOM 4422 C CA . VAL A 1 585 ? 3.045 31.075 -11.196 1.00 95.12 585 VAL A CA 1
ATOM 4423 C C . VAL A 1 585 ? 3.933 32.275 -10.890 1.00 95.12 585 VAL A C 1
ATOM 4425 O O . VAL A 1 585 ? 3.672 33.006 -9.936 1.00 95.12 585 VAL A O 1
ATOM 4428 N N . ALA A 1 586 ? 4.979 32.495 -11.686 1.00 93.31 586 ALA A N 1
ATOM 4429 C CA . ALA A 1 586 ? 5.821 33.686 -11.606 1.00 93.31 586 ALA A CA 1
ATOM 4430 C C . ALA A 1 586 ? 5.357 34.746 -12.610 1.00 93.31 586 ALA A C 1
ATOM 4432 O O . ALA A 1 586 ? 5.150 34.449 -13.790 1.00 93.31 586 ALA A O 1
ATOM 4433 N N . GLN A 1 587 ? 5.249 35.993 -12.153 1.00 90.50 587 GLN A N 1
ATOM 4434 C CA . GLN A 1 587 ? 5.119 37.153 -13.038 1.00 90.50 587 GLN A CA 1
ATOM 4435 C C . GLN A 1 587 ? 6.471 37.453 -13.705 1.00 90.50 587 GLN A C 1
ATOM 4437 O O . GLN A 1 587 ? 7.520 37.242 -13.098 1.00 90.50 587 GLN A O 1
ATOM 4442 N N . ILE A 1 588 ? 6.467 37.956 -14.939 1.00 85.12 588 ILE A N 1
ATOM 4443 C CA . ILE A 1 588 ? 7.670 38.243 -15.731 1.00 85.12 588 ILE A CA 1
ATOM 4444 C C . ILE A 1 588 ? 7.694 39.733 -16.092 1.00 85.12 588 ILE A C 1
ATOM 4446 O O . ILE A 1 588 ? 6.777 40.238 -16.738 1.00 85.12 588 ILE A O 1
ATOM 4450 N N . SER A 1 589 ? 8.781 40.424 -15.735 1.00 82.25 589 SER A N 1
ATOM 4451 C CA . SER A 1 589 ? 9.071 41.797 -16.181 1.00 82.25 589 SER A CA 1
ATOM 4452 C C . SER A 1 589 ? 10.460 41.842 -16.799 1.00 82.25 589 SER A C 1
ATOM 4454 O O . SER A 1 589 ? 11.407 41.305 -16.228 1.00 82.25 589 SER A O 1
ATOM 4456 N N . ASP A 1 590 ? 10.594 42.461 -17.973 1.00 78.12 590 ASP A N 1
ATOM 4457 C CA . ASP A 1 590 ? 11.884 42.672 -18.655 1.00 78.12 590 ASP A CA 1
ATOM 4458 C C . ASP A 1 590 ? 12.723 41.386 -18.838 1.00 78.12 590 ASP A C 1
ATOM 4460 O O . ASP A 1 590 ? 13.952 41.394 -18.750 1.00 78.12 590 ASP A O 1
ATOM 4464 N N . GLY A 1 591 ? 12.045 40.250 -19.052 1.00 71.25 591 GLY A N 1
ATOM 4465 C CA . GLY A 1 591 ? 12.663 38.924 -19.186 1.00 71.25 591 GLY A CA 1
ATOM 4466 C C . GLY A 1 591 ? 13.176 38.305 -17.877 1.00 71.25 591 GLY A C 1
ATOM 4467 O O . GLY A 1 591 ? 13.845 37.272 -17.916 1.00 71.25 591 GLY A O 1
ATOM 4468 N N . LYS A 1 592 ? 12.878 38.911 -16.723 1.00 78.12 592 LYS A N 1
ATOM 4469 C CA . LYS A 1 592 ? 13.233 38.423 -15.384 1.00 78.12 592 LYS A CA 1
ATOM 4470 C C . LYS A 1 592 ? 12.002 37.921 -14.642 1.00 78.12 592 LYS A C 1
ATOM 4472 O O . LYS A 1 592 ? 10.905 38.451 -14.808 1.00 78.12 592 LYS A O 1
ATOM 4477 N N . ASP A 1 593 ? 12.220 36.929 -13.788 1.00 80.94 593 ASP A N 1
ATOM 4478 C CA . ASP A 1 593 ? 11.198 36.434 -12.873 1.00 80.94 593 ASP A CA 1
ATOM 4479 C C . ASP A 1 593 ? 10.978 37.451 -11.738 1.00 80.94 593 ASP A C 1
ATOM 4481 O O . ASP A 1 593 ? 11.932 37.909 -11.104 1.00 80.94 593 ASP A O 1
ATOM 4485 N N . GLY A 1 594 ? 9.720 37.822 -11.518 1.00 82.81 594 GLY A N 1
ATOM 4486 C CA . GLY A 1 594 ? 9.251 38.682 -10.437 1.00 82.81 594 GLY A CA 1
ATOM 4487 C C . GLY A 1 594 ? 8.570 37.878 -9.320 1.00 82.81 594 GLY A C 1
ATOM 4488 O O . GLY A 1 594 ? 8.912 36.715 -9.101 1.00 82.81 594 GLY A O 1
ATOM 4489 N N . PRO A 1 595 ? 7.605 38.478 -8.597 1.00 89.44 595 PRO A N 1
ATOM 4490 C CA . PRO A 1 595 ? 6.852 37.785 -7.555 1.00 89.44 595 PRO A CA 1
ATOM 4491 C C . PRO A 1 595 ? 6.130 36.537 -8.074 1.00 89.44 595 PRO A C 1
ATOM 4493 O O . PRO A 1 595 ? 5.597 36.526 -9.189 1.00 89.44 595 PRO A O 1
ATOM 4496 N N . THR A 1 596 ? 6.074 35.507 -7.232 1.00 93.75 596 THR A N 1
ATOM 4497 C CA . THR A 1 596 ? 5.236 34.326 -7.445 1.00 93.75 596 THR A CA 1
ATOM 4498 C C . THR A 1 596 ? 3.867 34.480 -6.791 1.00 93.75 596 THR A C 1
ATOM 4500 O O . THR A 1 596 ? 3.678 35.275 -5.869 1.00 93.75 596 THR A O 1
ATOM 4503 N N . THR A 1 597 ? 2.894 33.709 -7.258 1.00 95.00 597 THR A N 1
ATOM 4504 C CA . THR A 1 597 ? 1.574 33.567 -6.637 1.00 95.00 597 THR A CA 1
ATOM 4505 C C . THR A 1 597 ? 1.162 32.105 -6.690 1.00 95.00 597 THR A C 1
ATOM 4507 O O . THR A 1 597 ? 1.357 31.449 -7.714 1.00 95.00 597 THR A O 1
ATOM 4510 N N . ASP A 1 598 ? 0.601 31.626 -5.584 1.00 96.00 598 ASP A N 1
ATOM 4511 C CA . ASP A 1 598 ? 0.164 30.245 -5.407 1.00 96.00 598 ASP A CA 1
ATOM 4512 C C . ASP A 1 598 ? -1.359 30.200 -5.529 1.00 96.00 598 ASP A C 1
ATOM 4514 O O . ASP A 1 598 ? -2.058 31.081 -5.024 1.00 96.00 598 ASP A O 1
ATOM 4518 N N . THR A 1 599 ? -1.894 29.209 -6.234 1.00 96.31 599 THR A N 1
ATOM 4519 C CA . THR A 1 599 ? -3.338 29.043 -6.436 1.00 96.31 599 THR A CA 1
ATOM 4520 C C . THR A 1 599 ? -3.714 27.579 -6.282 1.00 96.31 599 THR A C 1
ATOM 4522 O O . THR A 1 599 ? -3.220 26.735 -7.027 1.00 96.31 599 THR A O 1
ATOM 4525 N N . ALA A 1 600 ? -4.615 27.282 -5.343 1.00 96.62 600 ALA A N 1
ATOM 4526 C CA . ALA A 1 600 ? -5.229 25.963 -5.238 1.00 96.62 600 ALA A CA 1
ATOM 4527 C C . ALA A 1 600 ? -6.066 25.689 -6.499 1.00 96.62 600 ALA A C 1
ATOM 4529 O O . ALA A 1 600 ? -6.999 26.436 -6.812 1.00 96.62 600 ALA A O 1
ATOM 4530 N N . LEU A 1 601 ? -5.707 24.638 -7.231 1.00 96.44 601 LEU A N 1
ATOM 4531 C CA . LEU A 1 601 ? -6.431 24.122 -8.391 1.00 96.44 601 LEU A CA 1
ATOM 4532 C C . LEU A 1 601 ? -7.540 23.156 -7.968 1.00 96.44 601 LEU A C 1
ATOM 4534 O O . LEU A 1 601 ? -8.598 23.119 -8.597 1.00 96.44 601 LEU A O 1
ATOM 4538 N N . LEU A 1 602 ? -7.299 22.393 -6.901 1.00 96.06 602 LEU A N 1
ATOM 4539 C CA . LEU A 1 602 ? -8.245 21.464 -6.295 1.00 96.06 602 LEU A CA 1
ATOM 4540 C C . LEU A 1 602 ? -7.989 21.393 -4.783 1.00 96.06 602 LEU A C 1
ATOM 4542 O O . LEU A 1 602 ? -6.845 21.448 -4.343 1.00 96.06 602 LEU A O 1
ATOM 4546 N N . ASP A 1 603 ? -9.067 21.309 -4.011 1.00 96.50 603 ASP A N 1
ATOM 4547 C CA . ASP A 1 603 ? -9.084 21.293 -2.545 1.00 96.50 603 ASP A CA 1
ATOM 4548 C C . ASP A 1 603 ? -10.290 20.432 -2.132 1.00 96.50 603 ASP A C 1
ATOM 4550 O O . ASP A 1 603 ? -11.436 20.803 -2.412 1.00 96.50 603 ASP A O 1
ATOM 4554 N N . GLN A 1 604 ? -10.046 19.217 -1.631 1.00 96.88 604 GLN A N 1
ATOM 4555 C CA . GLN A 1 604 ? -11.073 18.194 -1.377 1.00 96.88 604 GLN A CA 1
ATOM 4556 C C . GLN A 1 604 ? -10.744 17.366 -0.129 1.00 96.88 604 GLN A C 1
ATOM 4558 O O . GLN A 1 604 ? -9.616 16.915 0.038 1.00 96.88 604 GLN A O 1
ATOM 4563 N N . GLU A 1 605 ? -11.741 17.103 0.716 1.00 96.31 605 GLU A N 1
ATOM 4564 C CA . GLU A 1 605 ? -11.620 16.261 1.913 1.00 96.31 605 GLU A CA 1
ATOM 4565 C C . GLU A 1 605 ? -12.448 14.976 1.761 1.00 96.31 605 GLU A C 1
ATOM 4567 O O . GLU A 1 605 ? -13.592 15.013 1.301 1.00 96.31 605 GLU A O 1
ATOM 4572 N N . LEU A 1 606 ? -11.854 13.833 2.117 1.00 97.25 606 LEU A N 1
ATOM 4573 C CA . LEU A 1 606 ? -12.429 12.495 1.984 1.00 97.25 606 LEU A CA 1
ATOM 4574 C C . LEU A 1 606 ? -12.317 11.715 3.302 1.00 97.25 606 LEU A C 1
ATOM 4576 O O . LEU A 1 606 ? -11.216 11.441 3.786 1.00 97.25 606 LEU A O 1
ATOM 4580 N N . ARG A 1 607 ? -13.451 11.244 3.831 1.00 97.31 607 ARG A N 1
ATOM 4581 C CA . ARG A 1 607 ? -13.494 10.292 4.954 1.00 97.31 607 ARG A CA 1
ATOM 4582 C C . ARG A 1 607 ? -12.852 8.966 4.549 1.00 97.31 607 ARG A C 1
ATOM 4584 O O . ARG A 1 607 ? -13.355 8.301 3.643 1.00 97.31 607 ARG A O 1
ATOM 4591 N N . VAL A 1 608 ? -11.804 8.530 5.248 1.00 96.69 608 VAL A N 1
ATOM 4592 C CA . VAL A 1 608 ? -11.044 7.296 4.945 1.00 96.69 608 VAL A CA 1
ATOM 4593 C C . VAL A 1 608 ? -11.931 6.044 4.965 1.00 96.69 608 VAL A C 1
ATOM 4595 O O . VAL A 1 608 ? -11.804 5.173 4.101 1.00 96.69 608 VAL A O 1
ATOM 4598 N N . ALA A 1 609 ? -12.859 5.977 5.922 1.00 95.81 609 ALA A N 1
ATOM 4599 C CA . ALA A 1 609 ? -13.783 4.858 6.097 1.00 95.81 609 ALA A CA 1
ATOM 4600 C C . ALA A 1 609 ? -14.696 4.617 4.879 1.00 95.81 609 ALA A C 1
ATOM 4602 O O . ALA A 1 609 ? -15.057 3.475 4.596 1.00 95.81 609 ALA A O 1
ATOM 4603 N N . ASP A 1 610 ? -15.022 5.677 4.133 1.00 94.38 610 ASP A N 1
ATOM 4604 C CA . ASP A 1 610 ? -15.924 5.620 2.979 1.00 94.38 610 ASP A CA 1
ATOM 4605 C C . ASP A 1 610 ? -15.188 5.252 1.671 1.00 94.38 610 ASP A C 1
ATOM 4607 O O . ASP A 1 610 ? -15.837 4.989 0.661 1.00 94.38 610 ASP A O 1
ATOM 4611 N N . GLN A 1 611 ? -13.846 5.196 1.673 1.00 92.50 611 GLN A N 1
ATOM 4612 C CA . GLN A 1 611 ? -13.030 4.940 0.470 1.00 92.50 611 GLN A CA 1
ATOM 4613 C C . GLN A 1 611 ? -12.726 3.453 0.215 1.00 92.50 611 GLN A C 1
ATOM 4615 O O . GLN A 1 611 ? -12.066 3.096 -0.761 1.00 92.50 611 GLN A O 1
ATOM 4620 N N . GLN A 1 612 ? -13.196 2.552 1.078 1.00 85.94 612 GLN A N 1
ATOM 4621 C CA . GLN A 1 612 ? -12.952 1.120 0.908 1.00 85.94 612 GLN A CA 1
ATOM 4622 C C . GLN A 1 612 ? -13.691 0.600 -0.339 1.00 85.94 612 GLN A C 1
ATOM 4624 O O . GLN A 1 612 ? -14.907 0.743 -0.448 1.00 85.94 612 GLN A O 1
ATOM 4629 N N . ASN A 1 613 ? -12.954 -0.023 -1.272 1.00 82.00 613 ASN A N 1
ATOM 4630 C CA . ASN A 1 613 ? -13.419 -0.436 -2.613 1.00 82.00 613 ASN A CA 1
ATOM 4631 C C . ASN A 1 613 ? -13.682 0.705 -3.624 1.00 82.00 613 ASN A C 1
ATOM 4633 O O . ASN A 1 613 ? -14.269 0.465 -4.688 1.00 82.00 613 ASN A O 1
ATOM 4637 N N . VAL A 1 614 ? -13.270 1.933 -3.306 1.00 86.06 614 VAL A N 1
ATOM 4638 C CA . VAL A 1 614 ? -13.445 3.112 -4.162 1.00 86.06 614 VAL A CA 1
ATOM 4639 C C . VAL A 1 614 ? -12.130 3.415 -4.874 1.00 86.06 614 VAL A C 1
ATOM 4641 O O . VAL A 1 614 ? -11.079 3.472 -4.246 1.00 86.06 614 VAL A O 1
ATOM 4644 N N . ASP A 1 615 ? -12.188 3.582 -6.193 1.00 80.94 615 ASP A N 1
ATOM 4645 C CA . ASP A 1 615 ? -11.059 4.071 -6.986 1.00 80.94 615 ASP A CA 1
ATOM 4646 C C . ASP A 1 615 ? -10.945 5.595 -6.832 1.00 80.94 615 ASP A C 1
ATOM 4648 O O . ASP A 1 615 ? -11.951 6.292 -6.991 1.00 80.94 615 ASP A O 1
ATOM 4652 N N . ILE A 1 616 ? -9.758 6.112 -6.503 1.00 88.81 616 ILE A N 1
ATOM 4653 C CA . ILE A 1 616 ? -9.518 7.550 -6.322 1.00 88.81 616 ILE A CA 1
ATOM 4654 C C . ILE A 1 616 ? -8.414 7.980 -7.279 1.00 88.81 616 ILE A C 1
ATOM 4656 O O . ILE A 1 616 ? -7.261 7.606 -7.097 1.00 88.81 616 ILE A O 1
ATOM 4660 N N . ILE A 1 617 ? -8.755 8.798 -8.273 1.00 83.31 617 ILE A N 1
ATOM 4661 C CA . ILE A 1 617 ? -7.810 9.292 -9.280 1.00 83.31 617 ILE A CA 1
ATOM 4662 C C . ILE A 1 617 ? -7.737 10.814 -9.194 1.00 83.31 617 ILE A C 1
ATOM 4664 O O . ILE A 1 617 ? -8.709 11.500 -9.513 1.00 83.31 617 ILE A O 1
ATOM 4668 N N . LEU A 1 618 ? -6.578 11.342 -8.806 1.00 87.75 618 LEU A N 1
ATOM 4669 C CA . LEU A 1 618 ? -6.240 12.763 -8.920 1.00 87.75 618 LEU A CA 1
ATOM 4670 C C . LEU A 1 618 ? -5.450 12.970 -10.216 1.00 87.75 618 LEU A C 1
ATOM 4672 O O . LEU A 1 618 ? -4.455 12.280 -10.417 1.00 87.75 618 LEU A O 1
ATOM 4676 N N . ALA A 1 619 ? -5.868 13.880 -11.098 1.00 83.12 619 ALA A N 1
ATOM 4677 C CA . ALA A 1 619 ? -5.221 14.057 -12.401 1.00 83.12 619 ALA A CA 1
ATOM 4678 C C . ALA A 1 619 ? -5.285 15.486 -12.952 1.00 83.12 619 ALA A C 1
ATOM 4680 O O . ALA A 1 619 ? -6.197 16.260 -12.645 1.00 83.12 619 ALA A O 1
ATOM 4681 N N . ASN A 1 620 ? -4.381 15.769 -13.890 1.00 83.75 620 ASN A N 1
ATOM 4682 C CA . ASN A 1 620 ? -4.476 16.903 -14.801 1.00 83.75 620 ASN A CA 1
ATOM 4683 C C . ASN A 1 620 ? -4.947 16.448 -16.189 1.00 83.75 620 ASN A C 1
ATOM 4685 O O . ASN A 1 620 ? -4.187 15.904 -16.994 1.00 83.75 620 ASN A O 1
ATOM 4689 N N . GLN A 1 621 ? -6.214 16.710 -16.508 1.00 77.12 621 GLN A N 1
ATOM 4690 C CA . GLN A 1 621 ? -6.784 16.363 -17.804 1.00 77.12 621 GLN A CA 1
ATOM 4691 C C . GLN A 1 621 ? -6.364 17.377 -18.880 1.00 77.12 621 GLN A C 1
ATOM 4693 O O . GLN A 1 621 ? -6.750 18.549 -18.854 1.00 77.12 621 GLN A O 1
ATOM 4698 N N . ALA A 1 622 ? -5.582 16.916 -19.855 1.00 74.19 622 ALA A N 1
ATOM 4699 C CA . ALA A 1 622 ? -5.114 17.730 -20.972 1.00 74.19 622 ALA A CA 1
ATOM 4700 C C . ALA A 1 622 ? -6.279 18.311 -21.798 1.00 74.19 622 ALA A C 1
ATOM 4702 O O . ALA A 1 622 ? -7.217 17.605 -22.172 1.00 74.19 622 ALA A O 1
ATOM 4703 N N . THR A 1 623 ? -6.212 19.610 -22.099 1.00 73.50 623 THR A N 1
ATOM 4704 C CA . THR A 1 623 ? -7.269 20.363 -22.791 1.00 73.50 623 THR A CA 1
ATOM 4705 C C . THR A 1 623 ? -6.713 21.094 -24.028 1.00 73.50 623 THR A C 1
ATOM 4707 O O . THR A 1 623 ? -5.859 21.978 -23.888 1.00 73.50 623 THR A O 1
ATOM 4710 N N . PRO A 1 624 ? -7.198 20.793 -25.253 1.00 63.69 624 PRO A N 1
ATOM 4711 C CA . PRO A 1 624 ? -7.992 19.611 -25.611 1.00 63.69 624 PRO A CA 1
ATOM 4712 C C . PRO A 1 624 ? -7.201 18.311 -25.386 1.00 63.69 624 PRO A C 1
ATOM 4714 O O . PRO A 1 624 ? -5.971 18.327 -25.401 1.00 63.69 624 PRO A O 1
ATOM 4717 N N . MET A 1 625 ? -7.904 17.189 -25.223 1.00 59.81 625 MET A N 1
ATOM 4718 C CA . MET A 1 625 ? -7.269 15.880 -25.045 1.00 59.81 625 MET A CA 1
ATOM 4719 C C . MET A 1 625 ? -6.464 15.486 -26.305 1.00 59.81 625 MET A C 1
ATOM 4721 O O . MET A 1 625 ? -6.986 15.647 -27.415 1.00 59.81 625 MET A O 1
ATOM 4725 N N . PRO A 1 626 ? -5.228 14.960 -26.179 1.00 57.84 626 PRO A N 1
ATOM 4726 C CA . PRO A 1 626 ? -4.447 14.459 -27.309 1.00 57.84 626 PRO A CA 1
ATOM 4727 C C . PRO A 1 626 ? -5.175 13.345 -28.074 1.00 57.84 626 PRO A C 1
ATOM 4729 O O . PRO A 1 626 ? -5.477 12.287 -27.526 1.00 57.84 626 PRO A O 1
ATOM 4732 N N . ASP A 1 627 ? -5.432 13.563 -29.365 1.00 54.50 627 ASP A N 1
ATOM 4733 C CA . ASP A 1 627 ? -6.065 12.559 -30.223 1.00 54.50 627 ASP A CA 1
ATOM 4734 C C . ASP A 1 627 ? -5.022 11.641 -30.875 1.00 54.50 627 ASP A C 1
ATOM 4736 O O . ASP A 1 627 ? -4.495 11.922 -31.957 1.00 54.50 627 ASP A O 1
ATOM 4740 N N . LEU A 1 628 ? -4.756 10.525 -30.197 1.00 47.34 628 LEU A N 1
ATOM 4741 C CA . LEU A 1 628 ? -3.877 9.448 -30.657 1.00 47.34 628 LEU A CA 1
ATOM 4742 C C . LEU A 1 628 ? -4.561 8.492 -31.657 1.00 47.34 628 LEU A C 1
ATOM 4744 O O . LEU A 1 628 ? -3.898 7.624 -32.217 1.00 47.34 628 LEU A O 1
ATOM 4748 N N . THR A 1 629 ? -5.865 8.640 -31.932 1.00 45.16 629 THR A N 1
ATOM 4749 C CA . THR A 1 629 ? -6.597 7.733 -32.844 1.00 45.16 629 THR A CA 1
ATOM 4750 C C . THR A 1 629 ? -6.282 7.984 -34.323 1.00 45.16 629 THR A C 1
ATOM 4752 O O . THR A 1 629 ? -6.587 7.151 -35.176 1.00 45.16 629 THR A O 1
ATOM 4755 N N . LYS A 1 630 ? -5.653 9.124 -34.646 1.00 50.81 630 LYS A N 1
ATOM 4756 C CA . LYS A 1 630 ? -5.270 9.518 -36.010 1.00 50.81 630 LYS A CA 1
ATOM 4757 C C . LYS A 1 630 ? -3.985 8.801 -36.470 1.00 50.81 630 LYS A C 1
ATOM 4759 O O . LYS A 1 630 ? -2.910 9.149 -35.968 1.00 50.81 630 LYS A O 1
ATOM 4764 N N . PRO A 1 631 ? -4.035 7.904 -37.480 1.00 40.56 631 PRO A N 1
ATOM 4765 C CA . PRO A 1 631 ? -2.861 7.162 -37.948 1.00 40.56 631 PRO A CA 1
ATOM 4766 C C . PRO A 1 631 ? -1.679 8.066 -38.327 1.00 40.56 631 PRO A C 1
ATOM 4768 O O . PRO A 1 631 ? -1.849 9.070 -39.021 1.00 40.56 631 PRO A O 1
ATOM 4771 N N . GLY A 1 632 ? -0.468 7.707 -37.888 1.00 46.12 632 GLY A N 1
ATOM 4772 C CA . GLY A 1 632 ? 0.750 8.486 -38.159 1.00 46.12 632 GLY A CA 1
ATOM 4773 C C . GLY A 1 632 ? 0.895 9.774 -37.329 1.00 46.12 632 GLY A C 1
ATOM 4774 O O . GLY A 1 632 ? 1.624 10.693 -37.722 1.00 46.12 632 GLY A O 1
ATOM 4775 N N . THR A 1 633 ? 0.202 9.874 -36.193 1.00 48.38 633 THR A N 1
ATOM 4776 C CA . THR A 1 633 ? 0.386 10.953 -35.210 1.00 48.38 633 THR A CA 1
ATOM 4777 C C . THR A 1 633 ? 1.224 10.433 -34.047 1.00 48.38 633 THR A C 1
ATOM 4779 O O . THR A 1 633 ? 0.765 9.570 -33.312 1.00 48.38 633 THR A O 1
ATOM 4782 N N . SER A 1 634 ? 2.449 10.941 -33.872 1.00 54.62 634 SER A N 1
ATOM 4783 C CA . SER A 1 634 ? 3.245 10.637 -32.676 1.00 54.62 634 SER A CA 1
ATOM 4784 C C . SER A 1 634 ? 2.629 11.287 -31.438 1.00 54.62 634 SER A C 1
ATOM 4786 O O . SER A 1 634 ? 2.028 12.363 -31.543 1.00 54.62 634 SER A O 1
ATOM 4788 N N . PHE A 1 635 ? 2.849 10.702 -30.258 1.00 58.09 635 PHE A N 1
ATOM 4789 C CA . PHE A 1 635 ? 2.384 11.277 -28.995 1.00 58.09 635 PHE A CA 1
ATOM 4790 C C . PHE A 1 635 ? 2.799 12.752 -28.834 1.00 58.09 635 PHE A C 1
ATOM 4792 O O . PHE A 1 635 ? 1.960 13.612 -28.581 1.00 58.09 635 PHE A O 1
ATOM 4799 N N . SER A 1 636 ? 4.065 13.080 -29.118 1.00 63.56 636 SER A N 1
ATOM 4800 C CA . SER A 1 636 ? 4.591 14.457 -29.102 1.00 63.56 636 SER A CA 1
ATOM 4801 C C . SER A 1 636 ? 3.819 15.434 -30.005 1.00 63.56 636 SER A C 1
ATOM 4803 O O . SER A 1 636 ? 3.575 16.581 -29.631 1.00 63.56 636 SER A O 1
ATOM 4805 N N . LYS A 1 637 ? 3.380 14.978 -31.183 1.00 68.81 637 LYS A N 1
ATOM 4806 C CA . LYS A 1 637 ? 2.618 15.772 -32.157 1.00 68.81 637 LYS A CA 1
ATOM 4807 C C . LYS A 1 637 ? 1.154 15.947 -31.743 1.00 68.81 637 LYS A C 1
ATOM 4809 O O . LYS A 1 637 ? 0.568 16.983 -32.050 1.00 68.81 637 LYS A O 1
ATOM 4814 N N . ALA A 1 638 ? 0.573 14.970 -31.044 1.00 63.62 638 ALA A N 1
ATOM 4815 C CA . ALA A 1 638 ? -0.750 15.101 -30.438 1.00 63.62 638 ALA A CA 1
ATOM 4816 C C . ALA A 1 638 ? -0.713 16.036 -29.213 1.00 63.62 638 ALA A C 1
ATOM 4818 O O . ALA A 1 638 ? -1.557 16.921 -29.087 1.00 63.62 638 ALA A O 1
ATOM 4819 N N . LEU A 1 639 ? 0.311 15.911 -28.363 1.00 70.19 639 LEU A N 1
ATOM 4820 C CA . LEU A 1 639 ? 0.511 16.742 -27.173 1.00 70.19 639 LEU A CA 1
ATOM 4821 C C . LEU A 1 639 ? 0.716 18.230 -27.519 1.00 70.19 639 LEU A C 1
ATOM 4823 O O . LEU A 1 639 ? 0.214 19.105 -26.816 1.00 70.19 639 LEU A O 1
ATOM 4827 N N . ALA A 1 640 ? 1.351 18.544 -28.653 1.00 79.44 640 ALA A N 1
ATOM 4828 C CA . ALA A 1 640 ? 1.476 19.916 -29.161 1.00 79.44 640 ALA A CA 1
ATOM 4829 C C . ALA A 1 640 ? 0.122 20.614 -29.461 1.00 79.44 640 ALA A C 1
ATOM 4831 O O . ALA A 1 640 ? 0.077 21.836 -29.650 1.00 79.44 640 ALA A O 1
ATOM 4832 N N . ALA A 1 641 ? -1.002 19.884 -29.484 1.00 79.81 641 ALA A N 1
ATOM 4833 C CA . ALA A 1 641 ? -2.347 20.461 -29.563 1.00 79.81 641 ALA A CA 1
ATOM 4834 C C . ALA A 1 641 ? -2.879 20.982 -28.210 1.00 79.81 641 ALA A C 1
ATOM 4836 O O . ALA A 1 641 ? -3.791 21.810 -28.208 1.00 79.81 641 ALA A O 1
ATOM 4837 N N . VAL A 1 642 ? -2.298 20.562 -27.078 1.00 77.25 642 VAL A N 1
ATOM 4838 C CA . VAL A 1 642 ? -2.722 20.952 -25.721 1.00 77.25 642 VAL A CA 1
ATOM 4839 C C . VAL A 1 642 ? -2.446 22.439 -25.465 1.00 77.25 642 VAL A C 1
ATOM 4841 O O . VAL A 1 642 ? -1.397 22.979 -25.846 1.00 77.25 642 VAL A O 1
ATOM 4844 N N . ARG A 1 643 ? -3.412 23.122 -24.840 1.00 84.50 643 ARG A N 1
ATOM 4845 C CA . ARG A 1 643 ? -3.395 24.567 -24.531 1.00 84.50 643 ARG A CA 1
ATOM 4846 C C . ARG A 1 643 ? -3.467 24.865 -23.032 1.00 84.50 643 ARG A C 1
ATOM 4848 O O . ARG A 1 643 ? -3.038 25.938 -22.615 1.00 84.50 643 ARG A O 1
ATOM 4855 N N . GLY A 1 644 ? -3.941 23.908 -22.247 1.00 86.94 644 GLY A N 1
ATOM 4856 C CA . GLY A 1 644 ? -3.964 23.952 -20.794 1.00 86.94 644 GLY A CA 1
ATOM 4857 C C . GLY A 1 644 ? -4.409 22.616 -20.217 1.00 86.94 644 GLY A C 1
ATOM 4858 O O . GLY A 1 644 ? -4.600 21.645 -20.955 1.00 86.94 644 GLY A O 1
ATOM 4859 N N . PHE A 1 645 ? -4.587 22.585 -18.906 1.00 86.88 645 PHE A N 1
ATOM 4860 C CA . PHE A 1 645 ? -4.975 21.404 -18.149 1.00 86.88 645 PHE A CA 1
ATOM 4861 C C . PHE A 1 645 ? -6.169 21.722 -17.256 1.00 86.88 645 PHE A C 1
ATOM 4863 O O . PHE A 1 645 ? -6.410 22.868 -16.876 1.00 86.88 645 PHE A O 1
ATOM 4870 N N . GLN A 1 646 ? -6.946 20.689 -16.966 1.00 84.44 646 GLN A N 1
ATOM 4871 C CA . GLN A 1 646 ? -8.125 20.741 -16.126 1.00 84.44 646 GLN A CA 1
ATOM 4872 C C . GLN A 1 646 ? -7.885 19.811 -14.939 1.00 84.44 646 GLN A C 1
ATOM 4874 O O . GLN A 1 646 ? -7.847 18.594 -15.115 1.00 84.44 646 GLN A O 1
ATOM 4879 N N . ALA A 1 647 ? -7.735 20.377 -13.741 1.00 89.75 647 ALA A N 1
ATOM 4880 C CA . ALA A 1 647 ? -7.616 19.581 -12.525 1.00 89.75 647 ALA A CA 1
ATOM 4881 C C . ALA A 1 647 ? -8.899 18.761 -12.318 1.00 89.75 647 ALA A C 1
ATOM 4883 O O . ALA A 1 647 ? -10.002 19.314 -12.427 1.00 89.75 647 ALA A O 1
ATOM 4884 N N . ILE A 1 648 ? -8.766 17.468 -12.022 1.00 83.81 648 ILE A N 1
ATOM 4885 C CA . ILE A 1 648 ? -9.880 16.566 -11.705 1.00 83.81 648 ILE A CA 1
ATOM 4886 C C . ILE A 1 648 ? -9.528 15.649 -10.529 1.00 83.81 648 ILE A C 1
ATOM 4888 O O . ILE A 1 648 ? -8.396 15.189 -10.400 1.00 83.81 648 ILE A O 1
ATOM 4892 N N . LEU A 1 649 ? -10.529 15.349 -9.703 1.00 87.50 649 LEU A N 1
ATOM 4893 C CA . LEU A 1 649 ? -10.511 14.248 -8.744 1.00 87.50 649 LEU A CA 1
ATOM 4894 C C . LEU A 1 649 ? -11.710 13.344 -9.044 1.00 87.50 649 LEU A C 1
ATOM 4896 O O . LEU A 1 649 ? -12.857 13.789 -8.987 1.00 87.50 649 LEU A O 1
ATOM 4900 N N . GLN A 1 650 ? -11.457 12.083 -9.368 1.00 83.50 650 GLN A N 1
ATOM 4901 C CA . GLN A 1 650 ? -12.478 11.048 -9.477 1.00 83.50 650 GLN A CA 1
ATOM 4902 C C . GLN A 1 650 ? -12.474 10.192 -8.205 1.00 83.50 650 GLN A C 1
ATOM 4904 O O . GLN A 1 650 ? -11.412 9.849 -7.700 1.00 83.50 650 GLN A O 1
ATOM 4909 N N . VAL A 1 651 ? -13.663 9.873 -7.693 1.00 87.62 651 VAL A N 1
ATOM 4910 C CA . VAL A 1 651 ? -13.919 9.055 -6.500 1.00 87.62 651 VAL A CA 1
ATOM 4911 C C . VAL A 1 651 ? -15.043 8.078 -6.862 1.00 87.62 651 VAL A C 1
ATOM 4913 O O . VAL A 1 651 ? -16.234 8.401 -6.786 1.00 87.62 651 VAL A O 1
ATOM 4916 N N . GLY A 1 652 ? -14.662 6.902 -7.360 1.00 81.62 652 GLY A N 1
ATOM 4917 C CA . GLY A 1 652 ? -15.566 5.943 -7.996 1.00 81.62 652 GLY A CA 1
ATOM 4918 C C . GLY A 1 652 ? -16.273 6.556 -9.209 1.00 81.62 652 GLY A C 1
ATOM 4919 O O . GLY A 1 652 ? -15.629 7.074 -10.120 1.00 81.62 652 GLY A O 1
ATOM 4920 N N . ASP A 1 653 ? -17.606 6.536 -9.209 1.00 77.44 653 ASP A N 1
ATOM 4921 C CA . ASP A 1 653 ? -18.431 7.122 -10.279 1.00 77.44 653 ASP A CA 1
ATOM 4922 C C . ASP A 1 653 ? -18.608 8.654 -10.157 1.00 77.44 653 ASP A C 1
ATOM 4924 O O . ASP A 1 653 ? -19.242 9.281 -11.009 1.00 77.44 653 ASP A O 1
ATOM 4928 N N . ARG A 1 654 ? -18.094 9.284 -9.089 1.00 83.38 654 ARG A N 1
ATOM 4929 C CA . ARG A 1 654 ? -18.175 10.739 -8.879 1.00 83.38 654 ARG A CA 1
ATOM 4930 C C . ARG A 1 654 ? -16.915 11.413 -9.408 1.00 83.38 654 ARG A C 1
ATOM 4932 O O . ARG A 1 654 ? -15.816 10.970 -9.106 1.00 83.38 654 ARG A O 1
ATOM 4939 N N . SER A 1 655 ? -17.061 12.522 -10.129 1.00 81.94 655 SER A N 1
ATOM 4940 C CA . SER A 1 655 ? -15.934 13.367 -10.538 1.00 81.94 655 SER A CA 1
ATOM 4941 C C . SER A 1 655 ? -16.144 14.797 -10.048 1.00 81.94 655 SER A C 1
ATOM 4943 O O . SER A 1 655 ? -17.131 15.439 -10.414 1.00 81.94 655 SER A O 1
ATOM 4945 N N . THR A 1 656 ? -15.215 15.288 -9.229 1.00 85.69 656 THR A N 1
ATOM 4946 C CA . THR A 1 656 ? -15.056 16.713 -8.940 1.00 85.69 656 THR A CA 1
ATOM 4947 C C . THR A 1 656 ? -14.111 17.303 -9.976 1.00 85.69 656 THR A C 1
ATOM 4949 O O . THR A 1 656 ? -12.951 16.905 -10.081 1.00 85.69 656 THR A O 1
ATOM 4952 N N . THR A 1 657 ? -14.583 18.300 -10.719 1.00 85.94 657 THR A N 1
ATOM 4953 C CA . THR A 1 657 ? -13.713 19.131 -11.551 1.00 85.94 657 THR A CA 1
ATOM 4954 C C . THR A 1 657 ? -13.186 20.307 -10.726 1.00 85.94 657 THR A C 1
ATOM 4956 O O . THR A 1 657 ? -13.973 21.071 -10.171 1.00 85.94 657 THR A O 1
ATOM 4959 N N . GLY A 1 658 ? -11.863 20.449 -10.653 1.00 88.81 658 GLY A N 1
ATOM 4960 C CA . GLY A 1 658 ? -11.187 21.625 -10.108 1.00 88.81 658 GLY A CA 1
ATOM 4961 C C . GLY A 1 658 ? -11.074 22.756 -11.136 1.00 88.81 658 GLY A C 1
ATOM 4962 O O . GLY A 1 658 ? -11.887 22.888 -12.054 1.00 88.81 658 GLY A O 1
ATOM 4963 N N . LYS A 1 659 ? -10.036 23.582 -11.007 1.00 92.00 659 LYS A N 1
ATOM 4964 C CA . LYS A 1 659 ? -9.788 24.720 -11.903 1.00 92.00 659 LYS A CA 1
ATOM 4965 C C . LYS A 1 659 ? -9.075 24.298 -13.191 1.00 92.00 659 LYS A C 1
ATOM 4967 O O . LYS A 1 659 ? -8.224 23.408 -13.189 1.00 92.00 659 LYS A O 1
ATOM 4972 N N . TYR A 1 660 ? -9.407 24.978 -14.286 1.00 91.81 660 TYR A N 1
ATOM 4973 C CA . TYR A 1 660 ? -8.611 24.966 -15.512 1.00 91.81 660 TYR A CA 1
ATOM 4974 C C . TYR A 1 660 ? -7.409 25.902 -15.352 1.00 91.81 660 TYR A C 1
ATOM 4976 O O . TYR A 1 660 ? -7.528 26.946 -14.710 1.00 91.81 660 TYR A O 1
ATOM 4984 N N . PHE A 1 661 ? -6.284 25.599 -15.993 1.00 92.31 661 PHE A N 1
ATOM 4985 C CA . PHE A 1 661 ? -5.169 26.534 -16.140 1.00 92.31 661 PHE A CA 1
ATOM 4986 C C . PHE A 1 661 ? -4.459 26.373 -17.488 1.00 92.31 661 PHE A C 1
ATOM 4988 O O . PHE A 1 661 ? -4.328 25.266 -18.009 1.00 92.31 661 PHE A O 1
ATOM 4995 N N . ASP A 1 662 ? -4.014 27.483 -18.080 1.00 91.62 662 ASP A N 1
ATOM 4996 C CA . ASP A 1 662 ? -3.224 27.459 -19.317 1.00 91.62 662 ASP A CA 1
ATOM 4997 C C . ASP A 1 662 ? -1.711 27.328 -19.063 1.00 91.62 662 ASP A C 1
ATOM 4999 O O . ASP A 1 662 ? -1.234 27.418 -17.931 1.00 91.62 662 ASP A O 1
ATOM 5003 N N . LEU A 1 663 ? -0.934 27.145 -20.135 1.00 90.81 663 LEU A N 1
ATOM 5004 C CA . LEU A 1 663 ? 0.528 26.985 -20.066 1.00 90.81 663 LEU A CA 1
ATOM 5005 C C . LEU A 1 663 ? 1.286 28.244 -19.578 1.00 90.81 663 LEU A C 1
ATOM 5007 O O . LEU A 1 663 ? 2.470 28.151 -19.253 1.00 90.81 663 LEU A O 1
ATOM 5011 N N . THR A 1 664 ? 0.632 29.411 -19.495 1.00 89.31 664 THR A N 1
ATOM 5012 C CA . THR A 1 664 ? 1.195 30.621 -18.858 1.00 89.31 664 THR A CA 1
ATOM 5013 C C . THR A 1 664 ? 0.935 30.659 -17.349 1.00 89.31 664 THR A C 1
ATOM 5015 O O . THR A 1 664 ? 1.620 31.377 -16.622 1.00 89.31 664 THR A O 1
ATOM 5018 N N . GLY A 1 665 ? -0.000 29.838 -16.860 1.00 89.25 665 GLY A N 1
ATOM 5019 C CA . GLY A 1 665 ? -0.459 29.822 -15.473 1.00 89.25 665 GLY A CA 1
ATOM 5020 C C . GLY A 1 665 ? -1.708 30.673 -15.229 1.00 89.25 665 GLY A C 1
ATOM 5021 O O . GLY A 1 665 ? -2.016 30.977 -14.079 1.00 89.25 665 GLY A O 1
ATOM 5022 N N . GLN A 1 666 ? -2.444 31.077 -16.271 1.00 90.25 666 GLN A N 1
ATOM 5023 C CA . GLN A 1 666 ? -3.733 31.748 -16.083 1.00 90.25 666 GLN A CA 1
ATOM 5024 C C . GLN A 1 666 ? -4.797 30.720 -15.690 1.00 90.25 666 GLN A C 1
ATOM 5026 O O . GLN A 1 666 ? -5.185 29.869 -16.491 1.00 90.25 666 GLN A O 1
ATOM 5031 N N . VAL A 1 667 ? -5.255 30.812 -14.440 1.00 89.56 667 VAL A N 1
ATOM 5032 C CA . VAL A 1 667 ? -6.238 29.905 -13.832 1.00 89.56 667 VAL A CA 1
ATOM 5033 C C . VAL A 1 667 ? -7.668 30.400 -14.087 1.00 89.56 667 VAL A C 1
ATOM 5035 O O . VAL A 1 667 ? -7.935 31.602 -14.070 1.00 89.56 667 VAL A O 1
ATOM 5038 N N . SER A 1 668 ? -8.609 29.478 -14.300 1.00 85.19 668 SER A N 1
ATOM 5039 C CA . SER A 1 668 ? -10.033 29.762 -14.483 1.00 85.19 668 SER A CA 1
ATOM 5040 C C . SER A 1 668 ? -10.914 28.738 -13.769 1.00 85.19 668 SER A C 1
ATOM 5042 O O . SER A 1 668 ? -10.711 27.533 -13.892 1.00 85.19 668 SER A O 1
ATOM 5044 N N . ASP A 1 669 ? -11.961 29.217 -13.099 1.00 81.50 669 ASP A N 1
ATOM 5045 C CA . ASP A 1 669 ? -13.009 28.378 -12.497 1.00 81.50 669 ASP A CA 1
ATOM 5046 C C . ASP A 1 669 ? -14.000 27.808 -13.540 1.00 81.50 669 ASP A C 1
ATOM 5048 O O . ASP A 1 669 ? -14.985 27.163 -13.185 1.00 81.50 669 ASP A O 1
ATOM 5052 N N . LYS A 1 670 ? -13.781 28.069 -14.839 1.00 71.50 670 LYS A N 1
ATOM 5053 C CA . LYS A 1 670 ? -14.612 27.553 -15.936 1.00 71.50 670 LYS A CA 1
ATOM 5054 C C . LYS A 1 670 ? -14.044 26.248 -16.495 1.00 71.50 670 LYS A C 1
ATOM 5056 O O . LYS A 1 670 ? -12.896 26.209 -16.934 1.00 71.50 670 LYS A O 1
ATOM 5061 N N . LEU A 1 671 ? -14.905 25.232 -16.580 1.00 67.19 671 LEU A N 1
ATOM 5062 C CA . LEU A 1 671 ? -14.679 23.970 -17.294 1.00 67.19 671 LEU A CA 1
ATOM 5063 C C . LEU A 1 671 ? -14.093 24.203 -18.698 1.00 67.19 671 LEU A C 1
ATOM 5065 O O . LEU A 1 671 ? -14.737 24.821 -19.549 1.00 67.19 671 LEU A O 1
ATOM 5069 N N . GLY A 1 672 ? -12.881 23.695 -18.940 1.00 62.00 672 GLY A N 1
ATOM 5070 C CA . GLY A 1 672 ? -12.186 23.837 -20.229 1.00 62.00 672 GLY A CA 1
ATOM 5071 C C . GLY A 1 672 ? -11.722 25.265 -20.565 1.00 62.00 672 GLY A C 1
ATOM 5072 O O . GLY A 1 672 ? -11.441 25.568 -21.729 1.00 62.00 672 GLY A O 1
ATOM 5073 N N . GLY A 1 673 ? -11.659 26.155 -19.571 1.00 63.41 673 GLY A N 1
ATOM 5074 C CA . GLY A 1 673 ? -11.131 27.510 -19.713 1.00 63.41 673 GLY A CA 1
ATOM 5075 C C . GLY A 1 673 ? -11.991 28.424 -20.600 1.00 63.41 673 GLY A C 1
ATOM 5076 O O . GLY A 1 673 ? -13.215 28.273 -20.653 1.00 63.41 673 GLY A O 1
ATOM 5077 N N . PRO A 1 674 ? -11.381 29.382 -21.330 1.00 49.34 674 PRO A N 1
ATOM 5078 C CA . PRO A 1 674 ? -12.107 30.353 -22.160 1.00 49.34 674 PRO A CA 1
ATOM 5079 C C . PRO A 1 674 ? -12.990 29.745 -23.265 1.00 49.34 674 PRO A C 1
ATOM 5081 O O . PRO A 1 674 ? -13.902 30.405 -23.755 1.00 49.34 674 PRO A O 1
ATOM 5084 N N . VAL A 1 675 ? -12.761 28.485 -23.656 1.00 46.69 675 VAL A N 1
ATOM 5085 C CA . VAL A 1 675 ? -13.596 27.779 -24.647 1.00 46.69 675 VAL A CA 1
ATOM 5086 C C . VAL A 1 675 ? -14.978 27.427 -24.070 1.00 46.69 675 VAL A C 1
ATOM 5088 O O . VAL A 1 675 ? -15.958 27.342 -24.815 1.00 46.69 675 VAL A O 1
ATOM 5091 N N . GLY A 1 676 ? -15.095 27.310 -22.741 1.00 45.62 676 GLY A N 1
ATOM 5092 C CA . GLY A 1 676 ? -16.358 27.055 -22.045 1.00 45.62 676 GLY A CA 1
ATOM 5093 C C . GLY A 1 676 ? -17.435 28.117 -22.304 1.00 45.62 676 GLY A C 1
ATOM 5094 O O . GLY A 1 676 ? -18.620 27.781 -22.319 1.00 45.62 676 GLY A O 1
ATOM 5095 N N . ASP A 1 677 ? -17.058 29.364 -22.609 1.00 38.06 677 ASP A N 1
ATOM 5096 C CA . ASP A 1 677 ? -18.008 30.441 -22.943 1.00 38.06 677 ASP A CA 1
ATOM 5097 C C . ASP A 1 677 ? -18.747 30.211 -24.278 1.00 38.06 677 ASP A C 1
ATOM 5099 O O . ASP A 1 677 ? -19.851 30.721 -24.476 1.00 38.06 677 ASP A O 1
ATOM 5103 N N . VAL A 1 678 ? -18.193 29.390 -25.177 1.00 41.25 678 VAL A N 1
ATOM 5104 C CA . VAL A 1 678 ? -18.858 28.999 -26.433 1.00 41.25 678 VAL A CA 1
ATOM 5105 C C . VAL A 1 678 ? -19.811 27.817 -26.213 1.00 41.25 678 VAL A C 1
ATOM 5107 O O . VAL A 1 678 ? -20.888 27.775 -26.803 1.00 41.25 678 VAL A O 1
ATOM 5110 N N . VAL A 1 679 ? -19.440 26.862 -25.351 1.00 39.25 679 VAL A N 1
ATOM 5111 C CA . VAL A 1 679 ? -20.162 25.583 -25.184 1.00 39.25 679 VAL A CA 1
ATOM 5112 C C . VAL A 1 679 ? -21.273 25.658 -24.132 1.00 39.25 679 VAL A C 1
ATOM 5114 O O . VAL A 1 679 ? -22.335 25.068 -24.320 1.00 39.25 679 VAL A O 1
ATOM 5117 N N . THR A 1 680 ? -21.093 26.418 -23.048 1.00 39.66 680 THR A N 1
ATOM 5118 C CA . THR A 1 680 ? -22.126 26.574 -21.999 1.00 39.66 680 THR A CA 1
ATOM 5119 C C . THR A 1 680 ? -23.426 27.192 -22.525 1.00 39.66 680 THR A C 1
ATOM 5121 O O . THR A 1 680 ? -24.504 26.838 -22.051 1.00 39.66 680 THR A O 1
ATOM 5124 N N . ASN A 1 681 ? -23.345 28.018 -23.573 1.00 38.19 681 ASN A N 1
ATOM 5125 C CA . ASN A 1 681 ? -24.498 28.579 -24.284 1.00 38.19 681 ASN A CA 1
ATOM 5126 C C . ASN A 1 681 ? -25.246 27.569 -25.189 1.00 38.19 681 ASN A C 1
ATOM 5128 O O . ASN A 1 681 ? -26.318 27.899 -25.695 1.00 38.19 681 ASN A O 1
ATOM 5132 N N . ALA A 1 682 ? -24.720 26.353 -25.393 1.00 32.31 682 ALA A N 1
ATOM 5133 C CA . ALA A 1 682 ? -25.352 25.288 -26.187 1.00 32.31 682 ALA A CA 1
ATOM 5134 C C . ALA A 1 682 ? -26.079 24.218 -25.337 1.00 32.31 682 ALA A C 1
ATOM 5136 O O . ALA A 1 682 ? -26.937 23.509 -25.859 1.00 32.31 682 ALA A O 1
ATOM 5137 N N . GLY A 1 683 ? -25.795 24.158 -24.029 1.00 27.00 683 GLY A N 1
ATOM 5138 C CA . GLY A 1 683 ? -26.576 23.422 -23.026 1.00 27.00 683 GLY A CA 1
ATOM 5139 C C . GLY A 1 683 ? -26.181 21.957 -22.764 1.00 27.00 683 GLY A C 1
ATOM 5140 O O . GLY A 1 683 ? -25.892 21.190 -23.673 1.00 27.00 683 GLY A O 1
ATOM 5141 N N . GLY A 1 684 ? -26.262 21.554 -21.487 1.00 31.69 684 GLY A N 1
ATOM 5142 C CA . GLY A 1 684 ? -26.282 20.146 -21.055 1.00 31.69 684 GLY A CA 1
ATOM 5143 C C . GLY A 1 684 ? -24.919 19.496 -20.772 1.00 31.69 684 GLY A C 1
ATOM 5144 O O . GLY A 1 684 ? -24.326 18.864 -21.640 1.00 31.69 684 GLY A O 1
ATOM 5145 N N . VAL A 1 685 ? -24.478 19.532 -19.507 1.00 38.41 685 VAL A N 1
ATOM 5146 C CA . VAL A 1 685 ? -23.214 18.909 -19.043 1.00 38.41 685 VAL A CA 1
ATOM 5147 C C . VAL A 1 685 ? -23.154 17.391 -19.311 1.00 38.41 685 VAL A C 1
ATOM 5149 O O . VAL A 1 685 ? -22.084 16.854 -19.584 1.00 38.41 685 VAL A O 1
ATOM 5152 N N . GLY A 1 686 ? -24.298 16.696 -19.309 1.00 31.77 686 GLY A N 1
ATOM 5153 C CA . GLY A 1 686 ? -24.369 15.233 -19.452 1.00 31.77 686 GLY A CA 1
ATOM 5154 C C . GLY A 1 686 ? -23.996 14.650 -20.826 1.00 31.77 686 GLY A C 1
ATOM 5155 O O . GLY A 1 686 ? -23.942 13.432 -20.951 1.00 31.77 686 GLY A O 1
ATOM 5156 N N . GLY A 1 687 ? -23.756 15.471 -21.857 1.00 32.53 687 GLY A N 1
ATOM 5157 C CA . GLY A 1 687 ? -23.395 14.992 -23.204 1.00 32.53 687 GLY A CA 1
ATOM 5158 C C . GLY A 1 687 ? -21.897 15.033 -23.544 1.00 32.53 687 GLY A C 1
ATOM 5159 O O . GLY A 1 687 ? -21.485 14.476 -24.561 1.00 32.53 687 GLY A O 1
ATOM 5160 N N . ALA A 1 688 ? -21.072 15.706 -22.736 1.00 37.03 688 ALA A N 1
ATOM 5161 C CA . ALA A 1 688 ? -19.752 16.166 -23.179 1.00 37.03 688 ALA A CA 1
ATOM 5162 C C . ALA A 1 688 ? -18.701 15.051 -23.367 1.00 37.03 688 ALA A C 1
ATOM 5164 O O . ALA A 1 688 ? -17.895 15.137 -24.294 1.00 37.03 688 ALA A O 1
ATOM 5165 N N . MET A 1 689 ? -18.722 13.991 -22.546 1.00 37.31 689 MET A N 1
ATOM 5166 C CA . MET A 1 689 ? -17.692 12.934 -22.576 1.00 37.31 689 MET A CA 1
ATOM 5167 C C . MET A 1 689 ? -17.640 12.131 -23.889 1.00 37.31 689 MET A C 1
ATOM 5169 O O . MET A 1 689 ? -16.598 11.566 -24.203 1.00 37.31 689 MET A O 1
ATOM 5173 N N . GLY A 1 690 ? -18.729 12.080 -24.667 1.00 30.41 690 GLY A N 1
ATOM 5174 C CA . GLY A 1 690 ? -18.798 11.300 -25.913 1.00 30.41 690 GLY A CA 1
ATOM 5175 C C . GLY A 1 690 ? -18.690 12.108 -27.214 1.00 30.41 690 GLY A C 1
ATOM 5176 O O . GLY A 1 690 ? -18.716 11.513 -28.288 1.00 30.41 690 GLY A O 1
ATOM 5177 N N . GLY A 1 691 ? -18.634 13.446 -27.150 1.00 29.73 691 GLY A N 1
ATOM 5178 C CA . GLY A 1 691 ? -18.954 14.310 -28.303 1.00 29.73 691 GLY A CA 1
ATOM 5179 C C . GLY A 1 691 ? -17.822 15.163 -28.889 1.00 29.73 691 GLY A C 1
ATOM 5180 O O . GLY A 1 691 ? -18.002 15.758 -29.948 1.00 29.73 691 GLY A O 1
ATOM 5181 N N . LEU A 1 692 ? -16.656 15.255 -28.242 1.00 39.56 692 LEU A N 1
ATOM 5182 C CA . LEU A 1 692 ? -15.638 16.280 -28.550 1.00 39.56 692 LEU A CA 1
ATOM 5183 C C . LEU A 1 692 ? -14.720 15.974 -29.760 1.00 39.56 692 LEU A C 1
ATOM 5185 O O . LEU A 1 692 ? -13.699 16.633 -29.948 1.00 39.56 692 LEU A O 1
ATOM 5189 N N . GLY A 1 693 ? -15.088 15.015 -30.616 1.00 35.94 693 GLY A N 1
ATOM 5190 C CA . GLY A 1 693 ? -14.255 14.526 -31.727 1.00 35.94 693 GLY A CA 1
ATOM 5191 C C . GLY A 1 693 ? -14.111 15.452 -32.949 1.00 35.94 693 GLY A C 1
ATOM 5192 O O . GLY A 1 693 ? -13.244 15.209 -33.790 1.00 35.94 693 GLY A O 1
ATOM 5193 N N . GLY A 1 694 ? -14.916 16.514 -33.088 1.00 30.12 694 GLY A N 1
ATOM 5194 C CA . GLY A 1 694 ? -14.789 17.425 -34.233 1.00 30.12 694 GLY A CA 1
ATOM 5195 C C . GLY A 1 694 ? -15.641 18.695 -34.167 1.00 30.12 694 GLY A C 1
ATOM 5196 O O . GLY A 1 694 ? -16.840 18.632 -33.928 1.00 30.12 694 GLY A O 1
ATOM 5197 N N . GLY A 1 695 ? -15.021 19.852 -34.446 1.00 32.22 695 GLY A N 1
ATOM 5198 C CA . GLY A 1 695 ? -15.739 21.112 -34.713 1.00 32.22 695 GLY A CA 1
ATOM 5199 C C . GLY A 1 695 ? -15.088 22.410 -34.209 1.00 32.22 695 GLY A C 1
ATOM 5200 O O . GLY A 1 695 ? -15.411 23.478 -34.717 1.00 32.22 695 GLY A O 1
ATOM 5201 N N . ILE A 1 696 ? -14.154 22.355 -33.252 1.00 40.16 696 ILE A N 1
ATOM 5202 C CA . ILE A 1 696 ? -13.727 23.553 -32.486 1.00 40.16 696 ILE A CA 1
ATOM 5203 C C . ILE A 1 696 ? -12.576 24.348 -33.155 1.00 40.16 696 ILE A C 1
ATOM 5205 O O . ILE A 1 696 ? -12.309 25.494 -32.796 1.00 40.16 696 ILE A O 1
ATOM 5209 N N . GLY A 1 697 ? -11.923 23.796 -34.187 1.00 35.00 697 GLY A N 1
ATOM 5210 C CA . GLY A 1 697 ? -10.665 24.321 -34.752 1.00 35.00 697 GLY A CA 1
ATOM 5211 C C . GLY A 1 697 ? -10.661 25.780 -35.243 1.00 35.00 697 GLY A C 1
ATOM 5212 O O . GLY A 1 697 ? -9.598 26.392 -35.269 1.00 35.00 697 GLY A O 1
ATOM 5213 N N . ASN A 1 698 ? -11.820 26.361 -35.576 1.00 31.19 698 ASN A N 1
ATOM 5214 C CA . ASN A 1 698 ? -11.927 27.740 -36.080 1.00 31.19 698 ASN A CA 1
ATOM 5215 C C . ASN A 1 698 ? -12.323 28.785 -35.014 1.00 31.19 698 ASN A C 1
ATOM 5217 O O . ASN A 1 698 ? -12.366 29.972 -35.328 1.00 31.19 698 ASN A O 1
ATOM 5221 N N . ALA A 1 699 ? -12.610 28.387 -33.768 1.00 34.03 699 ALA A N 1
ATOM 5222 C CA . ALA A 1 699 ? -13.014 29.320 -32.704 1.00 34.03 699 ALA A CA 1
ATOM 5223 C C . ALA A 1 699 ? -11.824 29.996 -31.987 1.00 34.03 699 ALA A C 1
ATOM 5225 O O . ALA A 1 699 ? -11.994 31.004 -31.306 1.00 34.03 699 ALA A O 1
ATOM 5226 N N . LEU A 1 700 ? -10.608 29.469 -32.157 1.00 39.50 700 LEU A N 1
ATOM 5227 C CA . LEU A 1 700 ? -9.396 29.844 -31.409 1.00 39.50 700 LEU A CA 1
ATOM 5228 C C . LEU A 1 700 ? -8.713 31.140 -31.910 1.00 39.50 700 LEU A C 1
ATOM 5230 O O . LEU A 1 700 ? -7.516 31.327 -31.720 1.00 39.50 700 LEU A O 1
ATOM 5234 N N . GLY A 1 701 ? -9.458 32.030 -32.575 1.00 30.81 701 GLY A N 1
ATOM 5235 C CA . GLY A 1 701 ? -8.942 33.254 -33.211 1.00 30.81 701 GLY A CA 1
ATOM 5236 C C . GLY A 1 701 ? -8.908 34.509 -32.326 1.00 30.81 701 GLY A C 1
ATOM 5237 O O . GLY A 1 701 ? -8.642 35.597 -32.834 1.00 30.81 701 GLY A O 1
ATOM 5238 N N . GLY A 1 702 ? -9.218 34.394 -31.032 1.00 29.56 702 GLY A N 1
ATOM 5239 C CA . GLY A 1 702 ? -9.191 35.516 -30.089 1.00 29.56 702 GLY A CA 1
ATOM 5240 C C . GLY A 1 702 ? -7.769 35.843 -29.629 1.00 29.56 702 GLY A C 1
ATOM 5241 O O . GLY A 1 702 ? -7.087 34.983 -29.076 1.00 29.56 702 GLY A O 1
ATOM 5242 N N . ALA A 1 703 ? -7.320 37.084 -29.831 1.00 27.38 703 ALA A N 1
ATOM 5243 C CA . ALA A 1 703 ? -6.027 37.538 -29.320 1.00 27.38 703 ALA A CA 1
ATOM 5244 C C . ALA A 1 703 ? -6.033 37.604 -27.775 1.00 27.38 703 ALA A C 1
ATOM 5246 O O . ALA A 1 703 ? -7.035 38.045 -27.202 1.00 27.38 703 ALA A O 1
ATOM 5247 N N . PRO A 1 704 ? -4.938 37.218 -27.092 1.00 37.00 704 PRO A N 1
ATOM 5248 C CA . PRO A 1 704 ? -4.860 37.298 -25.638 1.00 37.00 704 PRO A CA 1
ATOM 5249 C C . PRO A 1 704 ? -4.926 38.754 -25.160 1.00 37.00 704 PRO A C 1
ATOM 5251 O O . PRO A 1 704 ? -4.307 39.652 -25.737 1.00 37.00 704 PRO A O 1
ATOM 5254 N N . SER A 1 705 ? -5.663 38.986 -24.074 1.00 36.03 705 SER A N 1
ATOM 5255 C CA . SER A 1 705 ? -5.671 40.266 -23.363 1.00 36.03 705 SER A CA 1
ATOM 5256 C C . SER A 1 705 ? -4.281 40.600 -22.817 1.00 36.03 705 SER A C 1
ATOM 5258 O O . SER A 1 705 ? -3.551 39.708 -22.391 1.00 36.03 705 SER A O 1
ATOM 5260 N N . GLN A 1 706 ? -3.933 41.891 -22.780 1.00 38.09 706 GLN A N 1
ATOM 5261 C CA . GLN A 1 706 ? -2.638 42.393 -22.296 1.00 38.09 706 GLN A CA 1
ATOM 5262 C C . GLN A 1 706 ? -2.501 42.305 -20.762 1.00 38.09 706 GLN A C 1
ATOM 5264 O O . GLN A 1 706 ? -2.436 43.319 -20.068 1.00 38.09 706 GLN A O 1
ATOM 5269 N N . GLY A 1 707 ? -2.466 41.084 -20.230 1.00 47.78 707 GLY A N 1
ATOM 5270 C CA . GLY A 1 707 ? -1.925 40.809 -18.901 1.00 47.78 707 GLY A CA 1
ATOM 5271 C C . GLY A 1 707 ? -0.398 40.939 -18.888 1.00 47.78 707 GLY A C 1
ATOM 5272 O O . GLY A 1 707 ? 0.248 40.976 -19.939 1.00 47.78 707 GLY A O 1
ATOM 5273 N N . ALA A 1 708 ? 0.191 40.989 -17.693 1.00 56.44 708 ALA A N 1
ATOM 5274 C CA . ALA A 1 708 ? 1.633 40.817 -17.558 1.00 56.44 708 ALA A CA 1
ATOM 5275 C C . ALA A 1 708 ? 2.031 39.403 -18.015 1.00 56.44 708 ALA A C 1
ATOM 5277 O O . ALA A 1 708 ? 1.306 38.433 -17.776 1.00 56.44 708 ALA A O 1
ATOM 5278 N N . ALA A 1 709 ? 3.186 39.283 -18.674 1.00 80.50 709 ALA A N 1
ATOM 5279 C CA . ALA A 1 709 ? 3.716 37.977 -19.041 1.00 80.50 709 ALA A CA 1
ATOM 5280 C C . ALA A 1 709 ? 3.936 37.146 -17.767 1.00 80.50 709 ALA A C 1
ATOM 5282 O O . ALA A 1 709 ? 4.419 37.655 -16.759 1.00 80.50 709 ALA A O 1
ATOM 5283 N N . SER A 1 710 ? 3.563 35.874 -17.801 1.00 88.81 710 SER A N 1
ATOM 5284 C CA . SER A 1 710 ? 3.640 34.969 -16.654 1.00 88.81 710 SER A CA 1
ATOM 5285 C C . SER A 1 710 ? 3.995 33.559 -17.113 1.00 88.81 710 SER A C 1
ATOM 5287 O O . SER A 1 710 ? 3.885 33.232 -18.298 1.00 88.81 710 SER A O 1
ATOM 5289 N N . ARG A 1 711 ? 4.517 32.749 -16.188 1.00 90.31 711 ARG A N 1
ATOM 5290 C CA . ARG A 1 711 ? 4.853 31.344 -16.437 1.00 90.31 711 ARG A CA 1
ATOM 5291 C C . ARG A 1 711 ? 4.643 30.495 -15.193 1.00 90.31 711 ARG A C 1
ATOM 5293 O O . ARG A 1 711 ? 4.930 30.937 -14.078 1.00 90.31 711 ARG A O 1
ATOM 5300 N N . ILE A 1 712 ? 4.249 29.245 -15.401 1.00 93.56 712 ILE A N 1
ATOM 5301 C CA . ILE A 1 712 ? 4.291 28.215 -14.362 1.00 93.56 712 ILE A CA 1
ATOM 5302 C C . ILE A 1 712 ? 5.751 28.023 -13.920 1.00 93.56 712 ILE A C 1
ATOM 5304 O O . ILE A 1 712 ? 6.672 27.985 -14.745 1.00 93.56 712 ILE A O 1
ATOM 5308 N N . VAL A 1 713 ? 5.962 27.940 -12.607 1.00 93.19 713 VAL A N 1
ATOM 5309 C CA . VAL A 1 713 ? 7.259 27.604 -11.996 1.00 93.19 713 VAL A CA 1
ATOM 5310 C C . VAL A 1 713 ? 7.179 26.390 -11.081 1.00 93.19 713 VAL A C 1
ATOM 5312 O O . VAL A 1 713 ? 8.208 25.756 -10.883 1.00 93.19 713 VAL A O 1
ATOM 5315 N N . GLY A 1 714 ? 5.995 26.028 -10.580 1.00 93.06 714 GLY A N 1
ATOM 5316 C CA . GLY A 1 714 ? 5.793 24.766 -9.876 1.00 93.06 714 GLY A CA 1
ATOM 5317 C C . GLY A 1 714 ? 4.339 24.307 -9.829 1.00 93.06 714 GLY A C 1
ATOM 5318 O O . GLY A 1 714 ? 3.424 25.112 -9.998 1.00 93.06 714 GLY A O 1
ATOM 5319 N N . GLU A 1 715 ? 4.162 23.017 -9.580 1.00 94.50 715 GLU A N 1
ATOM 5320 C CA . GLU A 1 715 ? 2.897 22.340 -9.287 1.00 94.50 715 GLU A CA 1
ATOM 5321 C C . GLU A 1 715 ? 3.190 21.222 -8.283 1.00 94.50 715 GLU A C 1
ATOM 5323 O O . GLU A 1 715 ? 4.167 20.487 -8.456 1.00 94.50 715 GLU A O 1
ATOM 5328 N N . TRP A 1 716 ? 2.356 21.085 -7.255 1.00 93.56 716 TRP A N 1
ATOM 5329 C CA . TRP A 1 716 ? 2.481 20.032 -6.248 1.00 93.56 716 TRP A CA 1
ATOM 5330 C C . TRP A 1 716 ? 1.119 19.588 -5.712 1.00 93.56 716 TRP A C 1
ATOM 5332 O O . TRP A 1 716 ? 0.097 20.261 -5.895 1.00 93.56 716 TRP A O 1
ATOM 5342 N N . VAL A 1 717 ? 1.142 18.462 -5.004 1.00 93.94 717 VAL A N 1
ATOM 5343 C CA . VAL A 1 717 ? 0.036 17.952 -4.196 1.00 93.94 717 VAL A CA 1
ATOM 5344 C C . VAL A 1 717 ? 0.472 17.864 -2.736 1.00 93.94 717 VAL A C 1
ATOM 5346 O O . VAL A 1 717 ? 1.576 17.413 -2.435 1.00 93.94 717 VAL A O 1
ATOM 5349 N N . ASP A 1 718 ? -0.404 18.275 -1.830 1.00 95.69 718 ASP A N 1
ATOM 5350 C CA . ASP A 1 718 ? -0.291 18.069 -0.392 1.00 95.69 718 ASP A CA 1
ATOM 5351 C C . ASP A 1 718 ? -1.372 17.069 0.048 1.00 95.69 718 ASP A C 1
ATOM 5353 O O . ASP A 1 718 ? -2.568 17.381 0.030 1.00 95.69 718 ASP A O 1
ATOM 5357 N N . TYR A 1 719 ? -0.955 15.863 0.447 1.00 95.81 719 TYR A N 1
ATOM 5358 C CA . TYR A 1 719 ? -1.834 14.856 1.050 1.00 95.81 719 TYR A CA 1
ATOM 5359 C C . TYR A 1 719 ? -1.806 15.010 2.576 1.00 95.81 719 TYR A C 1
ATOM 5361 O O . TYR A 1 719 ? -0.806 14.682 3.212 1.00 95.81 719 TYR A O 1
ATOM 5369 N N . SER A 1 720 ? -2.881 15.504 3.184 1.00 96.50 720 SER A N 1
ATOM 5370 C CA . SER A 1 720 ? -2.989 15.693 4.636 1.00 96.50 720 SER A CA 1
ATOM 5371 C C . SER A 1 720 ? -3.874 14.621 5.264 1.00 96.50 720 SER A C 1
ATOM 5373 O O . SER A 1 720 ? -5.091 14.620 5.087 1.00 96.50 720 SER A O 1
ATOM 5375 N N . LEU A 1 721 ? -3.266 13.706 6.019 1.00 95.94 721 LEU A N 1
ATOM 5376 C CA . LEU A 1 721 ? -3.972 12.664 6.764 1.00 95.94 721 LEU A CA 1
ATOM 5377 C C . LEU A 1 721 ? -4.233 13.131 8.196 1.00 95.94 721 LEU A C 1
ATOM 5379 O O . LEU A 1 721 ? -3.286 13.355 8.951 1.00 95.94 721 LEU A O 1
ATOM 5383 N N . THR A 1 722 ? -5.506 13.230 8.585 1.00 95.81 722 THR A N 1
ATOM 5384 C CA . THR A 1 722 ? -5.935 13.672 9.922 1.00 95.81 722 THR A CA 1
ATOM 5385 C C . THR A 1 722 ? -6.670 12.559 10.662 1.00 95.81 722 THR A C 1
ATOM 5387 O O . THR A 1 722 ? -7.484 11.834 10.092 1.00 95.81 722 THR A O 1
ATOM 5390 N N . SER A 1 723 ? -6.372 12.413 11.954 1.00 95.12 723 SER A N 1
ATOM 5391 C CA . SER A 1 723 ? -6.968 11.419 12.850 1.00 95.12 723 SER A CA 1
ATOM 5392 C C . SER A 1 723 ? -7.511 12.070 14.128 1.00 95.12 723 SER A C 1
ATOM 5394 O O . SER A 1 723 ? -6.803 12.886 14.732 1.00 95.12 723 SER A O 1
ATOM 5396 N N . PRO A 1 724 ? -8.723 11.704 14.581 1.00 95.69 724 PRO A N 1
ATOM 5397 C CA . PRO A 1 724 ? -9.271 12.168 15.847 1.00 95.69 724 PRO A CA 1
ATOM 5398 C C . PRO A 1 724 ? -8.484 11.615 17.044 1.00 95.69 724 PRO A C 1
ATOM 5400 O O . PRO A 1 724 ? -7.700 10.668 16.941 1.00 95.69 724 PRO A O 1
ATOM 5403 N N . ARG A 1 725 ? -8.689 12.234 18.206 1.00 91.75 725 ARG A N 1
ATOM 5404 C CA . ARG A 1 725 ? -8.024 11.911 19.477 1.00 91.75 725 ARG A CA 1
ATOM 5405 C C . ARG A 1 725 ? -9.047 11.936 20.620 1.00 91.75 725 ARG A C 1
ATOM 5407 O O . ARG A 1 725 ? -10.072 12.602 20.468 1.00 91.75 725 ARG A O 1
ATOM 5414 N N . PRO A 1 726 ? -8.778 11.269 21.762 1.00 88.00 726 PRO A N 1
ATOM 5415 C CA . PRO A 1 726 ? -9.702 11.252 22.894 1.00 88.00 726 PRO A CA 1
ATOM 5416 C C . PRO A 1 726 ? -10.101 12.661 23.353 1.00 88.00 726 PRO A C 1
ATOM 5418 O O . PRO A 1 726 ? -9.286 13.592 23.367 1.00 88.00 726 PRO A O 1
ATOM 5421 N N . LYS A 1 727 ? -11.365 12.809 23.739 1.00 81.38 727 LYS A N 1
ATOM 5422 C CA . LYS A 1 727 ? -12.081 14.064 23.972 1.00 81.38 727 LYS A CA 1
ATOM 5423 C C . LYS A 1 727 ? -11.310 15.039 24.863 1.00 81.38 727 LYS A C 1
ATOM 5425 O O . LYS A 1 727 ? -11.002 14.761 26.020 1.00 81.38 727 LYS A O 1
ATOM 5430 N N . GLY A 1 728 ? -11.056 16.228 24.318 1.00 79.69 728 GLY A N 1
ATOM 5431 C CA . GLY A 1 728 ? -10.247 17.274 24.955 1.00 79.69 728 GLY A CA 1
ATOM 5432 C C . GLY A 1 728 ? -8.796 17.333 24.465 1.00 79.69 728 GLY A C 1
ATOM 5433 O O . GLY A 1 728 ? -8.080 18.260 24.836 1.00 79.69 728 GLY A O 1
ATOM 5434 N N . GLN A 1 729 ? -8.369 16.401 23.609 1.00 86.25 729 GLN A N 1
ATOM 5435 C CA . GLN A 1 729 ? -7.141 16.506 22.817 1.00 86.25 729 GLN A CA 1
ATOM 5436 C C . GLN A 1 729 ? -7.468 17.013 21.404 1.00 86.25 729 GLN A C 1
ATOM 5438 O O . GLN A 1 729 ? -8.517 16.686 20.852 1.00 86.25 729 GLN A O 1
ATOM 5443 N N . SER A 1 730 ? -6.565 17.789 20.803 1.00 86.38 730 SER A N 1
ATOM 5444 C CA . SER A 1 730 ? -6.665 18.157 19.384 1.00 86.38 730 SER A CA 1
ATOM 5445 C C . SER A 1 730 ? -6.445 16.932 18.483 1.00 86.38 730 SER A C 1
ATOM 5447 O O . SER A 1 730 ? -5.628 16.082 18.846 1.00 86.38 730 SER A O 1
ATOM 5449 N N . PRO A 1 731 ? -7.084 16.852 17.298 1.00 89.38 731 PRO A N 1
ATOM 5450 C CA . PRO A 1 731 ? -6.734 15.874 16.269 1.00 89.38 731 PRO A CA 1
ATOM 5451 C C . PRO A 1 731 ? -5.244 15.919 15.903 1.00 89.38 731 PRO A C 1
ATOM 5453 O O . PRO A 1 731 ? -4.609 16.974 15.953 1.00 89.38 731 PRO A O 1
ATOM 5456 N N . THR A 1 732 ? -4.693 14.773 15.509 1.00 90.25 732 THR A N 1
ATOM 5457 C CA . THR A 1 732 ? -3.321 14.649 14.993 1.00 90.25 732 THR A CA 1
ATOM 5458 C C . THR A 1 732 ? -3.358 14.547 13.476 1.00 90.25 732 THR A C 1
ATOM 5460 O O . THR A 1 732 ? -4.033 13.656 12.957 1.00 90.25 732 THR A O 1
ATOM 5463 N N . GLY A 1 733 ? -2.631 15.418 12.776 1.00 89.12 733 GLY A N 1
ATOM 5464 C CA . GLY A 1 733 ? -2.555 15.422 11.316 1.00 89.12 733 GLY A CA 1
ATOM 5465 C C . GLY A 1 733 ? -1.122 15.526 10.798 1.00 89.12 733 GLY A C 1
ATOM 5466 O O . GLY A 1 733 ? -0.287 16.180 11.422 1.00 89.12 733 GLY A O 1
ATOM 5467 N N . HIS A 1 734 ? -0.853 14.873 9.668 1.00 89.75 734 HIS A N 1
ATOM 5468 C CA . HIS A 1 734 ? 0.437 14.887 8.974 1.00 89.75 734 HIS A CA 1
ATOM 5469 C C . HIS A 1 734 ? 0.223 15.170 7.483 1.00 89.75 734 HIS A C 1
ATOM 5471 O O . HIS A 1 734 ? -0.609 14.528 6.843 1.00 89.75 734 HIS A O 1
ATOM 5477 N N . THR A 1 735 ? 0.986 16.121 6.939 1.00 92.38 735 THR A N 1
ATOM 5478 C CA . THR A 1 735 ? 0.945 16.511 5.523 1.00 92.38 735 THR A CA 1
ATOM 5479 C C . THR A 1 735 ? 2.154 15.955 4.784 1.00 92.38 735 THR A C 1
ATOM 5481 O O . THR A 1 735 ? 3.294 16.153 5.206 1.00 92.38 735 THR A O 1
ATOM 5484 N N . TYR A 1 736 ? 1.899 15.285 3.665 1.00 89.94 736 TYR A N 1
ATOM 5485 C CA . TYR A 1 736 ? 2.893 14.671 2.799 1.00 89.94 736 TYR A CA 1
ATOM 5486 C C . TYR A 1 736 ? 2.912 15.417 1.464 1.00 89.94 736 TYR A C 1
ATOM 5488 O O . TYR A 1 736 ? 1.976 15.328 0.672 1.00 89.94 736 TYR A O 1
ATOM 5496 N N . HIS A 1 737 ? 3.987 16.170 1.247 1.00 89.25 737 HIS A N 1
ATOM 5497 C CA . HIS A 1 737 ? 4.197 16.991 0.058 1.00 89.25 737 HIS A CA 1
ATOM 5498 C C . HIS A 1 737 ? 4.692 16.144 -1.125 1.00 89.25 737 HIS A C 1
ATOM 5500 O O . HIS A 1 737 ? 5.528 15.246 -0.950 1.00 89.25 737 HIS A O 1
ATOM 5506 N N . ARG A 1 738 ? 4.203 16.440 -2.332 1.00 86.88 738 ARG A N 1
ATOM 5507 C CA . ARG A 1 738 ? 4.601 15.806 -3.596 1.00 86.88 738 ARG A CA 1
ATOM 5508 C C . ARG A 1 738 ? 4.704 16.839 -4.710 1.00 86.88 738 ARG A C 1
ATOM 5510 O O . ARG A 1 738 ? 3.708 17.196 -5.333 1.00 86.88 738 ARG A O 1
ATOM 5517 N N . ASP A 1 739 ? 5.926 17.267 -5.005 1.00 86.56 739 ASP A N 1
ATOM 5518 C CA . ASP A 1 739 ? 6.210 18.034 -6.217 1.00 86.56 739 ASP A CA 1
ATOM 5519 C C . ASP A 1 739 ? 5.896 17.205 -7.474 1.00 86.56 739 ASP A C 1
ATOM 5521 O O . ASP A 1 739 ? 6.328 16.054 -7.596 1.00 86.56 739 ASP A O 1
ATOM 5525 N N . ILE A 1 740 ? 5.186 17.820 -8.421 1.00 86.19 740 ILE A N 1
ATOM 5526 C CA . ILE A 1 740 ? 5.069 17.393 -9.826 1.00 86.19 740 ILE A CA 1
ATOM 5527 C C . ILE A 1 740 ? 6.065 18.205 -10.665 1.00 86.19 740 ILE A C 1
ATOM 5529 O O . ILE A 1 740 ? 6.830 17.682 -11.480 1.00 86.19 740 ILE A O 1
ATOM 5533 N N . ILE A 1 741 ? 6.094 19.517 -10.419 1.00 88.38 741 ILE A N 1
ATOM 5534 C CA . ILE A 1 741 ? 7.113 20.444 -10.896 1.00 88.38 741 ILE A CA 1
ATOM 5535 C C . ILE A 1 741 ? 7.622 21.189 -9.658 1.00 88.38 741 ILE A C 1
ATOM 5537 O O . ILE A 1 741 ? 6.887 22.035 -9.146 1.00 88.38 741 ILE A O 1
ATOM 5541 N N . PRO A 1 742 ? 8.855 20.931 -9.182 1.00 87.81 742 PRO A N 1
ATOM 5542 C CA . PRO A 1 742 ? 9.360 21.589 -7.987 1.00 87.81 742 PRO A CA 1
ATOM 5543 C C . PRO A 1 742 ? 9.438 23.103 -8.208 1.00 87.81 742 PRO A C 1
ATOM 5545 O O . PRO A 1 742 ? 10.042 23.530 -9.198 1.00 87.81 742 PRO A O 1
ATOM 5548 N N . PRO A 1 743 ? 8.870 23.942 -7.319 1.00 87.88 743 PRO A N 1
ATOM 5549 C CA . PRO A 1 743 ? 8.742 25.383 -7.546 1.00 87.88 743 PRO A CA 1
ATOM 5550 C C . PRO A 1 743 ? 10.087 26.115 -7.632 1.00 87.88 743 PRO A C 1
ATOM 5552 O O . PRO A 1 743 ? 10.179 27.218 -8.183 1.00 87.88 743 PRO A O 1
ATOM 5555 N N . VAL A 1 744 ? 11.139 25.506 -7.085 1.00 89.00 744 VAL A N 1
ATOM 5556 C CA . VAL A 1 744 ? 12.518 25.976 -7.172 1.00 89.00 744 VAL A CA 1
ATOM 5557 C C . VAL A 1 744 ? 13.469 24.822 -7.476 1.00 89.00 744 VAL A C 1
ATOM 5559 O O . VAL A 1 744 ? 13.253 23.687 -7.071 1.00 89.00 744 VAL A O 1
ATOM 5562 N N . THR A 1 745 ? 14.559 25.135 -8.167 1.00 86.62 745 THR A N 1
ATOM 5563 C CA . THR A 1 745 ? 15.673 24.222 -8.424 1.00 86.62 745 THR A CA 1
ATOM 5564 C C . THR A 1 745 ? 16.843 24.607 -7.517 1.00 86.62 745 THR A C 1
ATOM 5566 O O . THR A 1 745 ? 17.233 25.779 -7.488 1.00 86.62 745 THR A O 1
ATOM 5569 N N . VAL A 1 746 ? 17.415 23.645 -6.786 1.00 86.19 746 VAL A N 1
ATOM 5570 C CA . VAL A 1 746 ? 18.642 23.845 -5.992 1.00 86.19 746 VAL A CA 1
ATOM 5571 C C . VAL A 1 746 ? 19.840 23.938 -6.940 1.00 86.19 746 VAL A C 1
ATOM 5573 O O . VAL A 1 746 ? 20.119 23.004 -7.687 1.00 86.19 746 VAL A O 1
ATOM 5576 N N . THR A 1 747 ? 20.544 25.071 -6.921 1.00 86.25 747 THR A N 1
ATOM 5577 C CA . THR A 1 747 ? 21.701 25.345 -7.795 1.00 86.25 747 THR A CA 1
ATOM 5578 C C . THR A 1 747 ? 23.039 25.061 -7.119 1.00 86.25 747 THR A C 1
ATOM 5580 O O . THR A 1 747 ? 24.017 24.761 -7.798 1.00 86.25 747 THR A O 1
ATOM 5583 N N . SER A 1 748 ? 23.092 25.158 -5.789 1.00 85.56 748 SER A N 1
ATOM 5584 C CA . SER A 1 748 ? 24.214 24.708 -4.956 1.00 85.56 748 SER A CA 1
ATOM 5585 C C . SER A 1 748 ? 23.778 24.588 -3.494 1.00 85.56 748 SER A C 1
ATOM 5587 O O . SER A 1 748 ? 22.802 25.217 -3.082 1.00 85.56 748 SER A O 1
ATOM 5589 N N . TRP A 1 749 ? 24.503 23.808 -2.698 1.00 85.62 749 TRP A N 1
ATOM 5590 C CA . TRP A 1 749 ? 24.246 23.610 -1.271 1.00 85.62 749 TRP A CA 1
ATOM 5591 C C . TRP A 1 749 ? 25.508 23.931 -0.453 1.00 85.62 749 TRP A C 1
ATOM 5593 O O . TRP A 1 749 ? 26.605 23.455 -0.755 1.00 85.62 749 TRP A O 1
ATOM 5603 N N . SER A 1 750 ? 25.384 24.774 0.575 1.00 82.00 750 SER A N 1
ATOM 5604 C CA . SER A 1 750 ? 26.522 25.232 1.380 1.00 82.00 750 SER A CA 1
ATOM 5605 C C . SER A 1 750 ? 26.794 24.333 2.590 1.00 82.00 750 SER A C 1
ATOM 5607 O O . SER A 1 750 ? 25.877 23.841 3.243 1.00 82.00 750 SER A O 1
ATOM 5609 N N . ALA A 1 751 ? 28.061 24.244 3.008 1.00 71.88 751 ALA A N 1
ATOM 5610 C CA . ALA A 1 751 ? 28.465 23.541 4.234 1.00 71.88 751 ALA A CA 1
ATOM 5611 C C . ALA A 1 751 ? 27.879 24.124 5.547 1.00 71.88 751 ALA A C 1
ATOM 5613 O O . ALA A 1 751 ? 28.098 23.560 6.617 1.00 71.88 751 ALA A O 1
ATOM 5614 N N . SER A 1 752 ? 27.131 25.237 5.488 1.00 71.81 752 SER A N 1
ATOM 5615 C CA . SER A 1 752 ? 26.315 25.744 6.602 1.00 71.81 752 SER A CA 1
ATOM 5616 C C . SER A 1 752 ? 24.902 25.145 6.651 1.00 71.81 752 SER A C 1
ATOM 5618 O O . SER A 1 752 ? 24.119 25.545 7.508 1.00 71.81 752 SER A O 1
ATOM 5620 N N . GLY A 1 753 ? 24.564 24.213 5.751 1.00 71.75 753 GLY A N 1
ATOM 5621 C CA . GLY A 1 753 ? 23.225 23.634 5.632 1.00 71.75 753 GLY A CA 1
ATOM 5622 C C . GLY A 1 753 ? 22.248 24.508 4.848 1.00 71.75 753 GLY A C 1
ATOM 5623 O O . GLY A 1 753 ? 21.068 24.538 5.180 1.00 71.75 753 GLY A O 1
ATOM 5624 N N . THR A 1 754 ? 22.725 25.294 3.876 1.00 81.88 754 THR A N 1
ATOM 5625 C CA . THR A 1 754 ? 21.903 26.298 3.182 1.00 81.88 754 THR A CA 1
ATOM 5626 C C . THR A 1 754 ? 21.899 26.061 1.675 1.00 81.88 754 THR A C 1
ATOM 5628 O O . THR A 1 754 ? 22.916 26.247 1.005 1.00 81.88 754 THR A O 1
ATOM 5631 N N . ALA A 1 755 ? 20.745 25.688 1.124 1.00 85.25 755 ALA A N 1
ATOM 5632 C CA . ALA A 1 755 ? 20.543 25.639 -0.319 1.00 85.25 755 ALA A CA 1
ATOM 5633 C C . ALA A 1 755 ? 20.518 27.057 -0.923 1.00 85.25 755 ALA A C 1
ATOM 5635 O O . ALA A 1 755 ? 19.960 27.994 -0.349 1.00 85.25 755 ALA A O 1
ATOM 5636 N N . GLN A 1 756 ? 21.115 27.217 -2.101 1.00 87.94 756 GLN A N 1
ATOM 5637 C CA . GLN A 1 756 ? 20.864 28.329 -3.013 1.00 87.94 756 GLN A CA 1
ATOM 5638 C C . GLN A 1 756 ? 19.912 27.837 -4.096 1.00 87.94 756 GLN A C 1
ATOM 5640 O O . GLN A 1 756 ? 20.163 26.813 -4.732 1.00 87.94 756 GLN A O 1
ATOM 5645 N N . THR A 1 757 ? 18.815 28.555 -4.306 1.00 89.50 757 THR A N 1
ATOM 5646 C CA . THR A 1 757 ? 17.724 28.121 -5.179 1.00 89.50 757 THR A CA 1
ATOM 5647 C C . THR A 1 757 ? 17.380 29.177 -6.224 1.00 89.50 757 THR A C 1
ATOM 5649 O O . THR A 1 757 ? 17.616 30.372 -6.041 1.00 89.50 757 THR A O 1
ATOM 5652 N N . THR A 1 758 ? 16.823 28.734 -7.348 1.00 90.38 758 THR A N 1
ATOM 5653 C CA . THR A 1 758 ? 16.272 29.602 -8.400 1.00 90.38 758 THR A CA 1
ATOM 5654 C C . THR A 1 758 ? 14.906 29.089 -8.830 1.00 90.38 758 THR A C 1
ATOM 5656 O O . THR A 1 758 ? 14.689 27.881 -8.821 1.00 90.38 758 THR A O 1
ATOM 5659 N N . LEU A 1 759 ? 13.998 29.976 -9.250 1.00 89.69 759 LEU A N 1
ATOM 5660 C CA . LEU A 1 759 ? 12.679 29.578 -9.756 1.00 89.69 759 LEU A CA 1
ATOM 5661 C C . LEU A 1 759 ? 12.817 28.654 -10.971 1.00 89.69 759 LEU A C 1
ATOM 5663 O O . LEU A 1 759 ? 13.425 29.039 -11.977 1.00 89.69 759 LEU A O 1
ATOM 5667 N N . THR A 1 760 ? 12.240 27.456 -10.869 1.00 88.75 760 THR A N 1
ATOM 5668 C CA . THR A 1 760 ? 12.386 26.378 -11.856 1.00 88.75 760 THR A CA 1
ATOM 5669 C C . THR A 1 760 ? 11.979 26.837 -13.252 1.00 88.75 760 THR A C 1
ATOM 5671 O O . THR A 1 760 ? 11.076 27.664 -13.427 1.00 88.75 760 THR A O 1
ATOM 5674 N N . LYS A 1 761 ? 12.687 26.339 -14.269 1.00 87.69 761 LYS A N 1
ATOM 5675 C CA . LYS A 1 761 ? 12.456 26.665 -15.681 1.00 87.69 761 LYS A CA 1
ATOM 5676 C C . LYS A 1 761 ? 12.264 25.370 -16.456 1.00 87.69 761 LYS A C 1
ATOM 5678 O O . LYS A 1 761 ? 13.113 24.489 -16.407 1.00 87.69 761 LYS A O 1
ATOM 5683 N N . VAL A 1 762 ? 11.132 25.272 -17.140 1.00 84.12 762 VAL A N 1
ATOM 5684 C CA . VAL A 1 762 ? 10.726 24.125 -17.955 1.00 84.12 762 VAL A CA 1
ATOM 5685 C C . VAL A 1 762 ? 10.410 24.669 -19.350 1.00 84.12 762 VAL A C 1
ATOM 5687 O O . VAL A 1 762 ? 9.872 25.773 -19.460 1.00 84.12 762 VAL A O 1
ATOM 5690 N N . SER A 1 763 ? 10.782 23.952 -20.412 1.00 85.12 763 SER A N 1
ATOM 5691 C CA . SER A 1 763 ? 10.366 24.308 -21.776 1.00 85.12 763 SER A CA 1
ATOM 5692 C C . SER A 1 763 ? 8.862 24.070 -21.948 1.00 85.12 763 SER A C 1
ATOM 5694 O O . SER A 1 763 ? 8.278 23.286 -21.208 1.00 85.12 763 SER A O 1
ATOM 5696 N N . GLU A 1 764 ? 8.217 24.717 -22.921 1.00 83.88 764 GLU A N 1
ATOM 5697 C CA . GLU A 1 764 ? 6.762 24.584 -23.113 1.00 83.88 764 GLU A CA 1
ATOM 5698 C C . GLU A 1 764 ? 6.332 23.128 -23.389 1.00 83.88 764 GLU A C 1
ATOM 5700 O O . GLU A 1 764 ? 5.289 22.685 -22.912 1.00 83.88 764 GLU A O 1
ATOM 5705 N N . ASP A 1 765 ? 7.165 22.351 -24.086 1.00 79.94 765 ASP A N 1
ATOM 5706 C CA . ASP A 1 765 ? 6.875 20.947 -24.395 1.00 79.94 765 ASP A CA 1
ATOM 5707 C C . ASP A 1 765 ? 7.154 20.006 -23.215 1.00 79.94 765 ASP A C 1
ATOM 5709 O O . ASP A 1 765 ? 6.325 19.145 -22.924 1.00 79.94 765 ASP A O 1
ATOM 5713 N N . ALA A 1 766 ? 8.238 20.218 -22.457 1.00 79.19 766 ALA A N 1
ATOM 5714 C CA . ALA A 1 766 ? 8.453 19.480 -21.210 1.00 79.19 766 ALA A CA 1
ATOM 5715 C C . ALA A 1 766 ? 7.400 19.853 -20.147 1.00 79.19 766 ALA A C 1
ATOM 5717 O O . ALA A 1 766 ? 7.001 19.012 -19.347 1.00 79.19 766 ALA A O 1
ATOM 5718 N N . LEU A 1 767 ? 6.884 21.088 -20.166 1.00 86.00 767 LEU A N 1
ATOM 5719 C CA . LEU A 1 767 ? 5.779 21.534 -19.318 1.00 86.00 767 LEU A CA 1
ATOM 5720 C C . LEU A 1 767 ? 4.488 20.787 -19.680 1.00 86.00 767 LEU A C 1
ATOM 5722 O O . LEU A 1 767 ? 3.833 20.263 -18.786 1.00 86.00 767 LEU A O 1
ATOM 5726 N N . ARG A 1 768 ? 4.164 20.641 -20.975 1.00 82.81 768 ARG A N 1
ATOM 5727 C CA . ARG A 1 768 ? 3.048 19.787 -21.428 1.00 82.81 768 ARG A CA 1
ATOM 5728 C C . ARG A 1 768 ? 3.205 18.327 -20.995 1.00 82.81 768 ARG A C 1
ATOM 5730 O O . ARG A 1 768 ? 2.207 17.702 -20.657 1.00 82.81 768 ARG A O 1
ATOM 5737 N N . GLN A 1 769 ? 4.421 17.777 -21.034 1.00 76.06 769 GLN A N 1
ATOM 5738 C CA . GLN A 1 769 ? 4.680 16.395 -20.610 1.00 76.06 769 GLN A CA 1
ATOM 5739 C C . GLN A 1 769 ? 4.520 16.236 -19.094 1.00 76.06 769 GLN A C 1
ATOM 5741 O O . GLN A 1 769 ? 3.820 15.336 -18.647 1.00 76.06 769 GLN A O 1
ATOM 5746 N N . ARG A 1 770 ? 5.107 17.135 -18.294 1.00 78.38 770 ARG A N 1
ATOM 5747 C CA . ARG A 1 770 ? 5.023 17.079 -16.826 1.00 78.38 770 ARG A CA 1
ATOM 5748 C C . ARG A 1 770 ? 3.622 17.303 -16.284 1.00 78.38 770 ARG A C 1
ATOM 5750 O O . ARG A 1 770 ? 3.220 16.592 -15.375 1.00 78.38 770 ARG A O 1
ATOM 5757 N N . LEU A 1 771 ? 2.889 18.259 -16.850 1.00 84.81 771 LEU A N 1
ATOM 5758 C CA . LEU A 1 771 ? 1.514 18.544 -16.446 1.00 84.81 771 LEU A CA 1
ATOM 5759 C C . LEU A 1 771 ? 0.525 17.459 -16.900 1.00 84.81 771 LEU A C 1
ATOM 5761 O O . LEU A 1 771 ? -0.592 17.448 -16.404 1.00 84.81 771 LEU A O 1
ATOM 5765 N N . MET A 1 772 ? 0.897 16.531 -17.792 1.00 76.25 772 MET A N 1
ATOM 5766 C CA . MET A 1 772 ? 0.065 15.364 -18.100 1.00 76.25 772 MET A CA 1
ATOM 5767 C C . MET A 1 772 ? 0.408 14.210 -17.146 1.00 76.25 772 MET A C 1
ATOM 5769 O O . MET A 1 772 ? 1.239 13.356 -17.456 1.00 76.25 772 MET A O 1
ATOM 5773 N N . TRP A 1 773 ? -0.230 14.197 -15.978 1.00 77.75 773 TRP A N 1
ATOM 5774 C CA . TRP A 1 773 ? -0.007 13.200 -14.928 1.00 77.75 773 TRP A CA 1
ATOM 5775 C C . TRP A 1 773 ? -1.309 12.813 -14.214 1.00 77.75 773 TRP A C 1
ATOM 5777 O O . TRP A 1 773 ? -2.308 13.542 -14.271 1.00 77.75 773 TRP A O 1
ATOM 5787 N N . TYR A 1 774 ? -1.276 11.676 -13.515 1.00 77.31 774 TYR A N 1
ATOM 5788 C CA . TYR A 1 774 ? -2.267 11.318 -12.501 1.00 77.31 774 TYR A CA 1
ATOM 5789 C C . TYR A 1 774 ? -1.664 10.459 -11.372 1.00 77.31 774 TYR A C 1
ATOM 5791 O O . TYR A 1 774 ? -0.591 9.873 -11.532 1.00 77.31 774 TYR A O 1
ATOM 5799 N N . ALA A 1 775 ? -2.372 10.383 -10.243 1.00 81.12 775 ALA A N 1
ATOM 5800 C CA . ALA A 1 775 ? -2.121 9.474 -9.127 1.00 81.12 775 ALA A CA 1
ATOM 5801 C C . ALA A 1 775 ? -3.385 8.656 -8.782 1.00 81.12 775 ALA A C 1
ATOM 5803 O O . ALA A 1 775 ? -4.456 9.239 -8.593 1.00 81.12 775 ALA A O 1
ATOM 5804 N N . GLU A 1 776 ? -3.273 7.324 -8.700 1.00 84.00 776 GLU A N 1
ATOM 5805 C CA . GLU A 1 776 ? -4.282 6.445 -8.080 1.00 84.00 776 GLU A CA 1
ATOM 5806 C C . GLU A 1 776 ? -3.994 6.357 -6.573 1.00 84.00 776 GLU A C 1
ATOM 5808 O O . GLU A 1 776 ? -2.948 5.843 -6.170 1.00 84.00 776 GLU A O 1
ATOM 5813 N N . LEU A 1 777 ? -4.905 6.865 -5.744 1.00 89.69 777 LEU A N 1
ATOM 5814 C CA . LEU A 1 777 ? -4.734 7.009 -4.299 1.00 89.69 777 LEU A CA 1
ATOM 5815 C C . LEU A 1 777 ? -5.505 5.934 -3.530 1.00 89.69 777 LEU A C 1
ATOM 5817 O O . LEU A 1 777 ? -6.666 5.650 -3.821 1.00 89.69 777 LEU A O 1
ATOM 5821 N N . TYR A 1 778 ? -4.887 5.386 -2.485 1.00 90.69 778 TYR A N 1
ATOM 5822 C CA . TYR A 1 778 ? -5.494 4.339 -1.668 1.00 90.69 778 TYR A CA 1
ATOM 5823 C C . TYR A 1 778 ? -5.292 4.560 -0.159 1.00 90.69 778 TYR A C 1
ATOM 5825 O O . TYR A 1 778 ? -4.214 4.274 0.378 1.00 90.69 778 TYR A O 1
ATOM 5833 N N . PRO A 1 779 ? -6.327 5.054 0.549 1.00 93.50 779 PRO A N 1
ATOM 5834 C CA . PRO A 1 779 ? -6.320 5.199 2.002 1.00 93.50 779 PRO A CA 1
ATOM 5835 C C . PRO A 1 779 ? -6.368 3.839 2.720 1.00 93.50 779 PRO A C 1
ATOM 5837 O O . PRO A 1 779 ? -7.381 3.132 2.710 1.00 93.50 779 PRO A O 1
ATOM 5840 N N . VAL A 1 780 ? -5.275 3.481 3.394 1.00 91.00 780 VAL A N 1
ATOM 5841 C CA . VAL A 1 780 ? -5.146 2.219 4.134 1.00 91.00 780 VAL A CA 1
ATOM 5842 C C . VAL A 1 780 ? -5.780 2.372 5.517 1.00 91.00 780 VAL A C 1
ATOM 5844 O O . VAL A 1 780 ? -5.174 2.940 6.425 1.00 91.00 780 VAL A O 1
ATOM 5847 N N . SER A 1 781 ? -6.991 1.839 5.702 1.00 90.88 781 SER A N 1
ATOM 5848 C CA . SER A 1 781 ? -7.674 1.823 7.007 1.00 90.88 781 SER A CA 1
ATOM 5849 C C . SER A 1 781 ? -7.254 0.665 7.922 1.00 90.88 781 SER A C 1
ATOM 5851 O O . SER A 1 781 ? -7.584 0.669 9.107 1.00 90.88 781 SER A O 1
ATOM 5853 N N . GLY A 1 782 ? -6.582 -0.364 7.392 1.00 89.06 782 GLY A N 1
ATOM 5854 C CA . GLY A 1 782 ? -6.155 -1.525 8.171 1.00 89.06 782 GLY A CA 1
ATOM 5855 C C . GLY A 1 782 ? -5.641 -2.711 7.357 1.00 89.06 782 GLY A C 1
ATOM 5856 O O . GLY A 1 782 ? -5.515 -2.652 6.136 1.00 89.06 782 GLY A O 1
ATOM 5857 N N . SER A 1 783 ? -5.340 -3.794 8.075 1.00 83.81 783 SER A N 1
ATOM 5858 C CA . SER A 1 783 ? -4.808 -5.052 7.544 1.00 83.81 783 SER A CA 1
ATOM 5859 C C . SER A 1 783 ? -5.888 -5.865 6.822 1.00 83.81 783 SER A C 1
ATOM 5861 O O . SER A 1 783 ? -6.537 -6.713 7.432 1.00 83.81 783 SER A O 1
ATOM 5863 N N . ILE A 1 784 ? -6.101 -5.590 5.534 1.00 82.88 784 ILE A N 1
ATOM 5864 C CA . ILE A 1 784 ? -7.159 -6.219 4.729 1.00 82.88 784 ILE A CA 1
ATOM 5865 C C . ILE A 1 784 ? -6.901 -7.716 4.492 1.00 82.88 784 ILE A C 1
ATOM 5867 O O . ILE A 1 784 ? -5.770 -8.138 4.255 1.00 82.88 784 ILE A O 1
ATOM 5871 N N . ILE A 1 785 ? -7.976 -8.509 4.528 1.00 79.12 785 ILE A N 1
ATOM 5872 C CA . ILE A 1 785 ? -7.952 -9.965 4.375 1.00 79.12 785 ILE A CA 1
ATOM 5873 C C . ILE A 1 785 ? -7.332 -10.434 3.036 1.00 79.12 785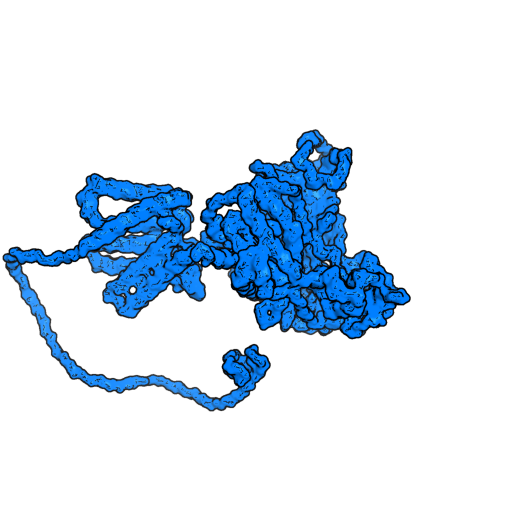 ILE A C 1
ATOM 5875 O O . ILE A 1 785 ? -7.740 -9.955 1.967 1.00 79.12 785 ILE A O 1
ATOM 5879 N N . PRO A 1 786 ? -6.403 -11.418 3.054 1.00 64.88 786 PRO A N 1
ATOM 5880 C CA . PRO A 1 786 ? -5.870 -12.034 1.841 1.00 64.88 786 PRO A CA 1
ATOM 5881 C C . PRO A 1 786 ? -7.003 -12.749 1.114 1.00 64.88 786 PRO A C 1
ATOM 5883 O O . PRO A 1 786 ? -7.640 -13.649 1.658 1.00 64.88 786 PRO A O 1
ATOM 5886 N N . GLY A 1 787 ? -7.290 -12.307 -0.104 1.00 70.94 787 GLY A N 1
ATOM 5887 C CA . GLY A 1 787 ? -8.489 -12.709 -0.834 1.00 70.94 787 GLY A CA 1
ATOM 5888 C C . GLY A 1 787 ? -9.183 -11.540 -1.522 1.00 70.94 787 GLY A C 1
ATOM 5889 O O . GLY A 1 787 ? -9.706 -11.680 -2.629 1.00 70.94 787 GLY A O 1
ATOM 5890 N N . TYR A 1 788 ? -9.161 -10.356 -0.899 1.00 79.44 788 TYR A N 1
ATOM 5891 C CA . TYR A 1 788 ? -9.987 -9.243 -1.364 1.00 79.44 788 TYR A CA 1
ATOM 5892 C C . TYR A 1 788 ? -9.514 -8.642 -2.694 1.00 79.44 788 TYR A C 1
ATOM 5894 O O . TYR A 1 788 ? -10.330 -8.405 -3.583 1.00 79.44 788 TYR A O 1
ATOM 5902 N N . ALA A 1 789 ? -8.203 -8.483 -2.897 1.00 74.12 789 ALA A N 1
ATOM 5903 C CA . ALA A 1 789 ? -7.666 -8.028 -4.183 1.00 74.12 789 ALA A CA 1
ATOM 5904 C C . ALA A 1 789 ? -8.027 -8.989 -5.339 1.00 74.12 789 ALA A C 1
ATOM 5906 O O . ALA A 1 789 ? -8.348 -8.543 -6.441 1.00 74.12 789 ALA A O 1
ATOM 5907 N N . GLY A 1 790 ? -8.056 -10.305 -5.084 1.00 69.69 790 GLY A N 1
ATOM 5908 C CA . GLY A 1 790 ? -8.553 -11.301 -6.039 1.00 69.69 790 GLY A CA 1
ATOM 5909 C C . GLY A 1 790 ? -10.061 -11.196 -6.282 1.00 69.69 790 GLY A C 1
ATOM 5910 O O . GLY A 1 790 ? -10.509 -11.258 -7.428 1.00 69.69 790 GLY A O 1
ATOM 5911 N N . TYR A 1 791 ? -10.845 -10.951 -5.228 1.00 76.88 791 TYR A N 1
ATOM 5912 C CA . TYR A 1 791 ? -12.284 -10.704 -5.337 1.00 76.88 791 TYR A CA 1
ATOM 5913 C C . TYR A 1 791 ? -12.599 -9.507 -6.252 1.00 76.88 791 TYR A C 1
ATOM 5915 O O . TYR A 1 791 ? -13.412 -9.620 -7.176 1.00 76.88 791 TYR A O 1
ATOM 5923 N N . LEU A 1 792 ? -11.895 -8.385 -6.065 1.00 75.31 792 LEU A N 1
ATOM 5924 C CA . LEU A 1 792 ? -12.040 -7.196 -6.912 1.00 75.31 792 LEU A CA 1
ATOM 5925 C C . LEU A 1 792 ? -11.576 -7.440 -8.356 1.00 75.31 792 LEU A C 1
ATOM 5927 O O . LEU A 1 792 ? -12.228 -6.967 -9.291 1.00 75.31 792 LEU A O 1
ATOM 5931 N N . GLN A 1 793 ? -10.516 -8.233 -8.555 1.00 72.06 793 GLN A N 1
ATOM 5932 C CA . GLN A 1 793 ? -10.053 -8.637 -9.886 1.00 72.06 793 GLN A CA 1
ATOM 5933 C C . GLN A 1 793 ? -11.137 -9.399 -10.668 1.00 72.06 793 GLN A C 1
ATOM 5935 O O . GLN A 1 793 ? -11.328 -9.127 -11.854 1.00 72.06 793 GLN A O 1
ATOM 5940 N N . MET A 1 794 ? -11.889 -10.298 -10.021 1.00 71.88 794 MET A N 1
ATOM 5941 C CA . MET A 1 794 ? -13.005 -11.016 -10.660 1.00 71.88 794 MET A CA 1
ATOM 5942 C C . MET A 1 794 ? -14.196 -10.119 -10.975 1.00 71.88 794 MET A C 1
ATOM 5944 O O . MET A 1 794 ? -14.741 -10.216 -12.075 1.00 71.88 794 MET A O 1
ATOM 5948 N N . GLN A 1 795 ? -14.583 -9.227 -10.052 1.00 76.88 795 GLN A N 1
ATOM 5949 C CA . GLN A 1 795 ? -15.637 -8.245 -10.335 1.00 76.88 795 GLN A CA 1
ATOM 5950 C C . GLN A 1 795 ? -15.276 -7.390 -11.557 1.00 76.88 795 GLN A C 1
ATOM 5952 O O . GLN A 1 795 ? -16.101 -7.230 -12.456 1.00 76.88 795 GLN A O 1
ATOM 5957 N N . SER A 1 796 ? -14.034 -6.897 -11.617 1.00 71.31 796 SER A N 1
ATOM 5958 C CA . SER A 1 796 ? -13.532 -6.081 -12.726 1.00 71.31 796 SER A CA 1
ATOM 5959 C C . SER A 1 796 ? -13.500 -6.852 -14.053 1.00 71.31 796 SER A C 1
ATOM 5961 O O . SER A 1 796 ? -14.033 -6.364 -15.050 1.00 71.31 796 SER A O 1
ATOM 5963 N N . LEU A 1 797 ? -12.974 -8.085 -14.070 1.00 67.88 797 LEU A N 1
ATOM 5964 C CA . LEU A 1 797 ? -12.937 -8.926 -15.276 1.00 67.88 797 LEU A CA 1
ATOM 5965 C C . LEU A 1 797 ? -14.339 -9.232 -15.819 1.00 67.88 797 LEU A C 1
ATOM 5967 O O . LEU A 1 797 ? -14.561 -9.129 -17.025 1.00 67.88 797 LEU A O 1
ATOM 5971 N N . ARG A 1 798 ? -15.299 -9.562 -14.943 1.00 75.50 798 ARG A N 1
ATOM 5972 C CA . ARG A 1 798 ? -16.679 -9.853 -15.359 1.00 75.50 798 ARG A CA 1
ATOM 5973 C C . ARG A 1 798 ? -17.416 -8.601 -15.837 1.00 75.50 798 ARG A C 1
ATOM 5975 O O . ARG A 1 798 ? -18.108 -8.665 -16.849 1.00 75.50 798 ARG A O 1
ATOM 5982 N N . ALA A 1 799 ? -17.236 -7.462 -15.164 1.00 74.19 799 ALA A N 1
ATOM 5983 C CA . ALA A 1 799 ? -17.780 -6.179 -15.614 1.00 74.19 799 ALA A CA 1
ATOM 5984 C C . ALA A 1 799 ? -17.176 -5.733 -16.961 1.00 74.19 799 ALA A C 1
ATOM 5986 O O . ALA A 1 799 ? -17.867 -5.142 -17.787 1.00 74.19 799 ALA A O 1
ATOM 5987 N N . GLY A 1 800 ? -15.904 -6.060 -17.208 1.00 68.56 800 GLY A N 1
ATOM 5988 C CA . GLY A 1 800 ? -15.197 -5.771 -18.454 1.00 68.56 800 GLY A CA 1
ATOM 5989 C C . GLY A 1 800 ? -15.526 -6.692 -19.635 1.00 68.56 800 GLY A C 1
ATOM 5990 O O . GLY A 1 800 ? -15.071 -6.409 -20.739 1.00 68.56 800 GLY A O 1
ATOM 5991 N N . ALA A 1 801 ? -16.305 -7.766 -19.472 1.00 72.12 801 ALA A N 1
ATOM 5992 C CA . ALA A 1 801 ? -16.468 -8.799 -20.506 1.00 72.12 801 ALA A CA 1
ATOM 5993 C C . ALA A 1 801 ? -16.929 -8.263 -21.884 1.00 72.12 801 ALA A C 1
ATOM 5995 O O . ALA A 1 801 ? -16.396 -8.666 -22.920 1.00 72.12 801 ALA A O 1
ATOM 5996 N N . SER A 1 802 ? -17.876 -7.319 -21.910 1.00 72.25 802 SER A N 1
ATOM 5997 C CA . SER A 1 802 ? -18.373 -6.674 -23.140 1.00 72.25 802 SER A CA 1
ATOM 5998 C C . SER A 1 802 ? -17.393 -5.652 -23.730 1.00 72.25 802 SER A C 1
ATOM 6000 O O . SER A 1 802 ? -17.294 -5.513 -24.952 1.00 72.25 802 SER A O 1
ATOM 6002 N N . HIS A 1 803 ? -16.632 -4.965 -22.874 1.00 67.50 803 HIS A N 1
ATOM 6003 C CA . HIS A 1 803 ? -15.538 -4.080 -23.274 1.00 67.50 803 HIS A CA 1
ATOM 6004 C C . HIS A 1 803 ? -14.425 -4.883 -23.964 1.00 67.50 803 HIS A C 1
ATOM 6006 O O . HIS A 1 803 ? -13.956 -4.500 -25.033 1.00 67.50 803 HIS A O 1
ATOM 6012 N N . LEU A 1 804 ? -14.066 -6.043 -23.405 1.00 64.94 804 LEU A N 1
ATOM 6013 C CA . LEU A 1 804 ? -13.059 -6.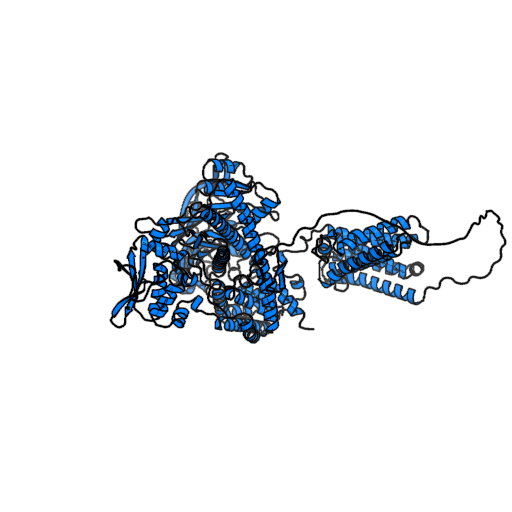947 -23.959 1.00 64.94 804 LEU A CA 1
ATOM 6014 C C . LEU A 1 804 ? -13.475 -7.516 -25.326 1.00 64.94 804 LEU A C 1
ATOM 6016 O O . LEU A 1 804 ? -12.656 -7.508 -26.240 1.00 64.94 804 LEU A O 1
ATOM 6020 N N . ASP A 1 805 ? -14.735 -7.926 -25.519 1.00 69.00 805 ASP A N 1
ATOM 6021 C CA . ASP A 1 805 ? -15.237 -8.339 -26.846 1.00 69.00 805 ASP A CA 1
ATOM 6022 C C . ASP A 1 805 ? -15.228 -7.177 -27.863 1.00 69.00 805 ASP A C 1
ATOM 6024 O O . ASP A 1 805 ? -14.901 -7.371 -29.033 1.00 69.00 805 ASP A O 1
ATOM 6028 N N . SER A 1 806 ? -15.495 -5.947 -27.411 1.00 65.50 806 SER A N 1
ATOM 6029 C CA . SER A 1 806 ? -15.463 -4.741 -28.256 1.00 65.50 806 SER A CA 1
ATOM 6030 C C . SER A 1 806 ? -14.040 -4.348 -28.684 1.00 65.50 806 SER A C 1
ATOM 6032 O O . SER A 1 806 ? -13.810 -4.009 -29.850 1.00 65.50 806 SER A O 1
ATOM 6034 N N . LEU A 1 807 ? -13.062 -4.447 -27.776 1.00 59.94 807 LEU A N 1
ATOM 6035 C CA . LEU A 1 807 ? -11.638 -4.326 -28.113 1.00 59.94 807 LEU A CA 1
ATOM 6036 C C . LEU A 1 807 ? -11.206 -5.439 -29.074 1.00 59.94 807 LEU A C 1
ATOM 6038 O O . LEU A 1 807 ? -10.493 -5.176 -30.040 1.00 59.94 807 LEU A O 1
ATOM 6042 N N . LEU A 1 808 ? -11.681 -6.668 -28.854 1.00 62.81 808 LEU A N 1
ATOM 6043 C CA . LEU A 1 808 ? -11.357 -7.820 -29.691 1.00 62.81 808 LEU A CA 1
ATOM 6044 C C . LEU A 1 808 ? -11.892 -7.654 -31.120 1.00 62.81 808 LEU A C 1
ATOM 6046 O O . LEU A 1 808 ? -11.146 -7.870 -32.071 1.00 62.81 808 LEU A O 1
ATOM 6050 N N . LYS A 1 809 ? -13.141 -7.198 -31.292 1.00 66.44 809 LYS A N 1
ATOM 6051 C CA . LYS A 1 809 ? -13.693 -6.803 -32.603 1.00 66.44 809 LYS A CA 1
ATOM 6052 C C . LYS A 1 809 ? -12.792 -5.784 -33.293 1.00 66.44 809 LYS A C 1
ATOM 6054 O O . LYS A 1 809 ? -12.368 -6.021 -34.423 1.00 66.44 809 LYS A O 1
ATOM 6059 N N . SER A 1 810 ? -12.431 -4.720 -32.577 1.00 59.84 810 SER A N 1
ATOM 6060 C CA . SER A 1 810 ? -11.571 -3.647 -33.090 1.00 59.84 810 SER A CA 1
ATOM 6061 C C . SER A 1 810 ? -10.201 -4.170 -33.547 1.00 59.84 810 SER A C 1
ATOM 6063 O O . SER A 1 810 ? -9.748 -3.830 -34.638 1.00 59.84 810 SER A O 1
ATOM 6065 N N . ALA A 1 811 ? -9.575 -5.062 -32.769 1.00 55.41 811 ALA A N 1
ATOM 6066 C CA . ALA A 1 811 ? -8.283 -5.677 -33.090 1.00 55.41 811 ALA A CA 1
ATOM 6067 C C . ALA A 1 811 ? -8.320 -6.583 -34.338 1.00 55.41 811 ALA A C 1
ATOM 6069 O O . ALA A 1 811 ? -7.320 -6.692 -35.042 1.00 55.41 811 ALA A O 1
ATOM 6070 N N . TYR A 1 812 ? -9.471 -7.191 -34.648 1.00 65.19 812 TYR A N 1
ATOM 6071 C CA . TYR A 1 812 ? -9.692 -7.957 -35.882 1.00 65.19 812 TYR A CA 1
ATOM 6072 C C . TYR A 1 812 ? -10.286 -7.113 -37.032 1.00 65.19 812 TYR A C 1
ATOM 6074 O O . TYR A 1 812 ? -10.675 -7.670 -38.058 1.00 65.19 812 TYR A O 1
ATOM 6082 N N . GLY A 1 813 ? -10.346 -5.781 -36.901 1.00 65.00 813 GLY A N 1
ATOM 6083 C CA . GLY A 1 813 ? -10.834 -4.870 -37.947 1.00 65.00 813 GLY A CA 1
ATOM 6084 C C . GLY A 1 813 ? -12.360 -4.803 -38.087 1.00 65.00 813 GLY A C 1
ATOM 6085 O O . GLY A 1 813 ? -12.865 -4.361 -39.119 1.00 65.00 813 GLY A O 1
ATOM 6086 N N . LEU A 1 814 ? -13.102 -5.249 -37.071 1.00 71.69 814 LEU A N 1
ATOM 6087 C CA . LEU A 1 814 ? -14.564 -5.203 -37.009 1.00 71.69 814 LEU A CA 1
ATOM 6088 C C . LEU A 1 814 ? -15.042 -4.008 -36.173 1.00 71.69 814 LEU A C 1
ATOM 6090 O O . LEU A 1 814 ? -14.380 -3.583 -35.228 1.00 71.69 814 LEU A O 1
ATOM 6094 N N . LEU A 1 815 ? -16.231 -3.496 -36.491 1.00 72.50 815 LEU A N 1
ATOM 6095 C CA . LEU A 1 815 ? -16.881 -2.456 -35.693 1.00 72.50 815 LEU A CA 1
ATOM 6096 C C . LEU A 1 815 ? -17.484 -3.054 -34.405 1.00 72.50 815 LEU A C 1
ATOM 6098 O O . LEU A 1 815 ? -18.141 -4.093 -34.486 1.00 72.50 815 LEU A O 1
ATOM 6102 N N . PRO A 1 816 ? -17.323 -2.405 -33.237 1.00 67.44 816 PRO A N 1
ATOM 6103 C CA . PRO A 1 816 ? -18.062 -2.746 -32.021 1.00 67.44 816 PRO A CA 1
ATOM 6104 C C . PRO A 1 816 ? -19.582 -2.540 -32.144 1.00 67.44 816 PRO A C 1
ATOM 6106 O O . PRO A 1 816 ? -20.042 -1.562 -32.731 1.00 67.44 816 PRO A O 1
ATOM 6109 N N . ASP A 1 817 ? -20.366 -3.415 -31.505 1.00 66.50 817 ASP A N 1
ATOM 6110 C CA . ASP A 1 817 ? -21.843 -3.350 -31.458 1.00 66.50 817 ASP A CA 1
ATOM 6111 C C . ASP A 1 817 ? -22.367 -2.217 -30.544 1.00 66.50 817 ASP A C 1
ATOM 6113 O O . ASP A 1 817 ? -23.555 -1.883 -30.547 1.00 66.50 817 ASP A O 1
ATOM 6117 N N . GLN A 1 818 ? -21.488 -1.672 -29.701 1.00 56.59 818 GLN A N 1
ATOM 6118 C CA . GLN A 1 818 ? -21.736 -0.646 -28.689 1.00 56.59 818 GLN A CA 1
ATOM 6119 C C . GLN A 1 818 ? -20.545 0.327 -28.665 1.00 56.59 818 GLN A C 1
ATOM 6121 O O . GLN A 1 818 ? -19.416 -0.101 -28.919 1.00 56.59 818 GLN A O 1
ATOM 6126 N N . PRO A 1 819 ? -20.738 1.612 -28.312 1.00 50.47 819 PRO A N 1
ATOM 6127 C CA . PRO A 1 819 ? -19.613 2.473 -27.959 1.00 50.47 819 PRO A CA 1
ATOM 6128 C C . PRO A 1 819 ? -18.856 1.879 -26.761 1.00 50.47 819 PRO A C 1
ATOM 6130 O O . PRO A 1 819 ? -19.463 1.345 -25.831 1.00 50.47 819 PRO A O 1
ATOM 6133 N N . VAL A 1 820 ? -17.525 1.969 -26.784 1.00 48.94 820 VAL A N 1
ATOM 6134 C CA . VAL A 1 820 ? -16.646 1.325 -25.797 1.00 48.94 820 VAL A CA 1
ATOM 6135 C C . VAL A 1 820 ? -16.710 2.066 -24.456 1.00 48.94 820 VAL A C 1
ATOM 6137 O O . VAL A 1 820 ? -15.886 2.926 -24.159 1.00 48.94 820 VAL A O 1
ATOM 6140 N N . SER A 1 821 ? -17.701 1.726 -23.629 1.00 42.22 821 SER A N 1
ATOM 6141 C CA . SER A 1 821 ? -17.733 2.132 -22.222 1.00 42.22 821 SER A CA 1
ATOM 6142 C C . SER A 1 821 ? -16.613 1.423 -21.467 1.00 42.22 821 SER A C 1
ATOM 6144 O O . SER A 1 821 ? -16.457 0.207 -21.598 1.00 42.22 821 SER A O 1
ATOM 6146 N N . MET A 1 822 ? -15.842 2.149 -20.661 1.00 46.38 822 MET A N 1
ATOM 6147 C CA . MET A 1 822 ? -14.905 1.521 -19.727 1.00 46.38 822 MET A CA 1
ATOM 6148 C C . MET A 1 822 ? -15.683 0.868 -18.569 1.00 46.38 822 MET A C 1
ATOM 6150 O O . MET A 1 822 ? -16.711 1.415 -18.159 1.00 46.38 822 MET A O 1
ATOM 6154 N N . PRO A 1 823 ? -15.249 -0.301 -18.060 1.00 50.66 823 PRO A N 1
ATOM 6155 C CA . PRO A 1 823 ? -15.805 -0.863 -16.834 1.00 50.66 823 PRO A CA 1
ATOM 6156 C C . PRO A 1 823 ? -15.431 0.018 -15.628 1.00 50.66 823 PRO A C 1
ATOM 6158 O O . PRO A 1 823 ? -14.408 0.707 -15.681 1.00 50.66 823 PRO A O 1
ATOM 6161 N N . PRO A 1 824 ? -16.208 -0.014 -14.528 1.00 53.72 824 PRO A N 1
ATOM 6162 C CA . PRO A 1 824 ? -15.841 0.688 -13.304 1.00 53.72 824 PRO A CA 1
ATOM 6163 C C . PRO A 1 824 ? -14.482 0.183 -12.807 1.00 53.72 824 PRO A C 1
ATOM 6165 O O . PRO A 1 824 ? -14.274 -1.023 -12.621 1.00 53.72 824 PRO A O 1
ATOM 6168 N N . ARG A 1 825 ? -13.546 1.116 -12.624 1.00 62.59 825 ARG A N 1
ATOM 6169 C CA . ARG A 1 825 ? -12.217 0.829 -12.084 1.00 62.59 825 ARG A CA 1
ATOM 6170 C C . ARG A 1 825 ? -12.317 0.422 -10.609 1.00 62.59 825 ARG A C 1
ATOM 6172 O O . ARG A 1 825 ? -13.297 0.697 -9.916 1.00 62.59 825 ARG A O 1
ATOM 6179 N N . ARG A 1 826 ? -11.300 -0.301 -10.150 1.00 69.75 826 ARG A N 1
ATOM 6180 C CA . ARG A 1 826 ? -11.146 -0.812 -8.784 1.00 69.75 826 ARG A CA 1
ATOM 6181 C C . ARG A 1 826 ? -9.664 -0.691 -8.421 1.00 69.75 826 ARG A C 1
ATOM 6183 O O . ARG A 1 826 ? -8.857 -1.090 -9.264 1.00 69.75 826 ARG A O 1
ATOM 6190 N N . PRO A 1 827 ? -9.296 -0.258 -7.202 1.00 70.44 827 PRO A N 1
ATOM 6191 C CA . PRO A 1 827 ? -7.900 -0.043 -6.806 1.00 70.44 827 PRO A CA 1
ATOM 6192 C C . PRO A 1 827 ? -7.186 -1.370 -6.483 1.00 70.44 827 PRO A C 1
ATOM 6194 O O . PRO A 1 827 ? -6.706 -1.599 -5.372 1.00 70.44 827 PRO A O 1
ATOM 6197 N N . ILE A 1 828 ? -7.194 -2.320 -7.425 1.00 68.50 828 ILE A N 1
ATOM 6198 C CA . ILE A 1 828 ? -6.826 -3.730 -7.206 1.00 68.50 828 ILE A CA 1
ATOM 6199 C C . ILE A 1 828 ? -5.362 -3.866 -6.790 1.00 68.50 828 ILE A C 1
ATOM 6201 O O . ILE A 1 828 ? -5.062 -4.647 -5.891 1.00 68.50 828 ILE A O 1
ATOM 6205 N N . ALA A 1 829 ? -4.454 -3.126 -7.430 1.00 66.06 829 ALA A N 1
ATOM 6206 C CA . ALA A 1 829 ? -3.021 -3.258 -7.184 1.00 66.06 829 ALA A CA 1
ATOM 6207 C C . ALA A 1 829 ? -2.581 -2.551 -5.890 1.00 66.06 829 ALA A C 1
ATOM 6209 O O . ALA A 1 829 ? -1.808 -3.117 -5.119 1.00 66.06 829 ALA A O 1
ATOM 6210 N N . ASN A 1 830 ? -3.163 -1.388 -5.587 1.00 73.31 830 ASN A N 1
ATOM 6211 C CA . ASN A 1 830 ? -2.997 -0.727 -4.293 1.00 73.31 830 ASN A CA 1
ATOM 6212 C C . ASN A 1 830 ? -3.592 -1.558 -3.134 1.00 73.31 830 ASN A C 1
ATOM 6214 O O . ASN A 1 830 ? -2.936 -1.757 -2.109 1.00 73.31 830 ASN A O 1
ATOM 6218 N N . THR A 1 831 ? -4.788 -2.136 -3.324 1.00 76.38 831 THR A N 1
ATOM 6219 C CA . THR A 1 831 ? -5.395 -3.092 -2.372 1.00 76.38 831 THR A CA 1
ATOM 6220 C C . THR A 1 831 ? -4.501 -4.321 -2.182 1.00 76.38 831 THR A C 1
ATOM 6222 O O . THR A 1 831 ? -4.327 -4.783 -1.054 1.00 76.38 831 THR A O 1
ATOM 6225 N N . LEU A 1 832 ? -3.907 -4.842 -3.266 1.00 71.00 832 LEU A N 1
ATOM 6226 C CA . LEU A 1 832 ? -2.972 -5.964 -3.211 1.00 71.00 832 LEU A CA 1
ATOM 6227 C C . LEU A 1 832 ? -1.763 -5.609 -2.340 1.00 71.00 832 LEU A C 1
ATOM 6229 O O . LEU A 1 832 ? -1.541 -6.305 -1.353 1.00 71.00 832 LEU A O 1
ATOM 6233 N N . LEU A 1 833 ? -1.057 -4.505 -2.623 1.00 71.00 833 LEU A N 1
ATOM 6234 C CA . LEU A 1 833 ? 0.102 -4.074 -1.829 1.00 71.00 833 LEU A CA 1
ATOM 6235 C C . LEU A 1 833 ? -0.247 -3.934 -0.341 1.00 71.00 833 LEU A C 1
ATOM 6237 O O . LEU A 1 833 ? 0.477 -4.455 0.508 1.00 71.00 833 LEU A O 1
ATOM 6241 N N . ALA A 1 834 ? -1.379 -3.296 -0.026 1.00 73.88 834 ALA A N 1
ATOM 6242 C CA . ALA A 1 834 ? -1.842 -3.132 1.349 1.00 73.88 834 ALA A CA 1
ATOM 6243 C C . ALA A 1 834 ? -2.126 -4.474 2.049 1.00 73.88 834 ALA A C 1
ATOM 6245 O O . ALA A 1 834 ? -1.759 -4.632 3.215 1.00 73.88 834 ALA A O 1
ATOM 6246 N N . SER A 1 835 ? -2.755 -5.431 1.355 1.00 72.44 835 SER A N 1
ATOM 6247 C CA . SER A 1 835 ? -3.088 -6.754 1.908 1.00 72.44 835 SER A CA 1
ATOM 6248 C C . SER A 1 835 ? -1.868 -7.671 2.067 1.00 72.44 835 SER A C 1
ATOM 6250 O O . SER A 1 835 ? -1.724 -8.310 3.107 1.00 72.44 835 SER A O 1
ATOM 6252 N N . GLU A 1 836 ? -0.945 -7.685 1.101 1.00 67.94 836 GLU A N 1
ATOM 6253 C CA . GLU A 1 836 ? 0.266 -8.521 1.128 1.00 67.94 836 GLU A CA 1
ATOM 6254 C C . GLU A 1 836 ? 1.261 -8.032 2.195 1.00 67.94 836 GLU A C 1
ATOM 6256 O O . GLU A 1 836 ? 1.770 -8.829 2.986 1.00 67.94 836 GLU A O 1
ATOM 6261 N N . ALA A 1 837 ? 1.484 -6.712 2.290 1.00 67.56 837 ALA A N 1
ATOM 6262 C CA . ALA A 1 837 ? 2.346 -6.114 3.315 1.00 67.56 837 ALA A CA 1
ATOM 6263 C C . ALA A 1 837 ? 1.821 -6.379 4.738 1.00 67.56 837 ALA A C 1
ATOM 6265 O O . ALA A 1 837 ? 2.596 -6.672 5.658 1.00 67.56 837 ALA A O 1
ATOM 6266 N N . ALA A 1 838 ? 0.498 -6.335 4.915 1.00 68.62 838 ALA A N 1
ATOM 6267 C CA . ALA A 1 838 ? -0.150 -6.674 6.173 1.00 68.62 838 ALA A CA 1
ATOM 6268 C C . ALA A 1 838 ? -0.056 -8.176 6.489 1.00 68.62 838 ALA A C 1
ATOM 6270 O O . ALA A 1 838 ? 0.324 -8.538 7.602 1.00 68.62 838 ALA A O 1
ATOM 6271 N N . TYR A 1 839 ? -0.362 -9.055 5.530 1.00 70.25 839 TYR A N 1
ATOM 6272 C CA . TYR A 1 839 ? -0.383 -10.506 5.737 1.00 70.25 839 TYR A CA 1
ATOM 6273 C C . TYR A 1 839 ? 0.999 -11.090 6.025 1.00 70.25 839 TYR A C 1
ATOM 6275 O O . TYR A 1 839 ? 1.158 -11.815 7.009 1.00 70.25 839 TYR A O 1
ATOM 6283 N N . LEU A 1 840 ? 2.008 -10.742 5.220 1.00 67.00 840 LEU A N 1
ATOM 6284 C CA . LEU A 1 840 ? 3.384 -11.181 5.458 1.00 67.00 840 LEU A CA 1
ATOM 6285 C C . LEU A 1 840 ? 3.872 -10.741 6.832 1.00 67.00 840 LEU A C 1
ATOM 6287 O O . LEU A 1 840 ? 4.484 -11.537 7.538 1.00 67.00 840 LEU A O 1
ATOM 6291 N N . THR A 1 841 ? 3.568 -9.508 7.244 1.00 66.00 841 THR A N 1
ATOM 6292 C CA . THR A 1 841 ? 4.038 -9.030 8.546 1.00 66.00 841 THR A CA 1
ATOM 6293 C C . THR A 1 841 ? 3.235 -9.602 9.714 1.00 66.00 841 THR A C 1
ATOM 6295 O O . THR A 1 841 ? 3.809 -9.824 10.776 1.00 66.00 841 THR A O 1
ATOM 6298 N N . ASN A 1 842 ? 1.960 -9.955 9.519 1.00 67.75 842 ASN A N 1
ATOM 6299 C CA . ASN A 1 842 ? 1.214 -10.768 10.484 1.00 67.75 842 ASN A CA 1
ATOM 6300 C C . ASN A 1 842 ? 1.874 -12.155 10.647 1.00 67.75 842 ASN A C 1
ATOM 6302 O O . ASN A 1 842 ? 2.199 -12.544 11.769 1.00 67.75 842 ASN A O 1
ATOM 6306 N N . LYS A 1 843 ? 2.221 -12.832 9.539 1.00 68.06 843 LYS A N 1
ATOM 6307 C CA . LYS A 1 843 ? 3.010 -14.081 9.562 1.00 68.06 843 LYS A CA 1
ATOM 6308 C C . LYS A 1 843 ? 4.425 -13.913 10.137 1.00 68.06 843 LYS A C 1
ATOM 6310 O O . LYS A 1 843 ? 4.982 -14.881 10.646 1.00 68.06 843 LYS A O 1
ATOM 6315 N N . LEU A 1 844 ? 5.009 -12.711 10.094 1.00 65.75 844 LEU A N 1
ATOM 6316 C CA . LEU A 1 844 ? 6.256 -12.391 10.801 1.00 65.75 844 LEU A CA 1
ATOM 6317 C C . LEU A 1 844 ? 6.040 -12.091 12.292 1.00 65.75 844 LEU A C 1
ATOM 6319 O O . LEU A 1 844 ? 6.990 -12.250 13.052 1.00 65.75 844 LEU A O 1
ATOM 6323 N N . THR A 1 845 ? 4.852 -11.675 12.745 1.00 67.31 845 THR A N 1
ATOM 6324 C CA . THR A 1 845 ? 4.544 -11.559 14.184 1.00 67.31 845 THR A CA 1
ATOM 6325 C C . THR A 1 845 ? 4.195 -12.886 14.830 1.00 67.31 845 THR A C 1
ATOM 6327 O O . THR A 1 845 ? 4.650 -13.147 15.950 1.00 67.31 845 THR A O 1
ATOM 6330 N N . ASP A 1 846 ? 3.444 -13.733 14.131 1.00 64.19 846 ASP A N 1
ATOM 6331 C CA . ASP A 1 846 ? 3.028 -15.031 14.644 1.00 64.19 846 ASP A CA 1
ATOM 6332 C C . ASP A 1 846 ? 4.262 -15.919 14.900 1.00 64.19 846 ASP A C 1
ATOM 6334 O O . ASP A 1 846 ? 5.179 -16.048 14.089 1.00 64.19 846 ASP A O 1
ATOM 6338 N N . GLY A 1 847 ? 4.361 -16.443 16.123 1.00 62.62 847 GLY A N 1
ATOM 6339 C CA . GLY A 1 847 ? 5.522 -17.195 16.612 1.00 62.62 847 GLY A CA 1
ATOM 6340 C C . GLY A 1 847 ? 6.780 -16.372 16.955 1.00 62.62 847 GLY A C 1
ATOM 6341 O O . GLY A 1 847 ? 7.451 -16.715 17.930 1.00 62.62 847 GLY A O 1
ATOM 6342 N N . ARG A 1 848 ? 7.119 -15.291 16.229 1.00 69.12 848 ARG A N 1
ATOM 6343 C CA . ARG A 1 848 ? 8.374 -14.527 16.458 1.00 69.12 848 ARG A CA 1
ATOM 6344 C C . ARG A 1 848 ? 8.250 -13.397 17.489 1.00 69.12 848 ARG A C 1
ATOM 6346 O O . ARG A 1 848 ? 9.207 -13.150 18.224 1.00 69.12 848 ARG A O 1
ATOM 6353 N N . PHE A 1 849 ? 7.109 -12.706 17.560 1.00 77.31 849 PHE A N 1
ATOM 6354 C CA . PHE A 1 849 ? 6.965 -11.435 18.295 1.00 77.31 849 PHE A CA 1
ATOM 6355 C C . PHE A 1 849 ? 5.856 -11.475 19.364 1.00 77.31 849 PHE A C 1
ATOM 6357 O O . PHE A 1 849 ? 4.972 -10.624 19.423 1.00 77.31 849 PHE A O 1
ATOM 6364 N N . ALA A 1 850 ? 5.916 -12.483 20.241 1.00 75.31 850 ALA A N 1
ATOM 6365 C CA . ALA A 1 850 ? 4.856 -12.805 21.203 1.00 75.31 850 ALA A CA 1
ATOM 6366 C C . ALA A 1 850 ? 4.398 -11.648 22.122 1.00 75.31 850 ALA A C 1
ATOM 6368 O O . ALA A 1 850 ? 3.209 -11.583 22.448 1.00 75.31 850 ALA A O 1
ATOM 6369 N N . GLU A 1 851 ? 5.300 -10.744 22.529 1.00 80.12 851 GLU A N 1
ATOM 6370 C CA . GLU A 1 851 ? 5.013 -9.662 23.492 1.00 80.12 851 GLU A CA 1
ATOM 6371 C C . GLU A 1 851 ? 4.345 -8.431 22.863 1.00 80.12 851 GLU A C 1
ATOM 6373 O O . GLU A 1 851 ? 3.896 -7.546 23.597 1.00 80.12 851 GLU A O 1
ATOM 6378 N N . VAL A 1 852 ? 4.284 -8.346 21.530 1.00 87.50 852 VAL A N 1
ATOM 6379 C CA . VAL A 1 852 ? 3.781 -7.171 20.805 1.00 87.50 852 VAL A CA 1
ATOM 6380 C C . VAL A 1 852 ? 2.682 -7.516 19.798 1.00 87.50 852 VAL A C 1
ATOM 6382 O O . VAL A 1 852 ? 2.500 -8.669 19.407 1.00 87.50 852 VAL A O 1
ATOM 6385 N N . ARG A 1 853 ? 1.906 -6.504 19.401 1.00 87.19 853 ARG A N 1
ATOM 6386 C CA . ARG A 1 853 ? 0.871 -6.584 18.358 1.00 87.19 853 ARG A CA 1
ATOM 6387 C C . ARG A 1 853 ? 0.909 -5.343 17.477 1.00 87.19 853 ARG A C 1
ATOM 6389 O O . ARG A 1 853 ? 1.252 -4.260 17.945 1.00 87.19 853 ARG A O 1
ATOM 6396 N N . ASN A 1 854 ? 0.528 -5.530 16.224 1.00 88.31 854 ASN A N 1
ATOM 6397 C CA . ASN A 1 854 ? 0.516 -4.581 15.118 1.00 88.31 854 ASN A CA 1
ATOM 6398 C C . ASN A 1 854 ? -0.921 -4.353 14.620 1.00 88.31 854 ASN A C 1
ATOM 6400 O O . ASN A 1 854 ? -1.673 -5.305 14.407 1.00 88.31 854 ASN A O 1
ATOM 6404 N N . TYR A 1 855 ? -1.315 -3.091 14.437 1.00 90.56 855 TYR A N 1
ATOM 6405 C CA . TYR A 1 855 ? -2.612 -2.718 13.855 1.00 90.56 855 TYR A CA 1
ATOM 6406 C C . TYR A 1 855 ? -2.612 -1.256 13.381 1.00 90.56 855 TYR A C 1
ATOM 6408 O O . TYR A 1 855 ? -1.812 -0.440 13.834 1.00 90.56 855 TYR A O 1
ATOM 6416 N N . PHE A 1 856 ? -3.542 -0.884 12.501 1.00 91.69 856 PHE A N 1
ATOM 6417 C CA . PHE A 1 856 ? -3.729 0.516 12.105 1.00 91.69 856 PHE A CA 1
ATOM 6418 C C . PHE A 1 856 ? -4.727 1.211 13.042 1.00 91.69 856 PHE A C 1
ATOM 6420 O O . PHE A 1 856 ? -5.904 0.846 13.087 1.00 91.69 856 PHE A O 1
ATOM 6427 N N . GLY A 1 857 ? -4.251 2.215 13.784 1.00 92.06 857 GLY A N 1
ATOM 6428 C CA . GLY A 1 857 ? -5.072 3.159 14.565 1.00 92.06 857 GLY A CA 1
ATOM 6429 C C . GLY A 1 857 ? -4.975 4.604 14.050 1.00 92.06 857 GLY A C 1
ATOM 6430 O O . GLY A 1 857 ? -5.261 5.553 14.777 1.00 92.06 857 GLY A O 1
ATOM 6431 N N . THR A 1 858 ? -4.484 4.747 12.821 1.00 92.38 858 THR A N 1
ATOM 6432 C CA . THR A 1 858 ? -4.322 5.948 11.991 1.00 92.38 858 THR A CA 1
ATOM 6433 C C . THR A 1 858 ? -4.295 5.461 10.533 1.00 92.38 858 THR A C 1
ATOM 6435 O O . THR A 1 858 ? -3.877 4.319 10.309 1.00 92.38 858 THR A O 1
ATOM 6438 N N . PRO A 1 859 ? -4.739 6.255 9.545 1.00 93.69 859 PRO A N 1
ATOM 6439 C CA . PRO A 1 859 ? -4.701 5.850 8.145 1.00 93.69 859 PRO A CA 1
ATOM 6440 C C . PRO A 1 859 ? -3.265 5.818 7.610 1.00 93.69 859 PRO A C 1
ATOM 6442 O O . PRO A 1 859 ? -2.444 6.655 7.983 1.00 93.69 859 PRO A O 1
ATOM 6445 N N . GLY A 1 860 ? -2.989 4.879 6.707 1.00 92.19 860 GLY A N 1
ATOM 6446 C CA . GLY A 1 860 ? -1.887 4.986 5.747 1.00 92.19 860 GLY A CA 1
ATOM 6447 C C . GLY A 1 860 ? -2.377 5.529 4.400 1.00 92.19 860 GLY A C 1
ATOM 6448 O O . GLY A 1 860 ? -3.584 5.658 4.176 1.00 92.19 860 GLY A O 1
ATOM 6449 N N . LEU A 1 861 ? -1.454 5.797 3.480 1.00 91.75 861 LEU A N 1
ATOM 6450 C CA . LEU A 1 861 ? -1.752 6.174 2.098 1.00 91.75 861 LEU A CA 1
ATOM 6451 C C . LEU A 1 861 ? -0.714 5.560 1.157 1.00 91.75 861 LEU A C 1
ATOM 6453 O O . LEU A 1 861 ? 0.491 5.735 1.345 1.00 91.75 861 LEU A O 1
ATOM 6457 N N . ILE A 1 862 ? -1.204 4.870 0.130 1.00 87.31 862 ILE A N 1
ATOM 6458 C CA . ILE A 1 862 ? -0.417 4.405 -1.014 1.00 87.31 862 ILE A CA 1
ATOM 6459 C C . ILE A 1 862 ? -0.849 5.231 -2.229 1.00 87.31 862 ILE A C 1
ATOM 6461 O O . ILE A 1 862 ? -2.039 5.506 -2.396 1.00 87.31 862 ILE A O 1
ATOM 6465 N N . SER A 1 863 ? 0.114 5.632 -3.051 1.00 85.12 863 SER A N 1
ATOM 6466 C CA . SER A 1 863 ? -0.087 6.302 -4.334 1.00 85.12 863 SER A CA 1
ATOM 6467 C C . SER A 1 863 ? 0.496 5.427 -5.448 1.00 85.12 863 SER A C 1
ATOM 6469 O O . SER A 1 863 ? 1.556 4.826 -5.270 1.00 85.12 863 SER A O 1
ATOM 6471 N N . TYR A 1 864 ? -0.165 5.348 -6.599 1.00 78.00 864 TYR A N 1
ATOM 6472 C CA . TYR A 1 864 ? 0.440 4.881 -7.848 1.00 78.00 864 TYR A CA 1
ATOM 6473 C C . TYR A 1 864 ? 0.432 6.045 -8.837 1.00 78.00 864 TYR A C 1
ATOM 6475 O O . TYR A 1 864 ? -0.624 6.440 -9.334 1.00 78.00 864 TYR A O 1
ATOM 6483 N N . GLU A 1 865 ? 1.605 6.633 -9.065 1.00 72.38 865 GLU A N 1
ATOM 6484 C CA . GLU A 1 865 ? 1.775 7.869 -9.829 1.00 72.38 865 GLU A CA 1
ATOM 6485 C C . GLU A 1 865 ? 2.303 7.574 -11.232 1.00 72.38 865 GLU A C 1
ATOM 6487 O O . GLU A 1 865 ? 3.216 6.765 -11.418 1.00 72.38 865 GLU A O 1
ATOM 6492 N N . THR A 1 866 ? 1.751 8.272 -12.224 1.00 61.81 866 THR A N 1
ATOM 6493 C CA . THR A 1 866 ? 2.184 8.213 -13.625 1.00 61.81 866 THR A CA 1
ATOM 6494 C C . THR A 1 866 ? 2.285 9.639 -14.168 1.00 61.81 866 THR A C 1
ATOM 6496 O O . THR A 1 866 ? 1.307 10.387 -14.108 1.00 61.81 866 THR A O 1
ATOM 6499 N N . GLY A 1 867 ? 3.457 10.052 -14.658 1.00 54.62 867 GLY A N 1
ATOM 6500 C CA . GLY A 1 867 ? 3.709 11.449 -15.039 1.00 54.62 867 GLY A CA 1
ATOM 6501 C C . GLY A 1 867 ? 5.187 11.745 -15.306 1.00 54.62 867 GLY A C 1
ATOM 6502 O O . GLY A 1 867 ? 6.052 10.951 -14.960 1.00 54.62 867 GLY A O 1
ATOM 6503 N N . GLY A 1 868 ? 5.505 12.886 -15.927 1.00 45.81 868 GLY A N 1
ATOM 6504 C CA . GLY A 1 868 ? 6.851 13.217 -16.443 1.00 45.81 868 GLY A CA 1
ATOM 6505 C C . GLY A 1 868 ? 7.963 13.521 -15.413 1.00 45.81 868 GLY A C 1
ATOM 6506 O O . GLY A 1 868 ? 8.570 14.592 -15.462 1.00 45.81 868 GLY A O 1
ATOM 6507 N N . MET A 1 869 ? 8.277 12.607 -14.491 1.00 42.50 869 MET A N 1
ATOM 6508 C CA . MET A 1 869 ? 9.234 12.831 -13.386 1.00 42.50 869 MET A CA 1
ATOM 6509 C C . MET A 1 869 ? 10.684 12.372 -13.642 1.00 42.50 869 MET A C 1
ATOM 6511 O O . MET A 1 869 ? 11.355 11.855 -12.753 1.00 42.50 869 MET A O 1
ATOM 6515 N N . GLY A 1 870 ? 11.212 12.629 -14.839 1.00 38.94 870 GLY A N 1
ATOM 6516 C CA . GLY A 1 870 ? 12.665 12.728 -15.046 1.00 38.94 870 GLY A CA 1
ATOM 6517 C C . GLY A 1 870 ? 13.178 14.169 -14.846 1.00 38.94 870 GLY A C 1
ATOM 6518 O O . GLY A 1 870 ? 12.364 15.090 -14.702 1.00 38.94 870 GLY A O 1
ATOM 6519 N N . PRO A 1 871 ? 14.502 14.436 -14.849 1.00 37.72 871 PRO A N 1
ATOM 6520 C CA . PRO A 1 871 ? 15.037 15.802 -14.958 1.00 37.72 871 PRO A CA 1
ATOM 6521 C C . PRO A 1 871 ? 14.514 16.537 -16.218 1.00 37.72 871 PRO A C 1
ATOM 6523 O O . PRO A 1 871 ? 14.022 15.889 -17.138 1.00 37.72 871 PRO A O 1
ATOM 6526 N N . PRO A 1 872 ? 14.606 17.884 -16.314 1.00 36.38 872 PRO A N 1
ATOM 6527 C CA . PRO A 1 872 ? 13.927 18.668 -17.367 1.00 36.38 872 PRO A CA 1
ATOM 6528 C C . PRO A 1 872 ? 14.345 18.385 -18.825 1.00 36.38 872 PRO A C 1
ATOM 6530 O O . PRO A 1 872 ? 13.806 19.006 -19.738 1.00 36.38 872 PRO A O 1
ATOM 6533 N N . GLU A 1 873 ? 15.322 17.502 -19.028 1.00 33.72 873 GLU A N 1
ATOM 6534 C CA . GLU A 1 873 ? 15.943 17.156 -20.311 1.00 33.72 873 GLU A CA 1
ATOM 6535 C C . GLU A 1 873 ? 15.627 15.710 -20.758 1.00 33.72 873 GLU A C 1
ATOM 6537 O O . GLU A 1 873 ? 15.922 15.349 -21.893 1.00 33.72 873 GLU A O 1
ATOM 6542 N N . THR A 1 874 ? 15.013 14.882 -19.900 1.00 38.09 874 THR A N 1
ATOM 6543 C CA . THR A 1 874 ? 14.620 13.490 -20.208 1.00 38.09 874 THR A CA 1
ATOM 6544 C C . THR A 1 874 ? 13.134 13.389 -20.551 1.00 38.09 874 THR A C 1
ATOM 6546 O O . THR A 1 874 ? 12.299 13.915 -19.819 1.00 38.09 874 THR A O 1
ATOM 6549 N N . SER A 1 875 ? 12.803 12.682 -21.634 1.00 34.53 875 SER A N 1
ATOM 6550 C CA . SER A 1 875 ? 11.506 12.781 -22.334 1.00 34.53 875 SER A CA 1
ATOM 6551 C C . SER A 1 875 ? 10.454 11.704 -22.010 1.00 34.53 875 SER A C 1
ATOM 6553 O O . SER A 1 875 ? 9.411 11.679 -22.667 1.00 34.53 875 SER A O 1
ATOM 6555 N N . GLY A 1 876 ? 10.714 10.806 -21.053 1.00 40.31 876 GLY A N 1
ATOM 6556 C CA . GLY A 1 876 ? 9.821 9.693 -20.698 1.00 40.31 876 GLY A CA 1
ATOM 6557 C C . GLY A 1 876 ? 8.782 10.020 -19.614 1.00 40.31 876 GLY A C 1
ATOM 6558 O O . GLY A 1 876 ? 8.970 10.931 -18.808 1.00 40.31 876 GLY A O 1
ATOM 6559 N N . PHE A 1 877 ? 7.709 9.224 -19.570 1.00 42.44 877 PHE A N 1
ATOM 6560 C CA . PHE A 1 877 ? 6.739 9.183 -18.469 1.00 42.44 877 PHE A CA 1
ATOM 6561 C C . PHE A 1 877 ? 7.079 8.023 -17.526 1.00 42.44 877 PHE A C 1
ATOM 6563 O O . PHE A 1 877 ? 6.692 6.890 -17.821 1.00 42.44 877 PHE A O 1
ATOM 6570 N N . PRO A 1 878 ? 7.785 8.251 -16.407 1.00 52.44 878 PRO A N 1
ATOM 6571 C CA . PRO A 1 878 ? 7.868 7.239 -15.371 1.00 52.44 878 PRO A CA 1
ATOM 6572 C C . PRO A 1 878 ? 6.499 6.945 -14.745 1.00 52.44 878 PRO A C 1
ATOM 6574 O O . PRO A 1 878 ? 5.613 7.800 -14.648 1.00 52.44 878 PRO A O 1
ATOM 6577 N N . GLN A 1 879 ? 6.371 5.704 -14.291 1.00 59.56 879 GLN A N 1
ATOM 6578 C CA . GLN A 1 879 ? 5.270 5.187 -13.491 1.00 59.56 879 GLN A CA 1
ATOM 6579 C C . GLN A 1 879 ? 5.865 4.540 -12.235 1.00 59.56 879 GLN A C 1
ATOM 6581 O O . GLN A 1 879 ? 6.953 3.961 -12.307 1.00 59.56 879 GLN A O 1
ATOM 6586 N N . GLY A 1 880 ? 5.173 4.588 -11.099 1.00 65.12 880 GLY A N 1
ATOM 6587 C CA . GLY A 1 880 ? 5.670 3.964 -9.873 1.00 65.12 880 GLY A CA 1
ATOM 6588 C C . GLY A 1 880 ? 4.652 3.923 -8.741 1.00 65.12 880 GLY A C 1
ATOM 6589 O O . GLY A 1 880 ? 3.804 4.804 -8.625 1.00 65.12 880 GLY A O 1
ATOM 6590 N N . TYR A 1 881 ? 4.772 2.913 -7.878 1.00 73.31 881 TYR A N 1
ATOM 6591 C CA . TYR A 1 881 ? 4.169 2.976 -6.547 1.00 73.31 881 TYR A CA 1
ATOM 6592 C C . TYR A 1 881 ? 5.004 3.891 -5.654 1.00 73.31 881 TYR A C 1
ATOM 6594 O O . TYR A 1 881 ? 6.233 3.867 -5.694 1.00 73.31 881 TYR A O 1
ATOM 6602 N N . ASP A 1 882 ? 4.321 4.668 -4.832 1.00 79.62 882 ASP A N 1
ATOM 6603 C CA . ASP A 1 882 ? 4.894 5.457 -3.760 1.00 79.62 882 ASP A CA 1
ATOM 6604 C C . ASP A 1 882 ? 4.049 5.234 -2.508 1.00 79.62 882 ASP A C 1
ATOM 6606 O O . ASP A 1 882 ? 2.900 5.680 -2.408 1.00 79.62 882 ASP A O 1
ATOM 6610 N N . ILE A 1 883 ? 4.603 4.514 -1.537 1.00 83.25 883 ILE A N 1
ATOM 6611 C CA . ILE A 1 883 ? 4.000 4.432 -0.214 1.00 83.25 883 ILE A CA 1
ATOM 6612 C C . ILE A 1 883 ? 4.228 5.780 0.482 1.00 83.25 883 ILE A C 1
ATOM 6614 O O . ILE A 1 883 ? 5.290 6.060 1.032 1.00 83.25 883 ILE A O 1
ATOM 6618 N N . VAL A 1 884 ? 3.209 6.638 0.463 1.00 86.56 884 VAL A N 1
ATOM 6619 C CA . VAL A 1 884 ? 3.264 7.972 1.077 1.00 86.56 884 VAL A CA 1
ATOM 6620 C C . VAL A 1 884 ? 3.450 7.848 2.598 1.00 86.56 884 VAL A C 1
ATOM 6622 O O . VAL A 1 884 ? 4.290 8.536 3.190 1.00 86.56 884 VAL A O 1
ATOM 6625 N N . THR A 1 885 ? 2.700 6.927 3.217 1.00 87.19 885 THR A N 1
ATOM 6626 C CA . THR A 1 885 ? 2.896 6.461 4.600 1.00 87.19 885 THR A CA 1
ATOM 6627 C C . THR A 1 885 ? 2.220 5.107 4.837 1.00 87.19 885 THR A C 1
ATOM 6629 O O . THR A 1 885 ? 1.126 4.841 4.332 1.00 87.19 885 THR A O 1
ATOM 6632 N N . TYR A 1 886 ? 2.857 4.243 5.629 1.00 83.94 886 TYR A N 1
ATOM 6633 C CA . TYR A 1 886 ? 2.338 2.918 5.990 1.00 83.94 886 TYR A CA 1
ATOM 6634 C C . TYR A 1 886 ? 2.836 2.544 7.391 1.00 83.94 886 TYR A C 1
ATOM 6636 O O . TYR A 1 886 ? 3.695 1.684 7.568 1.00 83.94 886 TYR A O 1
ATOM 6644 N N . ALA A 1 887 ? 2.310 3.252 8.394 1.00 80.75 887 ALA A N 1
ATOM 6645 C CA . ALA A 1 887 ? 2.746 3.182 9.787 1.00 80.75 887 ALA A CA 1
ATOM 6646 C C . ALA A 1 887 ? 1.745 2.417 10.688 1.00 80.75 887 ALA A C 1
ATOM 6648 O O . ALA A 1 887 ? 0.951 3.045 11.398 1.00 80.75 887 ALA A O 1
ATOM 6649 N N . PRO A 1 888 ? 1.744 1.069 10.700 1.00 87.75 888 PRO A N 1
ATOM 6650 C CA . PRO A 1 888 ? 0.979 0.308 11.681 1.00 87.75 888 PRO A CA 1
ATOM 6651 C C . PRO A 1 888 ? 1.525 0.579 13.089 1.00 87.75 888 PRO A C 1
ATOM 6653 O O . PRO A 1 888 ? 2.724 0.484 13.357 1.00 87.75 888 PRO A O 1
ATOM 6656 N N . ARG A 1 889 ? 0.626 0.889 14.022 1.00 89.75 889 ARG A N 1
ATOM 6657 C CA . ARG A 1 889 ? 0.962 1.060 15.435 1.00 89.75 889 ARG A CA 1
ATOM 6658 C C . ARG A 1 889 ? 1.416 -0.275 16.017 1.00 89.75 889 ARG A C 1
ATOM 6660 O O . ARG A 1 889 ? 0.747 -1.291 15.829 1.00 89.75 889 ARG A O 1
ATOM 6667 N N . VAL A 1 890 ? 2.483 -0.248 16.814 1.00 90.69 890 VAL A N 1
ATOM 6668 C CA . VAL A 1 890 ? 2.890 -1.383 17.653 1.00 90.69 890 VAL A CA 1
ATOM 6669 C C . VAL A 1 890 ? 2.480 -1.127 19.105 1.00 90.69 890 VAL A C 1
ATOM 6671 O O . VAL A 1 890 ? 2.671 -0.030 19.632 1.00 90.69 890 VAL A O 1
ATOM 6674 N N . ALA A 1 891 ? 1.906 -2.132 19.763 1.00 90.38 891 ALA A N 1
ATOM 6675 C CA . ALA A 1 891 ? 1.525 -2.137 21.179 1.00 90.38 891 ALA A CA 1
ATOM 6676 C C . ALA A 1 891 ? 2.142 -3.353 21.894 1.00 90.38 891 ALA A C 1
ATOM 6678 O O . ALA A 1 891 ? 2.471 -4.339 21.238 1.00 90.38 891 ALA A O 1
ATOM 6679 N N . ALA A 1 892 ? 2.295 -3.302 23.223 1.00 87.88 892 ALA A N 1
ATOM 6680 C CA . ALA A 1 892 ? 2.928 -4.359 24.024 1.00 87.88 892 ALA A CA 1
ATOM 6681 C C . ALA A 1 892 ? 1.996 -4.911 25.119 1.00 87.88 892 ALA A C 1
ATOM 6683 O O . ALA A 1 892 ? 1.212 -4.155 25.688 1.00 87.88 892 ALA A O 1
ATOM 6684 N N . SER A 1 893 ? 2.100 -6.214 25.411 1.00 77.19 893 SER A N 1
ATOM 6685 C CA . SER A 1 893 ? 1.154 -6.955 26.272 1.00 77.19 893 SER A CA 1
ATOM 6686 C C . SER A 1 893 ? 1.200 -6.545 27.753 1.00 77.19 893 SER A C 1
ATOM 6688 O O . SER A 1 893 ? 0.205 -6.606 28.473 1.00 77.19 893 SER A O 1
ATOM 6690 N N . GLN A 1 894 ? 2.377 -6.102 28.197 1.00 66.38 894 GLN A N 1
ATOM 6691 C CA . GLN A 1 894 ? 2.670 -5.585 29.533 1.00 66.38 894 GLN A CA 1
ATOM 6692 C C . GLN A 1 894 ? 2.922 -4.072 29.451 1.00 66.38 894 GLN A C 1
ATOM 6694 O O . GLN A 1 894 ? 3.067 -3.521 28.361 1.00 66.38 894 GLN A O 1
ATOM 6699 N N . SER A 1 895 ? 3.031 -3.385 30.593 1.00 58.09 895 SER A N 1
ATOM 6700 C CA . SER A 1 895 ? 3.146 -1.918 30.695 1.00 58.09 895 SER A CA 1
ATOM 6701 C C . SER A 1 895 ? 4.449 -1.319 30.121 1.00 58.09 895 SER A C 1
ATOM 6703 O O . SER A 1 895 ? 5.326 -0.855 30.853 1.00 58.09 895 SER A O 1
ATOM 6705 N N . SER A 1 896 ? 4.565 -1.328 28.787 1.00 58.12 896 SER A N 1
ATOM 6706 C CA . SER A 1 896 ? 5.376 -0.460 27.909 1.00 58.12 896 SER A CA 1
ATOM 6707 C C . SER A 1 896 ? 6.845 -0.209 28.308 1.00 58.12 896 SER A C 1
ATOM 6709 O O . SER A 1 896 ? 7.413 0.840 27.994 1.00 58.12 896 SER A O 1
ATOM 6711 N N . SER A 1 897 ? 7.486 -1.156 29.003 1.00 55.53 897 SER A N 1
ATOM 6712 C CA . SER A 1 897 ? 8.794 -0.927 29.645 1.00 55.53 897 SER A CA 1
ATOM 6713 C C . SER A 1 897 ? 9.807 -2.075 29.573 1.00 55.53 897 SER A C 1
ATOM 6715 O O . SER A 1 897 ? 10.973 -1.844 29.895 1.00 55.53 897 SER A O 1
ATOM 6717 N N . SER A 1 898 ? 9.443 -3.282 29.120 1.00 77.50 898 SER A N 1
ATOM 6718 C CA . SER A 1 898 ? 10.436 -4.355 28.969 1.00 77.50 898 SER A CA 1
ATOM 6719 C C . SER A 1 898 ? 11.361 -4.082 27.772 1.00 77.50 898 SER A C 1
ATOM 6721 O O . SER A 1 898 ? 10.919 -3.686 26.691 1.00 77.50 898 SER A O 1
ATOM 6723 N N . ALA A 1 899 ? 12.667 -4.306 27.952 1.00 84.38 899 ALA A N 1
ATOM 6724 C CA . ALA A 1 899 ? 13.645 -4.154 26.870 1.00 84.38 899 ALA A CA 1
ATOM 6725 C C . ALA A 1 899 ? 13.362 -5.121 25.703 1.00 84.38 899 ALA A C 1
ATOM 6727 O O . ALA A 1 899 ? 13.581 -4.773 24.547 1.00 84.38 899 ALA A O 1
ATOM 6728 N N . ILE A 1 900 ? 12.802 -6.299 26.012 1.00 85.69 900 ILE A N 1
ATOM 6729 C CA . ILE A 1 900 ? 12.370 -7.303 25.033 1.00 85.69 900 ILE A CA 1
ATOM 6730 C C . ILE A 1 900 ? 11.252 -6.742 24.149 1.00 85.69 900 ILE A C 1
ATOM 6732 O O . ILE A 1 900 ? 11.367 -6.815 22.930 1.00 85.69 900 ILE A O 1
ATOM 6736 N N . ALA A 1 901 ? 10.211 -6.128 24.725 1.00 86.75 901 ALA A N 1
ATOM 6737 C CA . ALA A 1 901 ? 9.116 -5.557 23.940 1.00 86.75 901 ALA A CA 1
ATOM 6738 C C . ALA A 1 901 ? 9.605 -4.434 23.011 1.00 86.75 901 ALA A C 1
ATOM 6740 O O . ALA A 1 901 ? 9.193 -4.387 21.856 1.00 86.75 901 ALA A O 1
ATOM 6741 N N . ARG A 1 902 ? 10.533 -3.574 23.464 1.00 87.94 902 ARG A N 1
ATOM 6742 C CA . ARG A 1 902 ? 11.142 -2.546 22.594 1.00 87.94 902 ARG A CA 1
ATOM 6743 C C . ARG A 1 902 ? 11.998 -3.142 21.487 1.00 87.94 902 ARG A C 1
ATOM 6745 O O . ARG A 1 902 ? 11.915 -2.677 20.358 1.00 87.94 902 ARG A O 1
ATOM 6752 N N . GLN A 1 903 ? 12.782 -4.177 21.785 1.00 87.50 903 GLN A N 1
ATOM 6753 C CA . GLN A 1 903 ? 13.575 -4.877 20.777 1.00 87.50 903 GLN A CA 1
ATOM 6754 C C . GLN A 1 903 ? 12.674 -5.543 19.725 1.00 87.50 903 GLN A C 1
ATOM 6756 O O . GLN A 1 903 ? 12.943 -5.404 18.536 1.00 87.50 903 GLN A O 1
ATOM 6761 N N . GLN A 1 904 ? 11.586 -6.201 20.143 1.00 88.56 904 GLN A N 1
ATOM 6762 C CA . GLN A 1 904 ? 10.599 -6.782 19.226 1.00 88.56 904 GLN A CA 1
ATOM 6763 C C . GLN A 1 904 ? 9.894 -5.698 18.399 1.00 88.56 904 GLN A C 1
ATOM 6765 O O . GLN A 1 904 ? 9.826 -5.833 17.184 1.00 88.56 904 GLN A O 1
ATOM 6770 N N . ALA A 1 905 ? 9.453 -4.597 19.017 1.00 90.06 905 ALA A N 1
ATOM 6771 C CA . ALA A 1 905 ? 8.848 -3.468 18.308 1.00 90.06 905 ALA A CA 1
ATOM 6772 C C . ALA A 1 905 ? 9.808 -2.834 17.287 1.00 90.06 905 ALA A C 1
ATOM 6774 O O . ALA A 1 905 ? 9.406 -2.582 16.158 1.00 90.06 905 ALA A O 1
ATOM 6775 N N . ALA A 1 906 ? 11.082 -2.637 17.643 1.00 90.88 906 ALA A N 1
ATOM 6776 C CA . ALA A 1 906 ? 12.096 -2.108 16.732 1.00 90.88 906 ALA A CA 1
ATOM 6777 C C . ALA A 1 906 ? 12.320 -3.042 15.534 1.00 90.88 906 ALA A C 1
ATOM 6779 O O . ALA A 1 906 ? 12.319 -2.591 14.392 1.00 90.88 906 ALA A O 1
ATOM 6780 N N . SER A 1 907 ? 12.470 -4.349 15.780 1.00 89.00 907 SER A N 1
ATOM 6781 C CA . SER A 1 907 ? 12.601 -5.346 14.711 1.00 89.00 907 SER A CA 1
ATOM 6782 C C . SER A 1 907 ? 11.360 -5.408 13.818 1.00 89.00 907 SER A C 1
ATOM 6784 O O . SER A 1 907 ? 11.501 -5.529 12.608 1.00 89.00 907 SER A O 1
ATOM 6786 N N . LEU A 1 908 ? 10.163 -5.285 14.396 1.00 88.81 908 LEU A N 1
ATOM 6787 C CA . LEU A 1 908 ? 8.886 -5.319 13.683 1.00 88.81 908 LEU A CA 1
ATOM 6788 C C . LEU A 1 908 ? 8.661 -4.070 12.817 1.00 88.81 908 LEU A C 1
ATOM 6790 O O . LEU A 1 908 ? 8.275 -4.205 11.661 1.00 88.81 908 LEU A O 1
ATOM 6794 N N . HIS A 1 909 ? 8.958 -2.873 13.329 1.00 90.12 909 HIS A N 1
ATOM 6795 C CA . HIS A 1 909 ? 8.905 -1.616 12.565 1.00 90.12 909 HIS A CA 1
ATOM 6796 C C . HIS A 1 909 ? 9.878 -1.614 11.382 1.00 90.12 909 HIS A C 1
ATOM 6798 O O . HIS A 1 909 ? 9.518 -1.233 10.268 1.00 90.12 909 HIS A O 1
ATOM 6804 N N . ILE A 1 910 ? 11.104 -2.097 11.601 1.00 91.19 910 ILE A N 1
ATOM 6805 C CA . ILE A 1 910 ? 12.118 -2.198 10.545 1.00 91.19 910 ILE A CA 1
ATOM 6806 C C . ILE A 1 910 ? 11.721 -3.269 9.510 1.00 91.19 910 ILE A C 1
ATOM 6808 O O . ILE A 1 910 ? 11.861 -3.029 8.309 1.00 91.19 910 ILE A O 1
ATOM 6812 N N . ALA A 1 911 ? 11.164 -4.407 9.941 1.00 87.38 911 ALA A N 1
ATOM 6813 C CA . ALA A 1 911 ? 10.635 -5.437 9.042 1.00 87.38 911 ALA A CA 1
ATOM 6814 C C . ALA A 1 911 ? 9.447 -4.929 8.206 1.00 87.38 911 ALA A C 1
ATOM 6816 O O . ALA A 1 911 ? 9.416 -5.164 7.001 1.00 87.38 911 ALA A O 1
ATOM 6817 N N . TYR A 1 912 ? 8.522 -4.168 8.805 1.00 85.06 912 TYR A N 1
ATOM 6818 C CA . TYR A 1 912 ? 7.437 -3.497 8.080 1.00 85.06 912 TYR A CA 1
ATOM 6819 C C . TYR A 1 912 ? 7.978 -2.569 6.991 1.00 85.06 912 TYR A C 1
ATOM 6821 O O . TYR A 1 912 ? 7.590 -2.696 5.832 1.00 85.06 912 TYR A O 1
ATOM 6829 N N . GLY A 1 913 ? 8.895 -1.664 7.345 1.00 86.00 913 GLY A N 1
ATOM 6830 C CA . GLY A 1 913 ? 9.444 -0.686 6.406 1.00 86.00 913 GLY A CA 1
ATOM 6831 C C . GLY A 1 913 ? 10.234 -1.311 5.260 1.00 86.00 913 GLY A C 1
ATOM 6832 O O . GLY A 1 913 ? 10.067 -0.932 4.096 1.00 86.00 913 GLY A O 1
ATOM 6833 N N . THR A 1 914 ? 11.070 -2.304 5.577 1.00 87.56 914 THR A N 1
ATOM 6834 C CA . THR A 1 914 ? 11.854 -3.033 4.570 1.00 87.56 914 THR A CA 1
ATOM 6835 C C . THR A 1 914 ? 10.966 -3.855 3.646 1.00 87.56 914 THR A C 1
ATOM 6837 O O . THR A 1 914 ? 11.158 -3.789 2.431 1.00 87.56 914 THR A O 1
ATOM 6840 N N . LEU A 1 915 ? 9.954 -4.549 4.177 1.00 81.94 915 LEU A N 1
ATOM 6841 C CA . LEU A 1 915 ? 8.984 -5.287 3.373 1.00 81.94 915 LEU A CA 1
ATOM 6842 C C . LEU A 1 915 ? 8.143 -4.363 2.485 1.00 81.94 915 LEU A C 1
ATOM 6844 O O . LEU A 1 915 ? 8.029 -4.628 1.292 1.00 81.94 915 LEU A O 1
ATOM 6848 N N . ALA A 1 916 ? 7.569 -3.293 3.039 1.00 78.44 916 ALA A N 1
ATOM 6849 C CA . ALA A 1 916 ? 6.703 -2.366 2.311 1.00 78.44 916 ALA A CA 1
ATOM 6850 C C . ALA A 1 916 ? 7.426 -1.790 1.080 1.00 78.44 916 ALA A C 1
ATOM 6852 O O . ALA A 1 916 ? 6.985 -1.978 -0.054 1.00 78.44 916 ALA A O 1
ATOM 6853 N N . THR A 1 917 ? 8.621 -1.233 1.300 1.00 81.75 917 THR A N 1
ATOM 6854 C CA . THR A 1 917 ? 9.507 -0.712 0.242 1.00 81.75 917 THR A CA 1
ATOM 6855 C C . THR A 1 917 ? 9.914 -1.805 -0.766 1.00 81.75 917 THR A C 1
ATOM 6857 O O . THR A 1 917 ? 10.134 -1.539 -1.950 1.00 81.75 917 THR A O 1
ATOM 6860 N N . ARG A 1 918 ? 10.039 -3.068 -0.329 1.00 78.44 918 ARG A N 1
ATOM 6861 C CA . ARG A 1 918 ? 10.389 -4.205 -1.199 1.00 78.44 918 ARG A CA 1
ATOM 6862 C C . ARG A 1 918 ? 9.211 -4.678 -2.059 1.00 78.44 918 ARG A C 1
ATOM 6864 O O . ARG A 1 918 ? 9.439 -5.057 -3.208 1.00 78.44 918 ARG A O 1
ATOM 6871 N N . LEU A 1 919 ? 7.982 -4.624 -1.543 1.00 70.69 919 LEU A N 1
ATOM 6872 C CA . LEU A 1 919 ? 6.764 -5.013 -2.262 1.00 70.69 919 LEU A CA 1
ATOM 6873 C C . LEU A 1 919 ? 6.424 -4.039 -3.394 1.00 70.69 919 LEU A C 1
ATOM 6875 O O . LEU A 1 919 ? 6.113 -4.504 -4.487 1.00 70.69 919 LEU A O 1
ATOM 6879 N N . GLU A 1 920 ? 6.584 -2.725 -3.190 1.00 65.94 920 GLU A N 1
ATOM 6880 C CA . GLU A 1 920 ? 6.521 -1.721 -4.272 1.00 65.94 920 GLU A CA 1
ATOM 6881 C C . GLU A 1 920 ? 7.374 -2.147 -5.487 1.00 65.94 920 GLU A C 1
ATOM 6883 O O . GLU A 1 920 ? 6.904 -2.181 -6.625 1.00 65.94 920 GLU A O 1
ATOM 6888 N N . TRP A 1 921 ? 8.633 -2.530 -5.223 1.00 66.25 921 TRP A N 1
ATOM 6889 C CA . TRP A 1 921 ? 9.595 -2.924 -6.254 1.00 66.25 921 TRP A CA 1
ATOM 6890 C C . TRP A 1 921 ? 9.192 -4.231 -6.932 1.00 66.25 921 TRP A C 1
ATOM 6892 O O . TRP A 1 921 ? 9.335 -4.364 -8.144 1.00 66.25 921 TRP A O 1
ATOM 6902 N N . GLN A 1 922 ? 8.668 -5.195 -6.170 1.00 62.81 922 GLN A N 1
ATOM 6903 C CA . GLN A 1 922 ? 8.213 -6.468 -6.724 1.00 62.81 922 GLN A CA 1
ATOM 6904 C C . GLN A 1 922 ? 6.968 -6.295 -7.607 1.00 62.81 922 GLN A C 1
ATOM 6906 O O . GLN A 1 922 ? 6.873 -6.964 -8.637 1.00 62.81 922 GLN A O 1
ATOM 6911 N N . LEU A 1 923 ? 6.058 -5.368 -7.273 1.00 57.53 923 LEU A N 1
ATOM 6912 C CA . LEU A 1 923 ? 4.947 -5.004 -8.157 1.00 57.53 923 LEU A CA 1
ATOM 6913 C C . LEU A 1 923 ? 5.456 -4.369 -9.458 1.00 57.53 923 LEU A C 1
ATOM 6915 O O . LEU A 1 923 ? 5.093 -4.847 -10.534 1.00 57.53 923 LEU A O 1
ATOM 6919 N N . MET A 1 924 ? 6.341 -3.369 -9.384 1.00 56.84 924 MET A N 1
ATOM 6920 C CA . MET A 1 924 ? 6.885 -2.693 -10.574 1.00 56.84 924 MET A CA 1
ATOM 6921 C C . MET A 1 924 ? 7.751 -3.605 -11.455 1.00 56.84 924 MET A C 1
ATOM 6923 O O . MET A 1 924 ? 7.667 -3.538 -12.677 1.00 56.84 924 MET A O 1
ATOM 6927 N N . ALA A 1 925 ? 8.541 -4.506 -10.866 1.00 50.12 925 ALA A N 1
ATOM 6928 C CA . ALA A 1 925 ? 9.295 -5.506 -11.623 1.00 50.12 925 ALA A CA 1
ATOM 6929 C C . ALA A 1 925 ? 8.377 -6.544 -12.305 1.00 50.12 925 ALA A C 1
ATOM 6931 O O . ALA A 1 925 ? 8.756 -7.126 -13.319 1.00 50.12 925 ALA A O 1
ATOM 6932 N N . SER A 1 926 ? 7.168 -6.771 -11.773 1.00 41.59 926 SER A N 1
ATOM 6933 C CA . SER A 1 926 ? 6.195 -7.726 -12.327 1.00 41.59 926 SER A CA 1
ATOM 6934 C C . SER A 1 926 ? 5.276 -7.158 -13.415 1.00 41.59 926 SER A C 1
ATOM 6936 O O . SER A 1 926 ? 4.658 -7.935 -14.139 1.00 41.59 926 SER A O 1
ATOM 6938 N N . SER A 1 927 ? 5.164 -5.830 -13.549 1.00 40.03 927 SER A N 1
ATOM 6939 C CA . SER A 1 927 ? 4.190 -5.178 -14.445 1.00 40.03 927 SER A CA 1
ATOM 6940 C C . SER A 1 927 ? 4.626 -5.094 -15.914 1.00 40.03 927 SER A C 1
ATOM 6942 O O . SER A 1 927 ? 3.903 -4.540 -16.738 1.00 40.03 927 SER A O 1
ATOM 6944 N N . GLY A 1 928 ? 5.814 -5.603 -16.250 1.00 36.59 928 GLY A N 1
ATOM 6945 C CA . GLY A 1 928 ? 6.415 -5.489 -17.582 1.00 36.59 928 GLY A CA 1
ATOM 6946 C C . GLY A 1 928 ? 7.079 -4.137 -17.873 1.00 36.59 928 GLY A C 1
ATOM 6947 O O . GLY A 1 928 ? 7.845 -4.030 -18.824 1.00 36.59 928 GLY A O 1
ATOM 6948 N N . ALA A 1 929 ? 6.897 -3.131 -17.010 1.00 34.47 929 ALA A N 1
ATOM 6949 C CA . ALA A 1 929 ? 7.535 -1.815 -17.134 1.00 34.47 929 ALA A CA 1
ATOM 6950 C C . ALA A 1 929 ? 9.081 -1.853 -17.095 1.00 34.47 929 ALA A C 1
ATOM 6952 O O . ALA A 1 929 ? 9.729 -0.886 -17.479 1.00 34.47 929 ALA A O 1
ATOM 6953 N N . ALA A 1 930 ? 9.667 -2.967 -16.646 1.00 32.38 930 ALA A N 1
ATOM 6954 C CA . ALA A 1 930 ? 11.109 -3.213 -16.572 1.00 32.38 930 ALA A CA 1
ATOM 6955 C C . ALA A 1 930 ? 11.647 -4.111 -17.715 1.00 32.38 930 ALA A C 1
ATOM 6957 O O . ALA A 1 930 ? 12.676 -4.759 -17.543 1.00 32.38 930 ALA A O 1
ATOM 6958 N N . GLN A 1 931 ? 10.924 -4.224 -18.838 1.00 33.88 931 GLN A N 1
ATOM 6959 C CA . GLN A 1 931 ? 11.259 -5.115 -19.970 1.00 33.88 931 GLN A CA 1
ATOM 6960 C C . GLN A 1 931 ? 11.689 -4.360 -21.245 1.00 33.88 931 GLN A C 1
ATOM 6962 O O . GLN A 1 931 ? 11.770 -4.953 -22.317 1.00 33.88 931 GLN A O 1
ATOM 6967 N N . GLY A 1 932 ? 11.977 -3.059 -21.131 1.00 33.47 932 GLY A N 1
ATOM 6968 C CA . GLY A 1 932 ? 12.815 -2.325 -22.084 1.00 33.47 932 GLY A CA 1
ATOM 6969 C C . GLY A 1 932 ? 14.245 -2.206 -21.545 1.00 33.47 932 GLY A C 1
ATOM 6970 O O . GLY A 1 932 ? 14.424 -2.074 -20.336 1.00 33.47 932 GLY A O 1
ATOM 6971 N N . ASP A 1 933 ? 15.245 -2.237 -22.431 1.00 33.25 933 ASP A N 1
ATOM 6972 C CA . ASP A 1 933 ? 16.681 -2.325 -22.089 1.00 33.25 933 ASP A CA 1
ATOM 6973 C C . ASP A 1 933 ? 17.233 -1.182 -21.200 1.00 33.25 933 ASP A C 1
ATOM 6975 O O . ASP A 1 933 ? 18.272 -1.352 -20.561 1.00 33.25 933 ASP A O 1
ATOM 6979 N N . ASP A 1 934 ? 16.580 -0.013 -21.151 1.00 40.69 934 ASP A N 1
ATOM 6980 C CA . ASP A 1 934 ? 17.226 1.246 -20.735 1.00 40.69 934 ASP A CA 1
ATOM 6981 C C . ASP A 1 934 ? 16.930 1.755 -19.298 1.00 40.69 934 ASP A C 1
ATOM 6983 O O . ASP A 1 934 ? 17.536 2.747 -18.878 1.00 40.69 934 ASP A O 1
ATOM 6987 N N . ALA A 1 935 ? 16.072 1.105 -18.486 1.00 44.62 935 ALA A N 1
ATOM 6988 C CA . ALA A 1 935 ? 15.862 1.535 -17.086 1.00 44.62 935 ALA A CA 1
ATOM 6989 C C . ALA A 1 935 ? 15.436 0.437 -16.074 1.00 44.62 935 ALA A C 1
ATOM 6991 O O . ALA A 1 935 ? 14.315 -0.072 -16.149 1.00 44.62 935 ALA A O 1
ATOM 6992 N N . PRO A 1 936 ? 16.237 0.142 -15.026 1.00 53.03 936 PRO A N 1
ATOM 6993 C CA . PRO A 1 936 ? 15.791 -0.670 -13.892 1.00 53.03 936 PRO A CA 1
ATOM 6994 C C . PRO A 1 936 ? 14.860 0.107 -12.946 1.00 53.03 936 PRO A C 1
ATOM 6996 O O . PRO A 1 936 ? 15.048 1.299 -12.699 1.00 53.03 936 PRO A O 1
ATOM 6999 N N . VAL A 1 937 ? 13.935 -0.600 -12.289 1.00 59.72 937 VAL A N 1
ATOM 7000 C CA . VAL A 1 937 ? 13.239 -0.081 -11.097 1.00 59.72 937 VAL A CA 1
ATOM 7001 C C . VAL A 1 937 ? 14.236 -0.007 -9.935 1.00 59.72 937 VAL A C 1
ATOM 7003 O O . VAL A 1 937 ? 14.799 -1.036 -9.534 1.00 59.72 937 VAL A O 1
ATOM 7006 N N . VAL A 1 938 ? 14.436 1.181 -9.354 1.00 70.50 938 VAL A N 1
ATOM 7007 C CA . VAL A 1 938 ? 15.370 1.385 -8.232 1.00 70.50 938 VAL A CA 1
ATOM 7008 C C . VAL A 1 938 ? 14.671 2.017 -7.029 1.00 70.50 938 VAL A C 1
ATOM 7010 O O . VAL A 1 938 ? 13.957 3.008 -7.142 1.00 70.50 938 VAL A O 1
ATOM 7013 N N . ASN A 1 939 ? 14.929 1.442 -5.855 1.00 77.75 939 ASN A N 1
ATOM 7014 C CA . ASN A 1 939 ? 14.448 1.895 -4.552 1.00 77.75 939 ASN A CA 1
ATOM 7015 C C . ASN A 1 939 ? 15.572 1.804 -3.499 1.00 77.75 939 ASN A C 1
ATOM 7017 O O . ASN A 1 939 ? 16.675 1.322 -3.790 1.00 77.75 939 ASN A O 1
ATOM 7021 N N . ALA A 1 940 ? 15.282 2.187 -2.250 1.00 87.69 940 ALA A N 1
ATOM 7022 C CA . ALA A 1 940 ? 16.242 2.079 -1.146 1.00 87.69 940 ALA A CA 1
ATOM 7023 C C . ALA A 1 940 ? 16.817 0.660 -0.979 1.00 87.69 940 ALA A C 1
ATOM 7025 O O . ALA A 1 940 ? 18.028 0.520 -0.814 1.00 87.69 940 ALA A O 1
ATOM 7026 N N . THR A 1 941 ? 15.996 -0.392 -1.116 1.00 83.69 941 THR A N 1
ATOM 7027 C CA . THR A 1 941 ? 16.446 -1.788 -0.944 1.00 83.69 941 THR A CA 1
ATOM 7028 C C . THR A 1 941 ? 17.579 -2.151 -1.916 1.00 83.69 941 THR A C 1
ATOM 7030 O O . THR A 1 941 ? 18.651 -2.583 -1.488 1.00 83.69 941 THR A O 1
ATOM 7033 N N . LYS A 1 942 ? 17.407 -1.885 -3.221 1.00 83.94 942 LYS A N 1
ATOM 7034 C CA . LYS A 1 942 ? 18.415 -2.176 -4.255 1.00 83.94 942 LYS A CA 1
ATOM 7035 C C . LYS A 1 942 ? 19.671 -1.315 -4.074 1.00 83.94 942 LYS A C 1
ATOM 7037 O O . LYS A 1 942 ? 20.781 -1.828 -4.219 1.00 83.94 942 LYS A O 1
ATOM 7042 N N . VAL A 1 943 ? 19.511 -0.035 -3.722 1.00 89.00 943 VAL A N 1
ATOM 7043 C CA . VAL A 1 943 ? 20.635 0.878 -3.441 1.00 89.00 943 VAL A CA 1
ATOM 7044 C C . VAL A 1 943 ? 21.472 0.367 -2.264 1.00 89.00 943 VAL A C 1
ATOM 7046 O O . VAL A 1 943 ? 22.697 0.325 -2.367 1.00 89.00 943 VAL A O 1
ATOM 7049 N N . PHE A 1 944 ? 20.842 -0.084 -1.177 1.00 91.88 944 PHE A N 1
ATOM 7050 C CA . PHE A 1 944 ? 21.540 -0.575 0.014 1.00 91.88 944 PHE A CA 1
ATOM 7051 C C . PHE A 1 944 ? 22.251 -1.912 -0.222 1.00 91.88 944 PHE A C 1
ATOM 7053 O O . PHE A 1 944 ? 23.416 -2.048 0.160 1.00 91.88 944 PHE A O 1
ATOM 7060 N N . ALA A 1 945 ? 21.631 -2.851 -0.941 1.00 87.50 945 ALA A N 1
ATOM 7061 C CA . ALA A 1 945 ? 22.283 -4.103 -1.329 1.00 87.50 945 ALA A CA 1
ATOM 7062 C C . ALA A 1 945 ? 23.570 -3.859 -2.149 1.00 87.50 945 ALA A C 1
ATOM 7064 O O . ALA A 1 945 ? 24.623 -4.429 -1.851 1.00 87.50 945 ALA A O 1
ATOM 7065 N N . VAL A 1 946 ? 23.529 -2.952 -3.134 1.00 89.75 946 VAL A N 1
ATOM 7066 C CA . VAL A 1 946 ? 24.717 -2.592 -3.933 1.00 89.75 946 VAL A CA 1
ATOM 7067 C C . VAL A 1 946 ? 25.728 -1.775 -3.106 1.00 89.75 946 VAL A C 1
ATOM 7069 O O . VAL A 1 946 ? 26.937 -1.940 -3.284 1.00 89.75 946 VAL A O 1
ATOM 7072 N N . ALA A 1 947 ? 25.277 -0.957 -2.144 1.00 91.69 947 ALA A N 1
ATOM 7073 C CA . ALA A 1 947 ? 26.161 -0.255 -1.206 1.00 91.69 947 ALA A CA 1
ATOM 7074 C C . ALA A 1 947 ? 27.027 -1.232 -0.398 1.00 91.69 947 ALA A C 1
ATOM 7076 O O . ALA A 1 947 ? 28.243 -1.042 -0.313 1.00 91.69 947 ALA A O 1
ATOM 7077 N N . GLN A 1 948 ? 26.419 -2.296 0.142 1.00 90.19 948 GLN A N 1
ATOM 7078 C CA . GLN A 1 948 ? 27.131 -3.349 0.871 1.00 90.19 948 GLN A CA 1
ATOM 7079 C C . GLN A 1 948 ? 28.150 -4.068 -0.025 1.00 90.19 948 GLN A C 1
ATOM 7081 O O . GLN A 1 948 ? 29.323 -4.167 0.339 1.00 90.19 948 GLN A O 1
ATOM 7086 N N . GLN A 1 949 ? 27.729 -4.519 -1.214 1.00 90.31 949 GLN A N 1
ATOM 7087 C CA . GLN A 1 949 ? 28.591 -5.236 -2.168 1.00 90.31 949 GLN A CA 1
ATOM 7088 C C . GLN A 1 949 ? 29.825 -4.415 -2.569 1.00 90.31 949 GLN A C 1
ATOM 7090 O O . GLN A 1 949 ? 30.936 -4.941 -2.631 1.00 90.31 949 GLN A O 1
ATOM 7095 N N . LEU A 1 950 ? 29.652 -3.107 -2.780 1.00 93.00 950 LEU A N 1
ATOM 7096 C CA . LEU A 1 950 ? 30.733 -2.174 -3.111 1.00 93.00 950 LEU A CA 1
ATOM 7097 C C . LEU A 1 950 ? 31.478 -1.626 -1.875 1.00 93.00 950 LEU A C 1
ATOM 7099 O O . LEU A 1 950 ? 32.325 -0.741 -2.022 1.00 93.00 950 LEU A O 1
ATOM 7103 N N . SER A 1 951 ? 31.178 -2.126 -0.668 1.00 93.81 951 SER A N 1
ATOM 7104 C CA . SER A 1 951 ? 31.746 -1.676 0.617 1.00 93.81 951 SER A CA 1
ATOM 7105 C C . SER A 1 951 ? 31.667 -0.155 0.830 1.00 93.81 951 SER A C 1
ATOM 7107 O O . SER A 1 951 ? 32.579 0.469 1.379 1.00 93.81 951 SER A O 1
ATOM 7109 N N . ILE A 1 952 ? 30.576 0.460 0.373 1.00 94.38 952 ILE A N 1
ATOM 7110 C CA . ILE A 1 952 ? 30.316 1.895 0.505 1.00 94.38 952 ILE A CA 1
ATOM 7111 C C . ILE A 1 952 ? 29.878 2.175 1.950 1.00 94.38 952 ILE A C 1
ATOM 7113 O O . ILE A 1 952 ? 28.909 1.571 2.407 1.00 94.38 952 ILE A O 1
ATOM 7117 N N . PRO A 1 953 ? 30.539 3.093 2.686 1.00 94.31 953 PRO A N 1
ATOM 7118 C CA . PRO A 1 953 ? 30.121 3.439 4.040 1.00 94.31 953 PRO A CA 1
ATOM 7119 C C . PRO A 1 953 ? 28.678 3.952 4.081 1.00 94.31 953 PRO A C 1
ATOM 7121 O O . PRO A 1 953 ? 28.304 4.807 3.275 1.00 94.31 953 PRO A O 1
ATOM 7124 N N . ILE A 1 954 ? 27.900 3.456 5.041 1.00 95.19 954 ILE A N 1
ATOM 7125 C CA . ILE A 1 954 ? 26.521 3.874 5.317 1.00 95.19 954 ILE A CA 1
ATOM 7126 C C . ILE A 1 954 ? 26.519 4.659 6.634 1.00 95.19 954 ILE A C 1
ATOM 7128 O O . ILE A 1 954 ? 27.065 4.194 7.637 1.00 95.19 954 ILE A O 1
ATOM 7132 N N . SER A 1 955 ? 25.905 5.840 6.626 1.00 93.00 955 SER A N 1
ATOM 7133 C CA . SER A 1 955 ? 25.817 6.753 7.769 1.00 93.00 955 SER A CA 1
ATOM 7134 C C . SER A 1 955 ? 24.411 6.753 8.365 1.00 93.00 955 SER A C 1
ATOM 7136 O O . SER A 1 955 ? 23.430 6.708 7.628 1.00 93.00 955 SER A O 1
ATOM 7138 N N . VAL A 1 956 ? 24.307 6.875 9.692 1.00 96.56 956 VAL A N 1
ATOM 7139 C CA . VAL A 1 956 ? 23.046 7.179 10.391 1.00 96.56 956 VAL A CA 1
ATOM 7140 C C . VAL A 1 956 ? 23.107 8.625 10.874 1.00 96.56 956 VAL A C 1
ATOM 7142 O O . VAL A 1 956 ? 23.882 8.950 11.774 1.00 96.56 956 VAL A O 1
ATOM 7145 N N . LEU A 1 957 ? 22.298 9.487 10.268 1.00 96.00 957 LEU A N 1
ATOM 7146 C CA . LEU A 1 957 ? 22.174 10.904 10.591 1.00 96.00 957 LEU A CA 1
ATOM 7147 C C . LEU A 1 957 ? 21.030 11.102 11.592 1.00 96.00 957 LEU A C 1
ATOM 7149 O O . LEU A 1 957 ? 19.945 10.539 11.425 1.00 96.00 957 LEU A O 1
ATOM 7153 N N . LYS A 1 958 ? 21.264 11.900 12.640 1.00 95.31 958 LYS A N 1
ATOM 7154 C CA . LYS A 1 958 ? 20.258 12.194 13.675 1.00 95.31 958 LYS A CA 1
ATOM 7155 C C . LYS A 1 958 ? 19.715 13.619 13.532 1.00 95.31 958 LYS A C 1
ATOM 7157 O O . LYS A 1 958 ? 20.463 14.488 13.093 1.00 95.31 958 LYS A O 1
ATOM 7162 N N . PRO A 1 959 ? 18.476 13.889 13.978 1.00 92.44 959 PRO A N 1
ATOM 7163 C CA . PRO A 1 959 ? 17.904 15.231 13.991 1.00 92.44 959 PRO A CA 1
ATOM 7164 C C . PRO A 1 959 ? 18.835 16.327 14.518 1.00 92.44 959 PRO A C 1
ATOM 7166 O O . PRO A 1 959 ? 19.501 16.161 15.546 1.00 92.44 959 PRO A O 1
ATOM 7169 N N . GLY A 1 960 ? 18.803 17.481 13.851 1.00 86.50 960 GLY A N 1
ATOM 7170 C CA . GLY A 1 960 ? 19.464 18.709 14.293 1.00 86.50 960 GLY A CA 1
ATOM 7171 C C . GLY A 1 960 ? 20.716 19.123 13.510 1.00 86.50 960 GLY A C 1
ATOM 7172 O O . GLY A 1 960 ? 21.304 18.379 12.725 1.00 86.50 960 GLY A O 1
ATOM 7173 N N . ALA A 1 961 ? 21.139 20.367 13.760 1.00 85.06 961 ALA A N 1
ATOM 7174 C CA . ALA A 1 961 ? 22.102 21.107 12.937 1.00 85.06 961 ALA A CA 1
ATOM 7175 C C . ALA A 1 961 ? 23.479 20.438 12.756 1.00 85.06 961 ALA A C 1
ATOM 7177 O O . ALA A 1 961 ? 24.163 20.718 11.775 1.00 85.06 961 ALA A O 1
ATOM 7178 N N . ARG A 1 962 ? 23.891 19.543 13.665 1.00 88.62 962 ARG A N 1
ATOM 7179 C CA . ARG A 1 962 ? 25.145 18.793 13.515 1.00 88.62 962 ARG A CA 1
ATOM 7180 C C . ARG A 1 962 ? 25.093 17.855 12.308 1.00 88.62 962 ARG A C 1
ATOM 7182 O O . ARG A 1 962 ? 25.988 17.923 11.474 1.00 88.62 962 ARG A O 1
ATOM 7189 N N . SER A 1 963 ? 24.075 17.003 12.187 1.00 91.31 963 SER A N 1
ATOM 7190 C CA . SER A 1 963 ? 24.031 16.077 11.051 1.00 91.31 963 SER A CA 1
ATOM 7191 C C . SER A 1 963 ? 23.656 16.770 9.742 1.00 91.31 963 SER A C 1
ATOM 7193 O O . SER A 1 963 ? 24.095 16.323 8.690 1.00 91.31 963 SER A O 1
ATOM 7195 N N . VAL A 1 964 ? 22.991 17.931 9.798 1.00 89.25 964 VAL A N 1
ATOM 7196 C CA . VAL A 1 964 ? 22.860 18.837 8.640 1.00 89.25 964 VAL A CA 1
ATOM 7197 C C . VAL A 1 964 ? 24.235 19.309 8.133 1.00 89.25 964 VAL A C 1
ATOM 7199 O O . VAL A 1 964 ? 24.431 19.412 6.928 1.00 89.25 964 VAL A O 1
ATOM 7202 N N . GLN A 1 965 ? 25.223 19.530 9.009 1.00 87.00 965 GLN A N 1
ATOM 7203 C CA . GLN A 1 965 ? 26.612 19.783 8.587 1.00 87.00 965 GLN A CA 1
ATOM 7204 C C . GLN A 1 965 ? 27.311 18.503 8.095 1.00 87.00 965 GLN A C 1
ATOM 7206 O O . GLN A 1 965 ? 28.116 18.565 7.171 1.00 87.00 965 GLN A O 1
ATOM 7211 N N . GLU A 1 966 ? 26.995 17.332 8.659 1.00 89.88 966 GLU A N 1
ATOM 7212 C CA . GLU A 1 966 ? 27.554 16.041 8.216 1.00 89.88 966 GLU A CA 1
ATOM 7213 C C . GLU A 1 966 ? 27.079 15.653 6.793 1.00 89.88 966 GLU A C 1
ATOM 7215 O O . GLU A 1 966 ? 27.848 15.029 6.058 1.00 89.88 966 GLU A O 1
ATOM 7220 N N . VAL A 1 967 ? 25.901 16.121 6.341 1.00 90.88 967 VAL A N 1
ATOM 7221 C CA . VAL A 1 967 ? 25.438 16.024 4.933 1.00 90.88 967 VAL A CA 1
ATOM 7222 C C . VAL A 1 967 ? 26.434 16.652 3.943 1.00 90.88 967 VAL A C 1
ATOM 7224 O O . VAL A 1 967 ? 26.558 16.169 2.817 1.00 90.88 967 VAL A O 1
ATOM 7227 N N . ALA A 1 968 ? 27.233 17.645 4.358 1.00 86.12 968 ALA A N 1
ATOM 7228 C CA . ALA A 1 968 ? 28.265 18.252 3.509 1.00 86.12 968 ALA A CA 1
ATOM 7229 C C . ALA A 1 968 ? 29.337 17.254 3.036 1.00 86.12 968 ALA A C 1
ATOM 7231 O O . ALA A 1 968 ? 29.937 17.449 1.980 1.00 86.12 968 ALA A O 1
ATOM 7232 N N . GLY A 1 969 ? 29.583 16.193 3.814 1.00 86.25 969 GLY A N 1
ATOM 7233 C CA . GLY A 1 969 ? 30.533 15.131 3.477 1.00 86.25 969 GLY A CA 1
ATOM 7234 C C . GLY A 1 969 ? 29.957 14.029 2.582 1.00 86.25 969 GLY A C 1
ATOM 7235 O O . GLY A 1 969 ? 30.702 13.139 2.171 1.00 86.25 969 GLY A O 1
ATOM 7236 N N . ILE A 1 970 ? 28.654 14.058 2.285 1.00 91.81 970 ILE A N 1
ATOM 7237 C CA . ILE A 1 970 ? 27.978 13.022 1.500 1.00 91.81 970 ILE A CA 1
ATOM 7238 C C . ILE A 1 970 ? 28.090 13.368 0.012 1.00 91.81 970 ILE A C 1
ATOM 7240 O O . ILE A 1 970 ? 27.629 14.415 -0.447 1.00 91.81 970 ILE A O 1
ATOM 7244 N N . SER A 1 971 ? 28.698 12.468 -0.763 1.00 93.25 971 SER A N 1
ATOM 7245 C CA . SER A 1 971 ? 28.925 12.640 -2.205 1.00 93.25 971 SER A CA 1
ATOM 7246 C C . SER A 1 971 ? 27.672 12.285 -3.021 1.00 93.25 971 SER A C 1
ATOM 7248 O O . SER A 1 971 ? 27.671 11.325 -3.794 1.00 93.25 971 SER A O 1
ATOM 7250 N N . VAL A 1 972 ? 26.600 13.050 -2.809 1.00 91.19 972 VAL A N 1
ATOM 7251 C CA . VAL A 1 972 ? 25.329 13.020 -3.560 1.00 91.19 972 VAL A CA 1
ATOM 7252 C C . VAL A 1 972 ? 25.063 14.390 -4.203 1.00 91.19 972 VAL A C 1
ATOM 7254 O O . VAL A 1 972 ? 25.778 15.359 -3.925 1.00 91.19 972 VAL A O 1
ATOM 7257 N N . ALA A 1 973 ? 24.054 14.480 -5.072 1.00 89.38 973 ALA A N 1
ATOM 7258 C CA . ALA A 1 973 ? 23.663 15.732 -5.722 1.00 89.38 973 ALA A CA 1
ATOM 7259 C C . ALA A 1 973 ? 23.106 16.768 -4.721 1.00 89.38 973 ALA A C 1
ATOM 7261 O O . ALA A 1 973 ? 22.449 16.412 -3.744 1.00 89.38 973 ALA A O 1
ATOM 7262 N N . ASP A 1 974 ? 23.335 18.056 -4.982 1.00 89.44 974 ASP A N 1
ATOM 7263 C CA . ASP A 1 974 ? 22.947 19.151 -4.078 1.00 89.44 974 ASP A CA 1
ATOM 7264 C C . ASP A 1 974 ? 21.430 19.289 -3.809 1.00 89.44 974 ASP A C 1
ATOM 7266 O O . ASP A 1 974 ? 21.096 19.614 -2.669 1.00 89.44 974 ASP A O 1
ATOM 7270 N N . PRO A 1 975 ? 20.500 18.980 -4.743 1.00 87.06 975 PRO A N 1
ATOM 7271 C CA . PRO A 1 975 ? 19.074 18.868 -4.415 1.00 87.06 975 PRO A CA 1
ATOM 7272 C C . PRO A 1 975 ? 18.806 17.841 -3.306 1.00 87.06 975 PRO A C 1
ATOM 7274 O O . PRO A 1 975 ? 18.179 18.170 -2.303 1.00 87.06 975 PRO A O 1
ATOM 7277 N N . VAL A 1 976 ? 19.409 16.650 -3.407 1.00 89.44 976 VAL A N 1
ATOM 7278 C CA . VAL A 1 976 ? 19.271 15.582 -2.402 1.00 89.44 976 VAL A CA 1
ATOM 7279 C C . VAL A 1 976 ? 19.870 16.003 -1.054 1.00 89.44 976 VAL A C 1
ATOM 7281 O O . VAL A 1 976 ? 19.359 15.624 -0.006 1.00 89.44 976 VAL A O 1
ATOM 7284 N N . LYS A 1 977 ? 20.916 16.842 -1.034 1.00 91.88 977 LYS A N 1
ATOM 7285 C CA . LYS A 1 977 ? 21.426 17.429 0.223 1.00 91.88 977 LYS A CA 1
ATOM 7286 C C . LYS A 1 977 ? 20.431 18.391 0.879 1.00 91.88 977 LYS A C 1
ATOM 7288 O O . LYS A 1 977 ? 20.465 18.525 2.102 1.00 91.88 977 LYS A O 1
ATOM 7293 N N . SER A 1 978 ? 19.564 19.045 0.102 1.00 89.44 978 SER A N 1
ATOM 7294 C CA . SER A 1 978 ? 18.450 19.837 0.638 1.00 89.44 978 SER A CA 1
ATOM 7295 C C . SER A 1 978 ? 17.417 18.917 1.287 1.00 89.44 978 SER A C 1
ATOM 7297 O O . SER A 1 978 ? 17.188 19.031 2.486 1.00 89.44 978 SER A O 1
ATOM 7299 N N . GLU A 1 979 ? 16.936 17.904 0.560 1.00 89.25 979 GLU A N 1
ATOM 7300 C CA . GLU A 1 979 ? 15.955 16.921 1.056 1.00 89.25 979 GLU A CA 1
ATOM 7301 C C . GLU A 1 979 ? 16.433 16.205 2.338 1.00 89.25 979 GLU A C 1
ATOM 7303 O O . GLU A 1 979 ? 15.698 16.098 3.324 1.00 89.25 979 GLU A O 1
ATOM 7308 N N . LEU A 1 980 ? 17.702 15.774 2.373 1.00 92.25 980 LEU A N 1
ATOM 7309 C CA . LEU A 1 980 ? 18.320 15.177 3.562 1.00 92.25 980 LEU A CA 1
ATOM 7310 C C . LEU A 1 980 ? 18.411 16.176 4.732 1.00 92.25 980 LEU A C 1
ATOM 7312 O O . LEU A 1 980 ? 18.209 15.793 5.883 1.00 92.25 980 LEU A O 1
ATOM 7316 N N . ALA A 1 981 ? 18.715 17.452 4.474 1.00 91.44 981 ALA A N 1
ATOM 7317 C CA . ALA A 1 981 ? 18.748 18.476 5.519 1.00 91.44 981 ALA A CA 1
ATOM 7318 C C . ALA A 1 981 ? 17.341 18.799 6.054 1.00 91.44 981 ALA A C 1
ATOM 7320 O O . ALA A 1 981 ? 17.166 18.952 7.263 1.00 91.44 981 ALA A O 1
ATOM 7321 N N . GLU A 1 982 ? 16.341 18.850 5.177 1.00 88.31 982 GLU A N 1
ATOM 7322 C CA . GLU A 1 982 ? 14.937 19.109 5.501 1.00 88.31 982 GLU A CA 1
ATOM 7323 C C . GLU A 1 982 ? 14.352 17.996 6.383 1.00 88.31 982 GLU A C 1
ATOM 7325 O O . GLU A 1 982 ? 13.788 18.296 7.437 1.00 88.31 982 GLU A O 1
ATOM 7330 N N . GLY A 1 983 ? 14.603 16.719 6.067 1.00 88.69 983 GLY A N 1
ATOM 7331 C CA . GLY A 1 983 ? 14.214 15.591 6.928 1.00 88.69 983 GLY A CA 1
ATOM 7332 C C . GLY A 1 983 ? 14.842 15.644 8.333 1.00 88.69 983 GLY A C 1
ATOM 7333 O O . GLY A 1 983 ? 14.166 15.416 9.340 1.00 88.69 983 GLY A O 1
ATOM 7334 N N . LEU A 1 984 ? 16.121 16.031 8.433 1.00 91.56 984 LEU A N 1
ATOM 7335 C CA . LEU A 1 984 ? 16.827 16.184 9.718 1.00 91.56 984 LEU A CA 1
ATOM 7336 C C . LEU A 1 984 ? 16.349 17.392 10.541 1.00 91.56 984 LEU A C 1
ATOM 7338 O O . LEU A 1 984 ? 16.515 17.405 11.767 1.00 91.56 984 LEU A O 1
ATOM 7342 N N . LEU A 1 985 ? 15.762 18.404 9.895 1.00 88.44 985 LEU A N 1
ATOM 7343 C CA . LEU A 1 985 ? 15.064 19.508 10.558 1.00 88.44 985 LEU A CA 1
ATOM 7344 C C . LEU A 1 985 ? 13.660 19.067 11.009 1.00 88.44 985 LEU A C 1
ATOM 7346 O O . LEU A 1 985 ? 13.281 19.340 12.151 1.00 88.44 985 LEU A O 1
ATOM 7350 N N . ALA A 1 986 ? 12.959 18.274 10.191 1.00 84.81 986 ALA A N 1
ATOM 7351 C CA . ALA A 1 986 ? 11.669 17.633 10.477 1.00 84.81 986 ALA A CA 1
ATOM 7352 C C . ALA A 1 986 ? 11.730 16.482 11.516 1.00 84.81 986 ALA A C 1
ATOM 7354 O O . ALA A 1 986 ? 10.805 15.683 11.624 1.00 84.81 986 ALA A O 1
ATOM 7355 N N . GLN A 1 987 ? 12.804 16.403 12.311 1.00 89.50 987 GLN A N 1
ATOM 7356 C CA . GLN A 1 987 ? 13.016 15.435 13.401 1.00 89.50 987 GLN A CA 1
ATOM 7357 C C . GLN A 1 987 ? 13.114 13.952 12.993 1.00 89.50 987 GLN A C 1
ATOM 7359 O O . GLN A 1 987 ? 13.091 13.072 13.861 1.00 89.50 987 GLN A O 1
ATOM 7364 N N . GLN A 1 988 ? 13.334 13.665 11.710 1.00 91.25 988 GLN A N 1
ATOM 7365 C CA . GLN A 1 988 ? 13.516 12.306 11.194 1.00 91.25 988 GLN A CA 1
ATOM 7366 C C . GLN A 1 988 ? 14.966 11.825 11.376 1.00 91.25 988 GLN A C 1
ATOM 7368 O O . GLN A 1 988 ? 15.916 12.611 11.348 1.00 91.25 988 GLN A O 1
ATOM 7373 N N . VAL A 1 989 ? 15.154 10.516 11.553 1.00 96.00 989 VAL A N 1
ATOM 7374 C CA . VAL A 1 989 ? 16.472 9.865 11.447 1.00 96.00 989 VAL A CA 1
ATOM 7375 C C . VAL A 1 989 ? 16.636 9.348 10.025 1.00 96.00 989 VAL A C 1
ATOM 7377 O O . VAL A 1 989 ? 15.732 8.699 9.507 1.00 96.00 989 VAL A O 1
ATOM 7380 N N . LEU A 1 990 ? 17.790 9.606 9.408 1.00 96.38 990 LEU A N 1
ATOM 7381 C CA . LEU A 1 990 ? 18.070 9.183 8.035 1.00 96.38 990 LEU A CA 1
ATOM 7382 C C . LEU A 1 990 ? 19.245 8.200 8.014 1.00 96.38 990 LEU A C 1
ATOM 7384 O O . LEU A 1 990 ? 20.310 8.495 8.560 1.00 96.38 990 LEU A O 1
ATOM 7388 N N . VAL A 1 991 ? 19.078 7.045 7.371 1.00 96.94 991 VAL A N 1
ATOM 7389 C CA . VAL A 1 991 ? 20.170 6.098 7.092 1.00 96.94 991 VAL A CA 1
ATOM 7390 C C . VAL A 1 991 ? 20.516 6.212 5.614 1.00 96.94 991 VAL A C 1
ATOM 7392 O O . VAL A 1 991 ? 19.662 5.958 4.771 1.00 96.94 991 VAL A O 1
ATOM 7395 N N . VAL A 1 992 ? 21.742 6.613 5.280 1.00 95.94 992 VAL A N 1
ATOM 7396 C CA . VAL A 1 992 ? 22.101 7.064 3.924 1.00 95.94 992 VAL A CA 1
ATOM 7397 C C . VAL A 1 992 ? 23.498 6.575 3.500 1.00 95.94 992 VAL A C 1
ATOM 7399 O O . VAL A 1 992 ? 24.435 6.637 4.304 1.00 95.94 992 VAL A O 1
ATOM 7402 N N . PRO A 1 993 ? 23.694 6.095 2.255 1.00 95.75 993 PRO A N 1
ATOM 7403 C CA . PRO A 1 993 ? 25.021 5.795 1.725 1.00 95.75 993 PRO A CA 1
ATOM 7404 C C . PRO A 1 993 ? 25.852 7.074 1.570 1.00 95.75 993 PRO A C 1
ATOM 7406 O O . PRO A 1 993 ? 25.369 8.104 1.109 1.00 95.75 993 PRO A O 1
ATOM 7409 N N . SER A 1 994 ? 27.140 7.005 1.893 1.00 94.25 994 SER A N 1
ATOM 7410 C CA . SER A 1 994 ? 28.078 8.145 1.839 1.00 94.25 994 SER A CA 1
ATOM 7411 C C . SER A 1 994 ? 28.315 8.745 0.441 1.00 94.25 994 SER A C 1
ATOM 7413 O O . SER A 1 994 ? 28.953 9.796 0.325 1.00 94.25 994 SER A O 1
ATOM 7415 N N . LYS A 1 995 ? 27.817 8.103 -0.621 1.00 94.38 995 LYS A N 1
ATOM 7416 C CA . LYS A 1 995 ? 27.843 8.584 -2.008 1.00 94.38 995 LYS A CA 1
ATOM 7417 C C . LYS A 1 995 ? 26.722 7.949 -2.831 1.00 94.38 995 LYS A C 1
ATOM 7419 O O . LYS A 1 995 ? 26.296 6.838 -2.516 1.00 94.38 995 LYS A O 1
ATOM 7424 N N . SER A 1 996 ? 26.332 8.602 -3.925 1.00 92.00 996 SER A N 1
ATOM 7425 C CA . SER A 1 996 ? 25.492 7.985 -4.958 1.00 92.00 996 SER A CA 1
ATOM 7426 C C . SER A 1 996 ? 26.175 6.756 -5.580 1.00 92.00 996 SER A C 1
ATOM 7428 O O . SER A 1 996 ? 27.407 6.655 -5.633 1.00 92.00 996 SER A O 1
ATOM 7430 N N . ILE A 1 997 ? 25.369 5.812 -6.058 1.00 89.62 997 ILE A N 1
ATOM 7431 C CA . ILE A 1 997 ? 25.783 4.465 -6.463 1.00 89.62 997 ILE A CA 1
ATOM 7432 C C . ILE A 1 997 ? 25.456 4.263 -7.938 1.00 89.62 997 ILE A C 1
ATOM 7434 O O . ILE A 1 997 ? 24.368 4.614 -8.382 1.00 89.62 997 ILE A O 1
ATOM 7438 N N . ARG A 1 998 ? 26.387 3.694 -8.713 1.00 86.31 998 ARG A N 1
ATOM 7439 C CA . ARG A 1 998 ? 26.093 3.338 -10.104 1.00 86.31 998 ARG A CA 1
ATOM 7440 C C . ARG A 1 998 ? 25.344 2.010 -10.155 1.00 86.31 998 ARG A C 1
ATOM 7442 O O . ARG A 1 998 ? 25.891 0.998 -9.726 1.00 86.31 998 ARG A O 1
ATOM 7449 N N . ILE A 1 999 ? 24.131 2.041 -10.693 1.00 80.12 999 ILE A N 1
ATOM 7450 C CA . ILE A 1 999 ? 23.285 0.879 -10.975 1.00 80.12 999 ILE A CA 1
ATOM 7451 C C . ILE A 1 999 ? 22.894 1.018 -12.443 1.00 80.12 999 ILE A C 1
ATOM 7453 O O . ILE A 1 999 ? 22.373 2.061 -12.827 1.00 80.12 999 ILE A O 1
ATOM 7457 N N . ASP A 1 1000 ? 23.245 0.014 -13.245 1.00 72.62 1000 ASP A N 1
ATOM 7458 C CA . ASP A 1 1000 ? 22.888 -0.117 -14.663 1.00 72.62 1000 ASP A CA 1
ATOM 7459 C C . ASP A 1 1000 ? 23.165 1.184 -15.452 1.00 72.62 1000 ASP A C 1
ATOM 7461 O O . ASP A 1 1000 ? 22.300 1.860 -15.996 1.00 72.62 1000 ASP A O 1
ATOM 7465 N N . GLY A 1 1001 ? 24.436 1.610 -15.389 1.00 74.25 1001 GLY A N 1
ATOM 7466 C CA . GLY A 1 1001 ? 24.949 2.861 -15.968 1.00 74.25 1001 GLY A CA 1
ATOM 7467 C C . GLY A 1 1001 ? 24.631 4.127 -15.157 1.00 74.25 1001 GLY A C 1
ATOM 7468 O O . GLY A 1 1001 ? 25.531 4.951 -14.928 1.00 74.25 1001 GLY A O 1
ATOM 7469 N N . GLN A 1 1002 ? 23.395 4.251 -14.675 1.00 76.94 1002 GLN A N 1
ATOM 7470 C CA . GLN A 1 1002 ? 22.848 5.448 -14.032 1.00 76.94 1002 GLN A CA 1
ATOM 7471 C C . GLN A 1 1002 ? 23.341 5.664 -12.596 1.00 76.94 1002 GLN A C 1
ATOM 7473 O O . GLN A 1 1002 ? 23.748 4.732 -11.902 1.00 76.94 1002 GLN A O 1
ATOM 7478 N N . LEU A 1 1003 ? 23.334 6.923 -12.141 1.00 83.19 1003 LEU A N 1
ATOM 7479 C CA . LEU A 1 1003 ? 23.823 7.316 -10.816 1.00 83.19 1003 LEU A CA 1
ATOM 7480 C C . LEU A 1 1003 ? 22.659 7.495 -9.829 1.00 83.19 1003 LEU A C 1
ATOM 7482 O O . LEU A 1 1003 ? 22.045 8.555 -9.753 1.00 83.19 1003 LEU A O 1
ATOM 7486 N N . GLN A 1 1004 ? 22.388 6.453 -9.051 1.00 85.81 1004 GLN A N 1
ATOM 7487 C CA . GLN A 1 1004 ? 21.230 6.341 -8.170 1.00 85.81 1004 GLN A CA 1
ATOM 7488 C C . GLN A 1 1004 ? 21.539 6.768 -6.729 1.00 85.81 1004 GLN A C 1
ATOM 7490 O O . GLN A 1 1004 ? 22.659 6.618 -6.235 1.00 85.81 1004 GLN A O 1
ATOM 7495 N N . THR A 1 1005 ? 20.531 7.297 -6.035 1.00 87.44 1005 THR A N 1
ATOM 7496 C CA . THR A 1 1005 ? 20.606 7.671 -4.612 1.00 87.44 1005 THR A CA 1
ATOM 7497 C C . THR A 1 1005 ? 19.284 7.334 -3.937 1.00 87.44 1005 THR A C 1
ATOM 7499 O O . THR A 1 1005 ? 18.235 7.625 -4.494 1.00 87.44 1005 THR A O 1
ATOM 7502 N N . ALA A 1 1006 ? 19.337 6.749 -2.744 1.00 91.06 1006 ALA A N 1
ATOM 7503 C CA . ALA A 1 1006 ? 18.187 6.535 -1.872 1.00 91.06 1006 ALA A CA 1
ATOM 7504 C C . ALA A 1 1006 ? 18.672 6.391 -0.421 1.00 91.06 1006 ALA A C 1
ATOM 7506 O O . ALA A 1 1006 ? 19.850 6.103 -0.178 1.00 91.06 1006 ALA A O 1
ATOM 7507 N N . TRP A 1 1007 ? 17.775 6.597 0.535 1.00 94.06 1007 TRP A N 1
ATOM 7508 C CA . TRP A 1 1007 ? 18.017 6.509 1.973 1.00 94.06 1007 TRP A CA 1
ATOM 7509 C C . TRP A 1 1007 ? 16.816 5.868 2.675 1.00 94.06 1007 TRP A C 1
ATOM 7511 O O . TRP A 1 1007 ? 15.724 5.801 2.119 1.00 94.06 1007 TRP A O 1
ATOM 7521 N N . TRP A 1 1008 ? 17.005 5.402 3.906 1.00 95.06 1008 TRP A N 1
ATOM 7522 C CA . TRP A 1 1008 ? 15.893 5.043 4.784 1.00 95.06 1008 TRP A CA 1
ATOM 7523 C C . TRP A 1 1008 ? 15.542 6.234 5.677 1.00 95.06 1008 TRP A C 1
ATOM 7525 O O . TRP A 1 1008 ? 16.429 6.830 6.295 1.00 95.06 1008 TRP A O 1
ATOM 7535 N N . ARG A 1 1009 ? 14.255 6.569 5.760 1.00 93.56 1009 ARG A N 1
ATOM 7536 C CA . ARG A 1 1009 ? 13.669 7.575 6.654 1.00 93.56 1009 ARG A CA 1
ATOM 7537 C C . ARG A 1 1009 ? 13.011 6.855 7.828 1.00 93.56 1009 ARG A C 1
ATOM 7539 O O . ARG A 1 1009 ? 12.198 5.968 7.599 1.00 93.56 1009 ARG A O 1
ATOM 7546 N N . LEU A 1 1010 ? 13.354 7.234 9.058 1.00 93.81 1010 LEU A N 1
ATOM 7547 C CA . LEU A 1 1010 ? 12.739 6.735 10.291 1.00 93.81 1010 LEU A CA 1
ATOM 7548 C C . LEU A 1 1010 ? 12.063 7.885 11.051 1.00 93.81 1010 LEU A C 1
ATOM 7550 O O . LEU A 1 1010 ? 12.747 8.790 11.549 1.00 93.81 1010 LEU A O 1
ATOM 7554 N N . ASP A 1 1011 ? 10.741 7.817 11.191 1.00 89.50 1011 ASP A N 1
ATOM 7555 C CA . ASP A 1 1011 ? 9.986 8.623 12.150 1.00 89.50 1011 ASP A CA 1
ATOM 7556 C C . ASP A 1 1011 ? 10.074 7.976 13.542 1.00 89.50 1011 ASP A C 1
ATOM 7558 O O . ASP A 1 1011 ? 9.762 6.803 13.750 1.00 89.50 1011 ASP A O 1
ATOM 7562 N N . ARG A 1 1012 ? 10.527 8.756 14.525 1.00 87.25 1012 ARG A N 1
ATOM 7563 C CA . ARG A 1 1012 ? 10.757 8.287 15.899 1.00 87.25 1012 ARG A CA 1
ATOM 7564 C C . ARG A 1 1012 ? 9.509 8.297 16.788 1.00 87.25 1012 ARG A C 1
ATOM 7566 O O . ARG A 1 1012 ? 9.600 7.852 17.931 1.00 87.25 1012 ARG A O 1
ATOM 7573 N N . SER A 1 1013 ? 8.399 8.858 16.317 1.00 83.94 1013 SER A N 1
ATOM 7574 C CA . SER A 1 1013 ? 7.133 8.965 17.048 1.00 83.94 1013 SER A CA 1
ATOM 7575 C C . SER A 1 1013 ? 6.204 7.785 16.756 1.00 83.94 1013 SER A C 1
ATOM 7577 O O . SER A 1 1013 ? 5.673 7.187 17.690 1.00 83.94 1013 SER A O 1
ATOM 7579 N N . SER A 1 1014 ? 6.076 7.405 15.482 1.00 84.94 1014 SER A N 1
ATOM 7580 C CA . SER A 1 1014 ? 5.312 6.237 15.029 1.00 84.94 1014 SER A CA 1
ATOM 7581 C C . SER A 1 1014 ? 6.145 4.952 15.006 1.00 84.94 1014 SER A C 1
ATOM 7583 O O . SER A 1 1014 ? 5.606 3.874 15.248 1.00 84.94 1014 SER A O 1
ATOM 7585 N N . GLY A 1 1015 ? 7.450 5.073 14.738 1.00 88.75 1015 GLY A N 1
ATOM 7586 C CA . GLY A 1 1015 ? 8.324 3.958 14.374 1.00 88.75 1015 GLY A CA 1
ATOM 7587 C C . GLY A 1 1015 ? 8.401 3.706 12.865 1.00 88.75 1015 GLY A C 1
ATOM 7588 O O . GLY A 1 1015 ? 9.161 2.829 12.464 1.00 88.75 1015 GLY A O 1
ATOM 7589 N N . GLU A 1 1016 ? 7.669 4.464 12.031 1.00 89.88 1016 GLU A N 1
ATOM 7590 C CA . GLU A 1 1016 ? 7.667 4.287 10.571 1.00 89.88 1016 GLU A CA 1
ATOM 7591 C C . GLU A 1 1016 ? 9.090 4.354 10.015 1.00 89.88 1016 GLU A C 1
ATOM 7593 O O . GLU A 1 1016 ? 9.722 5.412 10.020 1.00 89.88 1016 GLU A O 1
ATOM 7598 N N . LEU A 1 1017 ? 9.560 3.225 9.489 1.00 91.75 1017 LEU A N 1
ATOM 7599 C CA . LEU A 1 1017 ? 10.714 3.154 8.612 1.00 91.75 1017 LEU A CA 1
ATOM 7600 C C . LEU A 1 1017 ? 10.215 3.050 7.168 1.00 91.75 1017 LEU A C 1
ATOM 7602 O O . LEU A 1 1017 ? 9.341 2.237 6.885 1.00 91.75 1017 LEU A O 1
ATOM 7606 N N . ILE A 1 1018 ? 10.796 3.810 6.245 1.00 90.44 1018 ILE A N 1
ATOM 7607 C CA . ILE A 1 1018 ? 10.471 3.706 4.819 1.00 90.44 1018 ILE A CA 1
ATOM 7608 C C . ILE A 1 1018 ? 11.666 4.070 3.936 1.00 90.44 1018 ILE A C 1
ATOM 7610 O O . ILE A 1 1018 ? 12.502 4.894 4.318 1.00 90.44 1018 ILE A O 1
ATOM 7614 N N . GLY A 1 1019 ? 11.787 3.426 2.776 1.00 90.00 1019 GLY A N 1
ATOM 7615 C CA . GLY A 1 1019 ? 12.772 3.801 1.766 1.00 90.00 1019 GLY A CA 1
ATOM 7616 C C . GLY A 1 1019 ? 12.339 5.056 1.017 1.00 90.00 1019 GLY A C 1
ATOM 7617 O O . GLY A 1 1019 ? 11.167 5.211 0.701 1.00 90.00 1019 GLY A O 1
ATOM 7618 N N . VAL A 1 1020 ? 13.276 5.960 0.742 1.00 87.25 1020 VAL A N 1
ATOM 7619 C CA . VAL A 1 1020 ? 13.010 7.241 0.077 1.00 87.25 1020 VAL A CA 1
ATOM 7620 C C . VAL A 1 1020 ? 14.123 7.541 -0.929 1.00 87.25 1020 VAL A C 1
ATOM 7622 O O . VAL A 1 1020 ? 15.310 7.409 -0.622 1.00 87.25 1020 VAL A O 1
ATOM 7625 N N . GLY A 1 1021 ? 13.736 7.932 -2.137 1.00 85.94 1021 GLY A N 1
ATOM 7626 C CA . GLY A 1 1021 ? 14.578 8.515 -3.176 1.00 85.94 1021 GLY A CA 1
ATOM 7627 C C . GLY A 1 1021 ? 14.295 10.013 -3.383 1.00 85.94 1021 GLY A C 1
ATOM 7628 O O . GLY A 1 1021 ? 13.452 10.590 -2.692 1.00 85.94 1021 GLY A O 1
ATOM 7629 N N . PRO A 1 1022 ? 15.002 10.660 -4.330 1.00 80.94 1022 PRO A N 1
ATOM 7630 C CA . PRO A 1 1022 ? 14.864 12.087 -4.613 1.00 80.94 1022 PRO A CA 1
ATOM 7631 C C . PRO A 1 1022 ? 13.428 12.483 -4.977 1.00 80.94 1022 PRO A C 1
ATOM 7633 O O . PRO A 1 1022 ? 12.731 11.747 -5.675 1.00 80.94 1022 PRO A O 1
ATOM 7636 N N . GLY A 1 1023 ? 12.992 13.655 -4.523 1.00 77.50 1023 GLY A N 1
ATOM 7637 C CA . GLY A 1 1023 ? 11.599 14.098 -4.627 1.00 77.50 1023 GLY A CA 1
ATOM 7638 C C . GLY A 1 1023 ? 10.663 13.438 -3.605 1.00 77.50 1023 GLY A C 1
ATOM 7639 O O . GLY A 1 1023 ? 9.448 13.452 -3.805 1.00 77.50 1023 GLY A O 1
ATOM 7640 N N . GLY A 1 1024 ? 11.208 12.848 -2.533 1.00 74.31 1024 GLY A N 1
ATOM 7641 C CA . GLY A 1 1024 ? 10.448 12.337 -1.383 1.00 74.31 1024 GLY A CA 1
ATOM 7642 C C . GLY A 1 1024 ? 9.637 11.049 -1.600 1.00 74.31 1024 GLY A C 1
ATOM 7643 O O . GLY A 1 1024 ? 8.775 10.752 -0.765 1.00 74.31 1024 GLY A O 1
ATOM 7644 N N . ARG A 1 1025 ? 9.896 10.307 -2.687 1.00 75.06 1025 ARG A N 1
ATOM 7645 C CA . ARG A 1 1025 ? 9.129 9.123 -3.134 1.00 75.06 1025 ARG A CA 1
ATOM 7646 C C . ARG A 1 1025 ? 9.875 7.801 -2.918 1.00 75.06 1025 ARG A C 1
ATOM 7648 O O . ARG A 1 1025 ? 11.103 7.793 -2.940 1.00 75.06 1025 ARG A O 1
ATOM 7655 N N . GLY A 1 1026 ? 9.168 6.685 -2.739 1.00 62.56 1026 GLY A N 1
ATOM 7656 C CA . GLY A 1 1026 ? 9.769 5.368 -2.455 1.00 62.56 1026 GLY A CA 1
ATOM 7657 C C . GLY A 1 1026 ? 10.602 4.756 -3.595 1.00 62.56 1026 GLY A C 1
ATOM 7658 O O . GLY A 1 1026 ? 11.626 4.103 -3.353 1.00 62.56 1026 GLY A O 1
ATOM 7659 N N . GLN A 1 1027 ? 10.196 5.001 -4.845 1.00 61.81 1027 GLN A N 1
ATOM 7660 C CA . GLN A 1 1027 ? 10.734 4.366 -6.056 1.00 61.81 1027 GLN A CA 1
ATOM 7661 C C . GLN A 1 1027 ? 11.124 5.409 -7.112 1.00 61.81 1027 GLN A C 1
ATOM 7663 O O . GLN A 1 1027 ? 10.559 6.502 -7.158 1.00 61.81 1027 GLN A O 1
ATOM 7668 N N . ASN A 1 1028 ? 12.026 5.035 -8.023 1.00 48.41 1028 ASN A N 1
ATOM 7669 C CA . ASN A 1 1028 ? 12.237 5.749 -9.279 1.00 48.41 1028 ASN A CA 1
ATOM 7670 C C . ASN A 1 1028 ? 12.310 4.763 -10.464 1.00 48.41 1028 ASN A C 1
ATOM 7672 O O . ASN A 1 1028 ? 12.968 3.720 -10.380 1.00 48.41 1028 ASN A O 1
ATOM 7676 N N . LEU A 1 1029 ? 11.636 5.119 -11.559 1.00 42.09 1029 LEU A N 1
ATOM 7677 C CA . LEU A 1 1029 ? 11.679 4.485 -12.883 1.00 42.09 1029 LEU A CA 1
ATOM 7678 C C . LEU A 1 1029 ? 12.114 5.570 -13.879 1.00 42.09 1029 LEU A C 1
ATOM 7680 O O . LEU A 1 1029 ? 11.896 6.753 -13.625 1.00 42.09 1029 LEU A O 1
ATOM 7684 N N . THR A 1 1030 ? 12.739 5.234 -15.009 1.00 39.41 1030 THR A N 1
ATOM 7685 C CA . THR A 1 1030 ? 13.144 6.273 -15.975 1.00 39.41 1030 THR A CA 1
ATOM 7686 C C . THR A 1 1030 ? 13.162 5.794 -17.429 1.00 39.41 1030 THR A C 1
ATOM 7688 O O . THR A 1 1030 ? 14.175 5.984 -18.086 1.00 39.41 1030 THR A O 1
ATOM 7691 N N . GLU A 1 1031 ? 12.063 5.239 -17.968 1.00 35.28 1031 GLU A N 1
ATOM 7692 C CA . GLU A 1 1031 ? 11.770 5.419 -19.408 1.00 35.28 1031 GLU A CA 1
ATOM 7693 C C . GLU A 1 1031 ? 10.305 5.169 -19.847 1.00 35.28 1031 GLU A C 1
ATOM 7695 O O . GLU A 1 1031 ? 9.395 5.202 -19.021 1.00 35.28 1031 GLU A O 1
ATOM 7700 N N . TYR A 1 1032 ? 10.071 5.087 -21.165 1.00 36.38 1032 TYR A N 1
ATOM 7701 C CA . TYR A 1 1032 ? 8.783 5.270 -21.844 1.00 36.38 1032 TYR A CA 1
ATOM 7702 C C . TYR A 1 1032 ? 7.755 4.147 -21.640 1.00 36.38 1032 TYR A C 1
ATOM 7704 O O . TYR A 1 1032 ? 7.959 3.012 -22.064 1.00 36.38 1032 TYR A O 1
ATOM 7712 N N . ILE A 1 1033 ? 6.554 4.536 -21.204 1.00 32.25 1033 ILE A N 1
ATOM 7713 C CA . ILE A 1 1033 ? 5.303 3.840 -21.531 1.00 32.25 1033 ILE A CA 1
ATOM 7714 C C . ILE A 1 1033 ? 4.364 4.856 -22.200 1.00 32.25 1033 ILE A C 1
ATOM 7716 O O . ILE A 1 1033 ? 4.057 5.902 -21.628 1.00 32.25 1033 ILE A O 1
ATOM 7720 N N . GLU A 1 1034 ? 3.910 4.578 -23.428 1.00 28.66 1034 GLU A N 1
ATOM 7721 C CA . GLU A 1 1034 ? 2.888 5.402 -24.092 1.00 28.66 1034 GLU A CA 1
ATOM 7722 C C . GLU A 1 1034 ? 1.494 5.092 -23.509 1.00 28.66 1034 GLU A C 1
ATOM 7724 O O . GLU A 1 1034 ? 0.844 4.139 -23.928 1.00 28.66 1034 GLU A O 1
ATOM 7729 N N . ALA A 1 1035 ? 1.044 5.921 -22.555 1.00 28.56 1035 ALA A N 1
ATOM 7730 C CA . ALA A 1 1035 ? -0.357 6.124 -22.136 1.00 28.56 1035 ALA A CA 1
ATOM 7731 C C . ALA A 1 1035 ? -1.237 4.848 -22.083 1.00 28.56 1035 ALA A C 1
ATOM 7733 O O . ALA A 1 1035 ? -2.113 4.639 -22.930 1.00 28.56 1035 ALA A O 1
ATOM 7734 N N . ALA A 1 1036 ? -1.012 3.996 -21.075 1.00 26.39 1036 ALA A N 1
ATOM 7735 C CA . ALA A 1 1036 ? -1.502 2.613 -21.056 1.00 26.39 1036 ALA A CA 1
ATOM 7736 C C . ALA A 1 1036 ? -2.215 2.174 -19.756 1.00 26.39 1036 ALA A C 1
ATOM 7738 O O . ALA A 1 1036 ? -2.312 0.985 -19.469 1.00 26.39 1036 ALA A O 1
ATOM 7739 N N . GLU A 1 1037 ? -2.787 3.067 -18.952 1.00 30.67 1037 GLU A N 1
ATOM 7740 C CA . GLU A 1 1037 ? -3.369 2.686 -17.648 1.00 30.67 1037 GLU A CA 1
ATOM 7741 C C . GLU A 1 1037 ? -4.836 2.223 -17.715 1.00 30.67 1037 GLU A C 1
ATOM 7743 O O . GLU A 1 1037 ? -5.467 1.927 -16.703 1.00 30.67 1037 GLU A O 1
ATOM 7748 N N . ASN A 1 1038 ? -5.373 2.036 -18.923 1.00 31.23 1038 ASN A N 1
ATOM 7749 C CA . ASN A 1 1038 ? -6.516 1.139 -19.141 1.00 31.23 1038 ASN A CA 1
ATOM 7750 C C . ASN A 1 1038 ? -6.098 -0.345 -19.149 1.00 31.23 1038 ASN A C 1
ATOM 7752 O O . ASN A 1 1038 ? -6.939 -1.229 -19.324 1.00 31.23 1038 ASN A O 1
ATOM 7756 N N . VAL A 1 1039 ? -4.800 -0.631 -18.992 1.00 33.69 1039 VAL A N 1
ATOM 7757 C CA . VAL A 1 1039 ? -4.209 -1.892 -19.432 1.00 33.69 1039 VAL A CA 1
ATOM 7758 C C . VAL A 1 1039 ? -3.798 -2.829 -18.289 1.00 33.69 1039 VAL A C 1
ATOM 7760 O O . VAL A 1 1039 ? -3.334 -3.913 -18.570 1.00 33.69 1039 VAL A O 1
ATOM 7763 N N . ASN A 1 1040 ? -4.122 -2.591 -17.011 1.00 30.42 1040 ASN A N 1
ATOM 7764 C CA . ASN A 1 1040 ? -3.958 -3.668 -16.004 1.00 30.42 1040 ASN A CA 1
ATOM 7765 C C . ASN A 1 1040 ? -4.934 -4.849 -16.224 1.00 30.42 1040 ASN A C 1
ATOM 7767 O O . ASN A 1 1040 ? -4.529 -6.008 -16.180 1.00 30.42 1040 ASN A O 1
ATOM 7771 N N . ALA A 1 1041 ? -6.201 -4.588 -16.573 1.00 30.45 1041 ALA A N 1
ATOM 7772 C CA . ALA A 1 1041 ? -7.111 -5.646 -17.036 1.00 30.45 1041 ALA A CA 1
ATOM 7773 C C . ALA A 1 1041 ? -6.793 -6.096 -18.477 1.00 30.45 1041 ALA A C 1
ATOM 7775 O O . ALA A 1 1041 ? -7.000 -7.254 -18.842 1.00 30.45 1041 ALA A O 1
ATOM 7776 N N . VAL A 1 1042 ? -6.286 -5.178 -19.307 1.00 31.66 1042 VAL A N 1
ATOM 7777 C CA . VAL A 1 1042 ? -6.121 -5.388 -20.751 1.00 31.66 1042 VAL A CA 1
ATOM 7778 C C . VAL A 1 1042 ? -4.718 -5.916 -21.129 1.00 31.66 1042 VAL A C 1
ATOM 7780 O O . VAL A 1 1042 ? -4.595 -6.456 -22.211 1.00 31.66 1042 VAL A O 1
ATOM 7783 N N . ILE A 1 1043 ? -3.697 -5.942 -20.259 1.00 33.47 1043 ILE A N 1
ATOM 7784 C CA . ILE A 1 1043 ? -2.432 -6.700 -20.451 1.00 33.47 1043 ILE A CA 1
ATOM 7785 C C . ILE A 1 1043 ? -2.685 -8.172 -20.155 1.00 33.47 1043 ILE A C 1
ATOM 7787 O O . ILE A 1 1043 ? -2.266 -9.021 -20.934 1.00 33.47 1043 ILE A O 1
ATOM 7791 N N . CYS A 1 1044 ? -3.457 -8.500 -19.114 1.00 32.12 1044 CYS A N 1
ATOM 7792 C CA . CYS A 1 1044 ? -3.882 -9.881 -18.891 1.00 32.12 1044 CYS A CA 1
ATOM 7793 C C . CYS A 1 1044 ? -4.663 -10.427 -20.101 1.00 32.12 1044 CYS A C 1
ATOM 7795 O O . CYS A 1 1044 ? -4.474 -11.581 -20.477 1.00 32.12 1044 CYS A O 1
ATOM 7797 N N . VAL A 1 1045 ? -5.488 -9.594 -20.755 1.00 31.70 1045 VAL A N 1
ATOM 7798 C CA . VAL A 1 1045 ? -6.352 -10.018 -21.874 1.00 31.70 1045 VAL A CA 1
ATOM 7799 C C . VAL A 1 1045 ? -5.793 -9.706 -23.277 1.00 31.70 1045 VAL A C 1
ATOM 7801 O O . VAL A 1 1045 ? -6.225 -10.346 -24.228 1.00 31.70 1045 VAL A O 1
ATOM 7804 N N . LEU A 1 1046 ? -4.788 -8.836 -23.450 1.00 31.53 1046 LEU A N 1
ATOM 7805 C CA . LEU A 1 1046 ? -4.012 -8.681 -24.701 1.00 31.53 1046 LEU A CA 1
ATOM 7806 C C . LEU A 1 1046 ? -2.733 -9.512 -24.708 1.00 31.53 1046 LEU A C 1
ATOM 7808 O O . LEU A 1 1046 ? -2.319 -9.923 -25.781 1.00 31.53 1046 LEU A O 1
ATOM 7812 N N . GLY A 1 1047 ? -2.144 -9.830 -23.556 1.00 33.09 1047 GLY A N 1
ATOM 7813 C CA . GLY A 1 1047 ? -1.155 -10.900 -23.432 1.00 33.09 1047 GLY A CA 1
ATOM 7814 C C . GLY A 1 1047 ? -1.811 -12.218 -23.827 1.00 33.09 1047 GLY A C 1
ATOM 7815 O O . GLY A 1 1047 ? -1.474 -12.790 -24.861 1.00 33.09 1047 GLY A O 1
ATOM 7816 N N . ALA A 1 1048 ? -2.884 -12.602 -23.120 1.00 33.25 1048 ALA A N 1
ATOM 7817 C CA . ALA A 1 1048 ? -3.732 -13.706 -23.563 1.00 33.25 1048 ALA A CA 1
ATOM 7818 C C . ALA A 1 1048 ? -4.288 -13.479 -24.981 1.00 33.25 1048 ALA A C 1
ATOM 7820 O O . ALA A 1 1048 ? -4.397 -14.435 -25.726 1.00 33.25 1048 ALA A O 1
ATOM 7821 N N . GLY A 1 1049 ? -4.600 -12.246 -25.392 1.00 31.50 1049 GLY A N 1
ATOM 7822 C CA . GLY A 1 1049 ? -5.138 -11.903 -26.717 1.00 31.50 1049 GLY A CA 1
ATOM 7823 C C . GLY A 1 1049 ? -4.160 -12.125 -27.875 1.00 31.50 1049 GLY A C 1
ATOM 7824 O O . GLY A 1 1049 ? -4.573 -12.576 -28.943 1.00 31.50 1049 GLY A O 1
ATOM 7825 N N . LYS A 1 1050 ? -2.870 -11.866 -27.645 1.00 33.97 1050 LYS A N 1
ATOM 7826 C CA . LYS A 1 1050 ? -1.748 -12.096 -28.563 1.00 33.97 1050 LYS A CA 1
ATOM 7827 C C . LYS A 1 1050 ? -1.449 -13.594 -28.656 1.00 33.97 1050 LYS A C 1
ATOM 7829 O O . LYS A 1 1050 ? -1.363 -14.112 -29.761 1.00 33.97 1050 LYS A O 1
ATOM 7834 N N . GLU A 1 1051 ? -1.472 -14.315 -27.535 1.00 35.62 1051 GLU A N 1
ATOM 7835 C CA . GLU A 1 1051 ? -1.430 -15.791 -27.515 1.00 35.62 1051 GLU A CA 1
ATOM 7836 C C . GLU A 1 1051 ? -2.671 -16.425 -28.177 1.00 35.62 1051 GLU A C 1
ATOM 7838 O O . GLU A 1 1051 ? -2.595 -17.440 -28.864 1.00 35.62 1051 GLU A O 1
ATOM 7843 N N . ILE A 1 1052 ? -3.838 -15.791 -28.037 1.00 35.56 1052 ILE A N 1
ATOM 7844 C CA . ILE A 1 1052 ? -5.104 -16.175 -28.677 1.00 35.56 1052 ILE A CA 1
ATOM 7845 C C . ILE A 1 1052 ? -5.095 -15.875 -30.186 1.00 35.56 1052 ILE A C 1
ATOM 7847 O O . ILE A 1 1052 ? -5.837 -16.540 -30.916 1.00 35.56 1052 ILE A O 1
ATOM 7851 N N . ALA A 1 1053 ? -4.279 -14.929 -30.659 1.00 34.38 1053 ALA A N 1
ATOM 7852 C CA . ALA A 1 1053 ? -4.013 -14.698 -32.080 1.00 34.38 1053 ALA A CA 1
ATOM 7853 C C . ALA A 1 1053 ? -2.963 -15.683 -32.632 1.00 34.38 1053 ALA A C 1
ATOM 7855 O O . ALA A 1 1053 ? -3.157 -16.212 -33.724 1.00 34.38 1053 ALA A O 1
ATOM 7856 N N . ASN A 1 1054 ? -1.931 -15.995 -31.840 1.00 36.88 1054 ASN A N 1
ATOM 7857 C CA . ASN A 1 1054 ? -0.824 -16.913 -32.150 1.00 36.88 1054 ASN A CA 1
ATOM 7858 C C . ASN A 1 1054 ? -1.131 -18.397 -31.831 1.00 36.88 1054 ASN A C 1
ATOM 7860 O O . ASN A 1 1054 ? -0.236 -19.226 -31.748 1.00 36.88 1054 ASN A O 1
ATOM 7864 N N . ASP A 1 1055 ? -2.403 -18.741 -31.631 1.00 37.94 1055 ASP A N 1
ATOM 7865 C CA . ASP A 1 1055 ? -2.904 -20.101 -31.386 1.00 37.94 1055 ASP A CA 1
ATOM 7866 C C . ASP A 1 1055 ? -2.438 -20.868 -30.127 1.00 37.94 1055 ASP A C 1
ATOM 7868 O O . ASP A 1 1055 ? -2.948 -21.971 -29.907 1.00 37.94 1055 ASP A O 1
ATOM 7872 N N . HIS A 1 1056 ? -1.653 -20.270 -29.219 1.00 40.69 1056 HIS A N 1
ATOM 7873 C CA . HIS A 1 1056 ? -1.279 -20.812 -27.893 1.00 40.69 1056 HIS A CA 1
ATOM 7874 C C . HIS A 1 1056 ? -2.454 -20.821 -26.884 1.00 40.69 1056 HIS A C 1
ATOM 7876 O O . HIS A 1 1056 ? -2.418 -20.274 -25.777 1.00 40.69 1056 HIS A O 1
ATOM 7882 N N . LEU A 1 1057 ? -3.534 -21.494 -27.288 1.00 36.69 1057 LEU A N 1
ATOM 7883 C CA . LEU A 1 1057 ? -4.854 -21.554 -26.667 1.00 36.69 1057 LEU A CA 1
ATOM 7884 C C . LEU A 1 1057 ? -4.821 -21.870 -25.168 1.00 36.69 1057 LEU A C 1
ATOM 7886 O O . LEU A 1 1057 ? -5.544 -21.248 -24.392 1.00 36.69 1057 LEU A O 1
ATOM 7890 N N . THR A 1 1058 ? -4.041 -22.875 -24.778 1.00 33.88 1058 THR A N 1
ATOM 7891 C CA . THR A 1 1058 ? -4.049 -23.427 -23.418 1.00 33.88 1058 THR A CA 1
ATOM 7892 C C . THR A 1 1058 ? -3.385 -22.467 -22.429 1.00 33.88 1058 THR A C 1
ATOM 7894 O O . THR A 1 1058 ? -3.863 -22.321 -21.306 1.00 33.88 1058 THR A O 1
ATOM 7897 N N . VAL A 1 1059 ? -2.336 -21.761 -22.865 1.00 36.50 1059 VAL A N 1
ATOM 7898 C CA . VAL A 1 1059 ? -1.504 -20.881 -22.028 1.00 36.50 1059 VAL A CA 1
ATOM 7899 C C . VAL A 1 1059 ? -2.286 -19.643 -21.596 1.00 36.50 1059 VAL A C 1
ATOM 7901 O O . VAL A 1 1059 ? -2.428 -19.402 -20.401 1.00 36.50 1059 VAL A O 1
ATOM 7904 N N . GLY A 1 1060 ? -2.876 -18.909 -22.549 1.00 36.78 1060 GLY A N 1
ATOM 7905 C CA . GLY A 1 1060 ? -3.650 -17.690 -22.268 1.00 36.78 1060 GLY A CA 1
ATOM 7906 C C . GLY A 1 1060 ? -4.938 -17.923 -21.463 1.00 36.78 1060 GLY A C 1
ATOM 7907 O O . GLY A 1 1060 ? -5.405 -17.025 -20.765 1.00 36.78 1060 GLY A O 1
ATOM 7908 N N . LEU A 1 1061 ? -5.509 -19.133 -21.525 1.00 36.06 1061 LEU A N 1
ATOM 7909 C CA . LEU A 1 1061 ? -6.639 -19.540 -20.680 1.00 36.06 1061 LEU A CA 1
ATOM 7910 C C . LEU A 1 1061 ? -6.190 -19.879 -19.254 1.00 36.06 1061 LEU A C 1
ATOM 7912 O O . LEU A 1 1061 ? -6.828 -19.449 -18.293 1.00 36.06 1061 LEU A O 1
ATOM 7916 N N . LEU A 1 1062 ? -5.093 -20.624 -19.109 1.00 36.38 1062 LEU A N 1
ATOM 7917 C CA . LEU A 1 1062 ? -4.564 -21.028 -17.807 1.00 36.38 1062 LEU A CA 1
ATOM 7918 C C . LEU A 1 1062 ? -3.977 -19.843 -17.028 1.00 36.38 1062 LEU A C 1
ATOM 7920 O O . LEU A 1 1062 ? -4.268 -19.708 -15.840 1.00 36.38 1062 LEU A O 1
ATOM 7924 N N . SER A 1 1063 ? -3.243 -18.940 -17.682 1.00 38.53 1063 SER A N 1
ATOM 7925 C CA . SER A 1 1063 ? -2.680 -17.747 -17.039 1.00 38.53 1063 SER A CA 1
ATOM 7926 C C . SER A 1 1063 ? -3.765 -16.785 -16.547 1.00 38.53 1063 SER A C 1
ATOM 7928 O O . SER A 1 1063 ? -3.756 -16.405 -15.378 1.00 38.53 1063 SER A O 1
ATOM 7930 N N . GLY A 1 1064 ? -4.756 -16.461 -17.386 1.00 37.94 1064 GLY A N 1
ATOM 7931 C CA . GLY A 1 1064 ? -5.854 -15.556 -17.026 1.00 37.94 1064 GLY A CA 1
ATOM 7932 C C . GLY A 1 1064 ? -6.723 -16.063 -15.869 1.00 37.94 1064 GLY A C 1
ATOM 7933 O O . GLY A 1 1064 ? -7.212 -15.266 -15.072 1.00 37.94 1064 GLY A O 1
ATOM 7934 N N . LEU A 1 1065 ? -6.882 -17.382 -15.724 1.00 35.91 1065 LEU A N 1
ATOM 7935 C CA . LEU A 1 1065 ? -7.663 -17.975 -14.633 1.00 35.91 1065 LEU A CA 1
ATOM 7936 C C . LEU A 1 1065 ? -6.847 -18.257 -13.374 1.00 35.91 1065 LEU A C 1
ATOM 7938 O O . LEU A 1 1065 ? -7.391 -18.199 -12.274 1.00 35.91 1065 LEU A O 1
ATOM 7942 N N . MET A 1 1066 ? -5.545 -18.508 -13.492 1.00 37.97 1066 MET A N 1
ATOM 7943 C CA . MET A 1 1066 ? -4.687 -18.707 -12.321 1.00 37.97 1066 MET A CA 1
ATOM 7944 C C . MET A 1 1066 ? -4.094 -17.392 -11.791 1.00 37.97 1066 MET A C 1
ATOM 7946 O O . MET A 1 1066 ? -3.767 -17.316 -10.612 1.00 37.97 1066 MET A O 1
ATOM 7950 N N . CYS A 1 1067 ? -4.167 -16.303 -12.565 1.00 37.72 1067 CYS A N 1
ATOM 7951 C CA . CYS A 1 1067 ? -4.199 -14.912 -12.083 1.00 37.72 1067 CYS A CA 1
ATOM 7952 C C . CYS A 1 1067 ? -5.354 -14.629 -11.104 1.00 37.72 1067 CYS A C 1
ATOM 7954 O O . CYS A 1 1067 ? -5.252 -13.764 -10.233 1.00 37.72 1067 CYS A O 1
ATOM 7956 N N . VAL A 1 1068 ? -6.452 -15.374 -11.246 1.00 33.97 1068 VAL A N 1
ATOM 7957 C CA . VAL A 1 1068 ? -7.688 -15.177 -10.487 1.00 33.97 1068 VAL A CA 1
ATOM 7958 C C . VAL A 1 1068 ? -7.786 -16.124 -9.286 1.00 33.97 1068 VAL A C 1
ATOM 7960 O O . VAL A 1 1068 ? -8.019 -15.657 -8.177 1.00 33.97 1068 VAL A O 1
ATOM 7963 N N . MET A 1 1069 ? -7.575 -17.431 -9.479 1.00 33.31 1069 MET A N 1
ATOM 7964 C CA . MET A 1 1069 ? -7.628 -18.452 -8.410 1.00 33.31 1069 MET A CA 1
ATOM 7965 C C . MET A 1 1069 ? -6.700 -18.133 -7.236 1.00 33.31 1069 MET A C 1
ATOM 7967 O O . MET A 1 1069 ? -7.075 -18.180 -6.065 1.00 33.31 1069 MET A O 1
ATOM 7971 N N . SER A 1 1070 ? -5.470 -17.798 -7.601 1.00 38.19 1070 SER A N 1
ATOM 7972 C CA . SER A 1 1070 ? -4.365 -17.414 -6.737 1.00 38.19 1070 SER A CA 1
ATOM 7973 C C . SER A 1 1070 ? -4.742 -16.502 -5.575 1.00 38.19 1070 SER A C 1
ATOM 7975 O O . SER A 1 1070 ? -4.649 -16.877 -4.406 1.00 38.19 1070 SER A O 1
ATOM 7977 N N . ARG A 1 1071 ? -5.193 -15.295 -5.928 1.00 39.59 1071 ARG A N 1
ATOM 7978 C CA . ARG A 1 1071 ? -5.401 -14.138 -5.051 1.00 39.59 1071 ARG A CA 1
ATOM 7979 C C . ARG A 1 1071 ? -6.628 -14.274 -4.143 1.00 39.59 1071 ARG A C 1
ATOM 7981 O O . ARG A 1 1071 ? -7.067 -13.277 -3.580 1.00 39.59 1071 ARG A O 1
ATOM 7988 N N . VAL A 1 1072 ? -7.206 -15.475 -4.062 1.00 30.17 1072 VAL A N 1
ATOM 7989 C CA . VAL A 1 1072 ? -8.477 -15.800 -3.394 1.00 30.17 1072 VAL A CA 1
ATOM 7990 C C . VAL A 1 1072 ? -8.351 -17.062 -2.528 1.00 30.17 1072 VAL A C 1
ATOM 7992 O O . VAL A 1 1072 ? -8.973 -17.139 -1.475 1.00 30.17 1072 VAL A O 1
ATOM 7995 N N . VAL A 1 1073 ? -7.508 -18.026 -2.923 1.00 32.88 1073 VAL A N 1
ATOM 7996 C CA . VAL A 1 1073 ? -7.222 -19.255 -2.148 1.00 32.88 1073 VAL A CA 1
ATOM 7997 C C . VAL A 1 1073 ? -6.146 -19.039 -1.062 1.00 32.88 1073 VAL A C 1
ATOM 7999 O O . VAL A 1 1073 ? -6.075 -19.798 -0.100 1.00 32.88 1073 VAL A O 1
ATOM 8002 N N . GLY A 1 1074 ? -5.302 -18.008 -1.181 1.00 34.28 1074 GLY A N 1
ATOM 8003 C CA . GLY A 1 1074 ? -4.032 -17.875 -0.443 1.00 34.28 1074 GLY A CA 1
ATOM 8004 C C . GLY A 1 1074 ? -4.057 -17.668 1.086 1.00 34.28 1074 GLY A C 1
ATOM 8005 O O . GLY A 1 1074 ? -2.993 -17.436 1.651 1.00 34.28 1074 GLY A O 1
ATOM 8006 N N . ALA A 1 1075 ? -5.204 -17.729 1.769 1.00 31.97 1075 ALA A N 1
ATOM 8007 C CA . ALA A 1 1075 ? -5.323 -17.298 3.168 1.00 31.97 1075 ALA A CA 1
ATOM 8008 C C . ALA A 1 1075 ? -4.650 -18.228 4.208 1.00 31.97 1075 ALA A C 1
ATOM 8010 O O . ALA A 1 1075 ? -4.010 -17.738 5.145 1.00 31.97 1075 ALA A O 1
ATOM 8011 N N . ASN A 1 1076 ? -4.787 -19.554 4.068 1.00 34.91 1076 ASN A N 1
ATOM 8012 C CA . ASN A 1 1076 ? -4.719 -20.473 5.213 1.00 34.91 1076 ASN A CA 1
ATOM 8013 C C . ASN A 1 1076 ? -3.571 -21.499 5.169 1.00 34.91 1076 ASN A C 1
ATOM 8015 O O . ASN A 1 1076 ? -3.578 -22.429 4.364 1.00 34.91 1076 ASN A O 1
ATOM 8019 N N . GLY A 1 1077 ? -2.636 -21.379 6.119 1.00 25.97 1077 GLY A N 1
ATOM 8020 C CA . GLY A 1 1077 ? -1.624 -22.399 6.410 1.00 25.97 1077 GLY A CA 1
ATOM 8021 C C . GLY A 1 1077 ? -0.539 -21.937 7.392 1.00 25.97 1077 GLY A C 1
ATOM 8022 O O . GLY A 1 1077 ? 0.251 -21.046 7.067 1.00 25.97 1077 GLY A O 1
ATOM 8023 N N . GLU A 1 1078 ? -0.481 -22.569 8.572 1.00 25.55 1078 GLU A N 1
ATOM 8024 C CA . GLU A 1 1078 ? 0.739 -22.663 9.400 1.00 25.55 1078 GLU A CA 1
ATOM 8025 C C . GLU A 1 1078 ? 1.536 -23.947 9.033 1.00 25.55 1078 GLU A C 1
ATOM 8027 O O . GLU A 1 1078 ? 1.168 -24.606 8.059 1.00 25.55 1078 GLU A O 1
ATOM 8032 N N . PRO A 1 1079 ? 2.675 -24.281 9.684 1.00 29.70 1079 PRO A N 1
ATOM 8033 C CA . PRO A 1 1079 ? 3.883 -24.725 8.989 1.00 29.70 1079 PRO A CA 1
ATOM 8034 C C . PRO A 1 1079 ? 3.745 -26.122 8.349 1.00 29.70 1079 PRO A C 1
ATOM 8036 O O . PRO A 1 1079 ? 4.079 -27.150 8.939 1.00 29.70 1079 PRO A O 1
ATOM 8039 N N . GLY A 1 1080 ? 3.262 -26.123 7.107 1.00 27.95 1080 GLY A N 1
ATOM 8040 C CA . GLY A 1 1080 ? 2.936 -27.294 6.293 1.00 27.95 1080 GLY A CA 1
ATOM 8041 C C . GLY A 1 1080 ? 2.621 -26.914 4.840 1.00 27.95 1080 GLY A C 1
ATOM 8042 O O . GLY A 1 1080 ? 1.734 -27.507 4.238 1.00 27.95 1080 GLY A O 1
ATOM 8043 N N . GLU A 1 1081 ? 3.324 -25.897 4.322 1.00 36.00 1081 GLU A N 1
ATOM 8044 C CA . GLU A 1 1081 ? 3.358 -25.471 2.909 1.00 36.00 1081 GLU A CA 1
ATOM 8045 C C . GLU A 1 1081 ? 1.982 -25.256 2.243 1.00 36.00 1081 GLU A C 1
ATOM 8047 O O . GLU A 1 1081 ? 1.598 -25.959 1.308 1.00 36.00 1081 GLU A O 1
ATOM 8052 N N . ARG A 1 1082 ? 1.262 -24.215 2.694 1.00 42.50 1082 ARG A N 1
ATOM 8053 C CA . ARG A 1 1082 ? 0.271 -23.476 1.888 1.00 42.50 1082 ARG A CA 1
ATOM 8054 C C . ARG A 1 1082 ? 0.170 -22.009 2.322 1.00 42.50 1082 ARG A C 1
ATOM 8056 O O . ARG A 1 1082 ? 0.204 -21.698 3.510 1.00 42.50 1082 ARG A O 1
ATOM 8063 N N . GLY A 1 1083 ? 0.000 -21.120 1.342 1.00 30.11 1083 GLY A N 1
ATOM 8064 C CA . GLY A 1 1083 ? -0.333 -19.710 1.561 1.00 30.11 1083 GLY A CA 1
ATOM 8065 C C . GLY A 1 1083 ? 0.848 -18.797 1.910 1.00 30.11 1083 GLY A C 1
ATOM 8066 O O . GLY A 1 1083 ? 0.872 -18.208 2.986 1.00 30.11 1083 GLY A O 1
ATOM 8067 N N . MET A 1 1084 ? 1.773 -18.567 0.979 1.00 33.75 1084 MET A N 1
ATOM 8068 C CA . MET A 1 1084 ? 1.694 -17.285 0.275 1.00 33.75 1084 MET A CA 1
ATOM 8069 C C . MET A 1 1084 ? 2.335 -17.362 -1.100 1.00 33.75 1084 MET A C 1
ATOM 8071 O O . MET A 1 1084 ? 3.534 -17.545 -1.282 1.00 33.75 1084 MET A O 1
ATOM 8075 N N . THR A 1 1085 ? 1.484 -17.221 -2.093 1.00 44.66 1085 THR A N 1
ATOM 8076 C CA . THR A 1 1085 ? 1.777 -17.612 -3.453 1.00 44.66 1085 THR A CA 1
ATOM 8077 C C . THR A 1 1085 ? 1.117 -16.581 -4.369 1.00 44.66 1085 THR A C 1
ATOM 8079 O O . THR A 1 1085 ? 0.069 -16.030 -4.042 1.00 44.66 1085 THR A O 1
ATOM 8082 N N . TRP A 1 1086 ? 1.754 -16.297 -5.507 1.00 37.34 1086 TRP A N 1
ATOM 8083 C CA . TRP A 1 1086 ? 1.119 -16.266 -6.833 1.00 37.34 1086 TRP A CA 1
ATOM 8084 C C . TRP A 1 1086 ? 1.517 -15.143 -7.808 1.00 37.34 1086 TRP A C 1
ATOM 8086 O O . TRP A 1 1086 ? 1.370 -15.346 -9.010 1.00 37.34 1086 TRP A O 1
ATOM 8096 N N . LEU A 1 1087 ? 2.093 -14.011 -7.384 1.00 36.56 1087 LEU A N 1
ATOM 8097 C CA . LEU A 1 1087 ? 2.502 -12.970 -8.352 1.00 36.56 1087 LEU A CA 1
ATOM 8098 C C . LEU A 1 1087 ? 3.658 -13.438 -9.255 1.00 36.56 1087 LEU A C 1
ATOM 8100 O O . LEU A 1 1087 ? 3.525 -13.455 -10.476 1.00 36.56 1087 LEU A O 1
ATOM 8104 N N . GLY A 1 1088 ? 4.754 -13.913 -8.659 1.00 35.25 1088 GLY A N 1
ATOM 8105 C CA . GLY A 1 1088 ? 5.861 -14.517 -9.410 1.00 35.25 1088 GLY A CA 1
ATOM 8106 C C . GLY A 1 1088 ? 5.511 -15.856 -10.063 1.00 35.25 1088 GLY A C 1
ATOM 8107 O O . GLY A 1 1088 ? 6.129 -16.248 -11.051 1.00 35.25 1088 GLY A O 1
ATOM 8108 N N . ILE A 1 1089 ? 4.473 -16.522 -9.555 1.00 39.12 1089 ILE A N 1
ATOM 8109 C CA . ILE A 1 1089 ? 3.916 -17.730 -10.161 1.00 39.12 1089 ILE A CA 1
ATOM 8110 C C . ILE A 1 1089 ? 3.206 -17.410 -11.464 1.00 39.12 1089 ILE A C 1
ATOM 8112 O O . ILE A 1 1089 ? 3.374 -18.182 -12.389 1.00 39.12 1089 ILE A O 1
ATOM 8116 N N . MET A 1 1090 ? 2.426 -16.326 -11.580 1.00 33.94 1090 MET A N 1
ATOM 8117 C CA . MET A 1 1090 ? 1.783 -15.992 -12.862 1.00 33.94 1090 MET A CA 1
ATOM 8118 C C . MET A 1 1090 ? 2.818 -15.940 -13.988 1.00 33.94 1090 MET A C 1
ATOM 8120 O O . MET A 1 1090 ? 2.603 -16.496 -15.062 1.00 33.94 1090 MET A O 1
ATOM 8124 N N . ILE A 1 1091 ? 3.967 -15.333 -13.688 1.00 37.22 1091 ILE A N 1
ATOM 8125 C CA . ILE A 1 1091 ? 5.108 -15.205 -14.589 1.00 37.22 1091 ILE A CA 1
ATOM 8126 C C . ILE A 1 1091 ? 5.708 -16.588 -14.904 1.00 37.22 1091 ILE A C 1
ATOM 8128 O O . ILE A 1 1091 ? 5.833 -16.946 -16.071 1.00 37.22 1091 ILE A O 1
ATOM 8132 N N . HIS A 1 1092 ? 6.016 -17.416 -13.896 1.00 35.41 1092 HIS A N 1
ATOM 8133 C CA . HIS A 1 1092 ? 6.553 -18.767 -14.137 1.00 35.41 1092 HIS A CA 1
ATOM 8134 C C . HIS A 1 1092 ? 5.548 -19.746 -14.773 1.00 35.41 1092 HIS A C 1
ATOM 8136 O O . HIS A 1 1092 ? 5.945 -20.585 -15.575 1.00 35.41 1092 HIS A O 1
ATOM 8142 N N . MET A 1 1093 ? 4.252 -19.623 -14.489 1.00 35.78 1093 MET A N 1
ATOM 8143 C CA . MET A 1 1093 ? 3.186 -20.433 -15.081 1.00 35.78 1093 MET A CA 1
ATOM 8144 C C . MET A 1 1093 ? 3.052 -20.192 -16.568 1.00 35.78 1093 MET A C 1
ATOM 8146 O O . MET A 1 1093 ? 2.960 -21.161 -17.309 1.00 35.78 1093 MET A O 1
ATOM 8150 N N . VAL A 1 1094 ? 3.040 -18.930 -17.011 1.00 34.28 1094 VAL A N 1
ATOM 8151 C CA . VAL A 1 1094 ? 2.992 -18.607 -18.446 1.00 34.28 1094 VAL A CA 1
ATOM 8152 C C . VAL A 1 1094 ? 4.122 -19.330 -19.186 1.00 34.28 1094 VAL A C 1
ATOM 8154 O O . VAL A 1 1094 ? 3.882 -19.902 -20.244 1.00 34.28 1094 VAL A O 1
ATOM 8157 N N . MET A 1 1095 ? 5.314 -19.400 -18.585 1.00 31.05 1095 MET A N 1
ATOM 8158 C CA . MET A 1 1095 ? 6.472 -20.082 -19.168 1.00 31.05 1095 MET A CA 1
ATOM 8159 C C . MET A 1 1095 ? 6.372 -21.621 -19.109 1.00 31.05 1095 MET A C 1
ATOM 8161 O O . MET A 1 1095 ? 6.531 -22.278 -20.136 1.00 31.05 1095 MET A O 1
ATOM 8165 N N . VAL A 1 1096 ? 6.073 -22.218 -17.949 1.00 33.78 1096 VAL A N 1
ATOM 8166 C CA . VAL A 1 1096 ? 6.059 -23.691 -17.777 1.00 33.78 1096 VAL A CA 1
ATOM 8167 C C . VAL A 1 1096 ? 4.837 -24.343 -18.444 1.00 33.78 1096 VAL A C 1
ATOM 8169 O O . VAL A 1 1096 ? 4.948 -25.400 -19.065 1.00 33.78 1096 VAL A O 1
ATOM 8172 N N . VAL A 1 1097 ? 3.673 -23.688 -18.411 1.00 35.56 1097 VAL A N 1
ATOM 8173 C CA . VAL A 1 1097 ? 2.458 -24.172 -19.089 1.00 35.56 1097 VAL A CA 1
ATOM 8174 C C . VAL A 1 1097 ? 2.595 -24.099 -20.612 1.00 35.56 1097 VAL A C 1
ATOM 8176 O O . VAL A 1 1097 ? 2.022 -24.946 -21.297 1.00 35.56 1097 VAL A O 1
ATOM 8179 N N . ALA A 1 1098 ? 3.359 -23.144 -21.158 1.00 33.09 1098 ALA A N 1
ATOM 8180 C CA . ALA A 1 1098 ? 3.674 -23.114 -22.588 1.00 33.09 1098 ALA A CA 1
ATOM 8181 C C . ALA A 1 1098 ? 4.505 -24.334 -23.020 1.00 33.09 1098 ALA A C 1
ATOM 8183 O O . ALA A 1 1098 ? 4.183 -24.968 -24.026 1.00 33.09 1098 ALA A O 1
ATOM 8184 N N . ASP A 1 1099 ? 5.501 -24.721 -22.220 1.00 30.39 1099 ASP A N 1
ATOM 8185 C CA . ASP A 1 1099 ? 6.351 -25.887 -22.494 1.00 30.39 1099 ASP A CA 1
ATOM 8186 C C . ASP A 1 1099 ? 5.549 -27.211 -22.444 1.00 30.39 1099 ASP A C 1
ATOM 8188 O O . ASP A 1 1099 ? 5.624 -28.038 -23.354 1.00 30.39 1099 ASP A O 1
ATOM 8192 N N . ILE A 1 1100 ? 4.658 -27.368 -21.454 1.00 34.00 1100 ILE A N 1
ATOM 8193 C CA . ILE A 1 1100 ? 3.761 -28.539 -21.311 1.00 34.00 1100 ILE A CA 1
ATOM 8194 C C . ILE A 1 1100 ? 2.613 -28.548 -22.350 1.00 34.00 1100 ILE A C 1
ATOM 8196 O O . ILE A 1 1100 ? 1.997 -29.594 -22.613 1.00 34.00 1100 ILE A O 1
ATOM 8200 N N . ALA A 1 1101 ? 2.278 -27.396 -22.939 1.00 34.84 1101 ALA A N 1
ATOM 8201 C CA . ALA A 1 1101 ? 1.285 -27.299 -24.008 1.00 34.84 1101 ALA A CA 1
ATOM 8202 C C . ALA A 1 1101 ? 1.861 -27.725 -25.368 1.00 34.84 1101 ALA A C 1
ATOM 8204 O O . ALA A 1 1101 ? 1.200 -28.487 -26.070 1.00 34.84 1101 ALA A O 1
ATOM 8205 N N . ASN A 1 1102 ? 3.087 -27.304 -25.706 1.00 32.59 1102 ASN A N 1
ATOM 8206 C CA . ASN A 1 1102 ? 3.732 -27.644 -26.983 1.00 32.59 1102 ASN A CA 1
ATOM 8207 C C . ASN A 1 1102 ? 4.070 -29.140 -27.126 1.00 32.59 1102 ASN A C 1
ATOM 8209 O O . ASN A 1 1102 ? 4.111 -29.649 -28.240 1.00 32.59 1102 ASN A O 1
ATOM 8213 N N . GLN A 1 1103 ? 4.262 -29.871 -26.025 1.00 34.97 1103 GLN A N 1
ATOM 8214 C CA . GLN A 1 1103 ? 4.556 -31.316 -26.037 1.00 34.97 1103 GLN A CA 1
ATOM 8215 C C . GLN A 1 1103 ? 3.295 -32.204 -26.182 1.00 34.97 1103 GLN A C 1
ATOM 8217 O O . GLN A 1 1103 ? 3.313 -33.371 -25.793 1.00 34.97 1103 GLN A O 1
ATOM 8222 N N . GLY A 1 1104 ? 2.169 -31.649 -26.655 1.00 28.30 1104 GLY A N 1
ATOM 8223 C CA . GLY A 1 1104 ? 0.852 -32.303 -26.642 1.00 28.30 1104 GLY A CA 1
ATOM 8224 C C . GLY A 1 1104 ? 0.153 -32.515 -27.990 1.00 28.30 1104 GLY A C 1
ATOM 8225 O O . GLY A 1 1104 ? -0.950 -33.053 -27.966 1.00 28.30 1104 GLY A O 1
ATOM 8226 N N . ASP A 1 1105 ? 0.752 -32.098 -29.111 1.00 27.97 1105 ASP A N 1
ATOM 8227 C CA . ASP A 1 1105 ? 0.175 -32.177 -30.472 1.00 27.97 1105 ASP A CA 1
ATOM 8228 C C . ASP A 1 1105 ? 1.115 -32.896 -31.490 1.00 27.97 1105 ASP A C 1
ATOM 8230 O O . ASP A 1 1105 ? 1.074 -32.623 -32.691 1.00 27.97 1105 ASP A O 1
ATOM 8234 N N . GLU A 1 1106 ? 1.930 -33.856 -31.017 1.00 28.52 1106 GLU A N 1
ATOM 8235 C CA . GLU A 1 1106 ? 2.510 -34.967 -31.818 1.00 28.52 1106 GLU A CA 1
ATOM 8236 C C . GLU A 1 1106 ? 2.017 -36.337 -31.305 1.00 28.52 1106 GLU A C 1
ATOM 8238 O O . GLU A 1 1106 ? 2.006 -36.539 -30.067 1.00 28.52 1106 GLU A O 1
#

pLDDT: mean 73.54, std 21.68, range [23.05, 98.69]

Foldseek 3Di:
DAAPVPRDDDDPDQARPVPRHGRDDDDDDDDDDDDDDDDDDDDDDDDDDDDDDDDDDDDDDDDDDDDDDDDDPDDDPVVLVVLQVLLVVLLVFLVQQLVVLVVLVFPCNCVSVVLSVVVVVVVVCCVVVPVVVVVVCRSNNSSLVSLLSVLVQLLVQLQPVCCQFSNGDTPNHTNQLVLLQLLLVLLQVLLVLQLPDPPQDPVSNVVSNVLSVQLSQQSVVCNVVVHRNLVSQAQPGPPSVDHSCPGNVNSRQVPSLVVSLVCLVVVCVVPDDPVCVVVSVSSNSSSVSSNSSNVSSPVDHPCNVPQPLCLPPPPCVPDDPPDFPFPDVLLVLLLVQLQLLLLLLVLQVVFFQCLLQDLLSVLVVQDQDLQSLLCCLLPQAAADFFFFFLAALRRRSQFSYDHQLNSQRVSCSSNVSSVWAKKKFWDFDDLVVLVQLLLSLQPDNDFDPFRGPDLLVSLVVSCVSNVHDSVLLVVLVVVFLVLFVVVLVVLVVLLLVLLVVVLVQCVVVVHQLLFADFVVQSSLRSRTHMWMWIQDPVRDTKTRRSSHNPDDIRDDPDDGPDIGHSVGPDPLRFKKKWKWKKFKKFFDDPNDTDDIDMDTQDTDMDGNNVLVFKWKKWAWQFQVHQDPVDPPQDPLNSLVVTFWTWTWIDTFPDIDTGWIAGQQGDIGRADSPPCSVVVVVVDDPPPPPPPPPDDCVPVPPDDDDPDGRMGTQWIKMWTKIWHHGRPPDDIDIDIFIFTLHPQWDFPFADLQLDTDIDRHDADSSLSSQSNGKMKTKHKASKQGAQAVLLVVLSVQLNQCSLLLSQVSCVVSVHHRPDPRDHGGDTPSVVVVLSNVLSQVLVVVCVPPPSFKGWIDNTIWMKMWMWGSPDPSPADAIDTFIFRSFDFTHMHGSDRPDDPSSSSSSLSSQSSSASSSLVVRQVSCSLPSLCSDLQKHKDFQSVQVVQCVVVVFDKDKAFADSVSLSVLVQAAEDRLVNSVVSVLSPVGWIKIFGSHFDDDSNDTFTKIWIADSNRSHIHIAGGSGGGIDIGHHDDPQVSCPSPCLVVVLVVCSSVVVSQLSSSLSSLSNVQSRSQRDDDDDRGHDGDSVSSSVSSVVSSVVSVVPPD